Protein 3DQQ (pdb70)

Organism: Salmonella typhimurium (strain LT2 / SGSC1412 / ATCC 700720) (NCBI:txid99287)

B-factor: mean 47.74, std 14.96, range [16.1, 87.31]

Sequence (831 aa):
GMLKIGVIADDFTGATDIASFLVENGMPTVQINDVPTGTQPEGCDAVVISLKTRSCPAQEAIKQSLAALVWLKKQGCQQVYFKYCSTFDSTAEGNIGPVTDALMVALDTSFTVISPALPVNGRTVYQGYLFVMNHLLAESGMRHHPINPMTDSYLPRLMEAQAQGRCGVIPAQTLDEGVAATRAALSRLQQEGYRYAVLDALNERHLEIQGEVLRDAPLVTGGSGLAMGLARQWAKHGVSRSAGYPLSGRAVVLSGSCSQMTNQQVAFYRQHAPTRDVDVARCLSSETREAYAEALAQWVLSQDSELAPMISATASTQALAAIQQQYGATEASHAVEALFSLLAARLAEGGITRFIVAGGETSGVVTQSLGITGFHIGPCISPGVPWVNALHAPVSLALKSGNFGDESFFIRAQREFQVMLKIGVIADDFTGATDIASFLVENGMPTVQINDVPTGTQPEGCDAVVISLKTRSCPAQEAIKQSLAALVWLKKQGCQQVYFKYCSTFDSTAEGNIGPVTDALMVALDTSFTVISPALPVNGRTVYQGYLFVMNHLLAESGMRHHPINPMTDSYLPRLMEAQAQGRCGVIPAQTLDEGVAATRAALSRLQQEGYRYAVLDALNERHLEIQGEVLRDAPLVTGGSGLAMGLARQWAKSAGYPLSGRAVVLSGSCSQMTNQQVAFYRQHAPTRDVDVARCLSSETREAYAEALAQWVLSQDSELAPMISATASTQALAAIQQQYGATEASHAVEALFSLLAARLAEGGITRFIVAGGETSGVVTQSLGITGFHIGPCISPGVPWVNALHAPVSLALKSGNFGDESFFIRAQREFQ

CATH classification: 3.40.50.10840 (+1 more: 3.40.980.20)

Solvent-accessible surface area: 32944 Å² total; per-residue (Å²): 108,119,1,48,1,0,0,1,0,9,33,69,54,8,0,14,30,0,0,4,37,0,7,68,21,30,5,42,4,0,0,8,33,83,34,10,138,49,113,27,20,158,56,12,43,0,0,0,0,7,5,189,5,50,74,26,93,29,103,92,0,30,125,53,1,48,40,0,4,84,13,0,101,151,34,44,22,122,7,5,0,6,9,0,22,13,4,0,8,6,67,67,143,6,11,3,0,27,2,0,9,19,0,0,106,43,38,139,23,78,27,4,3,1,0,0,0,7,26,115,69,18,47,10,0,0,14,0,0,0,0,17,111,76,58,11,0,10,67,18,69,49,107,152,44,121,105,5,69,6,100,40,7,22,0,5,102,29,0,71,70,12,20,149,17,115,8,6,31,1,36,1,55,20,0,68,136,19,53,68,27,1,144,46,8,18,49,125,21,88,158,98,46,48,47,0,0,0,2,0,0,12,36,82,110,1,0,65,26,1,0,73,28,14,108,99,21,70,3,0,0,0,0,2,0,0,1,10,1,0,1,62,24,92,29,129,194,55,92,162,135,99,48,0,81,8,66,78,38,74,2,0,0,0,0,2,12,30,19,159,24,0,45,90,0,8,54,55,1,97,144,89,9,36,29,83,57,6,54,54,69,128,0,122,44,52,126,56,38,95,62,16,0,82,51,0,3,115,54,0,50,86,43,143,45,144,10,1,0,0,0,1,0,8,61,23,2,68,47,61,18,72,135,88,149,154,115,42,54,52,140,24,55,148,17,0,16,22,0,0,36,61,0,0,31,86,0,32,140,41,50,6,15,34,0,0,0,0,4,44,130,2,6,39,30,0,13,153,33,28,60,14,73,1,1,34,3,0,10,42,8,7,113,15,2,5,0,6,12,11,40,167,30,109,8,0,0,0,25,0,32,28,101,79,25,54,89,27,0,1,15,53,0,17,110,98,19,116,157,133,0,53,2,0,0,1,0,8,33,50,57,7,0,10,19,0,0,5,32,0,29,86,16,60,4,58,4,0,0,19,36,67,48,10,143,52,110,41,25,163,50,10,41,0,0,0,0,6,2,162,5,49,73,26,92,27,118,85,0,36,140,54,1,55,42,0,5,86,8,0,104,140,39,31,16,108,6,2,1,5,13,0,24,14,4,0,9,4,61,67,142,6,11,3,0,22,2,0,13,16,0,0,106,54,29,137,34,71,23,3,4,0,0,0,0,11,25,100,58,17,55,8,0,0,14,0,2,0,0,13,121,74,60,9,0,10,64,17,60,43,99,149,43,118,110,4,64,10,87,43,7,24,0,6,98,25,0,75,68,14,21,127,20,119,7,7,30,0,32,1,55,22,0,69,131,18,51,81,29,1,105,60,8,2,40,110,8,84,152,88,47,48,33,0,0,0,2,0,0,9,36,92,109,4,1,64,22,1,0,76,15,6,75,110,20,67,3,0,0,0,0,2,0,0,1,24,1,0,0,65,22,77,76,190,109,60,0,101,14,70,81,32,83,0,0,0,0,0,19,15,32,20,130,25,0,37,87,0,2,57,54,1,98,148,90,13,36,29,89,90,21,73,13,54,100,0,90,27,65,134,59,31,74,65,8,0,66,41,1,1,94,56,0,58,80,43,145,45,157,32,0,0,0,0,3,22,23,16,46,76,143,47,61,44,55,45,60,167,132,58,22,40,112,95,8,57,106,2,22,53,16,0,1,34,52,0,0,43,69,0,26,170,46,52,7,20,36,0,0,0,0,6,33,136,10,4,18,26,0,8,138,37,25,54,14,80,0,0,36,6,0,34,29,8,11,116,17,2,2,1,3,12,12,45,155,32,108,11,0,0,0,15,1,18,36,106,61,22,70,78,21,0,0,8,54,1,15,162,109,21,144

Structure (mmCIF, N/CA/C/O backbone):
data_3DQQ
#
_entry.id   3DQQ
#
_cell.length_a   254.541
_cell.length_b   254.541
_cell.length_c   94.459
_cell.angle_alpha   90.00
_cell.angle_beta   90.00
_cell.angle_gamma   120.00
#
_symmetry.space_group_name_H-M   'P 64 2 2'
#
loop_
_entity.id
_entity.type
_entity.pdbx_description
1 polymer 'Putative tRNA synthase'
2 water water
#
loop_
_atom_site.group_PDB
_atom_site.id
_atom_site.type_symbol
_atom_site.label_atom_id
_atom_site.label_alt_id
_atom_site.label_comp_id
_atom_site.label_asym_id
_atom_site.label_entity_id
_atom_site.label_seq_id
_atom_site.pdbx_PDB_ins_code
_atom_site.Cartn_x
_atom_site.Cartn_y
_atom_site.Cartn_z
_atom_site.occupancy
_atom_site.B_iso_or_equiv
_atom_site.auth_seq_id
_atom_site.auth_comp_id
_atom_site.auth_asym_id
_atom_site.auth_atom_id
_atom_site.pdbx_PDB_model_num
ATOM 1 N N . GLY A 1 1 ? -72.194 81.880 25.309 1.00 50.62 0 GLY A N 1
ATOM 2 C CA . GLY A 1 1 ? -70.843 81.344 24.956 1.00 50.37 0 GLY A CA 1
ATOM 3 C C . GLY A 1 1 ? -69.846 82.507 25.085 1.00 50.96 0 GLY A C 1
ATOM 4 O O . GLY A 1 1 ? -70.227 83.702 24.909 1.00 51.61 0 GLY A O 1
ATOM 5 N N . MET A 1 2 ? -68.578 82.192 25.391 1.00 49.57 1 MET A N 1
ATOM 6 C CA . MET A 1 2 ? -67.590 83.235 25.682 1.00 48.04 1 MET A CA 1
ATOM 7 C C . MET A 1 2 ? -66.927 83.655 24.400 1.00 46.15 1 MET A C 1
ATOM 8 O O . MET A 1 2 ? -66.348 82.832 23.739 1.00 46.72 1 MET A O 1
ATOM 13 N N . LEU A 1 3 ? -66.964 84.934 24.059 1.00 43.67 2 LEU A N 1
ATOM 14 C CA . LEU A 1 3 ? -66.316 85.414 22.842 1.00 41.85 2 LEU A CA 1
ATOM 15 C C . LEU A 1 3 ? -65.093 86.262 23.198 1.00 39.80 2 LEU A C 1
ATOM 16 O O . LEU A 1 3 ? -65.223 87.412 23.592 1.00 39.41 2 LEU A O 1
ATOM 21 N N . LYS A 1 4 ? -63.903 85.686 23.103 1.00 37.69 3 LYS A N 1
ATOM 22 C CA . LYS A 1 4 ? -62.711 86.350 23.603 1.00 36.80 3 LYS A CA 1
ATOM 23 C C . LYS A 1 4 ? -62.167 87.448 22.686 1.00 35.08 3 LYS A C 1
ATOM 24 O O . LYS A 1 4 ? -61.864 88.526 23.133 1.00 34.99 3 LYS A O 1
ATOM 30 N N . ILE A 1 5 ? -62.008 87.145 21.412 1.00 33.30 4 ILE A N 1
ATOM 31 C CA . ILE A 1 5 ? -61.501 88.093 20.439 1.00 33.12 4 ILE A CA 1
ATOM 32 C C . ILE A 1 5 ? -62.539 88.174 19.335 1.00 32.57 4 ILE A C 1
ATOM 33 O O . ILE A 1 5 ? -63.043 87.146 18.879 1.00 32.25 4 ILE A O 1
ATOM 38 N N . GLY A 1 6 ? -62.868 89.402 18.934 1.00 31.64 5 GLY A N 1
ATOM 39 C CA . GLY A 1 6 ? -63.758 89.659 17.804 1.00 31.10 5 GLY A CA 1
ATOM 40 C C . GLY A 1 6 ? -62.949 90.432 16.782 1.00 30.68 5 GLY A C 1
ATOM 41 O O . GLY A 1 6 ? -62.546 91.580 17.036 1.00 30.19 5 GLY A O 1
ATOM 42 N N . VAL A 1 7 ? -62.676 89.813 15.640 1.00 29.81 6 VAL A N 1
ATOM 43 C CA . VAL A 1 7 ? -61.861 90.458 14.652 1.00 29.80 6 VAL A CA 1
ATOM 44 C C . VAL A 1 7 ? -62.759 91.143 13.643 1.00 30.47 6 VAL A C 1
ATOM 45 O O . VAL A 1 7 ? -63.679 90.523 13.159 1.00 31.22 6 VAL A O 1
ATOM 49 N N . ILE A 1 8 ? -62.517 92.411 13.335 1.00 30.26 7 ILE A N 1
ATOM 50 C CA . ILE A 1 8 ? -63.160 93.025 12.169 1.00 30.79 7 ILE A CA 1
ATOM 51 C C . ILE A 1 8 ? -62.069 93.151 11.117 1.00 31.03 7 ILE A C 1
ATOM 52 O O . ILE A 1 8 ? -61.124 93.856 11.334 1.00 30.36 7 ILE A O 1
ATOM 57 N N . ALA A 1 9 ? -62.195 92.421 10.005 1.00 32.53 8 ALA A N 1
ATOM 58 C CA . ALA A 1 9 ? -61.128 92.282 8.976 1.00 33.01 8 ALA A CA 1
ATOM 59 C C . ALA A 1 9 ? -61.570 92.977 7.684 1.00 34.13 8 ALA A C 1
ATOM 60 O O . ALA A 1 9 ? -62.725 92.856 7.290 1.00 34.52 8 ALA A O 1
ATOM 62 N N . ASP A 1 10 ? -60.660 93.716 7.045 1.00 35.24 9 ASP A N 1
ATOM 63 C CA . ASP A 1 10 ? -60.987 94.547 5.905 1.00 36.41 9 ASP A CA 1
ATOM 64 C C . ASP A 1 10 ? -61.058 93.840 4.564 1.00 37.78 9 ASP A C 1
ATOM 65 O O . ASP A 1 10 ? -61.155 94.524 3.519 1.00 38.75 9 ASP A O 1
ATOM 70 N N . ASP A 1 11 ? -60.998 92.509 4.567 1.00 38.26 10 ASP A N 1
ATOM 71 C CA . ASP A 1 11 ? -61.079 91.736 3.333 1.00 39.27 10 ASP A CA 1
ATOM 72 C C . ASP A 1 11 ? -61.256 90.265 3.626 1.00 39.48 10 ASP A C 1
ATOM 73 O O . ASP A 1 11 ? -61.183 89.831 4.774 1.00 41.24 10 ASP A O 1
ATOM 78 N N . PHE A 1 12 ? -61.427 89.477 2.590 1.00 39.56 11 PHE A N 1
ATOM 79 C CA . PHE A 1 12 ? -61.784 88.093 2.747 1.00 39.26 11 PHE A CA 1
ATOM 80 C C . PHE A 1 12 ? -60.555 87.210 2.928 1.00 39.13 11 PHE A C 1
ATOM 81 O O . PHE A 1 12 ? -60.510 86.429 3.824 1.00 40.20 11 PHE A O 1
ATOM 89 N N . THR A 1 13 ? -59.579 87.291 2.062 1.00 38.94 12 THR A N 1
ATOM 90 C CA . THR A 1 13 ? -58.386 86.481 2.225 1.00 38.97 12 THR A CA 1
ATOM 91 C C . THR A 1 13 ? -57.654 86.694 3.559 1.00 38.85 12 THR A C 1
ATOM 92 O O . THR A 1 13 ? -57.200 85.748 4.172 1.00 39.33 12 THR A O 1
ATOM 96 N N . GLY A 1 14 ? -57.538 87.938 3.995 1.00 37.80 13 GLY A N 1
ATOM 97 C CA . GLY A 1 14 ? -56.997 88.231 5.285 1.00 37.31 13 GLY A CA 1
ATOM 98 C C . GLY A 1 14 ? -57.887 87.841 6.442 1.00 37.17 13 GLY A C 1
ATOM 99 O O . GLY A 1 14 ? -57.368 87.535 7.500 1.00 37.84 13 GLY A O 1
ATOM 100 N N . ALA A 1 15 ? -59.215 87.894 6.294 1.00 36.50 14 ALA A N 1
ATOM 101 C CA . ALA A 1 15 ? -60.079 87.375 7.344 1.00 36.43 14 ALA A CA 1
ATOM 102 C C . ALA A 1 15 ? -59.698 85.942 7.543 1.00 36.49 14 ALA A C 1
ATOM 103 O O . ALA A 1 15 ? -59.460 85.526 8.657 1.00 36.54 14 ALA A O 1
ATOM 105 N N . THR A 1 16 ? -59.599 85.167 6.467 1.00 37.09 15 THR A N 1
ATOM 106 C CA . THR A 1 16 ? -59.345 83.768 6.693 1.00 37.69 15 THR A CA 1
ATOM 107 C C . THR A 1 16 ? -57.887 83.486 7.109 1.00 37.17 15 THR A C 1
ATOM 108 O O . THR A 1 16 ? -57.639 82.544 7.834 1.00 37.00 15 THR A O 1
ATOM 112 N N . ASP A 1 17 ? -56.954 84.341 6.736 1.00 37.50 16 ASP A N 1
ATOM 113 C CA . ASP A 1 17 ? -55.573 84.228 7.206 1.00 36.83 16 ASP A CA 1
ATOM 114 C C . ASP A 1 17 ? -55.490 84.406 8.731 1.00 36.54 16 ASP A C 1
ATOM 115 O O . ASP A 1 17 ? -54.930 83.565 9.438 1.00 37.11 16 ASP A O 1
ATOM 120 N N . ILE A 1 18 ? -56.078 85.470 9.262 1.00 35.14 17 ILE A N 1
ATOM 121 C CA . ILE A 1 18 ? -56.051 85.655 10.690 1.00 33.87 17 ILE A CA 1
ATOM 122 C C . ILE A 1 18 ? -56.804 84.531 11.388 1.00 33.86 17 ILE A C 1
ATOM 123 O O . ILE A 1 18 ? -56.330 84.003 12.402 1.00 34.42 17 ILE A O 1
ATOM 128 N N . ALA A 1 19 ? -57.946 84.112 10.855 1.00 33.40 18 ALA A N 1
ATOM 129 C CA . ALA A 1 19 ? -58.705 83.016 11.504 1.00 33.22 18 ALA A CA 1
ATOM 130 C C . ALA A 1 19 ? -57.881 81.755 11.564 1.00 33.00 18 ALA A C 1
ATOM 131 O O . ALA A 1 19 ? -57.955 80.977 12.495 1.00 32.78 18 ALA A O 1
ATOM 133 N N . SER A 1 20 ? -57.063 81.557 10.564 1.00 33.48 19 SER A N 1
ATOM 134 C CA . SER A 1 20 ? -56.293 80.371 10.550 1.00 34.63 19 SER A CA 1
ATOM 135 C C . SER A 1 20 ? -55.210 80.426 11.607 1.00 34.55 19 SER A C 1
ATOM 136 O O . SER A 1 20 ? -54.937 79.432 12.233 1.00 33.96 19 SER A O 1
ATOM 139 N N . PHE A 1 21 ? -54.586 81.587 11.799 1.00 35.34 20 PHE A N 1
ATOM 140 C CA . PHE A 1 21 ? -53.585 81.727 12.855 1.00 35.39 20 PHE A CA 1
ATOM 141 C C . PHE A 1 21 ? -54.199 81.507 14.214 1.00 35.51 20 PHE A C 1
ATOM 142 O O . PHE A 1 21 ? -53.569 80.905 15.075 1.00 35.70 20 PHE A O 1
ATOM 150 N N . LEU A 1 22 ? -55.427 81.965 14.431 1.00 35.42 21 LEU A N 1
ATOM 151 C CA . LEU A 1 22 ? -56.042 81.723 15.752 1.00 35.03 21 LEU A CA 1
ATOM 152 C C . LEU A 1 22 ? -56.234 80.222 15.970 1.00 35.16 21 LEU A C 1
ATOM 153 O O . LEU A 1 22 ? -55.877 79.683 17.027 1.00 35.28 21 LEU A O 1
ATOM 158 N N . VAL A 1 23 ? -56.730 79.530 14.949 1.00 35.08 22 VAL A N 1
ATOM 159 C CA . VAL A 1 23 ? -56.961 78.094 15.087 1.00 35.12 22 VAL A CA 1
ATOM 160 C C . VAL A 1 23 ? -55.660 77.325 15.237 1.00 35.29 22 VAL A C 1
ATOM 161 O O . VAL A 1 23 ? -55.543 76.461 16.083 1.00 35.14 22 VAL A O 1
ATOM 165 N N . GLU A 1 24 ? -54.667 77.665 14.444 1.00 36.17 23 GLU A N 1
ATOM 166 C CA . GLU A 1 24 ? -53.354 77.010 14.556 1.00 36.91 23 GLU A CA 1
ATOM 167 C C . GLU A 1 24 ? -52.692 77.256 15.893 1.00 36.90 23 GLU A C 1
ATOM 168 O O . GLU A 1 24 ? -51.782 76.540 16.252 1.00 37.73 23 GLU A O 1
ATOM 174 N N . ASN A 1 25 ? -53.142 78.248 16.641 1.00 36.35 24 ASN A N 1
ATOM 175 C CA . ASN A 1 25 ? -52.548 78.498 17.933 1.00 35.58 24 ASN A CA 1
ATOM 176 C C . ASN A 1 25 ? -53.544 78.305 19.039 1.00 35.22 24 ASN A C 1
ATOM 177 O O . ASN A 1 25 ? -53.380 78.877 20.106 1.00 36.47 24 ASN A O 1
ATOM 182 N N . GLY A 1 26 ? -54.575 77.499 18.784 1.00 34.75 25 GLY A N 1
ATOM 183 C CA . GLY A 1 26 ? -55.445 76.931 19.833 1.00 34.25 25 GLY A CA 1
ATOM 184 C C . GLY A 1 26 ? -56.805 77.564 20.085 1.00 34.09 25 GLY A C 1
ATOM 185 O O . GLY A 1 26 ? -57.499 77.193 21.022 1.00 34.15 25 GLY A O 1
ATOM 186 N N . MET A 1 27 ? -57.198 78.542 19.291 1.00 34.24 26 MET A N 1
ATOM 187 C CA . MET A 1 27 ? -58.448 79.230 19.540 1.00 34.14 26 MET A CA 1
ATOM 188 C C . MET A 1 27 ? -59.404 78.882 18.372 1.00 33.71 26 MET A C 1
ATOM 189 O O . MET A 1 27 ? -59.196 79.310 17.224 1.00 33.44 26 MET A O 1
ATOM 194 N N . PRO A 1 28 ? -60.411 78.038 18.650 1.00 32.61 27 PRO A N 1
ATOM 195 C CA . PRO A 1 28 ? -61.490 77.724 17.735 1.00 32.75 27 PRO A CA 1
ATOM 196 C C . PRO A 1 28 ? -62.162 78.965 17.219 1.00 32.50 27 PRO A C 1
ATOM 197 O O . PRO A 1 28 ? -62.487 79.817 17.995 1.00 33.57 27 PRO A O 1
ATOM 201 N N . THR A 1 29 ? -62.412 79.046 15.929 1.00 32.74 28 THR A N 1
ATOM 202 C CA . THR A 1 29 ? -62.782 80.306 15.312 1.00 33.25 28 THR A CA 1
ATOM 203 C C . THR A 1 29 ? -63.771 80.086 14.169 1.00 33.35 28 THR A C 1
ATOM 204 O O . THR A 1 29 ? -63.544 79.253 13.317 1.00 33.33 28 THR A O 1
ATOM 208 N N . VAL A 1 30 ? -64.851 80.849 14.152 1.00 33.26 29 VAL A N 1
ATOM 209 C CA . VAL A 1 30 ? -65.748 80.893 13.032 1.00 33.39 29 VAL A CA 1
ATOM 210 C C . VAL A 1 30 ? -65.471 82.189 12.259 1.00 33.77 29 VAL A C 1
ATOM 211 O O . VAL A 1 30 ? -65.241 83.208 12.876 1.00 33.82 29 VAL A O 1
ATOM 215 N N . GLN A 1 31 ? -65.463 82.149 10.928 1.00 33.97 30 GLN A N 1
ATOM 216 C CA . GLN A 1 31 ? -65.474 83.365 10.126 1.00 34.19 30 GLN A CA 1
ATOM 217 C C . GLN A 1 31 ? -66.865 83.568 9.624 1.00 34.47 30 GLN A C 1
ATOM 218 O O . GLN A 1 31 ? -67.457 82.628 9.135 1.00 35.15 30 GLN A O 1
ATOM 224 N N . ILE A 1 32 ? -67.392 84.786 9.736 1.00 34.71 31 ILE A N 1
ATOM 225 C CA . ILE A 1 32 ? -68.688 85.138 9.154 1.00 35.26 31 ILE A CA 1
ATOM 226 C C . ILE A 1 32 ? -68.452 86.204 8.106 1.00 36.29 31 ILE A C 1
ATOM 227 O O . ILE A 1 32 ? -67.783 87.171 8.387 1.00 36.23 31 ILE A O 1
ATOM 232 N N . ASN A 1 33 ? -69.030 86.065 6.916 1.00 38.16 32 ASN A N 1
ATOM 233 C CA . ASN A 1 33 ? -68.844 87.088 5.863 1.00 39.31 32 ASN A CA 1
ATOM 234 C C . ASN A 1 33 ? -69.963 88.092 5.849 1.00 39.82 32 ASN A C 1
ATOM 235 O O . ASN A 1 33 ? -71.104 87.732 5.924 1.00 40.17 32 ASN A O 1
ATOM 240 N N . ASP A 1 34 ? -69.596 89.363 5.818 1.00 40.92 33 ASP A N 1
ATOM 241 C CA . ASP A 1 34 ? -70.486 90.480 6.040 1.00 41.85 33 ASP A CA 1
ATOM 242 C C . ASP A 1 34 ? -70.944 90.563 7.480 1.00 41.71 33 ASP A C 1
ATOM 243 O O . ASP A 1 34 ? -70.792 89.612 8.239 1.00 42.84 33 ASP A O 1
ATOM 248 N N . VAL A 1 35 ? -71.506 91.699 7.866 1.00 41.28 34 VAL A N 1
ATOM 249 C CA . VAL A 1 35 ? -71.991 91.891 9.221 1.00 41.17 34 VAL A CA 1
ATOM 250 C C . VAL A 1 35 ? -72.948 90.804 9.599 1.00 41.90 34 VAL A C 1
ATOM 251 O O . VAL A 1 35 ? -73.910 90.575 8.894 1.00 43.36 34 VAL A O 1
ATOM 255 N N . PRO A 1 36 ? -72.704 90.118 10.702 1.00 43.07 35 PRO A N 1
ATOM 256 C CA . PRO A 1 36 ? -73.575 89.025 11.056 1.00 44.13 35 PRO A CA 1
ATOM 257 C C . PRO A 1 36 ? -74.990 89.429 11.382 1.00 45.32 35 PRO A C 1
ATOM 258 O O . PRO A 1 36 ? -75.256 90.495 11.878 1.00 46.25 35 PRO A O 1
ATOM 262 N N . THR A 1 37 ? -75.902 88.554 11.060 1.00 47.29 36 THR A N 1
ATOM 263 C CA . THR A 1 37 ? -77.306 88.825 11.228 1.00 48.24 36 THR A CA 1
ATOM 264 C C . THR A 1 37 ? -77.796 87.890 12.298 1.00 48.46 36 THR A C 1
ATOM 265 O O . THR A 1 37 ? -78.819 88.150 12.895 1.00 49.78 36 THR A O 1
ATOM 269 N N . GLY A 1 38 ? -77.064 86.817 12.574 1.00 48.24 37 GLY A N 1
ATOM 270 C CA . GLY A 1 38 ? -77.561 85.822 13.497 1.00 48.02 37 GLY A CA 1
ATOM 271 C C . GLY A 1 38 ? -77.172 86.071 14.928 1.00 47.80 37 GLY A C 1
ATOM 272 O O . GLY A 1 38 ? -77.213 87.179 15.415 1.00 48.05 37 GLY A O 1
ATOM 273 N N . THR A 1 39 ? -76.733 84.996 15.553 1.00 47.67 38 THR A N 1
ATOM 274 C CA . THR A 1 39 ? -76.476 84.885 16.962 1.00 47.29 38 THR A CA 1
ATOM 275 C C . THR A 1 39 ? -75.087 84.270 17.081 1.00 46.67 38 THR A C 1
ATOM 276 O O . THR A 1 39 ? -74.630 83.627 16.167 1.00 47.17 38 THR A O 1
ATOM 280 N N . GLN A 1 40 ? -74.377 84.435 18.175 1.00 45.74 39 GLN A N 1
ATOM 281 C CA . GLN A 1 40 ? -72.995 83.951 18.154 1.00 45.59 39 GLN A CA 1
ATOM 282 C C . GLN A 1 40 ? -73.009 82.472 17.833 1.00 44.98 39 GLN A C 1
ATOM 283 O O . GLN A 1 40 ? -73.675 81.738 18.491 1.00 45.22 39 GLN A O 1
ATOM 289 N N . PRO A 1 41 ? -72.268 82.031 16.829 1.00 44.86 40 PRO A N 1
ATOM 290 C CA . PRO A 1 41 ? -72.234 80.619 16.564 1.00 45.13 40 PRO A CA 1
ATOM 291 C C . PRO A 1 41 ? -71.692 79.827 17.695 1.00 45.38 40 PRO A C 1
ATOM 292 O O . PRO A 1 41 ? -70.932 80.324 18.475 1.00 45.47 40 PRO A O 1
ATOM 296 N N . GLU A 1 42 ? -72.086 78.573 17.753 1.00 46.27 41 GLU A N 1
ATOM 297 C CA . GLU A 1 42 ? -71.541 77.632 18.698 1.00 47.39 41 GLU A CA 1
ATOM 298 C C . GLU A 1 42 ? -70.148 77.217 18.301 1.00 45.99 41 GLU A C 1
ATOM 299 O O . GLU A 1 42 ? -69.684 77.499 17.192 1.00 46.96 41 GLU A O 1
ATOM 305 N N . GLY A 1 43 ? -69.453 76.623 19.253 1.00 44.58 42 GLY A N 1
ATOM 306 C CA . GLY A 1 43 ? -68.202 75.950 19.000 1.00 43.28 42 GLY A CA 1
ATOM 307 C C . GLY A 1 43 ? -66.975 76.773 18.694 1.00 43.32 42 GLY A C 1
ATOM 308 O O . GLY A 1 43 ? -66.016 76.206 18.138 1.00 43.81 42 GLY A O 1
ATOM 309 N N . CYS A 1 44 ? -66.962 78.067 19.057 1.00 42.23 43 CYS A N 1
ATOM 310 C CA . CYS A 1 44 ? -65.757 78.893 18.886 1.00 41.42 43 CYS A CA 1
ATOM 311 C C . CYS A 1 44 ? -65.513 79.961 19.950 1.00 40.11 43 CYS A C 1
ATOM 312 O O . CYS A 1 44 ? -66.434 80.429 20.581 1.00 38.56 43 CYS A O 1
ATOM 315 N N . ASP A 1 45 ? -64.255 80.367 20.100 1.00 39.29 44 ASP A N 1
ATOM 316 C CA . ASP A 1 45 ? -63.881 81.397 21.062 1.00 39.17 44 ASP A CA 1
ATOM 317 C C . ASP A 1 45 ? -63.574 82.723 20.414 1.00 38.10 44 ASP A C 1
ATOM 318 O O . ASP A 1 45 ? -63.502 83.720 21.094 1.00 38.43 44 ASP A O 1
ATOM 323 N N . ALA A 1 46 ? -63.342 82.719 19.108 1.00 37.17 45 ALA A N 1
ATOM 324 C CA . ALA A 1 46 ? -63.102 83.924 18.331 1.00 35.92 45 ALA A CA 1
ATOM 325 C C . ALA A 1 46 ? -64.094 83.932 17.164 1.00 34.52 45 ALA A C 1
ATOM 326 O O . ALA A 1 46 ? -64.470 82.890 16.689 1.00 34.03 45 ALA A O 1
ATOM 328 N N . VAL A 1 47 ? -64.538 85.118 16.764 1.00 33.27 46 VAL A N 1
ATOM 329 C CA . VAL A 1 47 ? -65.263 85.300 15.538 1.00 32.72 46 VAL A CA 1
ATOM 330 C C . VAL A 1 47 ? -64.528 86.310 14.671 1.00 31.93 46 VAL A C 1
ATOM 331 O O . VAL A 1 47 ? -64.184 87.364 15.140 1.00 32.49 46 VAL A O 1
ATOM 335 N N . VAL A 1 48 ? -64.289 85.984 13.411 1.00 31.55 47 VAL A N 1
ATOM 336 C CA . VAL A 1 48 ? -63.663 86.923 12.504 1.00 31.56 47 VAL A CA 1
ATOM 337 C C . VAL A 1 48 ? -64.741 87.355 11.530 1.00 32.03 47 VAL A C 1
ATOM 338 O O . VAL A 1 48 ? -65.252 86.541 10.788 1.00 32.11 47 VAL A O 1
ATOM 342 N N . ILE A 1 49 ? -65.127 88.626 11.573 1.00 32.35 48 ILE A N 1
ATOM 343 C CA . ILE A 1 49 ? -66.076 89.178 10.618 1.00 32.79 48 ILE A CA 1
ATOM 344 C C . ILE A 1 49 ? -65.321 89.761 9.429 1.00 33.67 48 ILE A C 1
ATOM 345 O O . ILE A 1 49 ? -64.481 90.649 9.583 1.00 33.62 48 ILE A O 1
ATOM 350 N N . SER A 1 50 ? -65.640 89.271 8.237 1.00 35.12 49 SER A N 1
ATOM 351 C CA . SER A 1 50 ? -65.020 89.730 6.979 1.00 36.16 49 SER A CA 1
ATOM 352 C C . SER A 1 50 ? -65.843 90.778 6.228 1.00 35.99 49 SER A C 1
ATOM 353 O O . SER A 1 50 ? -66.944 90.512 5.869 1.00 35.79 49 SER A O 1
ATOM 356 N N . LEU A 1 51 ? -65.276 91.943 5.985 1.00 36.50 50 LEU A N 1
ATOM 357 C CA . LEU A 1 51 ? -65.921 93.040 5.295 1.00 37.15 50 LEU A CA 1
ATOM 358 C C . LEU A 1 51 ? -65.160 93.370 4.009 1.00 38.17 50 LEU A C 1
ATOM 359 O O . LEU A 1 51 ? -64.025 92.955 3.843 1.00 37.68 50 LEU A O 1
ATOM 364 N N . LYS A 1 52 ? -65.793 94.104 3.095 1.00 40.17 51 LYS A N 1
ATOM 365 C CA . LYS A 1 52 ? -65.091 94.627 1.906 1.00 42.16 51 LYS A CA 1
ATOM 366 C C . LYS A 1 52 ? -64.814 96.116 2.076 1.00 41.88 51 LYS A C 1
ATOM 367 O O . LYS A 1 52 ? -65.356 96.951 1.380 1.00 42.08 51 LYS A O 1
ATOM 373 N N . THR A 1 53 ? -63.940 96.419 3.016 1.00 41.32 52 THR A N 1
ATOM 374 C CA . THR A 1 53 ? -63.767 97.760 3.443 1.00 40.75 52 THR A CA 1
ATOM 375 C C . THR A 1 53 ? -62.323 98.249 3.255 1.00 40.15 52 THR A C 1
ATOM 376 O O . THR A 1 53 ? -62.007 99.343 3.614 1.00 39.65 52 THR A O 1
ATOM 380 N N . ARG A 1 54 ? -61.453 97.473 2.643 1.00 40.15 53 ARG A N 1
ATOM 381 C CA . ARG A 1 54 ? -60.107 97.971 2.400 1.00 40.04 53 ARG A CA 1
ATOM 382 C C . ARG A 1 54 ? -60.030 99.201 1.493 1.00 40.03 53 ARG A C 1
ATOM 383 O O . ARG A 1 54 ? -59.302 100.121 1.815 1.00 40.08 53 ARG A O 1
ATOM 391 N N . SER A 1 55 ? -60.794 99.230 0.398 1.00 40.42 54 SER A N 1
ATOM 392 C CA . SER A 1 55 ? -60.729 100.328 -0.603 1.00 40.37 54 SER A CA 1
ATOM 393 C C . SER A 1 55 ? -61.976 101.130 -0.877 1.00 40.24 54 SER A C 1
ATOM 394 O O . SER A 1 55 ? -61.901 102.093 -1.616 1.00 40.95 54 SER A O 1
ATOM 397 N N . CYS A 1 56 ? -63.121 100.753 -0.341 1.00 40.26 55 CYS A N 1
ATOM 398 C CA . CYS A 1 56 ? -64.312 101.540 -0.539 1.00 40.52 55 CYS A CA 1
ATOM 399 C C . CYS A 1 56 ? -64.181 102.911 0.185 1.00 40.61 55 CYS A C 1
ATOM 400 O O . CYS A 1 56 ? -63.241 103.136 0.952 1.00 41.41 55 CYS A O 1
ATOM 403 N N . PRO A 1 57 ? -65.119 103.823 -0.040 1.00 40.20 56 PRO A N 1
ATOM 404 C CA . PRO A 1 57 ? -65.055 105.090 0.665 1.00 40.29 56 PRO A CA 1
ATOM 405 C C . PRO A 1 57 ? -65.032 104.917 2.190 1.00 41.04 56 PRO A C 1
ATOM 406 O O . PRO A 1 57 ? -65.652 103.964 2.726 1.00 42.26 56 PRO A O 1
ATOM 410 N N . ALA A 1 58 ? -64.368 105.863 2.865 1.00 40.24 57 ALA A N 1
ATOM 411 C CA . ALA A 1 58 ? -64.169 105.836 4.283 1.00 39.83 57 ALA A CA 1
ATOM 412 C C . ALA A 1 58 ? -65.487 105.684 4.996 1.00 39.99 57 ALA A C 1
ATOM 413 O O . ALA A 1 58 ? -65.603 104.880 5.932 1.00 39.47 57 ALA A O 1
ATOM 415 N N . GLN A 1 59 ? -66.490 106.427 4.555 1.00 40.70 58 GLN A N 1
ATOM 416 C CA . GLN A 1 59 ? -67.781 106.374 5.246 1.00 40.92 58 GLN A CA 1
ATOM 417 C C . GLN A 1 59 ? -68.436 104.987 5.220 1.00 40.72 58 GLN A C 1
ATOM 418 O O . GLN A 1 59 ? -69.052 104.555 6.186 1.00 41.42 58 GLN A O 1
ATOM 424 N N . GLU A 1 60 ? -68.284 104.273 4.131 1.00 40.55 59 GLU A N 1
ATOM 425 C CA . GLU A 1 60 ? -68.860 102.953 4.033 1.00 40.29 59 GLU A CA 1
ATOM 426 C C . GLU A 1 60 ? -68.059 102.050 4.959 1.00 38.97 59 GLU A C 1
ATOM 427 O O . GLU A 1 60 ? -68.616 101.158 5.582 1.00 38.44 59 GLU A O 1
ATOM 433 N N . ALA A 1 61 ? -66.749 102.299 5.053 1.00 37.22 60 ALA A N 1
ATOM 434 C CA . ALA A 1 61 ? -65.888 101.447 5.849 1.00 36.78 60 ALA A CA 1
ATOM 435 C C . ALA A 1 61 ? -66.224 101.650 7.340 1.00 36.26 60 ALA A C 1
ATOM 436 O O . ALA A 1 61 ? -66.381 100.668 8.088 1.00 36.55 60 ALA A O 1
ATOM 438 N N . ILE A 1 62 ? -66.389 102.910 7.748 1.00 35.12 61 ILE A N 1
ATOM 439 C CA . ILE A 1 62 ? -66.791 103.216 9.102 1.00 35.01 61 ILE A CA 1
ATOM 440 C C . ILE A 1 62 ? -68.142 102.571 9.408 1.00 35.74 61 ILE A C 1
ATOM 441 O O . ILE A 1 62 ? -68.267 101.879 10.415 1.00 36.10 61 ILE A O 1
ATOM 446 N N . LYS A 1 63 ? -69.132 102.734 8.533 1.00 35.48 62 LYS A N 1
ATOM 447 C CA . LYS A 1 63 ? -70.460 102.215 8.847 1.00 35.62 62 LYS A CA 1
ATOM 448 C C . LYS A 1 63 ? -70.497 100.696 8.982 1.00 34.56 62 LYS A C 1
ATOM 449 O O . LYS A 1 63 ? -71.022 100.177 9.955 1.00 32.23 62 LYS A O 1
ATOM 455 N N . GLN A 1 64 ? -69.912 100.004 8.011 1.00 34.71 63 GLN A N 1
ATOM 456 C CA . GLN A 1 64 ? -69.785 98.549 8.080 1.00 35.20 63 GLN A CA 1
ATOM 457 C C . GLN A 1 64 ? -69.040 98.126 9.334 1.00 35.03 63 GLN A C 1
ATOM 458 O O . GLN A 1 64 ? -69.469 97.195 10.021 1.00 34.95 63 GLN A O 1
ATOM 464 N N . SER A 1 65 ? -67.942 98.813 9.659 1.00 33.86 64 SER A N 1
ATOM 465 C CA . SER A 1 65 ? -67.154 98.392 10.819 1.00 33.11 64 SER A CA 1
ATOM 466 C C . SER A 1 65 ? -67.890 98.574 12.155 1.00 32.37 64 SER A C 1
ATOM 467 O O . SER A 1 65 ? -67.863 97.700 13.025 1.00 31.72 64 SER A O 1
ATOM 470 N N . LEU A 1 66 ? -68.549 99.715 12.308 1.00 31.81 65 LEU A N 1
ATOM 471 C CA . LEU A 1 66 ? -69.401 99.965 13.484 1.00 30.84 65 LEU A CA 1
ATOM 472 C C . LEU A 1 66 ? -70.558 98.968 13.572 1.00 31.00 65 LEU A C 1
ATOM 473 O O . LEU A 1 66 ? -70.868 98.509 14.666 1.00 32.60 65 LEU A O 1
ATOM 478 N N . ALA A 1 67 ? -71.180 98.608 12.451 1.00 30.50 66 ALA A N 1
ATOM 479 C CA . ALA A 1 67 ? -72.242 97.597 12.466 1.00 29.72 66 ALA A CA 1
ATOM 480 C C . ALA A 1 67 ? -71.650 96.277 13.009 1.00 30.03 66 ALA A C 1
ATOM 481 O O . ALA A 1 67 ? -72.239 95.627 13.892 1.00 30.75 66 ALA A O 1
ATOM 483 N N . ALA A 1 68 ? -70.454 95.921 12.541 1.00 30.11 67 ALA A N 1
ATOM 484 C CA . ALA A 1 68 ? -69.787 94.711 13.011 1.00 29.96 67 ALA A CA 1
ATOM 485 C C . ALA A 1 68 ? -69.569 94.807 14.510 1.00 30.08 67 ALA A C 1
ATOM 486 O O . ALA A 1 68 ? -69.821 93.855 15.231 1.00 29.62 67 ALA A O 1
ATOM 488 N N . LEU A 1 69 ? -69.131 95.974 14.978 1.00 30.57 68 LEU A N 1
ATOM 489 C CA . LEU A 1 69 ? -68.840 96.162 16.402 1.00 30.29 68 LEU A CA 1
ATOM 490 C C . LEU A 1 69 ? -70.105 96.067 17.248 1.00 30.76 68 LEU A C 1
ATOM 491 O O . LEU A 1 69 ? -70.068 95.473 18.327 1.00 31.87 68 LEU A O 1
ATOM 496 N N . VAL A 1 70 ? -71.234 96.612 16.762 1.00 30.60 69 VAL A N 1
ATOM 497 C CA . VAL A 1 70 ? -72.494 96.527 17.491 1.00 28.91 69 VAL A CA 1
ATOM 498 C C . VAL A 1 70 ? -72.846 95.086 17.685 1.00 29.96 69 VAL A C 1
ATOM 499 O O . VAL A 1 70 ? -73.274 94.688 18.750 1.00 30.93 69 VAL A O 1
ATOM 503 N N . TRP A 1 71 ? -72.635 94.279 16.676 1.00 30.59 70 TRP A N 1
ATOM 504 C CA . TRP A 1 71 ? -72.913 92.878 16.842 1.00 32.03 70 TRP A CA 1
ATOM 505 C C . TRP A 1 71 ? -71.972 92.180 17.831 1.00 32.39 70 TRP A C 1
ATOM 506 O O . TRP A 1 71 ? -72.422 91.432 18.674 1.00 32.28 70 TRP A O 1
ATOM 517 N N . LEU A 1 72 ? -70.675 92.398 17.704 1.00 32.87 71 LEU A N 1
ATOM 518 C CA . LEU A 1 72 ? -69.713 91.783 18.597 1.00 33.68 71 LEU A CA 1
ATOM 519 C C . LEU A 1 72 ? -70.021 92.163 20.040 1.00 34.68 71 LEU A C 1
ATOM 520 O O . LEU A 1 72 ? -69.954 91.330 20.929 1.00 34.09 71 LEU A O 1
ATOM 525 N N . LYS A 1 73 ? -70.355 93.423 20.277 1.00 36.17 72 LYS A N 1
ATOM 526 C CA . LYS A 1 73 ? -70.681 93.856 21.632 1.00 37.98 72 LYS A CA 1
ATOM 527 C C . LYS A 1 73 ? -71.929 93.153 22.152 1.00 37.61 72 LYS A C 1
ATOM 528 O O . LYS A 1 73 ? -72.012 92.775 23.272 1.00 37.00 72 LYS A O 1
ATOM 534 N N . LYS A 1 74 ? -72.905 92.979 21.301 1.00 39.14 73 LYS A N 1
ATOM 535 C CA . LYS A 1 74 ? -74.087 92.221 21.658 1.00 39.39 73 LYS A CA 1
ATOM 536 C C . LYS A 1 74 ? -73.765 90.787 22.058 1.00 38.18 73 LYS A C 1
ATOM 537 O O . LYS A 1 74 ? -74.413 90.248 22.872 1.00 37.61 73 LYS A O 1
ATOM 543 N N . GLN A 1 75 ? -72.764 90.163 21.471 1.00 38.15 74 GLN A N 1
ATOM 544 C CA . GLN A 1 75 ? -72.412 88.815 21.859 1.00 38.11 74 GLN A CA 1
ATOM 545 C C . GLN A 1 75 ? -71.487 88.785 23.066 1.00 38.03 74 GLN A C 1
ATOM 546 O O . GLN A 1 75 ? -71.093 87.699 23.481 1.00 39.07 74 GLN A O 1
ATOM 552 N N . GLY A 1 76 ? -71.084 89.938 23.599 1.00 37.37 75 GLY A N 1
ATOM 553 C CA . GLY A 1 76 ? -70.218 89.964 24.772 1.00 36.98 75 GLY A CA 1
ATOM 554 C C . GLY A 1 76 ? -68.731 89.894 24.502 1.00 36.70 75 GLY A C 1
ATOM 555 O O . GLY A 1 76 ? -67.916 89.571 25.362 1.00 37.13 75 GLY A O 1
ATOM 556 N N . CYS A 1 77 ? -68.361 90.225 23.303 1.00 37.00 76 CYS A N 1
ATOM 557 C CA . CYS A 1 77 ? -66.961 90.330 22.947 1.00 36.68 76 CYS A CA 1
ATOM 558 C C . CYS A 1 77 ? -66.031 91.009 23.968 1.00 36.35 76 CYS A C 1
ATOM 559 O O . CYS A 1 77 ? -66.235 92.144 24.392 1.00 36.47 76 CYS A O 1
ATOM 562 N N . GLN A 1 78 ? -64.959 90.329 24.318 1.00 36.34 77 GLN A N 1
ATOM 563 C CA . GLN A 1 78 ? -64.036 90.835 25.346 1.00 35.68 77 GLN A CA 1
ATOM 564 C C . GLN A 1 78 ? -62.947 91.702 24.786 1.00 34.72 77 GLN A C 1
ATOM 565 O O . GLN A 1 78 ? -62.504 92.597 25.479 1.00 35.92 77 GLN A O 1
ATOM 571 N N . GLN A 1 79 ? -62.493 91.422 23.575 1.00 32.90 78 GLN A N 1
ATOM 572 C CA . GLN A 1 79 ? -61.482 92.225 22.911 1.00 32.30 78 GLN A CA 1
ATOM 573 C C . GLN A 1 79 ? -61.776 92.386 21.438 1.00 31.41 78 GLN A C 1
ATOM 574 O O . GLN A 1 79 ? -62.153 91.453 20.815 1.00 31.13 78 GLN A O 1
ATOM 580 N N . VAL A 1 80 ? -61.538 93.559 20.860 1.00 31.07 79 VAL A N 1
ATOM 581 C CA . VAL A 1 80 ? -61.838 93.767 19.472 1.00 30.08 79 VAL A CA 1
ATOM 582 C C . VAL A 1 80 ? -60.530 93.973 18.772 1.00 31.04 79 VAL A C 1
ATOM 583 O O . VAL A 1 80 ? -59.632 94.643 19.283 1.00 30.97 79 VAL A O 1
ATOM 587 N N . TYR A 1 81 ? -60.438 93.440 17.565 1.00 32.06 80 TYR A N 1
ATOM 588 C CA . TYR A 1 81 ? -59.203 93.427 16.813 1.00 32.25 80 TYR A CA 1
ATOM 589 C C . TYR A 1 81 ? -59.484 93.842 15.417 1.00 32.46 80 TYR A C 1
ATOM 590 O O . TYR A 1 81 ? -60.182 93.144 14.693 1.00 32.88 80 TYR A O 1
ATOM 599 N N . PHE A 1 82 ? -58.922 94.965 15.016 1.00 32.43 81 PHE A N 1
ATOM 600 C CA . PHE A 1 82 ? -59.116 95.474 13.684 1.00 32.28 81 PHE A CA 1
ATOM 601 C C . PHE A 1 82 ? -57.992 94.932 12.849 1.00 32.23 81 PHE A C 1
ATOM 602 O O . PHE A 1 82 ? -56.844 95.236 13.083 1.00 31.83 81 PHE A O 1
ATOM 610 N N . LYS A 1 83 ? -58.338 94.105 11.883 1.00 33.20 82 LYS A N 1
ATOM 611 C CA . LYS A 1 83 ? -57.380 93.394 11.060 1.00 33.40 82 LYS A CA 1
ATOM 612 C C . LYS A 1 83 ? -57.320 94.049 9.705 1.00 34.15 82 LYS A C 1
ATOM 613 O O . LYS A 1 83 ? -58.341 94.178 9.025 1.00 35.11 82 LYS A O 1
ATOM 619 N N . TYR A 1 84 ? -56.145 94.523 9.336 1.00 34.46 83 TYR A N 1
ATOM 620 C CA . TYR A 1 84 ? -55.941 95.093 8.034 1.00 35.31 83 TYR A CA 1
ATOM 621 C C . TYR A 1 84 ? -54.725 94.394 7.480 1.00 35.94 83 TYR A C 1
ATOM 622 O O . TYR A 1 84 ? -54.168 93.456 8.060 1.00 34.89 83 TYR A O 1
ATOM 631 N N . CYS A 1 85 ? -54.311 94.864 6.339 1.00 37.10 84 CYS A N 1
ATOM 632 C CA . CYS A 1 85 ? -53.213 94.266 5.678 1.00 37.73 84 CYS A CA 1
ATOM 633 C C . CYS A 1 85 ? -51.817 94.520 6.273 1.00 37.55 84 CYS A C 1
ATOM 634 O O . CYS A 1 85 ? -51.447 95.589 6.749 1.00 37.42 84 CYS A O 1
ATOM 637 N N . SER A 1 86 ? -51.008 93.506 6.202 1.00 38.01 85 SER A N 1
ATOM 638 C CA . SER A 1 86 ? -49.668 93.568 6.721 1.00 38.41 85 SER A CA 1
ATOM 639 C C . SER A 1 86 ? -48.735 94.587 6.081 1.00 38.35 85 SER A C 1
ATOM 640 O O . SER A 1 86 ? -47.710 94.961 6.663 1.00 39.28 85 SER A O 1
ATOM 643 N N . THR A 1 87 ? -49.021 94.957 4.842 1.00 37.85 86 THR A N 1
ATOM 644 C CA . THR A 1 87 ? -48.314 96.025 4.175 1.00 37.49 86 THR A CA 1
ATOM 645 C C . THR A 1 87 ? -49.085 97.377 4.276 1.00 37.33 86 THR A C 1
ATOM 646 O O . THR A 1 87 ? -48.830 98.324 3.518 1.00 37.44 86 THR A O 1
ATOM 650 N N . PHE A 1 88 ? -50.033 97.457 5.213 1.00 37.22 87 PHE A N 1
ATOM 651 C CA . PHE A 1 88 ? -50.684 98.721 5.628 1.00 36.77 87 PHE A CA 1
ATOM 652 C C . PHE A 1 88 ? -51.448 99.389 4.500 1.00 36.89 87 PHE A C 1
ATOM 653 O O . PHE A 1 88 ? -51.513 100.630 4.373 1.00 36.68 87 PHE A O 1
ATOM 661 N N . ASP A 1 89 ? -52.023 98.536 3.671 1.00 37.14 88 ASP A N 1
ATOM 662 C CA . ASP A 1 89 ? -52.631 98.959 2.434 1.00 37.42 88 ASP A CA 1
ATOM 663 C C . ASP A 1 89 ? -53.724 99.960 2.774 1.00 37.77 88 ASP A C 1
ATOM 664 O O . ASP A 1 89 ? -54.694 99.627 3.501 1.00 37.63 88 ASP A O 1
ATOM 669 N N . SER A 1 90 ? -53.534 101.184 2.274 1.00 37.39 89 SER A N 1
ATOM 670 C CA . SER A 1 90 ? -54.419 102.314 2.545 1.00 37.52 89 SER A CA 1
ATOM 671 C C . SER A 1 90 ? -53.922 103.480 1.722 1.00 37.77 89 SER A C 1
ATOM 672 O O . SER A 1 90 ? -52.930 103.352 1.010 1.00 37.95 89 SER A O 1
ATOM 675 N N . THR A 1 91 ? -54.624 104.604 1.781 1.00 37.51 90 THR A N 1
ATOM 676 C CA . THR A 1 91 ? -54.143 105.829 1.166 1.00 37.48 90 THR A CA 1
ATOM 677 C C . THR A 1 91 ? -54.322 106.902 2.224 1.00 38.35 90 THR A C 1
ATOM 678 O O . THR A 1 91 ? -54.749 106.594 3.350 1.00 39.31 90 THR A O 1
ATOM 682 N N . ALA A 1 92 ? -54.046 108.160 1.887 1.00 38.71 91 ALA A N 1
ATOM 683 C CA . ALA A 1 92 ? -54.276 109.256 2.840 1.00 39.22 91 ALA A CA 1
ATOM 684 C C . ALA A 1 92 ? -55.773 109.408 3.088 1.00 39.87 91 ALA A C 1
ATOM 685 O O . ALA A 1 92 ? -56.170 110.096 4.008 1.00 40.85 91 ALA A O 1
ATOM 687 N N . GLU A 1 93 ? -56.608 108.732 2.324 1.00 40.19 92 GLU A N 1
ATOM 688 C CA . GLU A 1 93 ? -58.023 108.857 2.588 1.00 41.25 92 GLU A CA 1
ATOM 689 C C . GLU A 1 93 ? -58.645 107.736 3.363 1.00 39.95 92 GLU A C 1
ATOM 690 O O . GLU A 1 93 ? -59.833 107.783 3.615 1.00 39.53 92 GLU A O 1
ATOM 696 N N . GLY A 1 94 ? -57.836 106.773 3.778 1.00 38.24 93 GLY A N 1
ATOM 697 C CA . GLY A 1 94 ? -58.323 105.672 4.519 1.00 37.56 93 GLY A CA 1
ATOM 698 C C . GLY A 1 94 ? -57.880 104.376 3.923 1.00 37.26 93 GLY A C 1
ATOM 699 O O . GLY A 1 94 ? -57.182 104.372 2.921 1.00 38.66 93 GLY A O 1
ATOM 700 N N . ASN A 1 95 ? -58.315 103.260 4.494 1.00 36.79 94 ASN A N 1
ATOM 701 C CA . ASN A 1 95 ? -59.388 103.247 5.501 1.00 36.14 94 ASN A CA 1
ATOM 702 C C . ASN A 1 95 ? -58.950 102.869 6.941 1.00 36.23 94 ASN A C 1
ATOM 703 O O . ASN A 1 95 ? -59.764 102.879 7.860 1.00 36.37 94 ASN A O 1
ATOM 708 N N . ILE A 1 96 ? -57.658 102.606 7.140 1.00 35.45 95 ILE A N 1
ATOM 709 C CA . ILE A 1 96 ? -57.157 102.275 8.458 1.00 35.23 95 ILE A CA 1
ATOM 710 C C . ILE A 1 96 ? -57.338 103.338 9.513 1.00 35.64 95 ILE A C 1
ATOM 711 O O . ILE A 1 96 ? -57.761 103.040 10.614 1.00 37.04 95 ILE A O 1
ATOM 716 N N . GLY A 1 97 ? -57.011 104.580 9.208 1.00 35.77 96 GLY A N 1
ATOM 717 C CA . GLY A 1 97 ? -57.163 105.670 10.176 1.00 34.52 96 GLY A CA 1
ATOM 718 C C . GLY A 1 97 ? -58.614 105.939 10.516 1.00 34.35 96 GLY A C 1
ATOM 719 O O . GLY A 1 97 ? -58.987 105.986 11.696 1.00 35.28 96 GLY A O 1
ATOM 720 N N . PRO A 1 98 ? -59.441 106.183 9.500 1.00 33.37 97 PRO A N 1
ATOM 721 C CA . PRO A 1 98 ? -60.861 106.447 9.762 1.00 32.88 97 PRO A CA 1
ATOM 722 C C . PRO A 1 98 ? -61.590 105.362 10.517 1.00 32.06 97 PRO A C 1
ATOM 723 O O . PRO A 1 98 ? -62.378 105.666 11.405 1.00 32.09 97 PRO A O 1
ATOM 727 N N . VAL A 1 99 ? -61.319 104.106 10.208 1.00 31.92 98 VAL A N 1
ATOM 728 C CA . VAL A 1 99 ? -61.974 103.008 10.956 1.00 31.49 98 VAL A CA 1
ATOM 729 C C . VAL A 1 99 ? -61.434 102.899 12.395 1.00 31.44 98 VAL A C 1
ATOM 730 O O . VAL A 1 99 ? -62.206 102.717 13.328 1.00 31.57 98 VAL A O 1
ATOM 734 N N . THR A 1 100 ? -60.125 103.034 12.572 1.00 30.77 99 THR A N 1
ATOM 735 C CA . THR A 1 100 ? -59.538 102.986 13.903 1.00 31.07 99 THR A CA 1
ATOM 736 C C . THR A 1 100 ? -60.115 104.059 14.801 1.00 31.29 99 THR A C 1
ATOM 737 O O . THR A 1 100 ? -60.615 103.754 15.873 1.00 31.73 99 THR A O 1
ATOM 741 N N . ASP A 1 101 ? -60.099 105.308 14.363 1.00 31.12 100 ASP A N 1
ATOM 742 C CA . ASP A 1 101 ? -60.643 106.365 15.183 1.00 30.59 100 ASP A CA 1
ATOM 743 C C . ASP A 1 101 ? -62.107 106.136 15.497 1.00 30.54 100 ASP A C 1
ATOM 744 O O . ASP A 1 101 ? -62.591 106.506 16.596 1.00 32.48 100 ASP A O 1
ATOM 749 N N . ALA A 1 102 ? -62.842 105.535 14.580 1.00 29.52 101 ALA A N 1
ATOM 750 C CA . ALA A 1 102 ? -64.261 105.345 14.833 1.00 28.70 101 ALA A CA 1
ATOM 751 C C . ALA A 1 102 ? -64.416 104.285 15.916 1.00 28.73 101 ALA A C 1
ATOM 752 O O . ALA A 1 102 ? -65.196 104.465 16.848 1.00 29.49 101 ALA A O 1
ATOM 754 N N . LEU A 1 103 ? -63.668 103.192 15.815 1.00 28.57 102 LEU A N 1
ATOM 755 C CA . LEU A 1 103 ? -63.795 102.097 16.780 1.00 28.23 102 LEU A CA 1
ATOM 756 C C . LEU A 1 103 ? -63.388 102.627 18.145 1.00 27.69 102 LEU A C 1
ATOM 757 O O . LEU A 1 103 ? -64.034 102.321 19.147 1.00 28.44 102 LEU A O 1
ATOM 762 N N . MET A 1 104 ? -62.349 103.440 18.197 1.00 26.73 103 MET A N 1
ATOM 763 C CA . MET A 1 104 ? -61.893 103.960 19.473 1.00 26.58 103 MET A CA 1
ATOM 764 C C . MET A 1 104 ? -63.000 104.757 20.112 1.00 26.72 103 MET A C 1
ATOM 765 O O . MET A 1 104 ? -63.288 104.616 21.303 1.00 26.94 103 MET A O 1
ATOM 770 N N . VAL A 1 105 ? -63.674 105.582 19.329 1.00 27.10 104 VAL A N 1
ATOM 771 C CA . VAL A 1 105 ? -64.743 106.389 19.902 1.00 26.91 104 VAL A CA 1
ATOM 772 C C . VAL A 1 105 ? -65.894 105.495 20.352 1.00 27.73 104 VAL A C 1
ATOM 773 O O . VAL A 1 105 ? -66.412 105.704 21.410 1.00 29.73 104 VAL A O 1
ATOM 777 N N . ALA A 1 106 ? -66.319 104.515 19.556 1.00 28.07 105 ALA A N 1
ATOM 778 C CA . ALA A 1 106 ? -67.406 103.598 19.967 1.00 27.91 105 ALA A CA 1
ATOM 779 C C . ALA A 1 106 ? -67.033 102.796 21.209 1.00 29.20 105 ALA A C 1
ATOM 780 O O . ALA A 1 106 ? -67.902 102.458 21.970 1.00 29.95 105 ALA A O 1
ATOM 782 N N . LEU A 1 107 ? -65.752 102.505 21.436 1.00 30.86 106 LEU A N 1
ATOM 783 C CA . LEU A 1 107 ? -65.338 101.711 22.589 1.00 31.60 106 LEU A CA 1
ATOM 784 C C . LEU A 1 107 ? -64.897 102.603 23.753 1.00 33.07 106 LEU A C 1
ATOM 785 O O . LEU A 1 107 ? -64.362 102.155 24.775 1.00 33.29 106 LEU A O 1
ATOM 790 N N . ASP A 1 108 ? -65.145 103.888 23.596 1.00 35.46 107 ASP A N 1
ATOM 791 C CA . ASP A 1 108 ? -64.681 104.895 24.526 1.00 35.31 107 ASP A CA 1
ATOM 792 C C . ASP A 1 108 ? -63.235 104.631 25.015 1.00 35.68 107 ASP A C 1
ATOM 793 O O . ASP A 1 108 ? -62.992 104.587 26.218 1.00 36.79 107 ASP A O 1
ATOM 798 N N . THR A 1 109 ? -62.305 104.450 24.082 1.00 34.63 108 THR A N 1
ATOM 799 C CA . THR A 1 109 ? -60.897 104.299 24.389 1.00 35.17 108 THR A CA 1
ATOM 800 C C . THR A 1 109 ? -60.052 105.422 23.722 1.00 34.67 108 THR A C 1
ATOM 801 O O . THR A 1 109 ? -60.358 105.872 22.621 1.00 34.69 108 THR A O 1
ATOM 805 N N . SER A 1 110 ? -58.962 105.818 24.369 1.00 35.01 109 SER A N 1
ATOM 806 C CA . SER A 1 110 ? -58.073 106.905 23.883 1.00 35.74 109 SER A CA 1
ATOM 807 C C . SER A 1 110 ? -56.705 106.536 23.356 1.00 35.46 109 SER A C 1
ATOM 808 O O . SER A 1 110 ? -55.978 107.428 22.923 1.00 35.67 109 SER A O 1
ATOM 811 N N . PHE A 1 111 ? -56.355 105.252 23.391 1.00 35.25 110 PHE A N 1
ATOM 812 C CA . PHE A 1 111 ? -55.050 104.805 22.989 1.00 35.30 110 PHE A CA 1
ATOM 813 C C . PHE A 1 111 ? -55.134 103.428 22.390 1.00 35.30 110 PHE A C 1
ATOM 814 O O . PHE A 1 111 ? -55.798 102.622 22.971 1.00 36.58 110 PHE A O 1
ATOM 822 N N . THR A 1 112 ? -54.494 103.150 21.250 1.00 34.92 111 THR A N 1
ATOM 823 C CA . THR A 1 112 ? -54.503 101.801 20.648 1.00 35.43 111 THR A CA 1
ATOM 824 C C . THR A 1 112 ? -53.215 101.496 19.991 1.00 34.42 111 THR A C 1
ATOM 825 O O . THR A 1 112 ? -52.457 102.387 19.709 1.00 35.09 111 THR A O 1
ATOM 829 N N . VAL A 1 113 ? -52.968 100.230 19.713 1.00 33.88 112 VAL A N 1
ATOM 830 C CA . VAL A 1 113 ? -51.735 99.859 19.075 1.00 33.36 112 VAL A CA 1
ATOM 831 C C . VAL A 1 113 ? -51.964 99.538 17.643 1.00 33.20 112 VAL A C 1
ATOM 832 O O . VAL A 1 113 ? -53.094 99.251 17.241 1.00 32.18 112 VAL A O 1
ATOM 836 N N . ILE A 1 114 ? -50.874 99.622 16.884 1.00 33.29 113 ILE A N 1
ATOM 837 C CA . ILE A 1 114 ? -50.842 99.306 15.463 1.00 34.21 113 ILE A CA 1
ATOM 838 C C . ILE A 1 114 ? -49.726 98.314 15.291 1.00 35.38 113 ILE A C 1
ATOM 839 O O . ILE A 1 114 ? -48.588 98.679 15.537 1.00 36.20 113 ILE A O 1
ATOM 844 N N . SER A 1 115 ? -50.029 97.070 14.888 1.00 36.17 114 SER A N 1
ATOM 845 C CA . SER A 1 115 ? -49.014 96.020 14.757 1.00 36.11 114 SER A CA 1
ATOM 846 C C . SER A 1 115 ? -49.128 95.196 13.475 1.00 37.00 114 SER A C 1
ATOM 847 O O . SER A 1 115 ? -49.662 94.095 13.478 1.00 37.21 114 SER A O 1
ATOM 850 N N . PRO A 1 116 ? -48.602 95.708 12.367 1.00 38.42 115 PRO A N 1
ATOM 851 C CA . PRO A 1 116 ? -48.701 95.011 11.072 1.00 39.02 115 PRO A CA 1
ATOM 852 C C . PRO A 1 116 ? -47.800 93.792 10.873 1.00 39.98 115 PRO A C 1
ATOM 853 O O . PRO A 1 116 ? -48.120 92.931 10.066 1.00 40.48 115 PRO A O 1
ATOM 857 N N . ALA A 1 117 ? -46.700 93.705 11.592 1.00 40.63 116 ALA A N 1
ATOM 858 C CA . ALA A 1 117 ? -45.705 92.695 11.268 1.00 41.45 116 ALA A CA 1
ATOM 859 C C . ALA A 1 117 ? -46.273 91.299 11.169 1.00 42.05 116 ALA A C 1
ATOM 860 O O . ALA A 1 117 ? -47.133 90.925 11.931 1.00 42.56 116 ALA A O 1
ATOM 862 N N . LEU A 1 118 ? -45.747 90.541 10.218 1.00 43.05 117 LEU A N 1
ATOM 863 C CA . LEU A 1 118 ? -45.840 89.091 10.191 1.00 43.38 117 LEU A CA 1
ATOM 864 C C . LEU A 1 118 ? -44.483 88.502 9.665 1.00 43.70 117 LEU A C 1
ATOM 865 O O . LEU A 1 118 ? -44.322 88.180 8.467 1.00 43.44 117 LEU A O 1
ATOM 870 N N . PRO A 1 119 ? -43.469 88.448 10.532 1.00 43.63 118 PRO A N 1
ATOM 871 C CA . PRO A 1 119 ? -42.119 88.022 10.132 1.00 44.45 118 PRO A CA 1
ATOM 872 C C . PRO A 1 119 ? -42.018 86.742 9.286 1.00 45.41 118 PRO A C 1
ATOM 873 O O . PRO A 1 119 ? -41.250 86.673 8.334 1.00 46.04 118 PRO A O 1
ATOM 877 N N . VAL A 1 120 ? -42.815 85.746 9.602 1.00 46.06 119 VAL A N 1
ATOM 878 C CA . VAL A 1 120 ? -42.796 84.526 8.837 1.00 45.66 119 VAL A CA 1
ATOM 879 C C . VAL A 1 120 ? -43.105 84.812 7.360 1.00 45.71 119 VAL A C 1
ATOM 880 O O . VAL A 1 120 ? -42.680 84.077 6.517 1.00 46.58 119 VAL A O 1
ATOM 884 N N . ASN A 1 121 ? -43.865 85.841 7.035 1.00 45.89 120 ASN A N 1
ATOM 885 C CA . ASN A 1 121 ? -44.055 86.202 5.616 1.00 45.94 120 ASN A CA 1
ATOM 886 C C . ASN A 1 121 ? -43.226 87.399 5.205 1.00 45.35 120 ASN A C 1
ATOM 887 O O . ASN A 1 121 ? -43.532 88.042 4.224 1.00 44.97 120 ASN A O 1
ATOM 892 N N . GLY A 1 122 ? -42.193 87.716 5.963 1.00 44.86 121 GLY A N 1
ATOM 893 C CA . GLY A 1 122 ? -41.300 88.795 5.579 1.00 44.79 121 GLY A CA 1
ATOM 894 C C . GLY A 1 122 ? -41.815 90.197 5.774 1.00 44.41 121 GLY A C 1
ATOM 895 O O . GLY A 1 122 ? -41.418 91.095 5.086 1.00 45.65 121 GLY A O 1
ATOM 896 N N . ARG A 1 123 ? -42.693 90.410 6.724 1.00 44.24 122 ARG A N 1
ATOM 897 C CA . ARG A 1 123 ? -43.022 91.749 7.105 1.00 43.22 122 ARG A CA 1
ATOM 898 C C . ARG A 1 123 ? -42.522 92.014 8.479 1.00 41.41 122 ARG A C 1
ATOM 899 O O . ARG A 1 123 ? -42.932 91.347 9.438 1.00 41.47 122 ARG A O 1
ATOM 907 N N . THR A 1 124 ? -41.618 92.980 8.591 1.00 38.91 123 THR A N 1
ATOM 908 C CA . THR A 1 124 ? -41.076 93.281 9.890 1.00 36.73 123 THR A CA 1
ATOM 909 C C . THR A 1 124 ? -41.179 94.767 10.093 1.00 35.40 123 THR A C 1
ATOM 910 O O . THR A 1 124 ? -41.319 95.506 9.149 1.00 35.73 123 THR A O 1
ATOM 914 N N . VAL A 1 125 ? -41.127 95.205 11.328 1.00 34.14 124 VAL A N 1
ATOM 915 C CA . VAL A 1 125 ? -41.186 96.599 11.624 1.00 33.64 124 VAL A CA 1
ATOM 916 C C . VAL A 1 125 ? -40.047 96.927 12.589 1.00 34.13 124 VAL A C 1
ATOM 917 O O . VAL A 1 125 ? -39.912 96.284 13.635 1.00 33.56 124 VAL A O 1
ATOM 921 N N . TYR A 1 126 ? -39.250 97.949 12.256 1.00 34.75 125 TYR A N 1
ATOM 922 C CA . TYR A 1 126 ? -38.137 98.392 13.125 1.00 34.43 125 TYR A CA 1
ATOM 923 C C . TYR A 1 126 ? -38.139 99.905 13.223 1.00 34.26 125 TYR A C 1
ATOM 924 O O . TYR A 1 126 ? -38.220 100.582 12.211 1.00 34.92 125 TYR A O 1
ATOM 933 N N . GLN A 1 127 ? -38.080 100.428 14.439 1.00 33.73 126 GLN A N 1
ATOM 934 C CA . GLN A 1 127 ? -38.256 101.858 14.722 1.00 33.85 126 GLN A CA 1
ATOM 935 C C . GLN A 1 127 ? -39.504 102.503 14.101 1.00 33.99 126 GLN A C 1
ATOM 936 O O . GLN A 1 127 ? -39.567 103.748 13.914 1.00 33.21 126 GLN A O 1
ATOM 942 N N . GLY A 1 128 ? -40.494 101.664 13.796 1.00 33.69 127 GLY A N 1
ATOM 943 C CA . GLY A 1 128 ? -41.713 102.139 13.171 1.00 33.71 127 GLY A CA 1
ATOM 944 C C . GLY A 1 128 ? -41.760 102.099 11.667 1.00 33.16 127 GLY A C 1
ATOM 945 O O . GLY A 1 128 ? -42.790 102.432 11.077 1.00 32.17 127 GLY A O 1
ATOM 946 N N . TYR A 1 129 ? -40.673 101.660 11.051 1.00 33.17 128 TYR A N 1
ATOM 947 C CA . TYR A 1 129 ? -40.622 101.561 9.595 1.00 33.78 128 TYR A CA 1
ATOM 948 C C . TYR A 1 129 ? -40.969 100.140 9.188 1.00 34.03 128 TYR A C 1
ATOM 949 O O . TYR A 1 129 ? -40.537 99.185 9.828 1.00 33.79 128 TYR A O 1
ATOM 958 N N . LEU A 1 130 ? -41.763 100.005 8.135 1.00 34.91 129 LEU A N 1
ATOM 959 C CA . LEU A 1 130 ? -42.227 98.715 7.702 1.00 35.28 129 LEU A CA 1
ATOM 960 C C . LEU A 1 130 ? -41.318 98.211 6.604 1.00 35.47 129 LEU A C 1
ATOM 961 O O . LEU A 1 130 ? -41.027 98.934 5.667 1.00 35.15 129 LEU A O 1
ATOM 966 N N . PHE A 1 131 ? -40.914 96.955 6.722 1.00 36.40 130 PHE A N 1
ATOM 967 C CA . PHE A 1 131 ? -40.075 96.281 5.775 1.00 37.15 130 PHE A CA 1
ATOM 968 C C . PHE A 1 131 ? -40.739 95.104 5.121 1.00 37.96 130 PHE A C 1
ATOM 969 O O . PHE A 1 131 ? -41.260 94.262 5.769 1.00 38.38 130 PHE A O 1
ATOM 977 N N . VAL A 1 132 ? -40.653 95.047 3.811 1.00 38.13 131 VAL A N 1
ATOM 978 C CA . VAL A 1 132 ? -41.111 93.926 3.045 1.00 38.42 131 VAL A CA 1
ATOM 979 C C . VAL A 1 132 ? -39.907 93.186 2.565 1.00 38.94 131 VAL A C 1
ATOM 980 O O . VAL A 1 132 ? -39.231 93.614 1.689 1.00 38.08 131 VAL A O 1
ATOM 984 N N . MET A 1 133 ? -39.652 92.052 3.164 1.00 39.89 132 MET A N 1
ATOM 985 C CA . MET A 1 133 ? -38.454 91.305 2.911 1.00 40.63 132 MET A CA 1
ATOM 986 C C . MET A 1 133 ? -37.254 92.089 3.336 1.00 40.55 132 MET A C 1
ATOM 987 O O . MET A 1 133 ? -37.161 92.504 4.452 1.00 40.65 132 MET A O 1
ATOM 992 N N . ASN A 1 134 ? -36.329 92.306 2.428 1.00 40.32 133 ASN A N 1
ATOM 993 C CA . ASN A 1 134 ? -35.115 92.985 2.778 1.00 40.27 133 ASN A CA 1
ATOM 994 C C . ASN A 1 134 ? -35.078 94.453 2.483 1.00 39.61 133 ASN A C 1
ATOM 995 O O . ASN A 1 134 ? -34.077 95.059 2.589 1.00 39.16 133 ASN A O 1
ATOM 1000 N N . HIS A 1 135 ? -36.197 95.018 2.121 1.00 39.24 134 HIS A N 1
ATOM 1001 C CA . HIS A 1 135 ? -36.280 96.414 1.784 1.00 39.09 134 HIS A CA 1
ATOM 1002 C C . HIS A 1 135 ? -37.428 97.101 2.488 1.00 38.59 134 HIS A C 1
ATOM 1003 O O . HIS A 1 135 ? -38.428 96.459 2.830 1.00 38.84 134 HIS A O 1
ATOM 1010 N N . LEU A 1 136 ? -37.277 98.410 2.707 1.00 37.80 135 LEU A N 1
ATOM 1011 C CA . LEU A 1 136 ? -38.390 99.278 3.129 1.00 36.91 135 LEU A CA 1
ATOM 1012 C C . LEU A 1 136 ? -39.599 99.151 2.199 1.00 36.08 135 LEU A C 1
ATOM 1013 O O . LEU A 1 136 ? -39.443 99.017 0.983 1.00 36.30 135 LEU A O 1
ATOM 1018 N N . LEU A 1 137 ? -40.792 99.179 2.780 1.00 35.68 136 LEU A N 1
ATOM 1019 C CA . LEU A 1 137 ? -42.046 99.227 2.030 1.00 36.17 136 LEU A CA 1
ATOM 1020 C C . LEU A 1 137 ? -41.935 99.969 0.721 1.00 36.95 136 LEU A C 1
ATOM 1021 O O . LEU A 1 137 ? -42.309 99.443 -0.322 1.00 35.60 136 LEU A O 1
ATOM 1026 N N . ALA A 1 138 ? -41.444 101.205 0.787 1.00 37.90 137 ALA A N 1
ATOM 1027 C CA . ALA A 1 138 ? -41.524 102.073 -0.354 1.00 39.85 137 ALA A CA 1
ATOM 1028 C C . ALA A 1 138 ? -40.464 101.715 -1.389 1.00 41.03 137 ALA A C 1
ATOM 1029 O O . ALA A 1 138 ? -40.492 102.236 -2.480 1.00 41.18 137 ALA A O 1
ATOM 1031 N N . GLU A 1 139 ? -39.561 100.795 -1.084 1.00 42.50 138 GLU A N 1
ATOM 1032 C CA . GLU A 1 139 ? -38.585 100.346 -2.072 1.00 43.97 138 GLU A CA 1
ATOM 1033 C C . GLU A 1 139 ? -38.859 98.904 -2.455 1.00 44.99 138 GLU A C 1
ATOM 1034 O O . GLU A 1 139 ? -37.944 98.198 -2.901 1.00 46.55 138 GLU A O 1
ATOM 1040 N N . SER A 1 140 ? -40.088 98.457 -2.265 1.00 45.79 139 SER A N 1
ATOM 1041 C CA . SER A 1 140 ? -40.515 97.093 -2.612 1.00 46.37 139 SER A CA 1
ATOM 1042 C C . SER A 1 140 ? -41.563 97.177 -3.667 1.00 46.64 139 SER A C 1
ATOM 1043 O O . SER A 1 140 ? -41.954 98.272 -4.063 1.00 46.18 139 SER A O 1
ATOM 1046 N N . GLY A 1 141 ? -42.090 96.025 -4.071 1.00 48.11 140 GLY A N 1
ATOM 1047 C CA . GLY A 1 141 ? -43.193 95.993 -5.072 1.00 48.72 140 GLY A CA 1
ATOM 1048 C C . GLY A 1 141 ? -44.375 96.930 -4.765 1.00 49.60 140 GLY A C 1
ATOM 1049 O O . GLY A 1 141 ? -44.936 97.602 -5.669 1.00 49.51 140 GLY A O 1
ATOM 1050 N N . MET A 1 142 ? -44.708 97.003 -3.470 1.00 49.98 141 MET A N 1
ATOM 1051 C CA . MET A 1 142 ? -45.805 97.838 -2.964 1.00 49.88 141 MET A CA 1
ATOM 1052 C C . MET A 1 142 ? -45.775 99.252 -3.468 1.00 51.00 141 MET A C 1
ATOM 1053 O O . MET A 1 142 ? -46.760 99.945 -3.431 1.00 50.92 141 MET A O 1
ATOM 1058 N N . ARG A 1 143 ? -44.616 99.697 -3.898 1.00 52.86 142 ARG A N 1
ATOM 1059 C CA . ARG A 1 143 ? -44.454 101.055 -4.348 1.00 54.76 142 ARG A CA 1
ATOM 1060 C C . ARG A 1 143 ? -45.300 101.414 -5.557 1.00 54.41 142 ARG A C 1
ATOM 1061 O O . ARG A 1 143 ? -45.680 102.567 -5.721 1.00 53.61 142 ARG A O 1
ATOM 1069 N N . HIS A 1 144 ? -45.587 100.430 -6.407 1.00 55.37 143 HIS A N 1
ATOM 1070 C CA . HIS A 1 144 ? -46.462 100.670 -7.551 1.00 56.18 143 HIS A CA 1
ATOM 1071 C C . HIS A 1 144 ? -47.740 99.847 -7.489 1.00 56.20 143 HIS A C 1
ATOM 1072 O O . HIS A 1 144 ? -48.397 99.634 -8.499 1.00 56.78 143 HIS A O 1
ATOM 1079 N N . HIS A 1 145 ? -48.124 99.419 -6.292 1.00 55.35 144 HIS A N 1
ATOM 1080 C CA . HIS A 1 145 ? -49.412 98.753 -6.098 1.00 54.28 144 HIS A CA 1
ATOM 1081 C C . HIS A 1 145 ? -50.499 99.486 -6.892 1.00 53.46 144 HIS A C 1
ATOM 1082 O O . HIS A 1 145 ? -50.592 100.713 -6.851 1.00 52.97 144 HIS A O 1
ATOM 1089 N N . PRO A 1 146 ? -51.288 98.720 -7.657 1.00 52.94 145 PRO A N 1
ATOM 1090 C CA . PRO A 1 146 ? -52.366 99.224 -8.502 1.00 52.42 145 PRO A CA 1
ATOM 1091 C C . PRO A 1 146 ? -53.388 100.086 -7.786 1.00 52.18 145 PRO A C 1
ATOM 1092 O O . PRO A 1 146 ? -53.849 101.076 -8.363 1.00 53.05 145 PRO A O 1
ATOM 1096 N N . ILE A 1 147 ? -53.781 99.708 -6.570 1.00 51.41 146 ILE A N 1
ATOM 1097 C CA . ILE A 1 147 ? -54.884 100.410 -5.864 1.00 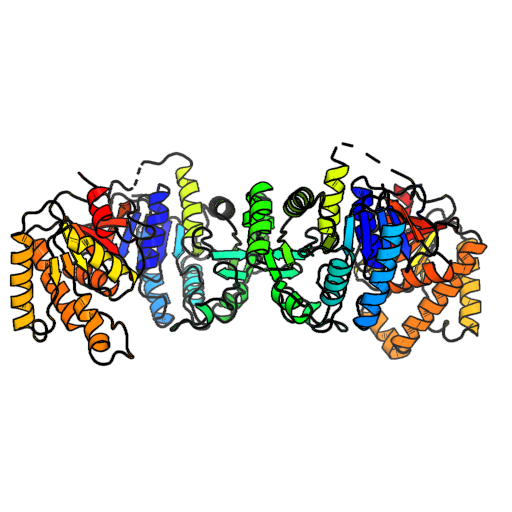50.44 146 ILE A CA 1
ATOM 1098 C C . ILE A 1 147 ? -54.351 101.379 -4.820 1.00 49.68 146 ILE A C 1
ATOM 1099 O O . ILE A 1 147 ? -54.797 102.533 -4.738 1.00 50.00 146 ILE A O 1
ATOM 1104 N N . ASN A 1 148 ? -53.393 100.900 -4.019 1.00 48.38 147 ASN A N 1
ATOM 1105 C CA . ASN A 1 148 ? -52.811 101.709 -2.956 1.00 46.38 147 ASN A CA 1
ATOM 1106 C C . ASN A 1 148 ? -51.290 101.656 -2.952 1.00 45.08 147 ASN A C 1
ATOM 1107 O O . ASN A 1 148 ? -50.690 101.017 -2.098 1.00 44.00 147 ASN A O 1
ATOM 1112 N N . PRO A 1 149 ? -50.672 102.394 -3.893 1.00 43.86 148 PRO A N 1
ATOM 1113 C CA . PRO A 1 149 ? -49.211 102.430 -3.995 1.00 43.21 148 PRO A CA 1
ATOM 1114 C C . PRO A 1 149 ? -48.651 103.079 -2.733 1.00 42.60 148 PRO A C 1
ATOM 1115 O O . PRO A 1 149 ? -49.155 104.098 -2.295 1.00 41.51 148 PRO A O 1
ATOM 1119 N N . MET A 1 150 ? -47.598 102.496 -2.175 1.00 42.50 149 MET A N 1
ATOM 1120 C CA . MET A 1 150 ? -47.080 102.921 -0.891 1.00 41.88 149 MET A CA 1
ATOM 1121 C C . MET A 1 150 ? -45.692 103.525 -1.117 1.00 42.39 149 MET A C 1
ATOM 1122 O O . MET A 1 150 ? -44.729 102.817 -1.381 1.00 43.32 149 MET A O 1
ATOM 1127 N N . THR A 1 151 ? -45.591 104.845 -1.028 1.00 42.34 150 THR A N 1
ATOM 1128 C CA . THR A 1 151 ? -44.342 105.527 -1.314 1.00 41.24 150 THR A CA 1
ATOM 1129 C C . THR A 1 151 ? -43.658 106.098 -0.039 1.00 41.35 150 THR A C 1
ATOM 1130 O O . THR A 1 151 ? -42.791 106.931 -0.126 1.00 42.58 150 THR A O 1
ATOM 1134 N N . ASP A 1 152 ? -44.033 105.628 1.143 1.00 41.23 151 ASP A N 1
ATOM 1135 C CA . ASP A 1 152 ? -43.411 106.030 2.410 1.00 39.77 151 ASP A CA 1
ATOM 1136 C C . ASP A 1 152 ? -43.496 104.786 3.306 1.00 39.16 151 ASP A C 1
ATOM 1137 O O . ASP A 1 152 ? -44.469 104.062 3.235 1.00 41.38 151 ASP A O 1
ATOM 1142 N N . SER A 1 153 ? -42.479 104.527 4.107 1.00 37.53 152 SER A N 1
ATOM 1143 C CA . SER A 1 153 ? -42.353 103.326 4.866 1.00 37.08 152 SER A CA 1
ATOM 1144 C C . SER A 1 153 ? -42.529 103.574 6.346 1.00 36.58 152 SER A C 1
ATOM 1145 O O . SER A 1 153 ? -42.523 102.615 7.119 1.00 36.80 152 SER A O 1
ATOM 1148 N N . TYR A 1 154 ? -42.698 104.832 6.756 1.00 35.93 153 TYR A N 1
ATOM 1149 C CA . TYR A 1 154 ? -42.747 105.161 8.179 1.00 35.61 153 TYR A CA 1
ATOM 1150 C C . TYR A 1 154 ? -44.206 105.160 8.701 1.00 36.10 153 TYR A C 1
ATOM 1151 O O . TYR A 1 154 ? -45.013 106.040 8.359 1.00 36.63 153 TYR A O 1
ATOM 1160 N N . LEU A 1 155 ? -44.548 104.153 9.503 1.00 35.64 154 LEU A N 1
ATOM 1161 C CA . LEU A 1 155 ? -45.931 103.870 9.794 1.00 35.31 154 LEU A CA 1
ATOM 1162 C C . LEU A 1 155 ? -46.625 105.020 10.496 1.00 35.13 154 LEU A C 1
ATOM 1163 O O . LEU A 1 155 ? -47.733 105.403 10.131 1.00 34.73 154 LEU A O 1
ATOM 1168 N N . PRO A 1 156 ? -45.957 105.646 11.448 1.00 35.46 155 PRO A N 1
ATOM 1169 C CA . PRO A 1 156 ? -46.595 106.800 12.078 1.00 35.59 155 PRO A CA 1
ATOM 1170 C C . PRO A 1 156 ? -46.959 107.945 11.134 1.00 35.59 155 PRO A C 1
ATOM 1171 O O . PRO A 1 156 ? -47.947 108.618 11.375 1.00 35.00 155 PRO A O 1
ATOM 1175 N N . ARG A 1 157 ? -46.145 108.193 10.102 1.00 35.98 156 ARG A N 1
ATOM 1176 C CA . ARG A 1 157 ? -46.536 109.165 9.067 1.00 36.16 156 ARG A CA 1
ATOM 1177 C C . ARG A 1 157 ? -47.677 108.650 8.250 1.00 35.58 156 ARG A C 1
ATOM 1178 O O . ARG A 1 157 ? -48.604 109.387 8.019 1.00 36.82 156 ARG A O 1
ATOM 1186 N N . LEU A 1 158 ? -47.609 107.398 7.809 1.00 35.03 157 LEU A N 1
ATOM 1187 C CA . LEU A 1 158 ? -48.693 106.799 7.036 1.00 34.88 157 LEU A CA 1
ATOM 1188 C C . LEU A 1 158 ? -49.980 106.884 7.813 1.00 35.00 157 LEU A C 1
ATOM 1189 O O . LEU A 1 158 ? -51.040 107.147 7.214 1.00 34.65 157 LEU A O 1
ATOM 1194 N N . MET A 1 159 ? -49.893 106.662 9.139 1.00 34.68 158 MET A N 1
ATOM 1195 C CA . MET A 1 159 ? -51.094 106.700 9.980 1.00 34.87 158 MET A CA 1
ATOM 1196 C C . MET A 1 159 ? -51.607 108.108 10.217 1.00 34.90 158 MET A C 1
ATOM 1197 O O . MET A 1 159 ? -52.796 108.368 10.084 1.00 34.61 158 MET A O 1
ATOM 1202 N N . GLU A 1 160 ? -50.719 109.018 10.560 1.00 35.21 159 GLU A N 1
ATOM 1203 C CA . GLU A 1 160 ? -51.133 110.386 10.805 1.00 35.50 159 GLU A CA 1
ATOM 1204 C C . GLU A 1 160 ? -51.763 111.072 9.583 1.00 35.06 159 GLU A C 1
ATOM 1205 O O . GLU A 1 160 ? -52.585 111.960 9.764 1.00 35.58 159 GLU A O 1
ATOM 1211 N N . ALA A 1 161 ? -51.393 110.700 8.358 1.00 34.43 160 ALA A N 1
ATOM 1212 C CA . ALA A 1 161 ? -51.963 111.367 7.175 1.00 34.69 160 ALA A CA 1
ATOM 1213 C C . ALA A 1 161 ? -53.461 111.042 7.061 1.00 35.41 160 ALA A C 1
ATOM 1214 O O . ALA A 1 161 ? -54.258 111.790 6.522 1.00 37.78 160 ALA A O 1
ATOM 1216 N N . GLN A 1 162 ? -53.826 109.944 7.687 1.00 35.98 161 GLN A N 1
ATOM 1217 C CA . GLN A 1 162 ? -55.038 109.197 7.503 1.00 35.55 161 GLN A CA 1
ATOM 1218 C C . GLN A 1 162 ? -55.950 109.272 8.721 1.00 36.12 161 GLN A C 1
ATOM 1219 O O . GLN A 1 162 ? -57.074 108.816 8.667 1.00 36.60 161 GLN A O 1
ATOM 1225 N N . ALA A 1 163 ? -55.430 109.770 9.843 1.00 36.13 162 ALA A N 1
ATOM 1226 C CA . ALA A 1 163 ? -56.073 109.653 11.134 1.00 36.50 162 ALA A CA 1
ATOM 1227 C C . ALA A 1 163 ? -56.012 110.996 11.854 1.00 37.36 162 ALA A C 1
ATOM 1228 O O . ALA A 1 163 ? -55.251 111.894 11.480 1.00 37.32 162 ALA A O 1
ATOM 1230 N N . GLN A 1 164 ? -56.784 111.120 12.916 1.00 37.66 163 GLN A N 1
ATOM 1231 C CA . GLN A 1 164 ? -56.808 112.354 13.672 1.00 38.64 163 GLN A CA 1
ATOM 1232 C C . GLN A 1 164 ? -55.712 112.611 14.673 1.00 37.23 163 GLN A C 1
ATOM 1233 O O . GLN A 1 164 ? -55.528 113.734 15.044 1.00 37.13 163 GLN A O 1
ATOM 1239 N N . GLY A 1 165 ? -55.087 111.593 15.243 1.00 36.54 164 GLY A N 1
ATOM 1240 C CA . GLY A 1 165 ? -54.176 111.848 16.352 1.00 36.39 164 GLY A CA 1
ATOM 1241 C C . GLY A 1 165 ? -52.712 111.659 16.024 1.00 35.91 164 GLY A C 1
ATOM 1242 O O . GLY A 1 165 ? -52.314 111.439 14.881 1.00 34.35 164 GLY A O 1
ATOM 1243 N N . ARG A 1 166 ? -51.914 111.706 17.074 1.00 36.43 165 ARG A N 1
ATOM 1244 C CA . ARG A 1 166 ? -50.483 111.495 16.979 1.00 37.60 165 ARG A CA 1
ATOM 1245 C C . ARG A 1 166 ? -50.141 110.078 17.277 1.00 36.43 165 ARG A C 1
ATOM 1246 O O . ARG A 1 166 ? -50.725 109.456 18.175 1.00 36.96 165 ARG A O 1
ATOM 1254 N N . CYS A 1 167 ? -49.149 109.598 16.557 1.00 35.69 166 CYS A N 1
ATOM 1255 C CA . CYS A 1 167 ? -48.762 108.213 16.571 1.00 35.05 166 CYS A CA 1
ATOM 1256 C C . CYS A 1 167 ? -47.323 107.991 17.025 1.00 34.26 166 CYS A C 1
ATOM 1257 O O . CYS A 1 167 ? -46.452 108.580 16.501 1.00 34.60 166 CYS A O 1
ATOM 1260 N N . GLY A 1 168 ? -47.095 107.108 17.980 1.00 34.22 167 GLY A N 1
ATOM 1261 C CA . GLY A 1 168 ? -45.777 106.855 18.567 1.00 33.67 167 GLY A CA 1
ATOM 1262 C C . GLY A 1 168 ? -45.203 105.544 18.112 1.00 33.23 167 GLY A C 1
ATOM 1263 O O . GLY A 1 168 ? -45.727 104.950 17.221 1.00 34.67 167 GLY A O 1
ATOM 1264 N N . VAL A 1 169 ? -44.104 105.114 18.710 1.00 33.63 168 VAL A N 1
ATOM 1265 C CA . VAL A 1 169 ? -43.402 103.879 18.345 1.00 33.82 168 VAL A CA 1
ATOM 1266 C C . VAL A 1 169 ? -42.899 103.160 19.597 1.00 34.41 168 VAL A C 1
ATOM 1267 O O . VAL A 1 169 ? -42.461 103.794 20.500 1.00 35.09 168 VAL A O 1
ATOM 1271 N N . ILE A 1 170 ? -43.034 101.837 19.675 1.00 35.62 169 ILE A N 1
ATOM 1272 C CA . ILE A 1 170 ? -42.340 101.034 20.675 1.00 35.58 169 ILE A CA 1
ATOM 1273 C C . ILE A 1 170 ? -41.299 100.239 19.905 1.00 36.00 169 ILE A C 1
ATOM 1274 O O . ILE A 1 170 ? -41.624 99.353 19.163 1.00 37.18 169 ILE A O 1
ATOM 1279 N N . PRO A 1 171 ? -40.035 100.548 20.086 1.00 36.27 170 PRO A N 1
ATOM 1280 C CA . PRO A 1 171 ? -38.996 99.824 19.335 1.00 36.36 170 PRO A CA 1
ATOM 1281 C C . PRO A 1 171 ? -38.674 98.413 19.833 1.00 36.39 170 PRO A C 1
ATOM 1282 O O . PRO A 1 171 ? -38.825 98.112 21.010 1.00 36.94 170 PRO A O 1
ATOM 1286 N N . ALA A 1 172 ? -38.168 97.589 18.925 1.00 36.92 171 ALA A N 1
ATOM 1287 C CA . ALA A 1 172 ? -37.696 96.219 19.219 1.00 36.63 171 ALA A CA 1
ATOM 1288 C C . ALA A 1 172 ? -36.926 96.116 20.522 1.00 36.70 171 ALA A C 1
ATOM 1289 O O . ALA A 1 172 ? -37.181 95.255 21.371 1.00 36.95 171 ALA A O 1
ATOM 1291 N N . GLN A 1 173 ? -35.995 97.024 20.713 1.00 37.11 172 GLN A N 1
ATOM 1292 C CA . GLN A 1 173 ? -35.201 96.997 21.942 1.00 36.84 172 GLN A CA 1
ATOM 1293 C C . GLN A 1 173 ? -36.028 97.042 23.225 1.00 37.13 172 GLN A C 1
ATOM 1294 O O . GLN A 1 173 ? -35.625 96.436 24.218 1.00 38.35 172 GLN A O 1
ATOM 1300 N N . THR A 1 174 ? -37.156 97.755 23.248 1.00 36.89 173 THR A N 1
ATOM 1301 C CA . THR A 1 174 ? -38.000 97.762 24.456 1.00 36.93 173 THR A CA 1
ATOM 1302 C C . THR A 1 174 ? -38.671 96.394 24.664 1.00 37.21 173 THR A C 1
ATOM 1303 O O . THR A 1 174 ? -38.714 95.849 25.753 1.00 36.35 173 THR A O 1
ATOM 1307 N N . LEU A 1 175 ? -39.213 95.849 23.592 1.00 38.39 174 LEU A N 1
ATOM 1308 C CA . LEU A 1 175 ? -39.789 94.518 23.627 1.00 39.03 174 LEU A CA 1
ATOM 1309 C C . LEU A 1 175 ? -38.751 93.560 24.192 1.00 39.66 174 LEU A C 1
ATOM 1310 O O . LEU A 1 175 ? -39.064 92.684 24.980 1.00 39.52 174 LEU A O 1
ATOM 1315 N N . ASP A 1 176 ? -37.503 93.743 23.781 1.00 40.47 175 ASP A N 1
ATOM 1316 C CA . ASP A 1 176 ? -36.412 92.900 24.251 1.00 41.21 175 ASP A CA 1
ATOM 1317 C C . ASP A 1 176 ? -36.154 93.093 25.731 1.00 40.87 175 ASP A C 1
ATOM 1318 O O . ASP A 1 176 ? -35.669 92.201 26.387 1.00 41.38 175 ASP A O 1
ATOM 1323 N N . GLU A 1 177 ? -36.462 94.249 26.278 1.00 40.93 176 GLU A N 1
ATOM 1324 C CA . GLU A 1 177 ? -36.431 94.388 27.723 1.00 41.74 176 GLU A CA 1
ATOM 1325 C C . GLU A 1 177 ? -37.606 93.701 28.420 1.00 40.18 176 GLU A C 1
ATOM 1326 O O . GLU A 1 177 ? -37.565 93.498 29.604 1.00 40.20 176 GLU A O 1
ATOM 1332 N N . GLY A 1 178 ? -38.671 93.380 27.709 1.00 38.88 177 GLY A N 1
ATOM 1333 C CA . GLY A 1 178 ? -39.752 92.643 28.315 1.00 37.69 177 GLY A CA 1
ATOM 1334 C C . GLY A 1 178 ? -41.047 93.383 28.622 1.00 36.80 177 GLY A C 1
ATOM 1335 O O . GLY A 1 178 ? -41.227 94.591 28.309 1.00 36.75 177 GLY A O 1
ATOM 1336 N N . VAL A 1 179 ? -41.941 92.613 29.254 1.00 35.09 178 VAL A N 1
ATOM 1337 C CA . VAL A 1 179 ? -43.306 92.984 29.493 1.00 33.83 178 VAL A CA 1
ATOM 1338 C C . VAL A 1 179 ? -43.382 94.266 30.275 1.00 33.44 178 VAL A C 1
ATOM 1339 O O . VAL A 1 179 ? -44.034 95.217 29.840 1.00 34.67 178 VAL A O 1
ATOM 1343 N N . ALA A 1 180 ? -42.696 94.328 31.397 1.00 33.26 179 ALA A N 1
ATOM 1344 C CA . ALA A 1 180 ? -42.810 95.486 32.283 1.00 33.61 179 ALA A CA 1
ATOM 1345 C C . ALA A 1 180 ? -42.353 96.754 31.580 1.00 34.29 179 ALA A C 1
ATOM 1346 O O . ALA A 1 180 ? -43.038 97.796 31.667 1.00 36.26 179 ALA A O 1
ATOM 1348 N N . ALA A 1 181 ? -41.228 96.641 30.860 1.00 34.13 180 ALA A N 1
ATOM 1349 C CA . ALA A 1 181 ? -40.636 97.742 30.078 1.00 33.53 180 ALA A CA 1
ATOM 1350 C C . ALA A 1 181 ? -41.585 98.169 28.975 1.00 33.42 180 ALA A C 1
ATOM 1351 O O . ALA A 1 181 ? -41.765 99.366 28.738 1.00 33.52 180 ALA A O 1
ATOM 1353 N N . THR A 1 182 ? -42.165 97.196 28.280 1.00 33.11 181 THR A N 1
ATOM 1354 C CA . THR A 1 182 ? -43.028 97.525 27.164 1.00 33.86 181 THR A CA 1
ATOM 1355 C C . THR A 1 182 ? -44.286 98.199 27.654 1.00 34.47 181 THR A C 1
ATOM 1356 O O . THR A 1 182 ? -44.757 99.168 27.056 1.00 35.13 181 THR A O 1
ATOM 1360 N N . ARG A 1 183 ? -44.806 97.729 28.770 1.00 34.68 182 ARG A N 1
ATOM 1361 C CA . ARG A 1 183 ? -46.043 98.305 29.322 1.00 34.76 182 ARG A CA 1
ATOM 1362 C C . ARG A 1 183 ? -45.774 99.696 29.890 1.00 33.88 182 ARG A C 1
ATOM 1363 O O . ARG A 1 183 ? -46.618 100.560 29.856 1.00 33.82 182 ARG A O 1
ATOM 1371 N N . ALA A 1 184 ? -44.566 99.929 30.352 1.00 33.55 183 ALA A N 1
ATOM 1372 C CA . ALA A 1 184 ? -44.225 101.235 30.858 1.00 33.67 183 ALA A CA 1
ATOM 1373 C C . ALA A 1 184 ? -44.156 102.210 29.685 1.00 34.01 183 ALA A C 1
ATOM 1374 O O . ALA A 1 184 ? -44.687 103.319 29.769 1.00 35.11 183 ALA A O 1
ATOM 1376 N N . ALA A 1 185 ? -43.524 101.798 28.585 1.00 33.96 184 ALA A N 1
ATOM 1377 C CA . ALA A 1 185 ? -43.348 102.679 27.427 1.00 33.82 184 ALA A CA 1
ATOM 1378 C C . ALA A 1 185 ? -44.739 103.010 26.825 1.00 34.33 184 ALA A C 1
ATOM 1379 O O . ALA A 1 185 ? -44.988 104.133 26.375 1.00 35.20 184 ALA A O 1
ATOM 1381 N N . LEU A 1 186 ? -45.657 102.050 26.866 1.00 34.55 185 LEU A N 1
ATOM 1382 C CA . LEU A 1 186 ? -47.000 102.269 26.354 1.00 34.81 185 LEU A CA 1
ATOM 1383 C C . LEU A 1 186 ? -47.696 103.333 27.158 1.00 35.26 185 LEU A C 1
ATOM 1384 O O . LEU A 1 186 ? -48.206 104.277 26.587 1.00 35.78 185 LEU A O 1
ATOM 1389 N N . SER A 1 187 ? -47.706 103.198 28.477 1.00 36.30 186 SER A N 1
ATOM 1390 C CA . SER A 1 187 ? -48.253 104.236 29.355 1.00 36.85 186 SER A CA 1
ATOM 1391 C C . SER A 1 187 ? -47.632 105.566 29.105 1.00 38.14 186 SER A C 1
ATOM 1392 O O . SER A 1 187 ? -48.289 106.577 29.135 1.00 39.25 186 SER A O 1
ATOM 1395 N N . ARG A 1 188 ? -46.345 105.580 28.892 1.00 39.12 187 ARG A N 1
ATOM 1396 C CA . ARG A 1 188 ? -45.674 106.836 28.704 1.00 41.37 187 ARG A CA 1
ATOM 1397 C C . ARG A 1 188 ? -46.141 107.575 27.429 1.00 40.76 187 ARG A C 1
ATOM 1398 O O . ARG A 1 188 ? -46.346 108.809 27.441 1.00 40.16 187 ARG A O 1
ATOM 1406 N N . LEU A 1 189 ? -46.321 106.820 26.341 1.00 40.05 188 LEU A N 1
ATOM 1407 C CA . LEU A 1 189 ? -46.848 107.403 25.126 1.00 40.21 188 LEU A CA 1
ATOM 1408 C C . LEU A 1 189 ? -48.226 108.013 25.399 1.00 40.71 188 LEU A C 1
ATOM 1409 O O . LEU A 1 189 ? -48.596 109.086 24.937 1.00 39.92 188 LEU A O 1
ATOM 1414 N N . GLN A 1 190 ? -48.989 107.331 26.195 1.00 41.80 189 GLN A N 1
ATOM 1415 C CA . GLN A 1 190 ? -50.324 107.773 26.410 1.00 43.80 189 GLN A CA 1
ATOM 1416 C C . GLN A 1 190 ? -50.362 109.060 27.222 1.00 43.60 189 GLN A C 1
ATOM 1417 O O . GLN A 1 190 ? -51.093 109.954 26.850 1.00 42.53 189 GLN A O 1
ATOM 1423 N N . GLN A 1 191 ? -49.584 109.131 28.320 1.00 44.45 190 GLN A N 1
ATOM 1424 C CA . GLN A 1 191 ? -49.393 110.356 29.114 1.00 45.36 190 GLN A CA 1
ATOM 1425 C C . GLN A 1 191 ? -48.865 111.507 28.223 1.00 44.82 190 GLN A C 1
ATOM 1426 O O . GLN A 1 191 ? -49.248 112.658 28.384 1.00 44.38 190 GLN A O 1
ATOM 1432 N N . GLU A 1 192 ? -47.986 111.205 27.273 1.00 44.02 191 GLU A N 1
ATOM 1433 C CA . GLU A 1 192 ? -47.534 112.237 26.357 1.00 44.16 191 GLU A CA 1
ATOM 1434 C C . GLU A 1 192 ? -48.601 112.681 25.329 1.00 43.24 191 GLU A C 1
ATOM 1435 O O . GLU A 1 192 ? -48.309 113.535 24.516 1.00 42.77 191 GLU A O 1
ATOM 1441 N N . GLY A 1 193 ? -49.808 112.102 25.329 1.00 42.16 192 GLY A N 1
ATOM 1442 C CA . GLY A 1 193 ? -50.831 112.443 24.323 1.00 41.52 192 GLY A CA 1
ATOM 1443 C C . GLY A 1 193 ? -50.885 111.733 22.958 1.00 41.25 192 GLY A C 1
ATOM 1444 O O . GLY A 1 193 ? -51.646 112.142 22.067 1.00 41.45 192 GLY A O 1
ATOM 1445 N N . TYR A 1 194 ? -50.111 110.675 22.741 1.00 40.24 193 TYR A N 1
ATOM 1446 C CA . TYR A 1 194 ? -50.316 109.897 21.509 1.00 39.18 193 TYR A CA 1
ATOM 1447 C C . TYR A 1 194 ? -51.649 109.133 21.568 1.00 37.81 193 TYR A C 1
ATOM 1448 O O . TYR A 1 194 ? -51.983 108.625 22.612 1.00 37.23 193 TYR A O 1
ATOM 1457 N N . ARG A 1 195 ? -52.416 109.117 20.474 1.00 36.88 194 ARG A N 1
ATOM 1458 C CA . ARG A 1 195 ? -53.566 108.207 20.321 1.00 36.51 194 ARG A CA 1
ATOM 1459 C C . ARG A 1 195 ? -53.181 106.785 19.975 1.00 35.32 194 ARG A C 1
ATOM 1460 O O . ARG A 1 195 ? -53.996 105.895 20.169 1.00 35.34 194 ARG A O 1
ATOM 1468 N N . TYR A 1 196 ? -52.071 106.609 19.258 1.00 33.31 195 TYR A N 1
ATOM 1469 C CA . TYR A 1 196 ? -51.710 105.299 18.758 1.00 33.24 195 TYR A CA 1
ATOM 1470 C C . TYR A 1 196 ? -50.227 105.040 18.940 1.00 32.59 195 TYR A C 1
ATOM 1471 O O . TYR A 1 196 ? -49.426 105.980 19.085 1.00 31.20 195 TYR A O 1
ATOM 1480 N N . ALA A 1 197 ? -49.866 103.762 18.903 1.00 32.11 196 ALA A N 1
ATOM 1481 C CA . ALA A 1 197 ? -48.473 103.349 19.064 1.00 32.58 196 ALA A CA 1
ATOM 1482 C C . ALA A 1 197 ? -48.213 102.250 18.085 1.00 32.52 196 ALA A C 1
ATOM 1483 O O . ALA A 1 197 ? -48.932 101.263 18.097 1.00 33.07 196 ALA A O 1
ATOM 1485 N N . VAL A 1 198 ? -47.214 102.422 17.227 1.00 33.28 197 VAL A N 1
ATOM 1486 C CA . VAL A 1 198 ? -46.753 101.361 16.356 1.00 33.67 197 VAL A CA 1
ATOM 1487 C C . VAL A 1 198 ? -45.818 100.491 17.159 1.00 34.96 197 VAL A C 1
ATOM 1488 O O . VAL A 1 198 ? -45.005 100.977 17.962 1.00 35.25 197 VAL A O 1
ATOM 1492 N N . LEU A 1 199 ? -45.935 99.191 16.950 1.00 35.92 198 LEU A N 1
ATOM 1493 C CA . LEU A 1 199 ? -45.149 98.192 17.697 1.00 36.34 198 LEU A CA 1
ATOM 1494 C C . LEU A 1 199 ? -44.193 97.435 16.769 1.00 36.68 198 LEU A C 1
ATOM 1495 O O . LEU A 1 199 ? -44.612 96.889 15.741 1.00 36.20 198 LEU A O 1
ATOM 1500 N N . ASP A 1 200 ? -42.921 97.405 17.111 1.00 37.18 199 ASP A N 1
ATOM 1501 C CA . ASP A 1 200 ? -41.954 96.701 16.298 1.00 38.41 199 ASP A CA 1
ATOM 1502 C C . ASP A 1 200 ? -42.089 95.182 16.418 1.00 38.12 199 ASP A C 1
ATOM 1503 O O . ASP A 1 200 ? -42.581 94.672 17.405 1.00 39.06 199 ASP A O 1
ATOM 1508 N N . ALA A 1 201 ? -41.650 94.468 15.393 1.00 37.72 200 ALA A N 1
ATOM 1509 C CA . ALA A 1 201 ? -41.482 93.033 15.455 1.00 37.78 200 ALA A CA 1
ATOM 1510 C C . ALA A 1 201 ? -40.516 92.597 14.327 1.00 37.88 200 ALA A C 1
ATOM 1511 O O . ALA A 1 201 ? -40.705 92.915 13.164 1.00 36.47 200 ALA A O 1
ATOM 1513 N N . LEU A 1 202 ? -39.457 91.897 14.710 1.00 38.77 201 LEU A N 1
ATOM 1514 C CA . LEU A 1 202 ? -38.530 91.286 13.782 1.00 39.32 201 LEU A CA 1
ATOM 1515 C C . LEU A 1 202 ? -38.701 89.779 13.759 1.00 40.06 201 LEU A C 1
ATOM 1516 O O . LEU A 1 202 ? -38.147 89.104 12.902 1.00 41.41 201 LEU A O 1
ATOM 1521 N N . ASN A 1 203 ? -39.451 89.233 14.695 1.00 40.56 202 ASN A N 1
ATOM 1522 C CA . ASN A 1 203 ? -39.509 87.790 14.855 1.00 40.54 202 ASN A CA 1
ATOM 1523 C C . ASN A 1 203 ? -40.688 87.435 15.723 1.00 41.55 202 ASN A C 1
ATOM 1524 O O . ASN A 1 203 ? -41.245 88.282 16.421 1.00 41.27 202 ASN A O 1
ATOM 1529 N N . GLU A 1 204 ? -41.030 86.161 15.735 1.00 42.61 203 GLU A N 1
ATOM 1530 C CA . GLU A 1 204 ? -42.209 85.748 16.447 1.00 43.57 203 GLU A CA 1
ATOM 1531 C C . GLU A 1 204 ? -42.137 85.966 17.971 1.00 42.16 203 GLU A C 1
ATOM 1532 O O . GLU A 1 204 ? -43.145 86.222 18.595 1.00 41.12 203 GLU A O 1
ATOM 1538 N N . ARG A 1 205 ? -40.955 85.979 18.553 1.00 41.43 204 ARG A N 1
ATOM 1539 C CA . ARG A 1 205 ? -40.874 86.272 19.976 1.00 41.64 204 ARG A CA 1
ATOM 1540 C C . ARG A 1 205 ? -41.407 87.669 20.313 1.00 40.04 204 ARG A C 1
ATOM 1541 O O . ARG A 1 205 ? -41.997 87.900 21.365 1.00 39.68 204 ARG A O 1
ATOM 1549 N N . HIS A 1 206 ? -41.162 88.617 19.432 1.00 38.93 205 HIS A N 1
ATOM 1550 C CA . HIS A 1 206 ? -41.631 89.959 19.644 1.00 38.13 205 HIS A CA 1
ATOM 1551 C C . HIS A 1 206 ? -43.145 90.005 19.666 1.00 37.56 205 HIS A C 1
ATOM 1552 O O . HIS A 1 206 ? -43.750 90.696 20.501 1.00 37.04 205 HIS A O 1
ATOM 1559 N N . LEU A 1 207 ? -43.753 89.258 18.750 1.00 36.34 206 LEU A N 1
ATOM 1560 C CA . LEU A 1 207 ? -45.194 89.140 18.722 1.00 35.88 206 LEU A CA 1
ATOM 1561 C C . LEU A 1 207 ? -45.749 88.462 19.956 1.00 35.98 206 LEU A C 1
ATOM 1562 O O . LEU A 1 207 ? -46.806 88.871 20.465 1.00 37.30 206 LEU A O 1
ATOM 1567 N N . GLU A 1 208 ? -45.047 87.466 20.478 1.00 35.53 207 GLU A N 1
ATOM 1568 C CA . GLU A 1 208 ? -45.481 86.810 21.693 1.00 35.48 207 GLU A CA 1
ATOM 1569 C C . GLU A 1 208 ? -45.446 87.782 22.854 1.00 35.00 207 GLU A C 1
ATOM 1570 O O . GLU A 1 208 ? -46.341 87.784 23.690 1.00 35.22 207 GLU A O 1
ATOM 1576 N N . ILE A 1 209 ? -44.424 88.627 22.905 1.00 34.55 208 ILE A N 1
ATOM 1577 C CA . ILE A 1 209 ? -44.335 89.628 23.970 1.00 34.16 208 ILE A CA 1
ATOM 1578 C C . ILE A 1 209 ? -45.489 90.633 23.848 1.00 33.65 208 ILE A C 1
ATOM 1579 O O . ILE A 1 209 ? -46.073 91.052 24.837 1.00 33.28 208 ILE A O 1
ATOM 1584 N N . GLN A 1 210 ? -45.825 91.021 22.624 1.00 33.71 209 GLN A N 1
ATOM 1585 C CA . GLN A 1 210 ? -46.884 92.003 22.441 1.00 33.69 209 GLN A CA 1
ATOM 1586 C C . GLN A 1 210 ? -48.185 91.395 22.936 1.00 33.82 209 GLN A C 1
ATOM 1587 O O . GLN A 1 210 ? -48.929 92.038 23.675 1.00 33.48 209 GLN A O 1
ATOM 1593 N N . GLY A 1 211 ? -48.419 90.140 22.525 1.00 33.61 210 GLY A N 1
ATOM 1594 C CA . GLY A 1 211 ? -49.577 89.369 22.932 1.00 33.15 210 GLY A CA 1
ATOM 1595 C C . GLY A 1 211 ? -49.684 89.352 24.420 1.00 32.99 210 GLY A C 1
ATOM 1596 O O . GLY A 1 211 ? -50.743 89.537 24.979 1.00 34.09 210 GLY A O 1
ATOM 1597 N N . GLU A 1 212 ? -48.572 89.166 25.081 1.00 33.13 211 GLU A N 1
ATOM 1598 C CA . GLU A 1 212 ? -48.588 89.104 26.515 1.00 33.35 211 GLU A CA 1
ATOM 1599 C C . GLU A 1 212 ? -48.892 90.453 27.156 1.00 32.55 211 GLU A C 1
ATOM 1600 O O . GLU A 1 212 ? -49.512 90.521 28.196 1.00 31.50 211 GLU A O 1
ATOM 1606 N N . VAL A 1 213 ? -48.412 91.525 26.540 1.00 32.22 212 VAL A N 1
ATOM 1607 C CA . VAL A 1 213 ? -48.627 92.862 27.076 1.00 31.92 212 VAL A CA 1
ATOM 1608 C C . VAL A 1 213 ? -50.098 93.255 26.863 1.00 32.12 212 VAL A C 1
ATOM 1609 O O . VAL A 1 213 ? -50.705 93.815 27.753 1.00 31.87 212 VAL A O 1
ATOM 1613 N N . LEU A 1 214 ? -50.657 92.906 25.699 1.00 32.12 213 LEU A N 1
ATOM 1614 C CA . LEU A 1 214 ? -51.957 93.389 25.263 1.00 32.02 213 LEU A CA 1
ATOM 1615 C C . LEU A 1 214 ? -53.102 92.415 25.448 1.00 32.63 213 LEU A C 1
ATOM 1616 O O . LEU A 1 214 ? -54.169 92.643 24.957 1.00 31.79 213 LEU A O 1
ATOM 1621 N N . ARG A 1 215 ? -52.905 91.339 26.196 1.00 34.27 214 ARG A N 1
ATOM 1622 C CA . ARG A 1 215 ? -54.002 90.424 26.511 1.00 34.36 214 ARG A CA 1
ATOM 1623 C C . ARG A 1 215 ? -55.338 91.100 26.796 1.00 33.55 214 ARG A C 1
ATOM 1624 O O . ARG A 1 215 ? -56.375 90.593 26.432 1.00 32.96 214 ARG A O 1
ATOM 1632 N N . ASP A 1 216 ? -55.329 92.218 27.497 1.00 33.29 215 ASP A N 1
ATOM 1633 C CA . ASP A 1 216 ? -56.586 92.850 27.895 1.00 33.03 215 ASP A CA 1
ATOM 1634 C C . ASP A 1 216 ? -56.858 94.203 27.298 1.00 31.70 215 ASP A C 1
ATOM 1635 O O . ASP A 1 216 ? -57.723 94.910 27.770 1.00 31.95 215 ASP A O 1
ATOM 1640 N N . ALA A 1 217 ? -56.151 94.583 26.260 1.00 30.88 216 ALA A N 1
ATOM 1641 C CA . ALA A 1 217 ? -56.492 95.821 25.585 1.00 31.16 216 ALA A CA 1
ATOM 1642 C C . ALA A 1 217 ? -57.931 95.667 25.014 1.00 31.66 216 ALA A C 1
ATOM 1643 O O . ALA A 1 217 ? -58.310 94.605 24.489 1.00 32.92 216 ALA A O 1
ATOM 1645 N N . PRO A 1 218 ? -58.760 96.700 25.141 1.00 31.18 217 PRO A N 1
ATOM 1646 C CA . PRO A 1 218 ? -60.102 96.654 24.559 1.00 30.45 217 PRO A CA 1
ATOM 1647 C C . PRO A 1 218 ? -60.123 96.644 23.055 1.00 30.14 217 PRO A C 1
ATOM 1648 O O . PRO A 1 218 ? -60.997 96.021 22.469 1.00 30.47 217 PRO A O 1
ATOM 1652 N N . LEU A 1 219 ? -59.163 97.330 22.454 1.00 30.58 218 LEU A N 1
ATOM 1653 C CA . LEU A 1 219 ? -58.990 97.362 21.039 1.00 30.63 218 LEU A CA 1
ATOM 1654 C C . LEU A 1 219 ? -57.512 97.296 20.690 1.00 31.94 218 LEU A C 1
ATOM 1655 O O . LEU A 1 219 ? -56.660 97.892 21.300 1.00 32.72 218 LEU A O 1
ATOM 1660 N N . VAL A 1 220 ? -57.254 96.643 19.582 1.00 33.39 219 VAL A N 1
ATOM 1661 C CA . VAL A 1 220 ? -55.937 96.333 19.142 1.00 33.49 219 VAL A CA 1
ATOM 1662 C C . VAL A 1 220 ? -56.074 96.271 17.603 1.00 34.06 219 VAL A C 1
ATOM 1663 O O . VAL A 1 220 ? -57.139 95.966 17.082 1.00 34.98 219 VAL A O 1
ATOM 1667 N N . THR A 1 221 ? -55.024 96.606 16.869 1.00 34.57 220 THR A N 1
ATOM 1668 C CA . THR A 1 221 ? -55.098 96.693 15.409 1.00 34.37 220 THR A CA 1
ATOM 1669 C C . THR A 1 221 ? -53.796 96.182 14.841 1.00 34.11 220 THR A C 1
ATOM 1670 O O . THR A 1 221 ? -52.782 96.264 15.485 1.00 33.50 220 THR A O 1
ATOM 1674 N N . GLY A 1 222 ? -53.834 95.665 13.621 1.00 34.70 221 GLY A N 1
ATOM 1675 C CA . GLY A 1 222 ? -52.691 95.004 13.052 1.00 34.83 221 GLY A CA 1
ATOM 1676 C C . GLY A 1 222 ? -53.050 94.002 11.995 1.00 35.31 221 GLY A C 1
ATOM 1677 O O . GLY A 1 222 ? -54.195 93.893 11.603 1.00 35.62 221 GLY A O 1
ATOM 1678 N N . GLY A 1 223 ? -52.039 93.288 11.519 1.00 35.43 222 GLY A N 1
ATOM 1679 C CA . GLY A 1 223 ? -52.232 92.154 10.648 1.00 35.19 222 GLY A CA 1
ATOM 1680 C C . GLY A 1 223 ? -52.402 90.921 11.483 1.00 34.67 222 GLY A C 1
ATOM 1681 O O . GLY A 1 223 ? -52.836 91.005 12.591 1.00 34.77 222 GLY A O 1
ATOM 1682 N N . SER A 1 224 ? -52.049 89.777 10.935 1.00 35.46 223 SER A N 1
ATOM 1683 C CA . SER A 1 224 ? -52.232 88.490 11.580 1.00 36.28 223 SER A CA 1
ATOM 1684 C C . SER A 1 224 ? -51.211 88.163 12.649 1.00 37.10 223 SER A C 1
ATOM 1685 O O . SER A 1 224 ? -51.452 87.282 13.472 1.00 38.28 223 SER A O 1
ATOM 1688 N N . GLY A 1 225 ? -50.063 88.831 12.649 1.00 37.48 224 GLY A N 1
ATOM 1689 C CA . GLY A 1 225 ? -48.997 88.479 13.602 1.00 37.37 224 GLY A CA 1
ATOM 1690 C C . GLY A 1 225 ? -49.341 88.628 15.075 1.00 37.62 224 GLY A C 1
ATOM 1691 O O . GLY A 1 225 ? -49.104 87.725 15.884 1.00 37.66 224 GLY A O 1
ATOM 1692 N N . LEU A 1 226 ? -49.890 89.775 15.439 1.00 37.96 225 LEU A N 1
ATOM 1693 C CA . LEU A 1 226 ? -50.279 90.017 16.829 1.00 37.74 225 LEU A CA 1
ATOM 1694 C C . LEU A 1 226 ? -51.332 89.027 17.271 1.00 38.01 225 LEU A C 1
ATOM 1695 O O . LEU A 1 226 ? -51.311 88.608 18.420 1.00 38.32 225 LEU A O 1
ATOM 1700 N N . ALA A 1 227 ? -52.253 88.650 16.377 1.00 38.31 226 ALA A N 1
ATOM 1701 C CA . ALA A 1 227 ? -53.294 87.662 16.726 1.00 38.41 226 ALA A CA 1
ATOM 1702 C C . ALA A 1 227 ? -52.656 86.364 17.182 1.00 38.43 226 ALA A C 1
ATOM 1703 O O . ALA A 1 227 ? -53.061 85.732 18.151 1.00 37.29 226 ALA A O 1
ATOM 1705 N N . MET A 1 228 ? -51.635 85.955 16.467 1.00 40.03 227 MET A N 1
ATOM 1706 C CA . MET A 1 228 ? -50.895 84.768 16.872 1.00 40.89 227 MET A CA 1
ATOM 1707 C C . MET A 1 228 ? -50.401 84.925 18.304 1.00 39.42 227 MET A C 1
ATOM 1708 O O . MET A 1 228 ? -50.522 84.033 19.119 1.00 39.10 227 MET A O 1
ATOM 1713 N N . GLY A 1 229 ? -49.873 86.094 18.616 1.00 38.93 228 GLY A N 1
ATOM 1714 C CA . GLY A 1 229 ? -49.342 86.353 19.949 1.00 38.36 228 GLY A CA 1
ATOM 1715 C C . GLY A 1 229 ? -50.416 86.354 20.997 1.00 38.26 228 GLY A C 1
ATOM 1716 O O . GLY A 1 229 ? -50.185 85.872 22.097 1.00 39.76 228 GLY A O 1
ATOM 1717 N N . LEU A 1 230 ? -51.589 86.903 20.679 1.00 37.17 229 LEU A N 1
ATOM 1718 C CA . LEU A 1 230 ? -52.690 86.894 21.608 1.00 36.21 229 LEU A CA 1
ATOM 1719 C C . LEU A 1 230 ? -53.190 85.489 21.782 1.00 36.00 229 LEU A C 1
ATOM 1720 O O . LEU A 1 230 ? -53.475 85.099 22.897 1.00 36.55 229 LEU A O 1
ATOM 1725 N N . ALA A 1 231 ? -53.229 84.699 20.724 1.00 36.32 230 ALA A N 1
ATOM 1726 C CA . ALA A 1 231 ? -53.725 83.326 20.839 1.00 37.12 230 ALA A CA 1
ATOM 1727 C C . ALA A 1 231 ? -52.868 82.530 21.785 1.00 37.88 230 ALA A C 1
ATOM 1728 O O . ALA A 1 231 ? -53.382 81.805 22.606 1.00 38.20 230 ALA A O 1
ATOM 1730 N N . ARG A 1 232 ? -51.558 82.697 21.717 1.00 39.18 231 ARG A N 1
ATOM 1731 C CA . ARG A 1 232 ? -50.674 81.932 22.579 1.00 40.20 231 ARG A CA 1
ATOM 1732 C C . ARG A 1 232 ? -50.747 82.310 24.030 1.00 41.76 231 ARG A C 1
ATOM 1733 O O . ARG A 1 232 ? -50.334 81.520 24.881 1.00 42.54 231 ARG A O 1
ATOM 1741 N N . GLN A 1 233 ? -51.248 83.502 24.345 1.00 43.16 232 GLN A N 1
ATOM 1742 C CA . GLN A 1 233 ? -51.561 83.790 25.729 1.00 43.94 232 GLN A CA 1
ATOM 1743 C C . GLN A 1 233 ? -52.676 82.914 26.212 1.00 45.22 232 GLN A C 1
ATOM 1744 O O . GLN A 1 233 ? -52.671 82.529 27.360 1.00 45.97 232 GLN A O 1
ATOM 1750 N N . TRP A 1 234 ? -53.649 82.610 25.366 1.00 46.26 233 TRP A N 1
ATOM 1751 C CA . TRP A 1 234 ? -54.788 81.820 25.821 1.00 47.61 233 TRP A CA 1
ATOM 1752 C C . TRP A 1 234 ? -54.470 80.363 25.674 1.00 49.13 233 TRP A C 1
ATOM 1753 O O . TRP A 1 234 ? -55.076 79.530 26.291 1.00 49.08 233 TRP A O 1
ATOM 1764 N N . ALA A 1 235 ? -53.473 80.050 24.866 1.00 52.50 234 ALA A N 1
ATOM 1765 C CA . ALA A 1 235 ? -53.047 78.662 24.725 1.00 54.80 234 ALA A CA 1
ATOM 1766 C C . ALA A 1 235 ? -52.370 78.244 26.019 1.00 57.24 234 ALA A C 1
ATOM 1767 O O . ALA A 1 235 ? -52.476 77.084 26.399 1.00 58.20 234 ALA A O 1
ATOM 1769 N N . LYS A 1 236 ? -51.738 79.219 26.703 1.00 59.74 235 LYS A N 1
ATOM 1770 C CA . LYS A 1 236 ? -50.869 79.005 27.884 1.00 61.15 235 LYS A CA 1
ATOM 1771 C C . LYS A 1 236 ? -51.421 78.143 29.010 1.00 62.73 235 LYS A C 1
ATOM 1772 O O . LYS A 1 236 ? -50.635 77.485 29.685 1.00 63.12 235 LYS A O 1
ATOM 1778 N N . HIS A 1 237 ? -52.733 78.117 29.230 1.00 64.60 236 HIS A N 1
ATOM 1779 C CA . HIS A 1 237 ? -53.291 77.182 30.255 1.00 65.79 236 HIS A CA 1
ATOM 1780 C C . HIS A 1 237 ? -53.927 75.879 29.674 1.00 66.83 236 HIS A C 1
ATOM 1781 O O . HIS A 1 237 ? -54.514 75.074 30.429 1.00 67.00 236 HIS A O 1
ATOM 1788 N N . GLY A 1 238 ? -53.800 75.674 28.354 1.00 67.77 237 GLY A N 1
ATOM 1789 C CA . GLY A 1 238 ? -54.298 74.452 27.682 1.00 68.17 237 GLY A CA 1
ATOM 1790 C C . GLY A 1 238 ? -55.144 74.732 26.457 1.00 68.71 237 GLY A C 1
ATOM 1791 O O . GLY A 1 238 ? -55.837 75.754 26.398 1.00 68.49 237 GLY A O 1
ATOM 1792 N N . VAL A 1 239 ? -55.064 73.819 25.481 1.00 69.64 238 VAL A N 1
ATOM 1793 C CA . VAL A 1 239 ? -55.802 73.910 24.192 1.00 70.02 238 VAL A CA 1
ATOM 1794 C C . VAL A 1 239 ? -56.541 72.582 23.922 1.00 70.56 238 VAL A C 1
ATOM 1795 O O . VAL A 1 239 ? -56.966 71.932 24.860 1.00 70.56 238 VAL A O 1
ATOM 1799 N N . SER A 1 240 ? -56.680 72.206 22.642 1.00 71.63 239 SER A N 1
ATOM 1800 C CA . SER A 1 240 ? -57.456 71.029 22.160 1.00 71.71 239 SER A CA 1
ATOM 1801 C C . SER A 1 240 ? -58.635 70.655 23.058 1.00 71.52 239 SER A C 1
ATOM 1802 O O . SER A 1 240 ? -59.654 70.189 22.567 1.00 71.48 239 SER A O 1
ATOM 1805 N N . ARG A 1 243 ? -60.173 73.784 16.129 1.00 50.99 242 ARG A N 1
ATOM 1806 C CA . ARG A 1 243 ? -59.773 73.101 14.855 1.00 51.27 242 ARG A CA 1
ATOM 1807 C C . ARG A 1 243 ? -60.666 71.923 14.283 1.00 49.77 242 ARG A C 1
ATOM 1808 O O . ARG A 1 243 ? -61.137 71.985 13.127 1.00 48.58 242 ARG A O 1
ATOM 1816 N N . SER A 1 244 ? -60.805 70.850 15.082 1.00 47.79 243 SER A N 1
ATOM 1817 C CA . SER A 1 244 ? -61.774 69.804 14.868 1.00 46.42 243 SER A CA 1
ATOM 1818 C C . SER A 1 244 ? -62.969 70.329 14.092 1.00 45.16 243 SER A C 1
ATOM 1819 O O . SER A 1 244 ? -63.257 69.809 13.027 1.00 45.36 243 SER A O 1
ATOM 1822 N N . ALA A 1 245 ? -63.623 71.385 14.588 1.00 43.30 244 ALA A N 1
ATOM 1823 C CA . ALA A 1 245 ? -64.941 71.779 14.100 1.00 42.28 244 ALA A CA 1
ATOM 1824 C C . ALA A 1 245 ? -64.950 72.112 12.598 1.00 41.61 244 ALA A C 1
ATOM 1825 O O . ALA A 1 245 ? -65.984 72.039 11.944 1.00 40.38 244 ALA A O 1
ATOM 1827 N N . GLY A 1 246 ? -63.777 72.463 12.067 1.00 41.28 245 GLY A N 1
ATOM 1828 C CA . GLY A 1 246 ? -63.590 72.705 10.626 1.00 40.73 245 GLY A CA 1
ATOM 1829 C C . GLY A 1 246 ? -62.802 71.639 9.866 1.00 40.08 245 GLY A C 1
ATOM 1830 O O . GLY A 1 246 ? -62.477 71.844 8.700 1.00 39.89 245 GLY A O 1
ATOM 1831 N N . TYR A 1 247 ? -62.475 70.517 10.523 1.00 38.77 246 TYR A N 1
ATOM 1832 C CA . TYR A 1 247 ? -62.022 69.320 9.809 1.00 38.30 246 TYR A CA 1
ATOM 1833 C C . TYR A 1 247 ? -63.078 68.907 8.796 1.00 37.67 246 TYR A C 1
ATOM 1834 O O . TYR A 1 247 ? -64.247 68.915 9.092 1.00 37.20 246 TYR A O 1
ATOM 1843 N N . PRO A 1 248 ? -62.661 68.562 7.590 1.00 38.01 247 PRO A N 1
ATOM 1844 C CA . PRO A 1 248 ? -63.636 68.349 6.544 1.00 38.77 247 PRO A CA 1
ATOM 1845 C C . PRO A 1 248 ? -64.499 67.122 6.723 1.00 39.01 247 PRO A C 1
ATOM 1846 O O . PRO A 1 248 ? -64.039 66.137 7.261 1.00 38.82 247 PRO A O 1
ATOM 1850 N N . LEU A 1 249 ? -65.739 67.217 6.249 1.00 39.94 248 LEU A N 1
ATOM 1851 C CA . LEU A 1 249 ? -66.754 66.153 6.328 1.00 40.60 248 LEU A CA 1
ATOM 1852 C C . LEU A 1 249 ? -66.496 64.992 5.379 1.00 41.19 248 LEU A C 1
ATOM 1853 O O . LEU A 1 249 ? -65.720 65.108 4.465 1.00 42.34 248 LEU A O 1
ATOM 1858 N N . SER A 1 250 ? -67.198 63.892 5.574 1.00 42.06 249 SER A N 1
ATOM 1859 C CA . SER A 1 250 ? -67.179 62.779 4.630 1.00 42.72 249 SER A CA 1
ATOM 1860 C C . SER A 1 250 ? -68.026 63.026 3.407 1.00 42.73 249 SER A C 1
ATOM 1861 O O . SER A 1 250 ? -69.035 63.718 3.463 1.00 43.90 249 SER A O 1
ATOM 1864 N N . GLY A 1 251 ? -67.636 62.411 2.306 1.00 41.82 250 GLY A N 1
ATOM 1865 C CA . GLY A 1 251 ? -68.414 62.509 1.101 1.00 41.43 250 GLY A CA 1
ATOM 1866 C C . GLY A 1 251 ? -67.562 62.881 -0.070 1.00 40.86 250 GLY A C 1
ATOM 1867 O O . GLY A 1 251 ? -66.403 63.245 0.085 1.00 40.48 250 GLY A O 1
ATOM 1868 N N . ARG A 1 252 ? -68.147 62.807 -1.250 1.00 41.07 251 ARG A N 1
ATOM 1869 C CA . ARG A 1 252 ? -67.378 63.030 -2.441 1.00 40.12 251 ARG A CA 1
ATOM 1870 C C . ARG A 1 252 ? -66.963 64.516 -2.550 1.00 39.12 251 ARG A C 1
ATOM 1871 O O . ARG A 1 252 ? -67.622 65.411 -2.001 1.00 38.18 251 ARG A O 1
ATOM 1879 N N . ALA A 1 253 ? -65.823 64.722 -3.216 1.00 37.72 252 ALA A N 1
ATOM 1880 C CA . ALA A 1 253 ? -65.229 66.017 -3.460 1.00 37.01 252 ALA A CA 1
ATOM 1881 C C . ALA A 1 253 ? -65.135 66.368 -4.964 1.00 36.54 252 ALA A C 1
ATOM 1882 O O . ALA A 1 253 ? -65.218 65.512 -5.850 1.00 37.10 252 ALA A O 1
ATOM 1884 N N . VAL A 1 254 ? -64.947 67.653 -5.224 1.00 35.76 253 VAL A N 1
ATOM 1885 C CA . VAL A 1 254 ? -64.853 68.174 -6.549 1.00 35.22 253 VAL A CA 1
ATOM 1886 C C . VAL A 1 254 ? -63.826 69.299 -6.495 1.00 35.50 253 VAL A C 1
ATOM 1887 O O . VAL A 1 254 ? -63.751 69.999 -5.497 1.00 34.97 253 VAL A O 1
ATOM 1891 N N . VAL A 1 255 ? -62.985 69.419 -7.523 1.00 35.71 254 VAL A N 1
ATOM 1892 C CA . VAL A 1 255 ? -62.144 70.607 -7.685 1.00 35.73 254 VAL A CA 1
ATOM 1893 C C . VAL A 1 255 ? -62.799 71.522 -8.719 1.00 36.11 254 VAL A C 1
ATOM 1894 O O . VAL A 1 255 ? -63.110 71.084 -9.829 1.00 36.25 254 VAL A O 1
ATOM 1898 N N . LEU A 1 256 ? -63.027 72.773 -8.343 1.00 36.22 255 LEU A N 1
ATOM 1899 C CA . LEU A 1 256 ? -63.552 73.781 -9.252 1.00 36.91 255 LEU A CA 1
ATOM 1900 C C . LEU A 1 256 ? -62.475 74.863 -9.399 1.00 37.94 255 LEU A C 1
ATOM 1901 O O . LEU A 1 256 ? -62.206 75.624 -8.475 1.00 38.02 255 LEU A O 1
ATOM 1906 N N . SER A 1 257 ? -61.856 74.931 -10.567 1.00 39.26 256 SER A N 1
ATOM 1907 C CA . SER A 1 257 ? -60.782 75.886 -10.801 1.00 39.88 256 SER A CA 1
ATOM 1908 C C . SER A 1 257 ? -61.184 77.010 -11.760 1.00 40.76 256 SER A C 1
ATOM 1909 O O . SER A 1 257 ? -61.495 76.742 -12.920 1.00 39.60 256 SER A O 1
ATOM 1912 N N . GLY A 1 258 ? -61.165 78.253 -11.254 1.00 42.17 257 GLY A N 1
ATOM 1913 C CA . GLY A 1 258 ? -61.452 79.474 -12.039 1.00 43.29 257 GLY A CA 1
ATOM 1914 C C . GLY A 1 258 ? -60.282 80.443 -12.234 1.00 44.64 257 GLY A C 1
ATOM 1915 O O . GLY A 1 258 ? -60.302 81.230 -13.153 1.00 45.54 257 GLY A O 1
ATOM 1916 N N . SER A 1 259 ? -59.261 80.374 -11.386 1.00 46.00 258 SER A N 1
ATOM 1917 C CA . SER A 1 259 ? -58.075 81.212 -11.458 1.00 46.81 258 SER A CA 1
ATOM 1918 C C . SER A 1 259 ? -57.252 81.055 -12.745 1.00 48.32 258 SER A C 1
ATOM 1919 O O . SER A 1 259 ? -57.100 79.964 -13.329 1.00 47.87 258 SER A O 1
ATOM 1922 N N . CYS A 1 260 ? -56.692 82.199 -13.132 1.00 50.06 259 CYS A N 1
ATOM 1923 C CA . CYS A 1 260 ? -55.886 82.351 -14.325 1.00 51.46 259 CYS A CA 1
ATOM 1924 C C . CYS A 1 260 ? -54.404 82.345 -14.066 1.00 51.81 259 CYS A C 1
ATOM 1925 O O . CYS A 1 260 ? -53.663 82.515 -15.002 1.00 53.63 259 CYS A O 1
ATOM 1928 N N . SER A 1 261 ? -53.991 82.128 -12.830 1.00 51.19 260 SER A N 1
ATOM 1929 C CA . SER A 1 261 ? -52.666 82.425 -12.357 1.00 51.11 260 SER A CA 1
ATOM 1930 C C . SER A 1 261 ? -51.591 81.393 -12.693 1.00 51.67 260 SER A C 1
ATOM 1931 O O . SER A 1 261 ? -51.897 80.269 -13.047 1.00 52.23 260 SER A O 1
ATOM 1934 N N . GLN A 1 262 ? -50.320 81.773 -12.537 1.00 52.18 261 GLN A N 1
ATOM 1935 C CA . GLN A 1 262 ? -49.203 80.867 -12.783 1.00 52.78 261 GLN A CA 1
ATOM 1936 C C . GLN A 1 262 ? -49.293 79.635 -11.928 1.00 50.72 261 GLN A C 1
ATOM 1937 O O . GLN A 1 262 ? -49.102 78.519 -12.410 1.00 50.57 261 GLN A O 1
ATOM 1943 N N . MET A 1 263 ? -49.600 79.817 -10.652 1.00 48.88 262 MET A N 1
ATOM 1944 C CA . MET A 1 263 ? -49.592 78.678 -9.760 1.00 47.05 262 MET A CA 1
ATOM 1945 C C . MET A 1 263 ? -50.839 77.846 -9.969 1.00 46.03 262 MET A C 1
ATOM 1946 O O . MET A 1 263 ? -50.767 76.625 -9.951 1.00 45.43 262 MET A O 1
ATOM 1951 N N . THR A 1 264 ? -51.983 78.478 -10.185 1.00 44.61 263 THR A N 1
ATOM 1952 C CA . THR A 1 264 ? -53.168 77.687 -10.461 1.00 44.68 263 THR A CA 1
ATOM 1953 C C . THR A 1 264 ? -52.912 76.846 -11.719 1.00 44.53 263 THR A C 1
ATOM 1954 O O . THR A 1 264 ? -53.286 75.669 -11.784 1.00 43.81 263 THR A O 1
ATOM 1958 N N . ASN A 1 265 ? -52.267 77.443 -12.714 1.00 44.83 264 ASN A N 1
ATOM 1959 C CA . ASN A 1 265 ? -51.953 76.712 -13.927 1.00 45.30 264 ASN A CA 1
ATOM 1960 C C . ASN A 1 265 ? -51.130 75.494 -13.640 1.00 44.75 264 ASN A C 1
ATOM 1961 O O . ASN A 1 265 ? -51.379 74.449 -14.215 1.00 44.67 264 ASN A O 1
ATOM 1966 N N . GLN A 1 266 ? -50.152 75.619 -12.753 1.00 44.37 265 GLN A N 1
ATOM 1967 C CA . GLN A 1 266 ? -49.328 74.476 -12.399 1.00 44.83 265 GLN A CA 1
ATOM 1968 C C . GLN A 1 266 ? -50.130 73.405 -11.698 1.00 44.18 265 GLN A C 1
ATOM 1969 O O . GLN A 1 266 ? -49.980 72.217 -11.987 1.00 44.72 265 GLN A O 1
ATOM 1975 N N . GLN A 1 267 ? -50.975 73.835 -10.765 1.00 43.65 266 GLN A N 1
ATOM 1976 C CA . GLN A 1 267 ? -51.850 72.929 -10.014 1.00 42.79 266 GLN A CA 1
ATOM 1977 C C . GLN A 1 267 ? -52.808 72.164 -10.923 1.00 41.81 266 GLN A C 1
ATOM 1978 O O . GLN A 1 267 ? -53.025 70.983 -10.718 1.00 41.55 266 GLN A O 1
ATOM 1984 N N . VAL A 1 268 ? -53.348 72.821 -11.947 1.00 41.26 267 VAL A N 1
ATOM 1985 C CA . VAL A 1 268 ? -54.294 72.168 -12.856 1.00 40.63 267 VAL A CA 1
ATOM 1986 C C . VAL A 1 268 ? -53.544 71.196 -13.747 1.00 40.51 267 VAL A C 1
ATOM 1987 O O . VAL A 1 268 ? -53.975 70.052 -13.934 1.00 40.04 267 VAL A O 1
ATOM 1991 N N . ALA A 1 269 ? -52.410 71.646 -14.282 1.00 40.62 268 ALA A N 1
ATOM 1992 C CA . ALA A 1 269 ? -51.568 70.796 -15.151 1.00 40.59 268 ALA A CA 1
ATOM 1993 C C . ALA A 1 269 ? -51.158 69.512 -14.404 1.00 40.88 268 ALA A C 1
ATOM 1994 O O . ALA A 1 269 ? -51.215 68.419 -14.961 1.00 41.59 268 ALA A O 1
ATOM 1996 N N . PHE A 1 270 ? -50.822 69.641 -13.123 1.00 41.56 269 PHE A N 1
ATOM 1997 C CA . PHE A 1 270 ? -50.399 68.505 -12.298 1.00 41.31 269 PHE A CA 1
ATOM 1998 C C . PHE A 1 270 ? -51.560 67.577 -11.995 1.00 40.98 269 PHE A C 1
ATOM 1999 O O . PHE A 1 270 ? -51.554 66.418 -12.401 1.00 40.81 269 PHE A O 1
ATOM 2007 N N . TYR A 1 271 ? -52.570 68.116 -11.316 1.00 39.95 270 TYR A N 1
ATOM 2008 C CA . TYR A 1 271 ? -53.739 67.347 -10.918 1.00 40.17 270 TYR A CA 1
ATOM 2009 C C . TYR A 1 271 ? -54.424 66.580 -12.045 1.00 40.47 270 TYR A C 1
ATOM 2010 O O . TYR A 1 271 ? -54.975 65.497 -11.801 1.00 40.93 270 TYR A O 1
ATOM 2019 N N . ARG A 1 272 ? -54.414 67.123 -13.263 1.00 41.06 271 ARG A N 1
ATOM 2020 C CA . ARG A 1 272 ? -55.228 66.542 -14.349 1.00 41.66 271 ARG A CA 1
ATOM 2021 C C . ARG A 1 272 ? -54.683 65.181 -14.852 1.00 41.80 271 ARG A C 1
ATOM 2022 O O . ARG A 1 272 ? -55.386 64.414 -15.496 1.00 41.30 271 ARG A O 1
ATOM 2030 N N . GLN A 1 273 ? -53.420 64.915 -14.534 1.00 42.38 272 GLN A N 1
ATOM 2031 C CA . GLN A 1 273 ? -52.801 63.610 -14.725 1.00 42.47 272 GLN A CA 1
ATOM 2032 C C . GLN A 1 273 ? -53.236 62.567 -13.727 1.00 42.49 272 GLN A C 1
ATOM 2033 O O . GLN A 1 273 ? -52.965 61.392 -13.925 1.00 43.35 272 GLN A O 1
ATOM 2039 N N . HIS A 1 274 ? -53.892 62.982 -12.656 1.00 42.39 273 HIS A N 1
ATOM 2040 C CA . HIS A 1 274 ? -54.238 62.069 -11.588 1.00 42.54 273 HIS A CA 1
ATOM 2041 C C . HIS A 1 274 ? -55.721 61.879 -11.412 1.00 42.28 273 HIS A C 1
ATOM 2042 O O . HIS A 1 274 ? -56.139 60.976 -10.696 1.00 42.78 273 HIS A O 1
ATOM 2049 N N . ALA A 1 275 ? -56.528 62.715 -12.042 1.00 41.65 274 ALA A N 1
ATOM 2050 C CA . ALA A 1 275 ? -57.958 62.649 -11.809 1.00 41.03 274 ALA A CA 1
ATOM 2051 C C . ALA A 1 275 ? -58.700 63.037 -13.068 1.00 40.36 274 ALA A C 1
ATOM 2052 O O . ALA A 1 275 ? -58.176 63.780 -13.885 1.00 39.86 274 ALA A O 1
ATOM 2054 N N . PRO A 1 276 ? -59.922 62.524 -13.232 1.00 39.86 275 PRO A N 1
ATOM 2055 C CA . PRO A 1 276 ? -60.705 62.869 -14.396 1.00 39.88 275 PRO A CA 1
ATOM 2056 C C . PRO A 1 276 ? -60.980 64.352 -14.381 1.00 39.50 275 PRO A C 1
ATOM 2057 O O . PRO A 1 276 ? -61.339 64.898 -13.341 1.00 39.20 275 PRO A O 1
ATOM 2061 N N . THR A 1 277 ? -60.777 65.009 -15.514 1.00 39.30 276 THR A N 1
ATOM 2062 C CA . THR A 1 277 ? -61.023 66.417 -15.575 1.00 39.35 276 THR A CA 1
ATOM 2063 C C . THR A 1 277 ? -61.666 66.876 -16.859 1.00 38.80 276 THR A C 1
ATOM 2064 O O . THR A 1 277 ? -61.700 66.188 -17.826 1.00 39.40 276 THR A O 1
ATOM 2068 N N . ARG A 1 278 ? -62.175 68.086 -16.842 1.00 38.90 277 ARG A N 1
ATOM 2069 C CA . ARG A 1 278 ? -63.015 68.569 -17.897 1.00 38.50 277 ARG A CA 1
ATOM 2070 C C . ARG A 1 278 ? -62.834 70.083 -17.943 1.00 38.33 277 ARG A C 1
ATOM 2071 O O . ARG A 1 278 ? -62.894 70.753 -16.904 1.00 37.81 277 ARG A O 1
ATOM 2079 N N . ASP A 1 279 ? -62.549 70.599 -19.140 1.00 38.22 278 ASP A N 1
ATOM 2080 C CA . ASP A 1 279 ? -62.285 72.011 -19.351 1.00 38.55 278 ASP A CA 1
ATOM 2081 C C . ASP A 1 279 ? -63.527 72.735 -19.757 1.00 37.81 278 ASP A C 1
ATOM 2082 O O . ASP A 1 279 ? -64.199 72.311 -20.657 1.00 38.34 278 ASP A O 1
ATOM 2087 N N . VAL A 1 280 ? -63.811 73.842 -19.106 1.00 37.40 279 VAL A N 1
ATOM 2088 C CA . VAL A 1 280 ? -65.010 74.595 -19.365 1.00 37.53 279 VAL A CA 1
ATOM 2089 C C . VAL A 1 280 ? -64.945 75.236 -20.749 1.00 37.94 279 VAL A C 1
ATOM 2090 O O . VAL A 1 280 ? -64.050 76.035 -21.002 1.00 37.99 279 VAL A O 1
ATOM 2094 N N . ASP A 1 281 ? -65.899 74.902 -21.630 1.00 38.67 280 ASP A N 1
ATOM 2095 C CA . ASP A 1 281 ? -65.972 75.530 -22.955 1.00 38.29 280 ASP A CA 1
ATOM 2096 C C . ASP A 1 281 ? -66.804 76.804 -22.947 1.00 38.06 280 ASP A C 1
ATOM 2097 O O . ASP A 1 281 ? -68.006 76.805 -22.791 1.00 37.98 280 ASP A O 1
ATOM 2102 N N . VAL A 1 282 ? -66.119 77.902 -23.128 1.00 38.49 281 VAL A N 1
ATOM 2103 C CA . VAL A 1 282 ? -66.732 79.197 -23.205 1.00 38.82 281 VAL A CA 1
ATOM 2104 C C . VAL A 1 282 ? -67.829 79.289 -24.267 1.00 39.13 281 VAL A C 1
ATOM 2105 O O . VAL A 1 282 ? -68.815 79.970 -24.041 1.00 40.35 281 VAL A O 1
ATOM 2109 N N . ALA A 1 283 ? -67.711 78.616 -25.411 1.00 38.53 282 ALA A N 1
ATOM 2110 C CA . ALA A 1 283 ? -68.820 78.685 -26.385 1.00 37.95 282 ALA A CA 1
ATOM 2111 C C . ALA A 1 283 ? -70.095 78.043 -25.850 1.00 37.14 282 ALA A C 1
ATOM 2112 O O . ALA A 1 283 ? -71.132 78.129 -26.466 1.00 36.58 282 ALA A O 1
ATOM 2114 N N . ARG A 1 284 ? -70.040 77.424 -24.691 1.00 36.87 283 ARG A N 1
ATOM 2115 C CA . ARG A 1 284 ? -71.266 76.880 -24.110 1.00 37.12 283 ARG A CA 1
ATOM 2116 C C . ARG A 1 284 ? -71.732 77.631 -22.874 1.00 37.28 283 ARG A C 1
ATOM 2117 O O . ARG A 1 284 ? -72.608 77.158 -22.162 1.00 37.03 283 ARG A O 1
ATOM 2125 N N . CYS A 1 285 ? -71.161 78.812 -22.645 1.00 38.32 284 CYS A N 1
ATOM 2126 C CA . CYS A 1 285 ? -71.517 79.677 -21.494 1.00 39.02 284 CYS A CA 1
ATOM 2127 C C . CYS A 1 285 ? -72.093 81.039 -21.884 1.00 39.30 284 CYS A C 1
ATOM 2128 O O . CYS A 1 285 ? -72.421 81.861 -21.033 1.00 39.74 284 CYS A O 1
ATOM 2131 N N . LEU A 1 286 ? -72.221 81.270 -23.175 1.00 39.99 285 LEU A N 1
ATOM 2132 C CA . LEU A 1 286 ? -72.555 82.575 -23.694 1.00 40.31 285 LEU A CA 1
ATOM 2133 C C . LEU A 1 286 ? -74.009 82.970 -23.487 1.00 41.08 285 LEU A C 1
ATOM 2134 O O . LEU A 1 286 ? -74.322 84.107 -23.725 1.00 42.15 285 LEU A O 1
ATOM 2139 N N . SER A 1 287 ? -74.908 82.075 -23.086 1.00 42.02 286 SER A N 1
ATOM 2140 C CA . SER A 1 287 ? -76.247 82.515 -22.651 1.00 42.77 286 SER A CA 1
ATOM 2141 C C . SER A 1 287 ? -76.778 81.763 -21.446 1.00 43.62 286 SER A C 1
ATOM 2142 O O . SER A 1 287 ? -76.173 80.799 -20.989 1.00 44.93 286 SER A O 1
ATOM 2145 N N . SER A 1 288 ? -77.927 82.201 -20.948 1.00 44.04 287 SER A N 1
ATOM 2146 C CA . SER A 1 288 ? -78.609 81.539 -19.839 1.00 43.84 287 SER A CA 1
ATOM 2147 C C . SER A 1 288 ? -78.930 80.092 -20.071 1.00 43.91 287 SER A C 1
ATOM 2148 O O . SER A 1 288 ? -78.653 79.241 -19.230 1.00 43.28 287 SER A O 1
ATOM 2151 N N . GLU A 1 289 ? -79.570 79.836 -21.202 1.00 43.94 288 GLU A N 1
ATOM 2152 C CA . GLU A 1 289 ? -80.174 78.546 -21.444 1.00 44.52 288 GLU A CA 1
ATOM 2153 C C . GLU A 1 289 ? -79.020 77.616 -21.661 1.00 42.70 288 GLU A C 1
ATOM 2154 O O . GLU A 1 289 ? -79.006 76.488 -21.167 1.00 42.70 288 GLU A O 1
ATOM 2160 N N . THR A 1 290 ? -78.025 78.094 -22.377 1.00 40.90 289 THR A N 1
ATOM 2161 C CA . THR A 1 290 ? -76.894 77.243 -22.611 1.00 39.66 289 THR A CA 1
ATOM 2162 C C . THR A 1 290 ? -76.172 77.037 -21.303 1.00 38.88 289 THR A C 1
ATOM 2163 O O . THR A 1 290 ? -75.887 75.916 -20.938 1.00 39.08 289 THR A O 1
ATOM 2167 N N . ARG A 1 291 ? -75.949 78.085 -20.547 1.00 37.87 290 ARG A N 1
ATOM 2168 C CA . ARG A 1 291 ? -75.323 77.874 -19.232 1.00 38.04 290 ARG A CA 1
ATOM 2169 C C . ARG A 1 291 ? -76.062 76.862 -18.360 1.00 37.12 290 ARG A C 1
ATOM 2170 O O . ARG A 1 291 ? -75.461 76.002 -17.740 1.00 36.62 290 ARG A O 1
ATOM 2178 N N . GLU A 1 292 ? -77.373 77.000 -18.297 1.00 36.75 291 GLU A N 1
ATOM 2179 C CA . GLU A 1 292 ? -78.164 76.147 -17.464 1.00 36.99 291 GLU A CA 1
ATOM 2180 C C . GLU A 1 292 ? -78.004 74.695 -17.859 1.00 35.33 291 GLU A C 1
ATOM 2181 O O . GLU A 1 292 ? -77.711 73.846 -17.023 1.00 34.18 291 GLU A O 1
ATOM 2187 N N . ALA A 1 293 ? -78.134 74.409 -19.146 1.00 34.62 292 ALA A N 1
ATOM 2188 C CA . ALA A 1 293 ? -77.963 73.042 -19.615 1.00 33.85 292 ALA A CA 1
ATOM 2189 C C . ALA A 1 293 ? -76.525 72.538 -19.392 1.00 33.13 292 ALA A C 1
ATOM 2190 O O . ALA A 1 293 ? -76.340 71.393 -18.958 1.00 32.41 292 ALA A O 1
ATOM 2192 N N . TYR A 1 294 ? -75.526 73.398 -19.617 1.00 32.58 293 TYR A N 1
ATOM 2193 C CA . TYR A 1 294 ? -74.112 72.996 -19.504 1.00 33.15 293 TYR A CA 1
ATOM 2194 C C . TYR A 1 294 ? -73.759 72.668 -18.048 1.00 33.34 293 TYR A C 1
ATOM 2195 O O . TYR A 1 294 ? -73.066 71.691 -17.763 1.00 33.68 293 TYR A O 1
ATOM 2204 N N . ALA A 1 295 ? -74.265 73.472 -17.127 1.00 33.69 294 ALA A N 1
ATOM 2205 C CA . ALA A 1 295 ? -74.117 73.210 -15.711 1.00 33.74 294 ALA A CA 1
ATOM 2206 C C . ALA A 1 295 ? -74.713 71.848 -15.371 1.00 34.03 294 ALA A C 1
ATOM 2207 O O . ALA A 1 295 ? -74.080 71.041 -14.710 1.00 34.36 294 ALA A O 1
ATOM 2209 N N . GLU A 1 296 ? -75.919 71.572 -15.842 1.00 34.43 295 GLU A N 1
ATOM 2210 C CA . GLU A 1 296 ? -76.479 70.226 -15.672 1.00 35.01 295 GLU A CA 1
ATOM 2211 C C . GLU A 1 296 ? -75.573 69.127 -16.205 1.00 34.22 295 GLU A C 1
ATOM 2212 O O . GLU A 1 296 ? -75.386 68.118 -15.530 1.00 34.29 295 GLU A O 1
ATOM 2218 N N . ALA A 1 297 ? -75.062 69.303 -17.432 1.00 33.14 296 ALA A N 1
ATOM 2219 C CA . ALA A 1 297 ? -74.299 68.248 -18.085 1.00 32.41 296 ALA A CA 1
ATOM 2220 C C . ALA A 1 297 ? -73.047 68.033 -17.273 1.00 32.29 296 ALA A C 1
ATOM 2221 O O . ALA A 1 297 ? -72.686 66.890 -17.010 1.00 31.95 296 ALA A O 1
ATOM 2223 N N . LEU A 1 298 ? -72.397 69.131 -16.854 1.00 31.74 297 LEU A N 1
ATOM 2224 C CA . LEU A 1 298 ? -71.127 69.017 -16.160 1.00 31.81 297 LEU A CA 1
ATOM 2225 C C . LEU A 1 298 ? -71.328 68.426 -14.768 1.00 31.86 297 LEU A C 1
ATOM 2226 O O . LEU A 1 298 ? -70.426 67.783 -14.254 1.00 31.95 297 LEU A O 1
ATOM 2231 N N . ALA A 1 299 ? -72.486 68.641 -14.152 1.00 32.04 298 ALA A N 1
ATOM 2232 C CA . ALA A 1 299 ? -72.702 68.121 -12.805 1.00 32.68 298 ALA A CA 1
ATOM 2233 C C . ALA A 1 299 ? -72.898 66.609 -12.928 1.00 33.66 298 ALA A C 1
ATOM 2234 O O . ALA A 1 299 ? -72.252 65.811 -12.225 1.00 34.16 298 ALA A O 1
ATOM 2236 N N . GLN A 1 300 ? -73.754 66.218 -13.869 1.00 34.55 299 GLN A N 1
ATOM 2237 C CA . GLN A 1 300 ? -73.976 64.811 -14.170 1.00 34.54 299 GLN A CA 1
ATOM 2238 C C . GLN A 1 300 ? -72.665 64.164 -14.527 1.00 33.97 299 GLN A C 1
ATOM 2239 O O . GLN A 1 300 ? -72.409 63.052 -14.143 1.00 34.03 299 GLN A O 1
ATOM 2245 N N . TRP A 1 301 ? -71.796 64.881 -15.208 1.00 33.90 300 TRP A N 1
ATOM 2246 C CA . TRP A 1 301 ? -70.508 64.307 -15.520 1.00 33.90 300 TRP A CA 1
ATOM 2247 C C . TRP A 1 301 ? -69.704 64.051 -14.245 1.00 34.09 300 TRP A C 1
ATOM 2248 O O . TRP A 1 301 ? -69.157 62.961 -14.074 1.00 33.98 300 TRP A O 1
ATOM 2259 N N . VAL A 1 302 ? -69.627 65.049 -13.369 1.00 33.62 301 VAL A N 1
ATOM 2260 C CA . VAL A 1 302 ? -68.845 64.899 -12.165 1.00 34.01 301 VAL A CA 1
ATOM 2261 C C . VAL A 1 302 ? -69.414 63.735 -11.350 1.00 34.59 301 VAL A C 1
ATOM 2262 O O . VAL A 1 302 ? -68.691 62.838 -10.927 1.00 34.31 301 VAL A O 1
ATOM 2266 N N . LEU A 1 303 ? -70.726 63.746 -11.161 1.00 35.33 302 LEU A N 1
ATOM 2267 C CA . LEU A 1 303 ? -71.384 62.768 -10.305 1.00 35.53 302 LEU A CA 1
ATOM 2268 C C . LEU A 1 303 ? -71.276 61.366 -10.864 1.00 37.34 302 LEU A C 1
ATOM 2269 O O . LEU A 1 303 ? -71.270 60.395 -10.134 1.00 37.94 302 LEU A O 1
ATOM 2274 N N . SER A 1 304 ? -71.195 61.219 -12.162 1.00 39.36 303 SER A N 1
ATOM 2275 C CA . SER A 1 304 ? -71.120 59.874 -12.679 1.00 40.91 303 SER A CA 1
ATOM 2276 C C . SER A 1 304 ? -69.664 59.366 -12.762 1.00 41.40 303 SER A C 1
ATOM 2277 O O . SER A 1 304 ? -69.438 58.227 -13.104 1.00 42.04 303 SER A O 1
ATOM 2280 N N . GLN A 1 305 ? -68.675 60.179 -12.411 1.00 42.89 304 GLN A N 1
ATOM 2281 C CA . GLN A 1 305 ? -67.306 59.664 -12.319 1.00 43.74 304 GLN A CA 1
ATOM 2282 C C . GLN A 1 305 ? -67.182 58.698 -11.168 1.00 45.75 304 GLN A C 1
ATOM 2283 O O . GLN A 1 305 ? -68.009 58.634 -10.266 1.00 45.88 304 GLN A O 1
ATOM 2289 N N . ASP A 1 306 ? -66.099 57.958 -11.195 1.00 48.06 305 ASP A N 1
ATOM 2290 C CA . ASP A 1 306 ? -65.870 56.934 -10.207 1.00 49.88 305 ASP A CA 1
ATOM 2291 C C . ASP A 1 306 ? -64.362 56.722 -10.238 1.00 50.32 305 ASP A C 1
ATOM 2292 O O . ASP A 1 306 ? -63.838 55.939 -11.030 1.00 51.47 305 ASP A O 1
ATOM 2297 N N . SER A 1 307 ? -63.674 57.512 -9.427 1.00 50.43 306 SER A N 1
ATOM 2298 C CA . SER A 1 307 ? -62.229 57.557 -9.390 1.00 50.01 306 SER A CA 1
ATOM 2299 C C . SER A 1 307 ? -61.924 57.761 -7.944 1.00 50.22 306 SER A C 1
ATOM 2300 O O . SER A 1 307 ? -62.806 58.112 -7.162 1.00 49.82 306 SER A O 1
ATOM 2303 N N . GLU A 1 308 ? -60.681 57.521 -7.571 1.00 50.97 307 GLU A N 1
ATOM 2304 C CA . GLU A 1 308 ? -60.278 57.750 -6.190 1.00 50.64 307 GLU A CA 1
ATOM 2305 C C . GLU A 1 308 ? -60.365 59.274 -5.905 1.00 49.28 307 GLU A C 1
ATOM 2306 O O . GLU A 1 308 ? -61.200 59.709 -5.106 1.00 49.03 307 GLU A O 1
ATOM 2312 N N . LEU A 1 309 ? -59.548 60.067 -6.601 1.00 47.12 308 LEU A N 1
ATOM 2313 C CA . LEU A 1 309 ? -59.501 61.507 -6.379 1.00 45.20 308 LEU A CA 1
ATOM 2314 C C . LEU A 1 309 ? -60.681 62.234 -7.035 1.00 43.69 308 LEU A C 1
ATOM 2315 O O . LEU A 1 309 ? -61.295 61.719 -7.963 1.00 43.25 308 LEU A O 1
ATOM 2320 N N . ALA A 1 310 ? -60.946 63.456 -6.566 1.00 42.02 309 ALA A N 1
ATOM 2321 C CA . ALA A 1 310 ? -62.069 64.286 -7.028 1.00 40.80 309 ALA A CA 1
ATOM 2322 C C . ALA A 1 310 ? -61.898 64.753 -8.485 1.00 39.58 309 ALA A C 1
ATOM 2323 O O . ALA A 1 310 ? -60.831 65.243 -8.874 1.00 39.04 309 ALA A O 1
ATOM 2325 N N . PRO A 1 311 ? -62.966 64.646 -9.283 1.00 38.03 310 PRO A N 1
ATOM 2326 C CA . PRO A 1 311 ? -62.999 65.224 -10.607 1.00 37.30 310 PRO A CA 1
ATOM 2327 C C . PRO A 1 311 ? -62.769 66.715 -10.580 1.00 36.10 310 PRO A C 1
ATOM 2328 O O . PRO A 1 311 ? -63.142 67.372 -9.625 1.00 35.88 310 PRO A O 1
ATOM 2332 N N . MET A 1 312 ? -62.154 67.239 -11.630 1.00 35.55 311 MET A N 1
ATOM 2333 C CA . MET A 1 312 ? -61.875 68.671 -11.746 1.00 35.08 311 MET A CA 1
ATOM 2334 C C . MET A 1 312 ? -62.666 69.296 -12.894 1.00 35.23 311 MET A C 1
ATOM 2335 O O . MET A 1 312 ? -62.804 68.723 -13.972 1.00 34.46 311 MET A O 1
ATOM 2340 N N . ILE A 1 313 ? -63.219 70.466 -12.644 1.00 35.37 312 ILE A N 1
ATOM 2341 C CA . ILE A 1 313 ? -63.728 71.297 -13.720 1.00 35.94 312 ILE A CA 1
ATOM 2342 C C . ILE A 1 313 ? -62.923 72.591 -13.704 1.00 36.91 312 ILE A C 1
ATOM 2343 O O . ILE A 1 313 ? -63.005 73.393 -12.761 1.00 36.30 312 ILE A O 1
ATOM 2348 N N . SER A 1 314 ? -62.123 72.751 -14.748 1.00 37.97 313 SER A N 1
ATOM 2349 C CA . SER A 1 314 ? -61.166 73.807 -14.835 1.00 39.76 313 SER A CA 1
ATOM 2350 C C . SER A 1 314 ? -61.538 74.764 -15.930 1.00 40.25 313 SER A C 1
ATOM 2351 O O . SER A 1 314 ? -61.925 74.343 -16.999 1.00 40.46 313 SER A O 1
ATOM 2354 N N . ALA A 1 315 ? -61.385 76.051 -15.649 1.00 41.64 314 ALA A N 1
ATOM 2355 C CA . ALA A 1 315 ? -61.625 77.109 -16.595 1.00 42.94 314 ALA A CA 1
ATOM 2356 C C . ALA A 1 315 ? -60.295 77.783 -16.927 1.00 44.11 314 ALA A C 1
ATOM 2357 O O . ALA A 1 315 ? -60.254 78.835 -17.550 1.00 43.57 314 ALA A O 1
ATOM 2359 N N . THR A 1 316 ? -59.191 77.160 -16.555 1.00 46.47 315 THR A N 1
ATOM 2360 C CA . THR A 1 316 ? -57.912 77.838 -16.684 1.00 48.65 315 THR A CA 1
ATOM 2361 C C . THR A 1 316 ? -57.367 77.816 -18.141 1.00 50.43 315 THR A C 1
ATOM 2362 O O . THR A 1 316 ? -56.629 78.717 -18.539 1.00 51.10 315 THR A O 1
ATOM 2366 N N . ALA A 1 317 ? -57.809 76.851 -18.950 1.00 52.98 316 ALA A N 1
ATOM 2367 C CA . ALA A 1 317 ? -57.570 76.829 -20.425 1.00 54.38 316 ALA A CA 1
ATOM 2368 C C . ALA A 1 317 ? -58.246 77.985 -21.144 1.00 56.47 316 ALA A C 1
ATOM 2369 O O . ALA A 1 317 ? -57.647 78.621 -22.048 1.00 57.33 316 ALA A O 1
ATOM 2371 N N . SER A 1 318 ? -59.511 78.216 -20.769 1.00 58.43 317 SER A N 1
ATOM 2372 C CA . SER A 1 318 ? -60.326 79.357 -21.259 1.00 59.40 317 SER A CA 1
ATOM 2373 C C . SER A 1 318 ? -59.724 80.731 -20.842 1.00 60.99 317 SER A C 1
ATOM 2374 O O . SER A 1 318 ? -59.722 81.694 -21.623 1.00 61.51 317 SER A O 1
ATOM 2377 N N . THR A 1 319 ? -59.241 80.793 -19.593 1.00 62.44 318 THR A N 1
ATOM 2378 C CA . THR A 1 319 ? -58.411 81.886 -19.040 1.00 63.18 318 THR A CA 1
ATOM 2379 C C . THR A 1 319 ? -57.168 82.251 -19.896 1.00 64.67 318 THR A C 1
ATOM 2380 O O . THR A 1 319 ? -56.631 83.359 -19.796 1.00 64.47 318 THR A O 1
ATOM 2384 N N . GLN A 1 320 ? -56.730 81.312 -20.737 1.00 66.41 319 GLN A N 1
ATOM 2385 C CA . GLN A 1 320 ? -55.548 81.479 -21.594 1.00 67.51 319 GLN A CA 1
ATOM 2386 C C . GLN A 1 320 ? -55.873 81.746 -23.099 1.00 68.36 319 GLN A C 1
ATOM 2387 O O . GLN A 1 320 ? -55.009 81.597 -23.956 1.00 68.42 319 GLN A O 1
ATOM 2393 N N . ALA A 1 321 ? -57.106 82.147 -23.419 1.00 69.58 320 ALA A N 1
ATOM 2394 C CA . ALA A 1 321 ? -57.557 82.222 -24.822 1.00 70.21 320 ALA A CA 1
ATOM 2395 C C . ALA A 1 321 ? -57.142 83.533 -25.539 1.00 71.26 320 ALA A C 1
ATOM 2396 O O . ALA A 1 321 ? -56.687 83.465 -26.691 1.00 71.41 320 ALA A O 1
ATOM 2398 N N . LEU A 1 322 ? -57.267 84.700 -24.885 1.00 72.46 321 LEU A N 1
ATOM 2399 C CA . LEU A 1 322 ? -56.814 85.988 -25.495 1.00 73.03 321 LEU A CA 1
ATOM 2400 C C . LEU A 1 322 ? -55.322 85.891 -25.908 1.00 73.88 321 LEU A C 1
ATOM 2401 O O . LEU A 1 322 ? -54.971 86.233 -27.049 1.00 74.31 321 LEU A O 1
ATOM 2406 N N . ALA A 1 323 ? -54.483 85.431 -24.960 1.00 74.08 322 ALA A N 1
ATOM 2407 C CA . ALA A 1 323 ? -53.064 85.066 -25.158 1.00 74.06 322 ALA A CA 1
ATOM 2408 C C . ALA A 1 323 ? -52.740 84.059 -26.327 1.00 74.58 322 ALA A C 1
ATOM 2409 O O . ALA A 1 323 ? -51.667 84.127 -26.954 1.00 74.16 322 ALA A O 1
ATOM 2411 N N . ALA A 1 324 ? -53.656 83.120 -26.602 1.00 75.38 323 ALA A N 1
ATOM 2412 C CA . ALA A 1 324 ? -53.453 82.061 -27.612 1.00 75.68 323 ALA A CA 1
ATOM 2413 C C . ALA A 1 324 ? -53.491 82.624 -29.045 1.00 76.39 323 ALA A C 1
ATOM 2414 O O . ALA A 1 324 ? -52.863 82.070 -29.964 1.00 76.25 323 ALA A O 1
ATOM 2416 N N . ILE A 1 325 ? -54.230 83.733 -29.201 1.00 77.01 324 ILE A N 1
ATOM 2417 C CA . ILE A 1 325 ? -54.478 84.405 -30.498 1.00 77.19 324 ILE A CA 1
ATOM 2418 C C . ILE A 1 325 ? -53.467 85.585 -30.691 1.00 77.39 324 ILE A C 1
ATOM 2419 O O . ILE A 1 325 ? -52.586 85.499 -31.557 1.00 77.31 324 ILE A O 1
ATOM 2424 N N . GLN A 1 326 ? -53.587 86.667 -29.907 1.00 77.45 325 GLN A N 1
ATOM 2425 C CA . GLN A 1 326 ? -52.519 87.685 -29.859 1.00 77.55 325 GLN A CA 1
ATOM 2426 C C . GLN A 1 326 ? -51.596 87.381 -28.677 1.00 78.14 325 GLN A C 1
ATOM 2427 O O . GLN A 1 326 ? -51.942 87.594 -27.500 1.00 77.79 325 GLN A O 1
ATOM 2433 N N . GLN A 1 327 ? -50.413 86.880 -29.020 1.00 78.87 326 GLN A N 1
ATOM 2434 C CA . GLN A 1 327 ? -49.481 86.324 -28.044 1.00 79.60 326 GLN A CA 1
ATOM 2435 C C . GLN A 1 327 ? -48.722 87.372 -27.218 1.00 80.19 326 GLN A C 1
ATOM 2436 O O . GLN A 1 327 ? -47.971 87.009 -26.310 1.00 80.40 326 GLN A O 1
ATOM 2442 N N . GLN A 1 328 ? -48.909 88.656 -27.554 1.00 80.62 327 GLN A N 1
ATOM 2443 C CA . GLN A 1 328 ? -48.461 89.805 -26.725 1.00 80.64 327 GLN A CA 1
ATOM 2444 C C . GLN A 1 328 ? -49.141 89.905 -25.337 1.00 80.51 327 GLN A C 1
ATOM 2445 O O . GLN A 1 328 ? -48.541 90.433 -24.393 1.00 79.91 327 GLN A O 1
ATOM 2451 N N . TYR A 1 329 ? -50.395 89.430 -25.246 1.00 80.67 328 TYR A N 1
ATOM 2452 C CA . TYR A 1 329 ? -51.158 89.325 -23.978 1.00 80.29 328 TYR A CA 1
ATOM 2453 C C . TYR A 1 329 ? -50.801 87.992 -23.304 1.00 79.88 328 TYR A C 1
ATOM 2454 O O . TYR A 1 329 ? -50.258 87.077 -23.960 1.00 79.87 328 TYR A O 1
ATOM 2463 N N . GLY A 1 330 ? -51.086 87.900 -22.002 1.00 79.03 329 GLY A N 1
ATOM 2464 C CA . GLY A 1 330 ? -50.994 86.643 -21.281 1.00 78.41 329 GLY A CA 1
ATOM 2465 C C . GLY A 1 330 ? -52.379 86.211 -20.835 1.00 78.07 329 GLY A C 1
ATOM 2466 O O . GLY A 1 330 ? -53.386 86.247 -21.616 1.00 78.24 329 GLY A O 1
ATOM 2467 N N . ALA A 1 331 ? -52.423 85.798 -19.567 1.00 77.25 330 ALA A N 1
ATOM 2468 C CA . ALA A 1 331 ? -53.662 85.477 -18.884 1.00 76.50 330 ALA A CA 1
ATOM 2469 C C . ALA A 1 331 ? -54.691 86.628 -19.019 1.00 76.28 330 ALA A C 1
ATOM 2470 O O . ALA A 1 331 ? -54.345 87.780 -19.361 1.00 77.41 330 ALA A O 1
ATOM 2472 N N . THR A 1 332 ? -55.965 86.271 -18.839 1.00 75.13 331 THR A N 1
ATOM 2473 C CA . THR A 1 332 ? -57.092 87.210 -18.642 1.00 73.54 331 THR A CA 1
ATOM 2474 C C . THR A 1 332 ? -57.948 86.495 -17.568 1.00 72.64 331 THR A C 1
ATOM 2475 O O . THR A 1 332 ? -58.119 85.269 -17.656 1.00 73.19 331 THR A O 1
ATOM 2479 N N . GLU A 1 333 ? -58.440 87.190 -16.540 1.00 70.72 332 GLU A N 1
ATOM 2480 C CA . GLU A 1 333 ? -59.167 86.467 -15.431 1.00 69.28 332 GLU A CA 1
ATOM 2481 C C . GLU A 1 333 ? -60.561 85.940 -15.860 1.00 66.51 332 GLU A C 1
ATOM 2482 O O . GLU A 1 333 ? -61.167 86.506 -16.789 1.00 65.90 332 GLU A O 1
ATOM 2488 N N . ALA A 1 334 ? -61.046 84.877 -15.196 1.00 63.11 333 ALA A N 1
ATOM 2489 C CA . ALA A 1 334 ? -62.230 84.146 -15.696 1.00 60.95 333 ALA A CA 1
ATOM 2490 C C . ALA A 1 334 ? -63.430 85.062 -15.918 1.00 58.30 333 ALA A C 1
ATOM 2491 O O . ALA A 1 334 ? -63.798 85.839 -15.065 1.00 57.99 333 ALA A O 1
ATOM 2493 N N . SER A 1 335 ? -64.035 84.966 -17.087 1.00 55.90 334 SER A N 1
ATOM 2494 C CA . SER A 1 335 ? -65.099 85.882 -17.470 1.00 54.61 334 SER A CA 1
ATOM 2495 C C . SER A 1 335 ? -66.360 85.728 -16.642 1.00 52.40 334 SER A C 1
ATOM 2496 O O . SER A 1 335 ? -66.595 84.692 -15.985 1.00 52.20 334 SER A O 1
ATOM 2499 N N . HIS A 1 336 ? -67.183 86.768 -16.700 1.00 50.47 335 HIS A N 1
ATOM 2500 C CA . HIS A 1 336 ? -68.463 86.736 -16.041 1.00 47.75 335 HIS A CA 1
ATOM 2501 C C . HIS A 1 336 ? -69.257 85.484 -16.445 1.00 45.84 335 HIS A C 1
ATOM 2502 O O . HIS A 1 336 ? -69.883 84.874 -15.594 1.00 45.37 335 HIS A O 1
ATOM 2509 N N . ALA A 1 337 ? -69.209 85.077 -17.711 1.00 43.31 336 ALA A N 1
ATOM 2510 C CA . ALA A 1 337 ? -70.016 83.942 -18.168 1.00 42.29 336 ALA A CA 1
ATOM 2511 C C . ALA A 1 337 ? -69.553 82.618 -17.551 1.00 40.79 336 ALA A C 1
ATOM 2512 O O . ALA A 1 337 ? -70.355 81.789 -17.159 1.00 39.50 336 ALA A O 1
ATOM 2514 N N . VAL A 1 338 ? -68.248 82.431 -17.477 1.00 40.03 337 VAL A N 1
ATOM 2515 C CA . VAL A 1 338 ? -67.693 81.308 -16.760 1.00 39.55 337 VAL A CA 1
ATOM 2516 C C . VAL A 1 338 ? -68.048 81.379 -15.256 1.00 39.28 337 VAL A C 1
ATOM 2517 O O . VAL A 1 338 ? -68.495 80.385 -14.695 1.00 39.64 337 VAL A O 1
ATOM 2521 N N . GLU A 1 339 ? -67.899 82.521 -14.596 1.00 38.41 338 GLU A N 1
ATOM 2522 C CA . GLU A 1 339 ? -68.341 82.573 -13.196 1.00 38.51 338 GLU A CA 1
ATOM 2523 C C . GLU A 1 339 ? -69.836 82.259 -13.058 1.00 37.32 338 GLU A C 1
ATOM 2524 O O . GLU A 1 339 ? -70.224 81.533 -12.193 1.00 37.97 338 GLU A O 1
ATOM 2530 N N . ALA A 1 340 ? -70.675 82.759 -13.937 1.00 36.08 339 ALA A N 1
ATOM 2531 C CA . ALA A 1 340 ? -72.075 82.414 -13.901 1.00 35.20 339 ALA A CA 1
ATOM 2532 C C . ALA A 1 340 ? -72.257 80.905 -14.012 1.00 34.71 339 ALA A C 1
ATOM 2533 O O . ALA A 1 340 ? -73.157 80.338 -13.380 1.00 34.82 339 ALA A O 1
ATOM 2535 N N . LEU A 1 341 ? -71.428 80.241 -14.818 1.00 34.54 340 LEU A N 1
ATOM 2536 C CA . LEU A 1 341 ? -71.554 78.790 -14.965 1.00 34.76 340 LEU A CA 1
ATOM 2537 C C . LEU A 1 341 ? -71.214 78.114 -13.641 1.00 35.56 340 LEU A C 1
ATOM 2538 O O . LEU A 1 341 ? -72.006 77.286 -13.158 1.00 35.84 340 LEU A O 1
ATOM 2543 N N . PHE A 1 342 ? -70.057 78.461 -13.070 1.00 35.48 341 PHE A N 1
ATOM 2544 C CA . PHE A 1 342 ? -69.630 77.879 -11.797 1.00 35.80 341 PHE A CA 1
ATOM 2545 C C . PHE A 1 342 ? -70.682 78.038 -10.701 1.00 36.05 341 PHE A C 1
ATOM 2546 O O . PHE A 1 342 ? -70.884 77.167 -9.833 1.00 35.94 341 PHE A O 1
ATOM 2554 N N . SER A 1 343 ? -71.360 79.166 -10.748 1.00 35.86 342 SER A N 1
ATOM 2555 C CA . SER A 1 343 ? -72.437 79.416 -9.820 1.00 35.51 342 SER A CA 1
ATOM 2556 C C . SER A 1 343 ? -73.520 78.338 -9.880 1.00 35.34 342 SER A C 1
ATOM 2557 O O . SER A 1 343 ? -73.841 77.738 -8.860 1.00 35.72 342 SER A O 1
ATOM 2560 N N . LEU A 1 344 ? -74.071 78.110 -11.071 1.00 34.37 343 LEU A N 1
ATOM 2561 C CA . LEU A 1 344 ? -75.063 77.084 -11.269 1.00 34.36 343 LEU A CA 1
ATOM 2562 C C . LEU A 1 344 ? -74.537 75.666 -10.982 1.00 34.68 343 LEU A C 1
ATOM 2563 O O . LEU A 1 344 ? -75.273 74.777 -10.513 1.00 35.09 343 LEU A O 1
ATOM 2568 N N . LEU A 1 345 ? -73.268 75.456 -11.291 1.00 34.92 344 LEU A N 1
ATOM 2569 C CA . LEU A 1 345 ? -72.671 74.137 -11.228 1.00 35.12 344 LEU A CA 1
ATOM 2570 C C . LEU A 1 345 ? -72.557 73.727 -9.754 1.00 36.00 344 LEU A C 1
ATOM 2571 O O . LEU A 1 345 ? -72.902 72.586 -9.375 1.00 35.94 344 LEU A O 1
ATOM 2576 N N . ALA A 1 346 ? -72.130 74.682 -8.921 1.00 35.98 345 ALA A N 1
ATOM 2577 C CA . ALA A 1 346 ? -71.903 74.419 -7.502 1.00 35.93 345 ALA A CA 1
ATOM 2578 C C . ALA A 1 346 ? -73.196 74.033 -6.847 1.00 35.85 345 ALA A C 1
ATOM 2579 O O . ALA A 1 346 ? -73.254 73.049 -6.138 1.00 34.92 345 ALA A O 1
ATOM 2581 N N . ALA A 1 347 ? -74.253 74.796 -7.096 1.00 36.81 346 ALA A N 1
ATOM 2582 C CA . ALA A 1 347 ? -75.561 74.445 -6.496 1.00 37.28 346 ALA A CA 1
ATOM 2583 C C . ALA A 1 347 ? -75.937 73.008 -6.860 1.00 37.58 346 ALA A C 1
ATOM 2584 O O . ALA A 1 347 ? -76.244 72.205 -5.985 1.00 37.99 346 ALA A O 1
ATOM 2586 N N . ARG A 1 348 ? -75.849 72.661 -8.133 1.00 37.93 347 ARG A N 1
ATOM 2587 C CA . ARG A 1 348 ? -76.243 71.313 -8.557 1.00 38.81 347 ARG A CA 1
ATOM 2588 C C . ARG A 1 348 ? -75.389 70.198 -7.976 1.00 38.15 347 ARG A C 1
ATOM 2589 O O . ARG A 1 348 ? -75.910 69.153 -7.612 1.00 38.14 347 ARG A O 1
ATOM 2597 N N . LEU A 1 349 ? -74.087 70.434 -7.867 1.00 37.91 348 LEU A N 1
ATOM 2598 C CA . LEU A 1 349 ? -73.184 69.468 -7.251 1.00 37.48 348 LEU A CA 1
ATOM 2599 C C . LEU A 1 349 ? -73.592 69.231 -5.793 1.00 37.04 348 LEU A C 1
ATOM 2600 O O . LEU A 1 349 ? -73.695 68.076 -5.337 1.00 36.05 348 LEU A O 1
ATOM 2605 N N . ALA A 1 350 ? -73.877 70.318 -5.086 1.00 36.71 349 ALA A N 1
ATOM 2606 C CA . ALA A 1 350 ? -74.407 70.200 -3.724 1.00 37.44 349 ALA A CA 1
ATOM 2607 C C . ALA A 1 350 ? -75.690 69.395 -3.704 1.00 37.63 349 ALA A C 1
ATOM 2608 O O . ALA A 1 350 ? -75.747 68.438 -2.953 1.00 37.41 349 ALA A O 1
ATOM 2610 N N . GLU A 1 351 ? -76.696 69.752 -4.527 1.00 38.54 350 GLU A N 1
ATOM 2611 C CA . GLU A 1 351 ? -77.975 68.973 -4.599 1.00 39.28 350 GLU A CA 1
ATOM 2612 C C . GLU A 1 351 ? -77.721 67.498 -4.892 1.00 37.54 350 GLU A C 1
ATOM 2613 O O . GLU A 1 351 ? -78.429 66.670 -4.425 1.00 36.95 350 GLU A O 1
ATOM 2619 N N . GLY A 1 352 ? -76.691 67.177 -5.650 1.00 36.82 351 GLY A N 1
ATOM 2620 C CA . GLY A 1 352 ? -76.412 65.793 -5.992 1.00 36.63 351 GLY A CA 1
ATOM 2621 C C . GLY A 1 352 ? -75.500 65.106 -5.018 1.00 36.12 351 GLY A C 1
ATOM 2622 O O . GLY A 1 352 ? -75.003 64.024 -5.283 1.00 36.35 351 GLY A O 1
ATOM 2623 N N . GLY A 1 353 ? -75.225 65.751 -3.901 1.00 36.06 352 GLY A N 1
ATOM 2624 C CA . GLY A 1 353 ? -74.463 65.131 -2.837 1.00 35.76 352 GLY A CA 1
ATOM 2625 C C . GLY A 1 353 ? -72.979 65.380 -2.752 1.00 35.44 352 GLY A C 1
ATOM 2626 O O . GLY A 1 353 ? -72.347 64.839 -1.862 1.00 35.34 352 GLY A O 1
ATOM 2627 N N . ILE A 1 354 ? -72.391 66.178 -3.641 1.00 35.55 353 ILE A N 1
ATOM 2628 C CA . ILE A 1 354 ? -71.004 66.593 -3.395 1.00 35.66 353 ILE A CA 1
ATOM 2629 C C . ILE A 1 354 ? -70.999 67.312 -2.057 1.00 35.57 353 ILE A C 1
ATOM 2630 O O . ILE A 1 354 ? -71.949 68.006 -1.714 1.00 35.19 353 ILE A O 1
ATOM 2635 N N . THR A 1 355 ? -69.935 67.084 -1.302 1.00 35.75 354 THR A N 1
ATOM 2636 C CA . THR A 1 355 ? -69.849 67.503 0.078 1.00 35.95 354 THR A CA 1
ATOM 2637 C C . THR A 1 355 ? -68.588 68.356 0.354 1.00 35.50 354 THR A C 1
ATOM 2638 O O . THR A 1 355 ? -68.608 69.182 1.236 1.00 36.04 354 THR A O 1
ATOM 2642 N N . ARG A 1 356 ? -67.524 68.152 -0.422 1.00 34.84 355 ARG A N 1
ATOM 2643 C CA . ARG A 1 356 ? -66.278 68.872 -0.309 1.00 34.24 355 ARG A CA 1
ATOM 2644 C C . ARG A 1 356 ? -65.936 69.606 -1.597 1.00 33.68 355 ARG A C 1
ATOM 2645 O O . ARG A 1 356 ? -65.829 68.995 -2.633 1.00 32.98 355 ARG A O 1
ATOM 2653 N N . PHE A 1 357 ? -65.713 70.912 -1.515 1.00 33.40 356 PHE A N 1
ATOM 2654 C CA . PHE A 1 357 ? -65.454 71.727 -2.680 1.00 32.93 356 PHE A CA 1
ATOM 2655 C C . PHE A 1 357 ? -64.080 72.372 -2.574 1.00 33.05 356 PHE A C 1
ATOM 2656 O O . PHE A 1 357 ? -63.845 73.214 -1.710 1.00 33.52 356 PHE A O 1
ATOM 2664 N N . ILE A 1 358 ? -63.173 71.982 -3.457 1.00 32.75 357 ILE A N 1
ATOM 2665 C CA . ILE A 1 358 ? -61.851 72.545 -3.500 1.00 32.99 357 ILE A CA 1
ATOM 2666 C C . ILE A 1 358 ? -61.889 73.590 -4.618 1.00 33.19 357 ILE A C 1
ATOM 2667 O O . ILE A 1 358 ? -62.079 73.253 -5.764 1.00 32.76 357 ILE A O 1
ATOM 2672 N N . VAL A 1 359 ? -61.753 74.862 -4.280 1.00 33.52 358 VAL A N 1
ATOM 2673 C CA . VAL A 1 359 ? -61.993 75.910 -5.259 1.00 34.15 358 VAL A CA 1
ATOM 2674 C C . VAL A 1 359 ? -60.737 76.775 -5.411 1.00 35.35 358 VAL A C 1
ATOM 2675 O O . VAL A 1 359 ? -60.139 77.194 -4.414 1.00 35.29 358 VAL A O 1
ATOM 2679 N N . ALA A 1 360 ? -60.321 77.006 -6.657 1.00 35.86 359 ALA A N 1
ATOM 2680 C CA . ALA A 1 360 ? -59.177 77.865 -6.972 1.00 36.56 359 ALA A CA 1
ATOM 2681 C C . ALA A 1 360 ? -59.687 79.158 -7.618 1.00 37.67 359 ALA A C 1
ATOM 2682 O O . ALA A 1 360 ? -60.448 79.122 -8.592 1.00 37.39 359 ALA A O 1
ATOM 2684 N N . GLY A 1 361 ? -59.280 80.297 -7.047 1.00 39.18 360 GLY A N 1
ATOM 2685 C CA . GLY A 1 361 ? -59.668 81.619 -7.530 1.00 39.83 360 GLY A CA 1
ATOM 2686 C C . GLY A 1 361 ? -60.463 82.357 -6.459 1.00 41.10 360 GLY A C 1
ATOM 2687 O O . GLY A 1 361 ? -61.331 81.762 -5.811 1.00 41.64 360 GLY A O 1
ATOM 2688 N N . GLY A 1 362 ? -60.157 83.644 -6.257 1.00 41.93 361 GLY A N 1
ATOM 2689 C CA . GLY A 1 362 ? -60.921 84.490 -5.336 1.00 41.89 361 GLY A CA 1
ATOM 2690 C C . GLY A 1 362 ? -62.348 84.799 -5.810 1.00 42.68 361 GLY A C 1
ATOM 2691 O O . GLY A 1 362 ? -63.295 84.727 -5.011 1.00 42.28 361 GLY A O 1
ATOM 2692 N N . GLU A 1 363 ? -62.528 85.158 -7.087 1.00 43.13 362 GLU A N 1
ATOM 2693 C CA . GLU A 1 363 ? -63.883 85.382 -7.564 1.00 43.44 362 GLU A CA 1
ATOM 2694 C C . GLU A 1 363 ? -64.656 84.062 -7.512 1.00 42.48 362 GLU A C 1
ATOM 2695 O O . GLU A 1 363 ? -65.771 84.019 -7.014 1.00 41.98 362 GLU A O 1
ATOM 2701 N N . THR A 1 364 ? -64.036 82.992 -7.984 1.00 41.02 363 THR A N 1
ATOM 2702 C CA . THR A 1 364 ? -64.694 81.724 -8.045 1.00 40.87 363 THR A CA 1
ATOM 2703 C C . THR A 1 364 ? -65.102 81.247 -6.657 1.00 40.49 363 THR A C 1
ATOM 2704 O O . THR A 1 364 ? -66.246 80.748 -6.482 1.00 40.47 363 THR A O 1
ATOM 2708 N N . SER A 1 365 ? -64.210 81.436 -5.677 1.00 39.13 364 SER A N 1
ATOM 2709 C CA . SER A 1 365 ? -64.542 81.118 -4.281 1.00 38.82 364 SER A CA 1
ATOM 2710 C C . SER A 1 365 ? -65.745 81.906 -3.826 1.00 37.53 364 SER A C 1
ATOM 2711 O O . SER A 1 365 ? -66.652 81.383 -3.194 1.00 38.01 364 SER A O 1
ATOM 2714 N N . GLY A 1 366 ? -65.774 83.172 -4.181 1.00 36.46 365 GLY A N 1
ATOM 2715 C CA . GLY A 1 366 ? -66.916 83.988 -3.888 1.00 35.90 365 GLY A CA 1
ATOM 2716 C C . GLY A 1 366 ? -68.199 83.460 -4.467 1.00 36.15 365 GLY A C 1
ATOM 2717 O O . GLY A 1 366 ? -69.196 83.338 -3.750 1.00 36.63 365 GLY A O 1
ATOM 2718 N N . VAL A 1 367 ? -68.189 83.125 -5.758 1.00 35.90 366 VAL A N 1
ATOM 2719 C CA . VAL A 1 367 ? -69.424 82.742 -6.392 1.00 35.47 366 VAL A CA 1
ATOM 2720 C C . VAL A 1 367 ? -69.888 81.377 -5.902 1.00 35.35 366 VAL A C 1
ATOM 2721 O O . VAL A 1 367 ? -71.097 81.154 -5.801 1.00 35.55 366 VAL A O 1
ATOM 2725 N N . VAL A 1 368 ? -68.951 80.486 -5.594 1.00 35.24 367 VAL A N 1
ATOM 2726 C CA . VAL A 1 368 ? -69.310 79.155 -5.107 1.00 35.65 367 VAL A CA 1
ATOM 2727 C C . VAL A 1 368 ? -69.941 79.237 -3.725 1.00 36.65 367 VAL A C 1
ATOM 2728 O O . VAL A 1 368 ? -70.926 78.555 -3.433 1.00 37.27 367 VAL A O 1
ATOM 2732 N N . THR A 1 369 ? -69.365 80.076 -2.884 1.00 37.26 368 THR A N 1
ATOM 2733 C CA . THR A 1 369 ? -69.863 80.269 -1.559 1.00 38.13 368 THR A CA 1
ATOM 2734 C C . THR A 1 369 ? -71.219 80.902 -1.603 1.00 38.46 368 THR A C 1
ATOM 2735 O O . THR A 1 369 ? -72.114 80.489 -0.906 1.00 36.88 368 THR A O 1
ATOM 2739 N N . GLN A 1 370 ? -71.376 81.927 -2.416 1.00 40.59 369 GLN A N 1
ATOM 2740 C CA . GLN A 1 370 ? -72.655 82.585 -2.471 1.00 41.80 369 GLN A CA 1
ATOM 2741 C C . GLN A 1 370 ? -73.687 81.658 -3.075 1.00 40.92 369 GLN A C 1
ATOM 2742 O O . GLN A 1 370 ? -74.814 81.671 -2.659 1.00 41.30 369 GLN A O 1
ATOM 2748 N N . SER A 1 371 ? -73.291 80.820 -4.025 1.00 40.20 370 SER A N 1
ATOM 2749 C CA . SER A 1 371 ? -74.205 79.894 -4.647 1.00 39.00 370 SER A CA 1
ATOM 2750 C C . SER A 1 371 ? -74.729 78.845 -3.694 1.00 38.09 370 SER A C 1
ATOM 2751 O O . SER A 1 371 ? -75.865 78.467 -3.769 1.00 38.61 370 SER A O 1
ATOM 2754 N N . LEU A 1 372 ? -73.907 78.339 -2.805 1.00 37.24 371 LEU A N 1
ATOM 2755 C CA . LEU A 1 372 ? -74.387 77.378 -1.833 1.00 36.79 371 LEU A CA 1
ATOM 2756 C C . LEU A 1 372 ? -75.069 78.101 -0.649 1.00 36.81 371 LEU A C 1
ATOM 2757 O O . LEU A 1 372 ? -75.577 77.480 0.288 1.00 36.05 371 LEU A O 1
ATOM 2762 N N . GLY A 1 373 ? -75.076 79.434 -0.682 1.00 37.06 372 GLY A N 1
ATOM 2763 C CA . GLY A 1 373 ? -75.718 80.224 0.363 1.00 36.39 372 GLY A CA 1
ATOM 2764 C C . GLY A 1 373 ? -75.030 80.116 1.690 1.00 35.88 372 GLY A C 1
ATOM 2765 O O . GLY A 1 373 ? -75.678 80.170 2.699 1.00 35.77 372 GLY A O 1
ATOM 2766 N N . ILE A 1 374 ? -73.715 79.950 1.674 1.00 36.02 373 ILE A N 1
ATOM 2767 C CA . ILE A 1 374 ? -72.924 79.889 2.883 1.00 36.24 373 ILE A CA 1
ATOM 2768 C C . ILE A 1 374 ? -72.549 81.271 3.322 1.00 36.51 373 ILE A C 1
ATOM 2769 O O . ILE A 1 374 ? -72.100 82.061 2.545 1.00 38.24 373 ILE A O 1
ATOM 2774 N N . THR A 1 375 ? -72.720 81.534 4.593 1.00 37.24 374 THR A N 1
ATOM 2775 C CA . THR A 1 375 ? -72.583 82.852 5.190 1.00 37.75 374 THR A CA 1
ATOM 2776 C C . THR A 1 375 ? -71.402 82.927 6.114 1.00 36.81 374 THR A C 1
ATOM 2777 O O . THR A 1 375 ? -70.912 84.008 6.395 1.00 35.76 374 THR A O 1
ATOM 2781 N N . GLY A 1 376 ? -70.999 81.772 6.630 1.00 36.45 375 GLY A N 1
ATOM 2782 C CA . GLY A 1 376 ? -69.864 81.679 7.505 1.00 36.86 375 GLY A CA 1
ATOM 2783 C C . GLY A 1 376 ? -69.435 80.245 7.726 1.00 37.07 375 GLY A C 1
ATOM 2784 O O . GLY A 1 376 ? -70.098 79.308 7.272 1.00 37.02 375 GLY A O 1
ATOM 2785 N N . PHE A 1 377 ? -68.324 80.068 8.429 1.00 36.81 376 PHE A N 1
ATOM 2786 C CA . PHE A 1 377 ? -67.818 78.735 8.647 1.00 36.55 376 PHE A CA 1
ATOM 2787 C C . PHE A 1 377 ? -66.803 78.584 9.772 1.00 36.60 376 PHE A C 1
ATOM 2788 O O . PHE A 1 377 ? -66.133 79.540 10.166 1.00 36.17 376 PHE A O 1
ATOM 2796 N N . HIS A 1 378 ? -66.703 77.349 10.262 1.00 36.44 377 HIS A N 1
ATOM 2797 C CA . HIS A 1 378 ? -65.711 76.958 11.246 1.00 36.44 377 HIS A CA 1
ATOM 2798 C C . HIS A 1 378 ? -64.404 76.776 10.528 1.00 36.46 377 HIS A C 1
ATOM 2799 O O . HIS A 1 378 ? -64.343 76.094 9.513 1.00 37.51 377 HIS A O 1
ATOM 2806 N N . ILE A 1 379 ? -63.347 77.356 11.053 1.00 36.61 378 ILE A N 1
ATOM 2807 C CA . ILE A 1 379 ? -62.060 77.295 10.407 1.00 37.02 378 ILE A CA 1
ATOM 2808 C C . ILE A 1 379 ? -61.316 76.065 10.891 1.00 37.42 378 ILE A C 1
ATOM 2809 O O . ILE A 1 379 ? -61.210 75.812 12.077 1.00 37.98 378 ILE A O 1
ATOM 2814 N N . GLY A 1 380 ? -60.836 75.275 9.954 1.00 38.06 379 GLY A N 1
ATOM 2815 C CA . GLY A 1 380 ? -60.202 74.016 10.266 1.00 38.85 379 GLY A CA 1
ATOM 2816 C C . GLY A 1 380 ? -58.709 74.087 10.007 1.00 39.61 379 GLY A C 1
ATOM 2817 O O . GLY A 1 380 ? -58.110 75.171 10.050 1.00 39.99 379 GLY A O 1
ATOM 2818 N N . PRO A 1 381 ? -58.098 72.934 9.738 1.00 40.28 380 PRO A N 1
ATOM 2819 C CA . PRO A 1 381 ? -56.674 72.848 9.541 1.00 41.68 380 PRO A CA 1
ATOM 2820 C C . PRO A 1 381 ? -56.211 73.385 8.203 1.00 43.29 380 PRO A C 1
ATOM 2821 O O . PRO A 1 381 ? -57.000 73.443 7.258 1.00 43.55 380 PRO A O 1
ATOM 2825 N N . CYS A 1 382 ? -54.934 73.764 8.148 1.00 44.61 381 CYS A N 1
ATOM 2826 C CA . CYS A 1 382 ? -54.298 74.210 6.930 1.00 45.99 381 CYS A CA 1
ATOM 2827 C C . CYS A 1 382 ? -53.957 73.157 5.962 1.00 45.53 381 CYS A C 1
ATOM 2828 O O . CYS A 1 382 ? -53.459 72.122 6.342 1.00 45.66 381 CYS A O 1
ATOM 2831 N N . ILE A 1 383 ? -54.134 73.474 4.696 1.00 44.93 382 ILE A N 1
ATOM 2832 C CA . ILE A 1 383 ? -53.649 72.640 3.645 1.00 44.90 382 ILE A CA 1
ATOM 2833 C C . ILE A 1 383 ? -52.335 73.281 3.248 1.00 45.48 382 ILE A C 1
ATOM 2834 O O . ILE A 1 383 ? -51.361 72.611 3.032 1.00 45.96 382 ILE A O 1
ATOM 2839 N N . SER A 1 384 ? -52.311 74.597 3.169 1.00 46.39 383 SER A N 1
ATOM 2840 C CA . SER A 1 384 ? -51.117 75.352 2.843 1.00 46.76 383 SER A CA 1
ATOM 2841 C C . SER A 1 384 ? -51.312 76.624 3.599 1.00 47.26 383 SER A C 1
ATOM 2842 O O . SER A 1 384 ? -52.400 76.901 4.060 1.00 48.12 383 SER A O 1
ATOM 2845 N N . PRO A 1 385 ? -50.270 77.419 3.734 1.00 47.54 384 PRO A N 1
ATOM 2846 C CA . PRO A 1 385 ? -50.474 78.655 4.475 1.00 47.03 384 PRO A CA 1
ATOM 2847 C C . PRO A 1 385 ? -51.538 79.506 3.838 1.00 46.81 384 PRO A C 1
ATOM 2848 O O . PRO A 1 385 ? -51.514 79.707 2.631 1.00 47.08 384 PRO A O 1
ATOM 2852 N N . GLY A 1 386 ? -52.472 79.979 4.665 1.00 46.68 385 GLY A N 1
ATOM 2853 C CA . GLY A 1 386 ? -53.537 80.895 4.244 1.00 45.51 385 GLY A CA 1
ATOM 2854 C C . GLY A 1 386 ? -54.766 80.155 3.750 1.00 45.17 385 GLY A C 1
ATOM 2855 O O . GLY A 1 386 ? -55.796 80.781 3.503 1.00 46.39 385 GLY A O 1
ATOM 2856 N N . VAL A 1 387 ? -54.671 78.832 3.621 1.00 43.25 386 VAL A N 1
ATOM 2857 C CA . VAL A 1 387 ? -55.692 78.052 2.980 1.00 41.49 386 VAL A CA 1
ATOM 2858 C C . VAL A 1 387 ? -56.065 76.844 3.790 1.00 40.16 386 VAL A C 1
ATOM 2859 O O . VAL A 1 387 ? -55.572 75.747 3.521 1.00 40.60 386 VAL A O 1
ATOM 2863 N N . PRO A 1 388 ? -56.963 77.031 4.762 1.00 38.10 387 PRO A N 1
ATOM 2864 C CA . PRO A 1 388 ? -57.512 75.970 5.572 1.00 38.00 387 PRO A CA 1
ATOM 2865 C C . PRO A 1 388 ? -58.772 75.323 5.005 1.00 37.60 387 PRO A C 1
ATOM 2866 O O . PRO A 1 388 ? -59.494 75.937 4.229 1.00 38.35 387 PRO A O 1
ATOM 2870 N N . TRP A 1 389 ? -59.050 74.102 5.429 1.00 36.75 388 TRP A N 1
ATOM 2871 C CA . TRP A 1 389 ? -60.370 73.526 5.272 1.00 36.09 388 TRP A CA 1
ATOM 2872 C C . TRP A 1 389 ? -61.312 74.276 6.184 1.00 35.37 388 TRP A C 1
ATOM 2873 O O . TRP A 1 389 ? -60.954 74.614 7.280 1.00 35.37 388 TRP A O 1
ATOM 2884 N N . VAL A 1 390 ? -62.536 74.468 5.733 1.00 35.22 389 VAL A N 1
ATOM 2885 C CA . VAL A 1 390 ? -63.555 75.255 6.407 1.00 34.98 389 VAL A CA 1
ATOM 2886 C C . VAL A 1 390 ? -64.887 74.445 6.330 1.00 34.84 389 VAL A C 1
ATOM 2887 O O . VAL A 1 390 ? -65.095 73.754 5.354 1.00 35.23 389 VAL A O 1
ATOM 2891 N N . ASN A 1 391 ? -65.760 74.487 7.336 1.00 34.42 390 ASN A N 1
ATOM 2892 C CA . ASN A 1 391 ? -67.081 73.826 7.275 1.00 34.13 390 ASN A CA 1
ATOM 2893 C C . ASN A 1 391 ? -68.220 74.808 7.401 1.00 33.33 390 ASN A C 1
ATOM 2894 O O . ASN A 1 391 ? -68.307 75.496 8.395 1.00 33.33 390 ASN A O 1
ATOM 2899 N N . ALA A 1 392 ? -69.126 74.858 6.447 1.00 33.03 391 ALA A N 1
ATOM 2900 C CA . ALA A 1 392 ? -70.237 75.796 6.540 1.00 34.39 391 ALA A CA 1
ATOM 2901 C C . ALA A 1 392 ? -70.968 75.665 7.866 1.00 35.12 391 ALA A C 1
ATOM 2902 O O . ALA A 1 392 ? -71.097 74.562 8.410 1.00 35.33 391 ALA A O 1
ATOM 2904 N N . LEU A 1 393 ? -71.505 76.770 8.365 1.00 36.23 392 LEU A N 1
ATOM 2905 C CA . LEU A 1 393 ? -72.294 76.711 9.600 1.00 37.51 392 LEU A CA 1
ATOM 2906 C C . LEU A 1 393 ? -73.663 76.044 9.404 1.00 38.67 392 LEU A C 1
ATOM 2907 O O . LEU A 1 393 ? -74.129 75.378 10.299 1.00 39.55 392 LEU A O 1
ATOM 2912 N N . HIS A 1 394 ? -74.324 76.238 8.272 1.00 39.90 393 HIS A N 1
ATOM 2913 C CA . HIS A 1 394 ? -75.717 75.766 8.136 1.00 40.72 393 HIS A CA 1
ATOM 2914 C C . HIS A 1 394 ? -76.034 74.901 6.908 1.00 42.00 393 HIS A C 1
ATOM 2915 O O . HIS A 1 394 ? -77.213 74.728 6.538 1.00 43.08 393 HIS A O 1
ATOM 2922 N N . ALA A 1 395 ? -74.994 74.425 6.233 1.00 41.92 394 ALA A N 1
ATOM 2923 C CA . ALA A 1 395 ? -75.140 73.473 5.171 1.00 40.98 394 ALA A CA 1
ATOM 2924 C C . ALA A 1 395 ? -74.067 72.481 5.520 1.00 40.74 394 ALA A C 1
ATOM 2925 O O . ALA A 1 395 ? -73.043 72.840 6.095 1.00 40.80 394 ALA A O 1
ATOM 2927 N N . PRO A 1 396 ? -74.297 71.218 5.228 1.00 40.66 395 PRO A N 1
ATOM 2928 C CA . PRO A 1 396 ? -73.272 70.200 5.493 1.00 40.14 395 PRO A CA 1
ATOM 2929 C C . PRO A 1 396 ? -72.277 70.138 4.326 1.0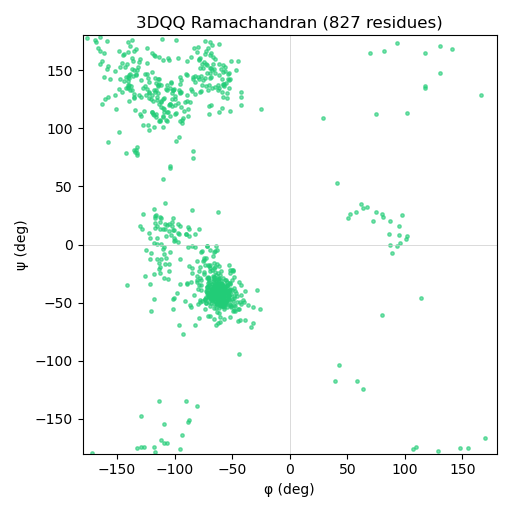0 39.96 395 PRO A C 1
ATOM 2930 O O . PRO A 1 396 ? -72.304 69.206 3.523 1.00 40.41 395 PRO A O 1
ATOM 2934 N N . VAL A 1 397 ? -71.410 71.143 4.248 1.00 39.08 396 VAL A N 1
ATOM 2935 C CA . VAL A 1 397 ? -70.531 71.343 3.134 1.00 38.09 396 VAL A CA 1
ATOM 2936 C C . VAL A 1 397 ? -69.185 71.779 3.670 1.00 37.31 396 VAL A C 1
ATOM 2937 O O . VAL A 1 397 ? -69.128 72.500 4.632 1.00 36.36 396 VAL A O 1
ATOM 2941 N N . SER A 1 398 ? -68.106 71.332 3.040 1.00 37.17 397 SER A N 1
ATOM 2942 C CA . SER A 1 398 ? -66.755 71.678 3.432 1.00 37.25 397 SER A CA 1
ATOM 2943 C C . SER A 1 398 ? -66.093 72.322 2.241 1.00 37.44 397 SER A C 1
ATOM 2944 O O . SER A 1 398 ? -66.276 71.860 1.112 1.00 37.61 397 SER A O 1
ATOM 2947 N N . LEU A 1 399 ? -65.310 73.370 2.487 1.00 37.37 398 LEU A N 1
ATOM 2948 C CA . LEU A 1 399 ? -64.738 74.182 1.423 1.00 37.41 398 LEU A CA 1
ATOM 2949 C C . LEU A 1 399 ? -63.244 74.322 1.657 1.00 37.47 398 LEU A C 1
ATOM 2950 O O . LEU A 1 399 ? -62.813 74.431 2.801 1.00 37.93 398 LEU A O 1
ATOM 2955 N N . ALA A 1 400 ? -62.447 74.300 0.604 1.00 37.36 399 ALA A N 1
ATOM 2956 C CA . ALA A 1 400 ? -61.062 74.729 0.706 1.00 38.22 399 ALA A CA 1
ATOM 2957 C C . ALA A 1 400 ? -60.870 75.761 -0.382 1.00 38.78 399 ALA A C 1
ATOM 2958 O O . ALA A 1 400 ? -60.796 75.408 -1.542 1.00 39.52 399 ALA A O 1
ATOM 2960 N N . LEU A 1 401 ? -60.861 77.031 -0.006 1.00 39.82 400 LEU A N 1
ATOM 2961 C CA . LEU A 1 401 ? -60.862 78.147 -0.939 1.00 41.04 400 LEU A CA 1
ATOM 2962 C C . LEU A 1 401 ? -59.484 78.754 -1.077 1.00 42.19 400 LEU A C 1
ATOM 2963 O O . LEU A 1 401 ? -58.959 79.285 -0.154 1.00 42.76 400 LEU A O 1
ATOM 2968 N N . LYS A 1 402 ? -58.956 78.729 -2.282 1.00 45.02 401 LYS A N 1
ATOM 2969 C CA . LYS A 1 402 ? -57.610 79.098 -2.602 1.00 46.76 401 LYS A CA 1
ATOM 2970 C C . LYS A 1 402 ? -57.655 80.285 -3.547 1.00 49.05 401 LYS A C 1
ATOM 2971 O O . LYS A 1 402 ? -58.378 80.309 -4.551 1.00 49.67 401 LYS A O 1
ATOM 2977 N N . SER A 1 403 ? -56.848 81.270 -3.229 1.00 51.67 402 SER A N 1
ATOM 2978 C CA . SER A 1 403 ? -56.702 82.492 -4.030 1.00 52.99 402 SER A CA 1
ATOM 2979 C C . SER A 1 403 ? -55.421 82.481 -4.940 1.00 54.53 402 SER A C 1
ATOM 2980 O O . SER A 1 403 ? -54.315 82.122 -4.473 1.00 54.69 402 SER A O 1
ATOM 2983 N N . GLY A 1 404 ? -55.577 82.873 -6.214 1.00 55.52 403 GLY A N 1
ATOM 2984 C CA . GLY A 1 404 ? -54.442 83.254 -7.081 1.00 55.95 403 GLY A CA 1
ATOM 2985 C C . GLY A 1 404 ? -53.208 82.365 -7.014 1.00 56.84 403 GLY A C 1
ATOM 2986 O O . GLY A 1 404 ? -53.229 81.281 -7.567 1.00 57.34 403 GLY A O 1
ATOM 2987 N N . ASN A 1 405 ? -52.148 82.821 -6.326 1.00 57.79 404 ASN A N 1
ATOM 2988 C CA . ASN A 1 405 ? -50.850 82.096 -6.234 1.00 57.90 404 ASN A CA 1
ATOM 2989 C C . ASN A 1 405 ? -50.499 81.451 -4.875 1.00 58.25 404 ASN A C 1
ATOM 2990 O O . ASN A 1 405 ? -49.357 81.010 -4.683 1.00 59.01 404 ASN A O 1
ATOM 2995 N N . PHE A 1 406 ? -51.467 81.338 -3.970 1.00 57.90 405 PHE A N 1
ATOM 2996 C CA . PHE A 1 406 ? -51.327 80.440 -2.810 1.00 57.75 405 PHE A CA 1
ATOM 2997 C C . PHE A 1 406 ? -51.269 78.956 -3.187 1.00 56.65 405 PHE A C 1
ATOM 2998 O O . PHE A 1 406 ? -51.874 78.503 -4.146 1.00 55.76 405 PHE A O 1
ATOM 3006 N N . GLY A 1 407 ? -50.582 78.207 -2.350 1.00 55.73 406 GLY A N 1
ATOM 3007 C CA . GLY A 1 407 ? -50.437 76.793 -2.513 1.00 55.53 406 GLY A CA 1
ATOM 3008 C C . GLY A 1 407 ? -49.175 76.444 -3.279 1.00 55.09 406 GLY A C 1
ATOM 3009 O O . GLY A 1 407 ? -48.472 77.308 -3.805 1.00 55.08 406 GLY A O 1
ATOM 3010 N N . ASP A 1 408 ? -48.940 75.143 -3.320 1.00 54.54 407 ASP A N 1
ATOM 3011 C CA . ASP A 1 408 ? -47.891 74.476 -4.052 1.00 54.25 407 ASP A CA 1
ATOM 3012 C C . ASP A 1 408 ? -48.514 73.656 -5.210 1.00 53.53 407 ASP A C 1
ATOM 3013 O O . ASP A 1 408 ? -49.734 73.563 -5.350 1.00 53.02 407 ASP A O 1
ATOM 3018 N N . GLU A 1 409 ? -47.659 73.043 -6.016 1.00 52.80 408 GLU A N 1
ATOM 3019 C CA . GLU A 1 409 ? -48.064 72.261 -7.187 1.00 52.16 408 GLU A CA 1
ATOM 3020 C C . GLU A 1 409 ? -49.133 71.208 -6.916 1.00 51.00 408 GLU A C 1
ATOM 3021 O O . GLU A 1 409 ? -50.090 71.045 -7.694 1.00 50.90 408 GLU A O 1
ATOM 3027 N N . SER A 1 410 ? -48.977 70.497 -5.808 1.00 49.60 409 SER A N 1
ATOM 3028 C CA . SER A 1 410 ? -49.843 69.364 -5.524 1.00 48.53 409 SER A CA 1
ATOM 3029 C C . SER A 1 410 ? -51.034 69.699 -4.622 1.00 47.20 409 SER A C 1
ATOM 3030 O O . SER A 1 410 ? -51.688 68.800 -4.098 1.00 47.21 409 SER A O 1
ATOM 3033 N N . PHE A 1 411 ? -51.334 70.979 -4.463 1.00 46.01 410 PHE A N 1
ATOM 3034 C CA . PHE A 1 411 ? -52.413 71.414 -3.585 1.00 45.64 410 PHE A CA 1
ATOM 3035 C C . PHE A 1 411 ? -53.690 70.584 -3.669 1.00 45.23 410 PHE A C 1
ATOM 3036 O O . PHE A 1 411 ? -54.205 70.122 -2.642 1.00 45.40 410 PHE A O 1
ATOM 3044 N N . PHE A 1 412 ? -54.192 70.387 -4.884 1.00 44.71 411 PHE A N 1
ATOM 3045 C CA . PHE A 1 412 ? -55.464 69.708 -5.072 1.00 44.50 411 PHE A CA 1
ATOM 3046 C C . PHE A 1 412 ? -55.405 68.251 -4.635 1.00 44.70 411 PHE A C 1
ATOM 3047 O O . PHE A 1 412 ? -56.451 67.665 -4.277 1.00 44.06 411 PHE A O 1
ATOM 3055 N N . ILE A 1 413 ? -54.215 67.645 -4.702 1.00 44.86 412 ILE A N 1
ATOM 3056 C CA . ILE A 1 413 ? -54.053 66.309 -4.130 1.00 45.76 412 ILE A CA 1
ATOM 3057 C C . ILE A 1 413 ? -53.963 66.393 -2.604 1.00 46.19 412 ILE A C 1
ATOM 3058 O O . ILE A 1 413 ? -54.667 65.669 -1.909 1.00 46.26 412 ILE A O 1
ATOM 3063 N N . ARG A 1 414 ? -53.124 67.284 -2.080 1.00 46.45 413 ARG A N 1
ATOM 3064 C CA . ARG A 1 414 ? -52.891 67.297 -0.639 1.00 47.24 413 ARG A CA 1
ATOM 3065 C C . ARG A 1 414 ? -54.173 67.565 0.085 1.00 46.40 413 ARG A C 1
ATOM 3066 O O . ARG A 1 414 ? -54.468 66.879 1.053 1.00 46.15 413 ARG A O 1
ATOM 3074 N N . ALA A 1 415 ? -54.954 68.514 -0.432 1.00 45.73 414 ALA A N 1
ATOM 3075 C CA . ALA A 1 415 ? -56.267 68.840 0.106 1.00 45.51 414 ALA A CA 1
ATOM 3076 C C . ALA A 1 415 ? -57.090 67.598 0.433 1.00 45.20 414 ALA A C 1
ATOM 3077 O O . ALA A 1 415 ? -57.891 67.599 1.347 1.00 44.71 414 ALA A O 1
ATOM 3079 N N . GLN A 1 416 ? -56.884 66.537 -0.336 1.00 45.28 415 GLN A N 1
ATOM 3080 C CA . GLN A 1 416 ? -57.655 65.325 -0.206 1.00 45.41 415 GLN A CA 1
ATOM 3081 C C . GLN A 1 416 ? -56.914 64.257 0.571 1.00 45.84 415 GLN A C 1
ATOM 3082 O O . GLN A 1 416 ? -57.475 63.617 1.434 1.00 45.30 415 GLN A O 1
ATOM 3088 N N . ARG A 1 417 ? -55.650 64.058 0.228 1.00 46.96 416 ARG A N 1
ATOM 3089 C CA . ARG A 1 417 ? -54.871 62.914 0.704 1.00 47.77 416 ARG A CA 1
ATOM 3090 C C . ARG A 1 417 ? -54.406 63.073 2.136 1.00 48.25 416 ARG A C 1
ATOM 3091 O O . ARG A 1 417 ? -54.306 62.101 2.878 1.00 47.80 416 ARG A O 1
ATOM 3099 N N . GLU A 1 418 ? -54.095 64.302 2.522 1.00 48.92 417 GLU A N 1
ATOM 3100 C CA . GLU A 1 418 ? -53.720 64.570 3.901 1.00 49.45 417 GLU A CA 1
ATOM 3101 C C . GLU A 1 418 ? -54.905 64.856 4.809 1.00 48.87 417 GLU A C 1
ATOM 3102 O O . GLU A 1 418 ? -54.709 65.309 5.914 1.00 49.27 417 GLU A O 1
ATOM 3108 N N . PHE A 1 419 ? -56.127 64.583 4.370 1.00 48.60 418 PHE A N 1
ATOM 3109 C CA . PHE A 1 419 ? -57.274 64.806 5.216 1.00 48.85 418 PHE A CA 1
ATOM 3110 C C . PHE A 1 419 ? -58.331 63.800 4.901 1.00 50.24 418 PHE A C 1
ATOM 3111 O O . PHE A 1 419 ? -59.104 63.978 4.012 1.00 50.46 418 PHE A O 1
ATOM 3119 N N . GLN A 1 420 ? -58.399 62.740 5.662 1.00 52.39 419 GLN A N 1
ATOM 3120 C CA . GLN A 1 420 ? -59.192 61.643 5.236 1.00 54.17 419 GLN A CA 1
ATOM 3121 C C . GLN A 1 420 ? -60.624 61.662 5.758 1.00 55.49 419 GLN A C 1
ATOM 3122 O O . GLN A 1 420 ? -61.541 61.997 5.020 1.00 55.46 419 GLN A O 1
ATOM 3128 N N . VAL A 1 421 ? -60.830 61.307 7.025 1.00 57.83 420 VAL A N 1
ATOM 3129 C CA . VAL A 1 421 ? -62.042 60.433 7.366 1.00 59.32 420 VAL A CA 1
ATOM 3130 C C . VAL A 1 421 ? -63.373 60.876 6.657 1.00 59.54 420 VAL A C 1
ATOM 3131 O O . VAL A 1 421 ? -63.594 60.573 5.466 1.00 58.91 420 VAL A O 1
ATOM 3135 N N . MET B 1 2 ? 2.622 90.515 16.402 1.00 56.69 1 MET B N 1
ATOM 3136 C CA . MET B 1 2 ? 2.208 90.361 17.841 1.00 56.76 1 MET B CA 1
ATOM 3137 C C . MET B 1 2 ? 1.300 91.529 18.283 1.00 56.18 1 MET B C 1
ATOM 3138 O O . MET B 1 2 ? 0.509 91.393 19.229 1.00 56.41 1 MET B O 1
ATOM 3143 N N . LEU B 1 3 ? 1.454 92.672 17.602 1.00 54.66 2 LEU B N 1
ATOM 3144 C CA . LEU B 1 3 ? 0.472 93.764 17.605 1.00 53.60 2 LEU B CA 1
ATOM 3145 C C . LEU B 1 3 ? -0.807 93.210 17.021 1.00 51.13 2 LEU B C 1
ATOM 3146 O O . LEU B 1 3 ? -0.852 92.856 15.870 1.00 50.91 2 LEU B O 1
ATOM 3151 N N . LYS B 1 4 ? -1.849 93.121 17.813 1.00 49.17 3 LYS B N 1
ATOM 3152 C CA . LYS B 1 4 ? -2.965 92.266 17.458 1.00 47.85 3 LYS B CA 1
ATOM 3153 C C . LYS B 1 4 ? -4.045 92.937 16.612 1.00 46.21 3 LYS B C 1
ATOM 3154 O O . LYS B 1 4 ? -4.682 92.281 15.800 1.00 46.58 3 LYS B O 1
ATOM 3160 N N . ILE B 1 5 ? -4.276 94.221 16.833 1.00 43.97 4 ILE B N 1
ATOM 3161 C CA . ILE B 1 5 ? -5.123 95.008 15.966 1.00 43.07 4 ILE B CA 1
ATOM 3162 C C . ILE B 1 5 ? -4.485 96.359 15.700 1.00 41.74 4 ILE B C 1
ATOM 3163 O O . ILE B 1 5 ? -4.067 97.032 16.618 1.00 40.97 4 ILE B O 1
ATOM 3168 N N . GLY B 1 6 ? -4.452 96.766 14.438 1.00 40.83 5 GLY B N 1
ATOM 3169 C CA . GLY B 1 6 ? -4.053 98.111 14.079 1.00 40.33 5 GLY B CA 1
ATOM 3170 C C . GLY B 1 6 ? -5.193 98.872 13.448 1.00 39.67 5 GLY B C 1
ATOM 3171 O O . GLY B 1 6 ? -5.762 98.435 12.450 1.00 39.63 5 GLY B O 1
ATOM 3172 N N . VAL B 1 7 ? -5.520 100.021 14.023 1.00 39.05 6 VAL B N 1
ATOM 3173 C CA . VAL B 1 7 ? -6.656 100.783 13.560 1.00 38.66 6 VAL B CA 1
ATOM 3174 C C . VAL B 1 7 ? -6.199 102.005 12.811 1.00 38.38 6 VAL B C 1
ATOM 3175 O O . VAL B 1 7 ? -5.332 102.723 13.279 1.00 38.37 6 VAL B O 1
ATOM 3179 N N . ILE B 1 8 ? -6.803 102.235 11.653 1.00 37.93 7 ILE B N 1
ATOM 3180 C CA . ILE B 1 8 ? -6.653 103.479 10.923 1.00 38.20 7 ILE B CA 1
ATOM 3181 C C . ILE B 1 8 ? -7.956 104.243 11.055 1.00 38.12 7 ILE B C 1
ATOM 3182 O O . ILE B 1 8 ? -8.944 103.847 10.463 1.00 37.74 7 ILE B O 1
ATOM 3187 N N . ALA B 1 9 ? -7.961 105.316 11.842 1.00 38.76 8 ALA B N 1
ATOM 3188 C CA . ALA B 1 9 ? -9.181 106.093 12.108 1.00 39.56 8 ALA B CA 1
ATOM 3189 C C . ALA B 1 9 ? -9.201 107.372 11.316 1.00 40.18 8 ALA B C 1
ATOM 3190 O O . ALA B 1 9 ? -8.201 108.039 11.219 1.00 39.99 8 ALA B O 1
ATOM 3192 N N . ASP B 1 10 ? -10.364 107.743 10.790 1.00 41.53 9 ASP B N 1
ATOM 3193 C CA . ASP B 1 10 ? -10.465 108.914 9.924 1.00 42.65 9 ASP B CA 1
ATOM 3194 C C . ASP B 1 10 ? -10.695 110.251 10.658 1.00 43.23 9 ASP B C 1
ATOM 3195 O O . ASP B 1 10 ? -10.913 111.292 10.029 1.00 43.91 9 ASP B O 1
ATOM 3200 N N . ASP B 1 11 ? -10.637 110.241 11.981 1.00 43.87 10 ASP B N 1
ATOM 3201 C CA . ASP B 1 11 ? -10.640 111.486 12.742 1.00 44.40 10 ASP B CA 1
ATOM 3202 C C . ASP B 1 11 ? -10.048 111.257 14.115 1.00 44.37 10 ASP B C 1
ATOM 3203 O O . ASP B 1 11 ? -9.760 110.131 14.503 1.00 44.17 10 ASP B O 1
ATOM 3208 N N . PHE B 1 12 ? -9.914 112.340 14.859 1.00 44.95 11 PHE B N 1
ATOM 3209 C CA . PHE B 1 12 ? -9.286 112.331 16.164 1.00 44.93 11 PHE B CA 1
ATOM 3210 C C . PHE B 1 12 ? -10.255 111.805 17.236 1.00 44.77 11 PHE B C 1
ATOM 3211 O O . PHE B 1 12 ? -10.023 110.757 17.857 1.00 44.73 11 PHE B O 1
ATOM 3219 N N . THR B 1 13 ? -11.345 112.529 17.440 1.00 44.60 12 THR B N 1
ATOM 3220 C CA . THR B 1 13 ? -12.372 112.140 18.415 1.00 44.20 12 THR B CA 1
ATOM 3221 C C . THR B 1 13 ? -12.726 110.661 18.400 1.00 43.34 12 THR B C 1
ATOM 3222 O O . THR B 1 13 ? -12.736 110.006 19.439 1.00 43.10 12 THR B O 1
ATOM 3226 N N . GLY B 1 14 ? -12.997 110.151 17.206 1.00 42.06 13 GLY B N 1
ATOM 3227 C CA . GLY B 1 14 ? -13.302 108.758 17.007 1.00 41.72 13 GLY B CA 1
ATOM 3228 C C . GLY B 1 14 ? -12.143 107.812 17.153 1.00 40.95 13 GLY B C 1
ATOM 3229 O O . GLY B 1 14 ? -12.362 106.659 17.479 1.00 40.01 13 GLY B O 1
ATOM 3230 N N . ALA B 1 15 ? -10.919 108.269 16.870 1.00 41.25 14 ALA B N 1
ATOM 3231 C CA . ALA B 1 15 ? -9.713 107.460 17.168 1.00 41.62 14 ALA B CA 1
ATOM 3232 C C . ALA B 1 15 ? -9.763 107.106 18.631 1.00 41.89 14 ALA B C 1
ATOM 3233 O O . ALA B 1 15 ? -9.620 105.946 19.017 1.00 41.81 14 ALA B O 1
ATOM 3235 N N . THR B 1 16 ? -10.004 108.115 19.457 1.00 42.48 15 THR B N 1
ATOM 3236 C CA . THR B 1 16 ? -9.782 107.909 20.874 1.00 43.11 15 THR B CA 1
ATOM 3237 C C . THR B 1 16 ? -10.995 107.110 21.389 1.00 43.24 15 THR B C 1
ATOM 3238 O O . THR B 1 16 ? -10.858 106.267 22.275 1.00 43.45 15 THR B O 1
ATOM 3242 N N . ASP B 1 17 ? -12.142 107.295 20.747 1.00 43.96 16 ASP B N 1
ATOM 3243 C CA . ASP B 1 17 ? -13.336 106.532 21.069 1.00 43.80 16 ASP B CA 1
ATOM 3244 C C . ASP B 1 17 ? -13.100 105.031 20.941 1.00 43.73 16 ASP B C 1
ATOM 3245 O O . ASP B 1 17 ? -13.361 104.263 21.867 1.00 44.47 16 ASP B O 1
ATOM 3250 N N . ILE B 1 18 ? -12.624 104.607 19.786 1.00 43.12 17 ILE B N 1
ATOM 3251 C CA . ILE B 1 18 ? -12.471 103.187 19.518 1.00 42.54 17 ILE B CA 1
ATOM 3252 C C . ILE B 1 18 ? -11.358 102.665 20.401 1.00 42.57 17 ILE B C 1
ATOM 3253 O O . ILE B 1 18 ? -11.478 101.605 20.993 1.00 42.23 17 ILE B O 1
ATOM 3258 N N . ALA B 1 19 ? -10.287 103.441 20.501 1.00 42.91 18 ALA B N 1
ATOM 3259 C CA . ALA B 1 19 ? -9.148 103.101 21.352 1.00 43.36 18 ALA B CA 1
ATOM 3260 C C . ALA B 1 19 ? -9.666 102.715 22.736 1.00 43.54 18 ALA B C 1
ATOM 3261 O O . ALA B 1 19 ? -9.289 101.701 23.325 1.00 43.44 18 ALA B O 1
ATOM 3263 N N . SER B 1 20 ? -10.580 103.534 23.216 1.00 43.87 19 SER B N 1
ATOM 3264 C CA . SER B 1 20 ? -11.181 103.353 24.509 1.00 44.26 19 SER B CA 1
ATOM 3265 C C . SER B 1 20 ? -12.003 102.077 24.630 1.00 44.42 19 SER B C 1
ATOM 3266 O O . SER B 1 20 ? -11.953 101.431 25.668 1.00 45.13 19 SER B O 1
ATOM 3269 N N . PHE B 1 21 ? -12.768 101.719 23.602 1.00 44.19 20 PHE B N 1
ATOM 3270 C CA . PHE B 1 21 ? -13.491 100.451 23.627 1.00 44.30 20 PHE B CA 1
ATOM 3271 C C . PHE B 1 21 ? -12.554 99.269 23.704 1.00 44.26 20 PHE B C 1
ATOM 3272 O O . PHE B 1 21 ? -12.854 98.288 24.358 1.00 44.43 20 PHE B O 1
ATOM 3280 N N . LEU B 1 22 ? -11.424 99.350 23.019 1.00 44.43 21 LEU B N 1
ATOM 3281 C CA . LEU B 1 22 ? -10.450 98.271 23.061 1.00 44.59 21 LEU B CA 1
ATOM 3282 C C . LEU B 1 22 ? -9.905 98.103 24.482 1.00 44.75 21 LEU B C 1
ATOM 3283 O O . LEU B 1 22 ? -9.814 96.980 24.999 1.00 44.64 21 LEU B O 1
ATOM 3288 N N . VAL B 1 23 ? -9.557 99.218 25.110 1.00 44.80 22 VAL B N 1
ATOM 3289 C CA . VAL B 1 23 ? -8.918 99.155 26.404 1.00 45.54 22 VAL B CA 1
ATOM 3290 C C . VAL B 1 23 ? -9.931 98.657 27.412 1.00 46.21 22 VAL B C 1
ATOM 3291 O O . VAL B 1 23 ? -9.638 97.798 28.221 1.00 46.46 22 VAL B O 1
ATOM 3295 N N . GLU B 1 24 ? -11.147 99.148 27.329 1.00 47.01 23 GLU B N 1
ATOM 3296 C CA . GLU B 1 24 ? -12.207 98.617 28.190 1.00 47.98 23 GLU B CA 1
ATOM 3297 C C . GLU B 1 24 ? -12.572 97.148 27.958 1.00 48.12 23 GLU B C 1
ATOM 3298 O O . GLU B 1 24 ? -13.448 96.647 28.643 1.00 48.12 23 GLU B O 1
ATOM 3304 N N . ASN B 1 25 ? -11.949 96.461 27.003 1.00 48.28 24 ASN B N 1
ATOM 3305 C CA . ASN B 1 25 ? -12.253 95.043 26.790 1.00 48.42 24 ASN B CA 1
ATOM 3306 C C . ASN B 1 25 ? -10.985 94.187 26.799 1.00 48.78 24 ASN B C 1
ATOM 3307 O O . ASN B 1 25 ? -10.923 93.094 26.206 1.00 49.17 24 ASN B O 1
ATOM 3312 N N . GLY B 1 26 ? -9.982 94.701 27.513 1.00 48.75 25 GLY B N 1
ATOM 3313 C CA . GLY B 1 26 ? -8.772 93.957 27.828 1.00 48.43 25 GLY B CA 1
ATOM 3314 C C . GLY B 1 26 ? -7.621 94.172 26.877 1.00 48.25 25 GLY B C 1
ATOM 3315 O O . GLY B 1 26 ? -6.688 93.404 26.902 1.00 48.38 25 GLY B O 1
ATOM 3316 N N . MET B 1 27 ? -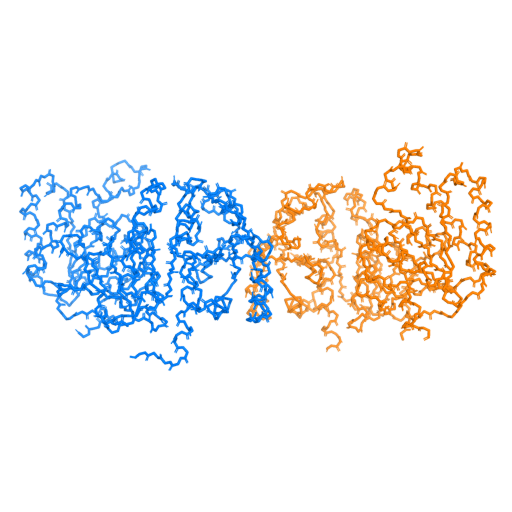7.652 95.211 26.050 1.00 48.34 26 MET B N 1
ATOM 3317 C CA . MET B 1 27 ? -6.584 95.391 25.050 1.00 48.19 26 MET B CA 1
ATOM 3318 C C . MET B 1 27 ? -5.873 96.746 25.188 1.00 47.66 26 MET B C 1
ATOM 3319 O O . MET B 1 27 ? -6.373 97.781 24.738 1.00 47.74 26 MET B O 1
ATOM 3324 N N . PRO B 1 28 ? -4.707 96.749 25.846 1.00 46.91 27 PRO B N 1
ATOM 3325 C CA . PRO B 1 28 ? -3.970 97.990 26.033 1.00 46.59 27 PRO B CA 1
ATOM 3326 C C . PRO B 1 28 ? -3.710 98.584 24.692 1.00 45.54 27 PRO B C 1
ATOM 3327 O O . PRO B 1 28 ? -3.357 97.860 23.767 1.00 45.45 27 PRO B O 1
ATOM 3331 N N . THR B 1 29 ? -3.867 99.892 24.593 1.00 44.78 28 THR B N 1
ATOM 3332 C CA . THR B 1 29 ? -3.847 100.555 23.303 1.00 44.50 28 THR B CA 1
ATOM 3333 C C . THR B 1 29 ? -3.138 101.907 23.360 1.00 44.23 28 THR B C 1
ATOM 3334 O O . THR B 1 29 ? -3.239 102.630 24.332 1.00 43.99 28 THR B O 1
ATOM 3338 N N . VAL B 1 30 ? -2.427 102.244 22.302 1.00 44.27 29 VAL B N 1
ATOM 3339 C CA . VAL B 1 30 ? -1.878 103.567 22.167 1.00 44.50 29 VAL B CA 1
ATOM 3340 C C . VAL B 1 30 ? -2.495 104.239 20.948 1.00 44.77 29 VAL B C 1
ATOM 3341 O O . VAL B 1 30 ? -2.756 103.586 19.948 1.00 44.42 29 VAL B O 1
ATOM 3345 N N . GLN B 1 31 ? -2.743 105.539 21.040 1.00 45.53 30 GLN B N 1
ATOM 3346 C CA . GLN B 1 31 ? -3.166 106.309 19.887 1.00 46.13 30 GLN B CA 1
ATOM 3347 C C . GLN B 1 31 ? -2.030 107.191 19.409 1.00 46.79 30 GLN B C 1
ATOM 3348 O O . GLN B 1 31 ? -1.342 107.790 20.229 1.00 47.59 30 GLN B O 1
ATOM 3354 N N . ILE B 1 32 ? -1.823 107.267 18.099 1.00 47.03 31 ILE B N 1
ATOM 3355 C CA . ILE B 1 32 ? -0.810 108.149 17.548 1.00 48.18 31 ILE B CA 1
ATOM 3356 C C . ILE B 1 32 ? -1.456 109.044 16.515 1.00 48.87 31 ILE B C 1
ATOM 3357 O O . ILE B 1 32 ? -2.185 108.551 15.699 1.00 48.99 31 ILE B O 1
ATOM 3362 N N . ASN B 1 33 ? -1.132 110.334 16.516 1.00 50.26 32 ASN B N 1
ATOM 3363 C CA . ASN B 1 33 ? -1.789 111.323 15.661 1.00 51.43 32 ASN B CA 1
ATOM 3364 C C . ASN B 1 33 ? -1.023 111.680 14.396 1.00 52.25 32 ASN B C 1
ATOM 3365 O O . ASN B 1 33 ? -0.272 112.620 14.368 1.00 52.81 32 ASN B O 1
ATOM 3370 N N . ASP B 1 34 ? -1.284 110.917 13.340 1.00 53.60 33 ASP B N 1
ATOM 3371 C CA . ASP B 1 34 ? -0.780 111.098 11.945 1.00 53.76 33 ASP B CA 1
ATOM 3372 C C . ASP B 1 34 ? 0.025 109.884 11.678 1.00 53.48 33 ASP B C 1
ATOM 3373 O O . ASP B 1 34 ? 0.378 109.168 12.625 1.00 53.81 33 ASP B O 1
ATOM 3378 N N . VAL B 1 35 ? 0.334 109.646 10.411 1.00 52.96 34 VAL B N 1
ATOM 3379 C CA . VAL B 1 35 ? 1.265 108.571 10.103 1.00 52.72 34 VAL B CA 1
ATOM 3380 C C . VAL B 1 35 ? 2.428 108.619 11.117 1.00 52.40 34 VAL B C 1
ATOM 3381 O O . VAL B 1 35 ? 3.072 109.658 11.262 1.00 51.25 34 VAL B O 1
ATOM 3385 N N . PRO B 1 36 ? 2.627 107.527 11.884 1.00 52.68 35 PRO B N 1
ATOM 3386 C CA . PRO B 1 36 ? 3.718 107.494 12.846 1.00 53.08 35 PRO B CA 1
ATOM 3387 C C . PRO B 1 36 ? 5.050 107.490 12.136 1.00 53.34 35 PRO B C 1
ATOM 3388 O O . PRO B 1 36 ? 5.134 107.010 11.010 1.00 53.75 35 PRO B O 1
ATOM 3392 N N . THR B 1 37 ? 6.076 108.046 12.768 1.00 53.68 36 THR B N 1
ATOM 3393 C CA . THR B 1 37 ? 7.451 107.934 12.238 1.00 53.98 36 THR B CA 1
ATOM 3394 C C . THR B 1 37 ? 8.344 107.098 13.158 1.00 53.69 36 THR B C 1
ATOM 3395 O O . THR B 1 37 ? 9.390 106.621 12.746 1.00 53.16 36 THR B O 1
ATOM 3399 N N . GLY B 1 38 ? 7.909 106.879 14.385 1.00 53.46 37 GLY B N 1
ATOM 3400 C CA . GLY B 1 38 ? 8.724 106.125 15.292 1.00 53.52 37 GLY B CA 1
ATOM 3401 C C . GLY B 1 38 ? 8.643 104.624 15.101 1.00 53.16 37 GLY B C 1
ATOM 3402 O O . GLY B 1 38 ? 8.603 104.100 14.002 1.00 52.63 37 GLY B O 1
ATOM 3403 N N . THR B 1 39 ? 8.600 103.959 16.235 1.00 53.16 38 THR B N 1
ATOM 3404 C CA . THR B 1 39 ? 8.763 102.542 16.361 1.00 52.99 38 THR B CA 1
ATOM 3405 C C . THR B 1 39 ? 7.473 102.110 17.097 1.00 52.97 38 THR B C 1
ATOM 3406 O O . THR B 1 39 ? 6.703 102.972 17.541 1.00 52.75 38 THR B O 1
ATOM 3410 N N . GLN B 1 40 ? 7.177 100.817 17.191 1.00 52.79 39 GLN B N 1
ATOM 3411 C CA . GLN B 1 40 ? 5.956 100.419 17.886 1.00 52.90 39 GLN B CA 1
ATOM 3412 C C . GLN B 1 40 ? 6.150 100.691 19.361 1.00 52.98 39 GLN B C 1
ATOM 3413 O O . GLN B 1 40 ? 7.044 100.125 19.968 1.00 53.01 39 GLN B O 1
ATOM 3419 N N . PRO B 1 41 ? 5.309 101.557 19.948 1.00 53.26 40 PRO B N 1
ATOM 3420 C CA . PRO B 1 41 ? 5.360 101.798 21.388 1.00 53.22 40 PRO B CA 1
ATOM 3421 C C . PRO B 1 41 ? 5.156 100.544 22.252 1.00 53.30 40 PRO B C 1
ATOM 3422 O O . PRO B 1 41 ? 4.269 99.709 21.990 1.00 52.95 40 PRO B O 1
ATOM 3426 N N . GLU B 1 42 ? 5.968 100.447 23.296 1.00 53.47 41 GLU B N 1
ATOM 3427 C CA . GLU B 1 42 ? 5.846 99.372 24.263 1.00 53.72 41 GLU B CA 1
ATOM 3428 C C . GLU B 1 42 ? 4.554 99.574 25.033 1.00 53.42 41 GLU B C 1
ATOM 3429 O O . GLU B 1 42 ? 4.070 100.698 25.154 1.00 53.50 41 GLU B O 1
ATOM 3435 N N . GLY B 1 43 ? 3.974 98.478 25.509 1.00 53.26 42 GLY B N 1
ATOM 3436 C CA . GLY B 1 43 ? 2.747 98.526 26.305 1.00 53.01 42 GLY B CA 1
ATOM 3437 C C . GLY B 1 43 ? 1.462 98.334 25.526 1.00 53.08 42 GLY B C 1
ATOM 3438 O O . GLY B 1 43 ? 0.391 98.491 26.092 1.00 54.14 42 GLY B O 1
ATOM 3439 N N . CYS B 1 44 ? 1.554 97.968 24.245 1.00 52.54 43 CYS B N 1
ATOM 3440 C CA . CYS B 1 44 ? 0.401 97.905 23.338 1.00 51.93 43 CYS B CA 1
ATOM 3441 C C . CYS B 1 44 ? 0.075 96.534 22.880 1.00 50.12 43 CYS B C 1
ATOM 3442 O O . CYS B 1 44 ? 0.958 95.773 22.516 1.00 51.05 43 CYS B O 1
ATOM 3445 N N . ASP B 1 45 ? -1.201 96.254 22.766 1.00 48.45 44 ASP B N 1
ATOM 3446 C CA . ASP B 1 45 ? -1.631 95.206 21.860 1.00 46.71 44 ASP B CA 1
ATOM 3447 C C . ASP B 1 45 ? -2.318 95.789 20.641 1.00 45.44 44 ASP B C 1
ATOM 3448 O O . ASP B 1 45 ? -2.461 95.117 19.631 1.00 45.35 44 ASP B O 1
ATOM 3453 N N . ALA B 1 46 ? -2.732 97.041 20.729 1.00 43.68 45 ALA B N 1
ATOM 3454 C CA . ALA B 1 46 ? -3.360 97.692 19.600 1.00 42.60 45 ALA B CA 1
ATOM 3455 C C . ALA B 1 46 ? -2.777 99.083 19.440 1.00 41.28 45 ALA B C 1
ATOM 3456 O O . ALA B 1 46 ? -2.341 99.701 20.414 1.00 40.85 45 ALA B O 1
ATOM 3458 N N . VAL B 1 47 ? -2.745 99.558 18.205 1.00 39.94 46 VAL B N 1
ATOM 3459 C CA . VAL B 1 47 ? -2.408 100.938 17.941 1.00 39.23 46 VAL B CA 1
ATOM 3460 C C . VAL B 1 47 ? -3.500 101.535 17.081 1.00 38.42 46 VAL B C 1
ATOM 3461 O O . VAL B 1 47 ? -3.962 100.911 16.123 1.00 37.97 46 VAL B O 1
ATOM 3465 N N . VAL B 1 48 ? -3.934 102.732 17.458 1.00 37.72 47 VAL B N 1
ATOM 3466 C CA . VAL B 1 48 ? -4.898 103.483 16.676 1.00 37.70 47 VAL B CA 1
ATOM 3467 C C . VAL B 1 48 ? -4.175 104.665 16.052 1.00 37.64 47 VAL B C 1
ATOM 3468 O O . VAL B 1 48 ? -3.661 105.501 16.754 1.00 38.32 47 VAL B O 1
ATOM 3472 N N . ILE B 1 49 ? -4.107 104.719 14.731 1.00 37.80 48 ILE B N 1
ATOM 3473 C CA . ILE B 1 49 ? -3.527 105.871 14.050 1.00 38.06 48 ILE B CA 1
ATOM 3474 C C . ILE B 1 49 ? -4.660 106.819 13.687 1.00 38.26 48 ILE B C 1
ATOM 3475 O O . ILE B 1 49 ? -5.546 106.476 12.931 1.00 37.99 48 ILE B O 1
ATOM 3480 N N . SER B 1 50 ? -4.605 108.015 14.241 1.00 38.92 49 SER B N 1
ATOM 3481 C CA . SER B 1 50 ? -5.531 109.071 13.924 1.00 39.92 49 SER B CA 1
ATOM 3482 C C . SER B 1 50 ? -5.111 109.913 12.715 1.00 40.05 49 SER B C 1
ATOM 3483 O O . SER B 1 50 ? -4.052 110.547 12.723 1.00 40.28 49 SER B O 1
ATOM 3486 N N . LEU B 1 51 ? -5.972 109.970 11.710 1.00 39.98 50 LEU B N 1
ATOM 3487 C CA . LEU B 1 51 ? -5.747 110.802 10.524 1.00 40.43 50 LEU B CA 1
ATOM 3488 C C . LEU B 1 51 ? -6.867 111.835 10.354 1.00 40.73 50 LEU B C 1
ATOM 3489 O O . LEU B 1 51 ? -7.899 111.709 10.973 1.00 41.44 50 LEU B O 1
ATOM 3494 N N . LYS B 1 52 ? -6.656 112.851 9.516 1.00 40.88 51 LYS B N 1
ATOM 3495 C CA . LYS B 1 52 ? -7.714 113.791 9.132 1.00 41.30 51 LYS B CA 1
ATOM 3496 C C . LYS B 1 52 ? -8.170 113.450 7.722 1.00 40.73 51 LYS B C 1
ATOM 3497 O O . LYS B 1 52 ? -7.972 114.218 6.811 1.00 40.60 51 LYS B O 1
ATOM 3503 N N . THR B 1 53 ? -8.778 112.292 7.539 1.00 40.61 52 THR B N 1
ATOM 3504 C CA . THR B 1 53 ? -9.064 111.820 6.190 1.00 40.43 52 THR B CA 1
ATOM 3505 C C . THR B 1 53 ? -10.570 111.671 5.925 1.00 40.25 52 THR B C 1
ATOM 3506 O O . THR B 1 53 ? -11.018 111.011 4.977 1.00 38.83 52 THR B O 1
ATOM 3510 N N . ARG B 1 54 ? -11.361 112.318 6.756 1.00 40.80 53 ARG B N 1
ATOM 3511 C CA . ARG B 1 54 ? -12.779 112.129 6.636 1.00 41.99 53 ARG B CA 1
ATOM 3512 C C . ARG B 1 54 ? -13.409 112.953 5.516 1.00 42.33 53 ARG B C 1
ATOM 3513 O O . ARG B 1 54 ? -14.328 112.474 4.863 1.00 41.82 53 ARG B O 1
ATOM 3521 N N . SER B 1 55 ? -12.927 114.181 5.334 1.00 43.23 54 SER B N 1
ATOM 3522 C CA . SER B 1 55 ? -13.520 115.140 4.397 1.00 43.92 54 SER B CA 1
ATOM 3523 C C . SER B 1 55 ? -12.560 115.714 3.367 1.00 44.30 54 SER B C 1
ATOM 3524 O O . SER B 1 55 ? -12.975 116.476 2.508 1.00 44.87 54 SER B O 1
ATOM 3527 N N . CYS B 1 56 ? -11.280 115.395 3.449 1.00 44.58 55 CYS B N 1
ATOM 3528 C CA . CYS B 1 56 ? -10.348 115.840 2.419 1.00 44.56 55 CYS B CA 1
ATOM 3529 C C . CYS B 1 56 ? -10.660 115.094 1.105 1.00 44.04 55 CYS B C 1
ATOM 3530 O O . CYS B 1 56 ? -11.502 114.210 1.093 1.00 44.20 55 CYS B O 1
ATOM 3533 N N . PRO B 1 57 ? -9.984 115.442 0.001 1.00 43.64 56 PRO B N 1
ATOM 3534 C CA . PRO B 1 57 ? -10.128 114.669 -1.254 1.00 43.46 56 PRO B CA 1
ATOM 3535 C C . PRO B 1 57 ? -9.739 113.204 -1.140 1.00 43.28 56 PRO B C 1
ATOM 3536 O O . PRO B 1 57 ? -8.868 112.853 -0.336 1.00 43.97 56 PRO B O 1
ATOM 3540 N N . ALA B 1 58 ? -10.359 112.368 -1.963 1.00 43.33 57 ALA B N 1
ATOM 3541 C CA . ALA B 1 58 ? -10.187 110.920 -1.893 1.00 43.89 57 ALA B CA 1
ATOM 3542 C C . ALA B 1 58 ? -8.736 110.480 -2.098 1.00 44.68 57 ALA B C 1
ATOM 3543 O O . ALA B 1 58 ? -8.268 109.519 -1.477 1.00 44.80 57 ALA B O 1
ATOM 3545 N N . GLN B 1 59 ? -8.008 111.175 -2.961 1.00 46.07 58 GLN B N 1
ATOM 3546 C CA . GLN B 1 59 ? -6.642 110.762 -3.227 1.00 45.56 58 GLN B CA 1
ATOM 3547 C C . GLN B 1 59 ? -5.784 111.003 -2.016 1.00 45.37 58 GLN B C 1
ATOM 3548 O O . GLN B 1 59 ? -5.033 110.140 -1.633 1.00 45.52 58 GLN B O 1
ATOM 3554 N N . GLU B 1 60 ? -5.923 112.152 -1.387 1.00 45.42 59 GLU B N 1
ATOM 3555 C CA . GLU B 1 60 ? -5.221 112.417 -0.142 1.00 45.55 59 GLU B CA 1
ATOM 3556 C C . GLU B 1 60 ? -5.594 111.409 0.940 1.00 44.27 59 GLU B C 1
ATOM 3557 O O . GLU B 1 60 ? -4.757 111.005 1.724 1.00 43.37 59 GLU B O 1
ATOM 3563 N N . ALA B 1 61 ? -6.864 111.015 0.991 1.00 43.47 60 ALA B N 1
ATOM 3564 C CA . ALA B 1 61 ? -7.304 110.043 1.997 1.00 42.70 60 ALA B CA 1
ATOM 3565 C C . ALA B 1 61 ? -6.678 108.679 1.726 1.00 41.67 60 ALA B C 1
ATOM 3566 O O . ALA B 1 61 ? -6.218 108.044 2.656 1.00 41.80 60 ALA B O 1
ATOM 3568 N N . ILE B 1 62 ? -6.626 108.245 0.468 1.00 40.69 61 ILE B N 1
ATOM 3569 C CA . ILE B 1 62 ? -5.986 106.968 0.127 1.00 41.01 61 ILE B CA 1
ATOM 3570 C C . ILE B 1 62 ? -4.493 106.930 0.494 1.00 40.95 61 ILE B C 1
ATOM 3571 O O . ILE B 1 62 ? -4.031 106.023 1.178 1.00 40.77 61 ILE B O 1
ATOM 3576 N N . LYS B 1 63 ? -3.756 107.927 0.018 1.00 41.00 62 LYS B N 1
ATOM 3577 C CA . LYS B 1 63 ? -2.345 108.086 0.314 1.00 40.85 62 LYS B CA 1
ATOM 3578 C C . LYS B 1 63 ? -2.076 108.014 1.811 1.00 40.21 62 LYS B C 1
ATOM 3579 O O . LYS B 1 63 ? -1.233 107.250 2.285 1.00 39.86 62 LYS B O 1
ATOM 3585 N N . GLN B 1 64 ? -2.778 108.846 2.562 1.00 39.17 63 GLN B N 1
ATOM 3586 C CA . GLN B 1 64 ? -2.568 108.897 4.013 1.00 38.83 63 GLN B CA 1
ATOM 3587 C C . GLN B 1 64 ? -2.818 107.559 4.659 1.00 37.25 63 GLN B C 1
ATOM 3588 O O . GLN B 1 64 ? -2.132 107.186 5.583 1.00 37.17 63 GLN B O 1
ATOM 3594 N N . SER B 1 65 ? -3.815 106.845 4.169 1.00 35.88 64 SER B N 1
ATOM 3595 C CA . SER B 1 65 ? -4.219 105.625 4.803 1.00 35.06 64 SER B CA 1
ATOM 3596 C C . SER B 1 65 ? -3.289 104.519 4.433 1.00 34.11 64 SER B C 1
ATOM 3597 O O . SER B 1 65 ? -3.041 103.629 5.226 1.00 34.11 64 SER B O 1
ATOM 3600 N N . LEU B 1 66 ? -2.804 104.555 3.213 1.00 33.08 65 LEU B N 1
ATOM 3601 C CA . LEU B 1 66 ? -1.861 103.567 2.774 1.00 33.17 65 LEU B CA 1
ATOM 3602 C C . LEU B 1 66 ? -0.531 103.681 3.549 1.00 33.54 65 LEU B C 1
ATOM 3603 O O . LEU B 1 66 ? 0.083 102.670 3.890 1.00 33.19 65 LEU B O 1
ATOM 3608 N N . ALA B 1 67 ? -0.105 104.915 3.835 1.00 33.87 66 ALA B N 1
ATOM 3609 C CA . ALA B 1 67 ? 1.111 105.171 4.618 1.00 33.49 66 ALA B CA 1
ATOM 3610 C C . ALA B 1 67 ? 0.906 104.624 6.028 1.00 33.39 66 ALA B C 1
ATOM 3611 O O . ALA B 1 67 ? 1.774 103.965 6.594 1.00 33.92 66 ALA B O 1
ATOM 3613 N N . ALA B 1 68 ? -0.267 104.863 6.580 1.00 33.29 67 ALA B N 1
ATOM 3614 C CA . ALA B 1 68 ? -0.584 104.336 7.892 1.00 33.46 67 ALA B CA 1
ATOM 3615 C C . ALA B 1 68 ? -0.483 102.808 7.872 1.00 33.39 67 ALA B C 1
ATOM 3616 O O . ALA B 1 68 ? 0.120 102.224 8.764 1.00 33.67 67 ALA B O 1
ATOM 3618 N N . LEU B 1 69 ? -1.058 102.184 6.849 1.00 33.29 68 LEU B N 1
ATOM 3619 C CA . LEU B 1 69 ? -1.079 100.726 6.717 1.00 33.48 68 LEU B CA 1
ATOM 3620 C C . LEU B 1 69 ? 0.328 100.128 6.675 1.00 33.49 68 LEU B C 1
ATOM 3621 O O . LEU B 1 69 ? 0.611 99.083 7.276 1.00 32.77 68 LEU B O 1
ATOM 3626 N N . VAL B 1 70 ? 1.197 100.801 5.939 1.00 33.92 69 VAL B N 1
ATOM 3627 C CA . VAL B 1 70 ? 2.532 100.313 5.707 1.00 34.37 69 VAL B CA 1
ATOM 3628 C C . VAL B 1 70 ? 3.310 100.314 7.005 1.00 35.01 69 VAL B C 1
ATOM 3629 O O . VAL B 1 70 ? 4.045 99.377 7.279 1.00 35.05 69 VAL B O 1
ATOM 3633 N N . TRP B 1 71 ? 3.132 101.358 7.805 1.00 35.97 70 TRP B N 1
ATOM 3634 C CA . TRP B 1 71 ? 3.761 101.429 9.124 1.00 36.34 70 TRP B CA 1
ATOM 3635 C C . TRP B 1 71 ? 3.277 100.266 9.982 1.00 36.69 70 TRP B C 1
ATOM 3636 O O . TRP B 1 71 ? 4.064 99.515 10.537 1.00 36.38 70 TRP B O 1
ATOM 3647 N N . LEU B 1 72 ? 1.965 100.122 10.054 1.00 37.44 71 LEU B N 1
ATOM 3648 C CA . LEU B 1 72 ? 1.327 99.036 10.782 1.00 38.02 71 LEU B CA 1
ATOM 3649 C C . LEU B 1 72 ? 1.867 97.670 10.371 1.00 38.34 71 LEU B C 1
ATOM 3650 O O . LEU B 1 72 ? 2.161 96.849 11.229 1.00 38.13 71 LEU B O 1
ATOM 3655 N N . LYS B 1 73 ? 2.029 97.435 9.075 1.00 38.95 72 LYS B N 1
ATOM 3656 C CA . LYS B 1 73 ? 2.537 96.142 8.621 1.00 40.07 72 LYS B CA 1
ATOM 3657 C C . LYS B 1 73 ? 4.014 95.900 8.906 1.00 40.31 72 LYS B C 1
ATOM 3658 O O . LYS B 1 73 ? 4.399 94.806 9.276 1.00 40.25 72 LYS B O 1
ATOM 3664 N N . LYS B 1 74 ? 4.836 96.916 8.700 1.00 41.19 73 LYS B N 1
ATOM 3665 C CA . LYS B 1 74 ? 6.244 96.919 9.107 1.00 41.68 73 LYS B CA 1
ATOM 3666 C C . LYS B 1 74 ? 6.380 96.514 10.582 1.00 41.95 73 LYS B C 1
ATOM 3667 O O . LYS B 1 74 ? 7.076 95.582 10.898 1.00 41.41 73 LYS B O 1
ATOM 3673 N N . GLN B 1 75 ? 5.645 97.183 11.473 1.00 42.75 74 GLN B N 1
ATOM 3674 C CA . GLN B 1 75 ? 5.590 96.810 12.900 1.00 43.03 74 GLN B CA 1
ATOM 3675 C C . GLN B 1 75 ? 4.994 95.430 13.194 1.00 43.48 74 GLN B C 1
ATOM 3676 O O . GLN B 1 75 ? 4.948 95.055 14.357 1.00 43.89 74 GLN B O 1
ATOM 3682 N N . GLY B 1 76 ? 4.488 94.716 12.179 1.00 43.86 75 GLY B N 1
ATOM 3683 C CA . GLY B 1 76 ? 3.939 93.361 12.342 1.00 43.89 75 GLY B CA 1
ATOM 3684 C C . GLY B 1 76 ? 2.591 93.435 13.000 1.00 44.30 75 GLY B C 1
ATOM 3685 O O . GLY B 1 76 ? 2.494 93.821 14.148 1.00 45.41 75 GLY B O 1
ATOM 3686 N N . CYS B 1 77 ? 1.536 93.096 12.283 1.00 44.93 76 CYS B N 1
ATOM 3687 C CA . CYS B 1 77 ? 0.199 93.456 12.732 1.00 44.26 76 CYS B CA 1
ATOM 3688 C C . CYS B 1 77 ? -0.856 92.480 12.264 1.00 43.41 76 CYS B C 1
ATOM 3689 O O . CYS B 1 77 ? -1.087 92.386 11.097 1.00 42.96 76 CYS B O 1
ATOM 3692 N N . GLN B 1 78 ? -1.524 91.785 13.167 1.00 43.23 77 GLN B N 1
ATOM 3693 C CA . GLN B 1 78 ? -2.363 90.653 12.763 1.00 43.70 77 GLN B CA 1
ATOM 3694 C C . GLN B 1 78 ? -3.661 91.033 12.039 1.00 43.10 77 GLN B C 1
ATOM 3695 O O . GLN B 1 78 ? -4.075 90.327 11.121 1.00 43.63 77 GLN B O 1
ATOM 3701 N N . GLN B 1 79 ? -4.300 92.130 12.440 1.00 42.19 78 GLN B N 1
ATOM 3702 C CA . GLN B 1 79 ? -5.572 92.531 11.854 1.00 41.25 78 GLN B CA 1
ATOM 3703 C C . GLN B 1 79 ? -5.648 94.056 11.676 1.00 40.88 78 GLN B C 1
ATOM 3704 O O . GLN B 1 79 ? -5.290 94.811 12.576 1.00 41.17 78 GLN B O 1
ATOM 3710 N N . VAL B 1 80 ? -6.111 94.508 10.512 1.00 39.97 79 VAL B N 1
ATOM 3711 C CA . VAL B 1 80 ? -6.303 95.929 10.276 1.00 39.03 79 VAL B CA 1
ATOM 3712 C C . VAL B 1 80 ? -7.788 96.271 10.344 1.00 38.68 79 VAL B C 1
ATOM 3713 O O . VAL B 1 80 ? -8.656 95.584 9.778 1.00 38.10 79 VAL B O 1
ATOM 3717 N N . TYR B 1 81 ? -8.052 97.360 11.054 1.00 38.35 80 TYR B N 1
ATOM 3718 C CA . TYR B 1 81 ? -9.388 97.863 11.261 1.00 37.89 80 TYR B CA 1
ATOM 3719 C C . TYR B 1 81 ? -9.483 99.270 10.690 1.00 37.02 80 TYR B C 1
ATOM 3720 O O . TYR B 1 81 ? -8.852 100.199 11.223 1.00 36.67 80 TYR B O 1
ATOM 3729 N N . PHE B 1 82 ? -10.279 99.444 9.637 1.00 35.69 81 PHE B N 1
ATOM 3730 C CA . PHE B 1 82 ? -10.549 100.778 9.134 1.00 35.64 81 PHE B CA 1
ATOM 3731 C C . PHE B 1 82 ? -11.753 101.326 9.885 1.00 35.58 81 PHE B C 1
ATOM 3732 O O . PHE B 1 82 ? -12.834 100.770 9.811 1.00 35.17 81 PHE B O 1
ATOM 3740 N N . LYS B 1 83 ? -11.522 102.401 10.641 1.00 35.92 82 LYS B N 1
ATOM 3741 C CA . LYS B 1 83 ? -12.515 103.017 11.527 1.00 36.23 82 LYS B CA 1
ATOM 3742 C C . LYS B 1 83 ? -13.035 104.280 10.892 1.00 36.54 82 LYS B C 1
ATOM 3743 O O . LYS B 1 83 ? -12.258 105.198 10.622 1.00 37.21 82 LYS B O 1
ATOM 3749 N N . TYR B 1 84 ? -14.336 104.336 10.668 1.00 36.48 83 TYR B N 1
ATOM 3750 C CA . TYR B 1 84 ? -14.983 105.562 10.217 1.00 36.69 83 TYR B CA 1
ATOM 3751 C C . TYR B 1 84 ? -16.121 105.832 11.192 1.00 37.22 83 TYR B C 1
ATOM 3752 O O . TYR B 1 84 ? -16.303 105.168 12.217 1.00 37.43 83 TYR B O 1
ATOM 3761 N N . CYS B 1 85 ? -16.882 106.833 10.859 1.00 37.79 84 CYS B N 1
ATOM 3762 C CA . CYS B 1 85 ? -17.946 107.274 11.684 1.00 37.79 84 CYS B CA 1
ATOM 3763 C C . CYS B 1 85 ? -19.178 106.373 11.592 1.00 37.19 84 CYS B C 1
ATOM 3764 O O . CYS B 1 85 ? -19.502 105.871 10.539 1.00 37.77 84 CYS B O 1
ATOM 3767 N N . SER B 1 86 ? -19.881 106.196 12.692 1.00 36.63 85 SER B N 1
ATOM 3768 C CA . SER B 1 86 ? -21.094 105.378 12.704 1.00 36.72 85 SER B CA 1
ATOM 3769 C C . SER B 1 86 ? -22.245 105.906 11.876 1.00 36.25 85 SER B C 1
ATOM 3770 O O . SER B 1 86 ? -23.150 105.153 11.524 1.00 36.80 85 SER B O 1
ATOM 3773 N N . THR B 1 87 ? -22.273 107.200 11.618 1.00 35.58 86 THR B N 1
ATOM 3774 C CA . THR B 1 87 ? -23.253 107.714 10.693 1.00 35.83 86 THR B CA 1
ATOM 3775 C C . THR B 1 87 ? -22.740 107.691 9.226 1.00 35.64 86 THR B C 1
ATOM 3776 O O . THR B 1 87 ? -23.307 108.332 8.356 1.00 36.09 86 THR B O 1
ATOM 3780 N N . PHE B 1 88 ? -21.663 106.956 8.955 1.00 35.26 87 PHE B N 1
ATOM 3781 C CA . PHE B 1 88 ? -21.157 106.752 7.589 1.00 34.78 87 PHE B CA 1
ATOM 3782 C C . PHE B 1 88 ? -20.788 108.021 6.776 1.00 34.51 87 PHE B C 1
ATOM 3783 O O . PHE B 1 88 ? -20.784 108.023 5.538 1.00 33.33 87 PHE B O 1
ATOM 3791 N N . ASP B 1 89 ? -20.413 109.066 7.502 1.00 34.67 88 ASP B N 1
ATOM 3792 C CA . ASP B 1 89 ? -20.161 110.387 6.911 1.00 35.07 88 ASP B CA 1
ATOM 3793 C C . ASP B 1 89 ? -19.209 110.292 5.751 1.00 34.49 88 ASP B C 1
ATOM 3794 O O . ASP B 1 89 ? -18.065 109.927 5.913 1.00 33.52 88 ASP B O 1
ATOM 3799 N N . SER B 1 90 ? -19.730 110.616 4.579 1.00 34.78 89 SER B N 1
ATOM 3800 C CA . SER B 1 90 ? -19.012 110.506 3.326 1.00 34.73 89 SER B CA 1
ATOM 3801 C C . SER B 1 90 ? -19.889 111.166 2.285 1.00 34.73 89 SER B C 1
ATOM 3802 O O . SER B 1 90 ? -20.972 111.681 2.624 1.00 35.32 89 SER B O 1
ATOM 3805 N N . THR B 1 91 ? -19.427 111.170 1.038 1.00 34.15 90 THR B N 1
ATOM 3806 C CA . THR B 1 91 ? -20.224 111.643 -0.099 1.00 34.35 90 THR B CA 1
ATOM 3807 C C . THR B 1 91 ? -20.019 110.650 -1.237 1.00 34.87 90 THR B C 1
ATOM 3808 O O . THR B 1 91 ? -19.172 109.754 -1.111 1.00 35.48 90 THR B O 1
ATOM 3812 N N . ALA B 1 92 ? -20.713 110.810 -2.364 1.00 35.30 91 ALA B N 1
ATOM 3813 C CA . ALA B 1 92 ? -20.452 109.928 -3.528 1.00 35.73 91 ALA B CA 1
ATOM 3814 C C . ALA B 1 92 ? -18.975 109.845 -3.876 1.00 36.43 91 ALA B C 1
ATOM 3815 O O . ALA B 1 92 ? -18.546 108.887 -4.504 1.00 37.97 91 ALA B O 1
ATOM 3817 N N . GLU B 1 93 ? -18.188 110.827 -3.465 1.00 36.93 92 GLU B N 1
ATOM 3818 C CA . GLU B 1 93 ? -16.767 110.891 -3.882 1.00 37.51 92 GLU B CA 1
ATOM 3819 C C . GLU B 1 93 ? -15.821 110.276 -2.890 1.00 36.96 92 GLU B C 1
ATOM 3820 O O . GLU B 1 93 ? -14.675 110.101 -3.206 1.00 36.97 92 GLU B O 1
ATOM 3826 N N . GLY B 1 94 ? -16.285 109.982 -1.683 1.00 36.44 93 GLY B N 1
ATOM 3827 C CA . GLY B 1 94 ? -15.428 109.371 -0.700 1.00 35.93 93 GLY B CA 1
ATOM 3828 C C . GLY B 1 94 ? -15.829 109.823 0.673 1.00 35.24 93 GLY B C 1
ATOM 3829 O O . GLY B 1 94 ? -16.793 110.566 0.781 1.00 36.10 93 GLY B O 1
ATOM 3830 N N . ASN B 1 95 ? -15.076 109.427 1.704 1.00 34.37 94 ASN B N 1
ATOM 3831 C CA . ASN B 1 95 ? -13.808 108.705 1.502 1.00 33.34 94 ASN B CA 1
ATOM 3832 C C . ASN B 1 95 ? -13.777 107.267 2.024 1.00 32.78 94 ASN B C 1
ATOM 3833 O O . ASN B 1 95 ? -12.735 106.634 1.958 1.00 32.97 94 ASN B O 1
ATOM 3838 N N . ILE B 1 96 ? -14.893 106.739 2.513 1.00 31.85 95 ILE B N 1
ATOM 3839 C CA . ILE B 1 96 ? -14.931 105.338 2.971 1.00 32.04 95 ILE B CA 1
ATOM 3840 C C . ILE B 1 96 ? -14.664 104.281 1.870 1.00 32.06 95 ILE B C 1
ATOM 3841 O O . ILE B 1 96 ? -13.941 103.318 2.082 1.00 32.00 95 ILE B O 1
ATOM 3846 N N . GLY B 1 97 ? -15.249 104.446 0.701 1.00 32.68 96 GLY B N 1
ATOM 3847 C CA . GLY B 1 97 ? -15.049 103.467 -0.395 1.00 32.91 96 GLY B CA 1
ATOM 3848 C C . GLY B 1 97 ? -13.635 103.476 -0.983 1.00 32.87 96 GLY B C 1
ATOM 3849 O O . GLY B 1 97 ? -12.967 102.452 -1.060 1.00 32.50 96 GLY B O 1
ATOM 3850 N N . PRO B 1 98 ? -13.162 104.654 -1.391 1.00 33.02 97 PRO B N 1
ATOM 3851 C CA . PRO B 1 98 ? -11.836 104.735 -1.912 1.00 32.57 97 PRO B CA 1
ATOM 3852 C C . PRO B 1 98 ? -10.807 104.260 -0.925 1.00 32.26 97 PRO B C 1
ATOM 3853 O O . PRO B 1 98 ? -9.886 103.579 -1.338 1.00 33.14 97 PRO B O 1
ATOM 3857 N N . VAL B 1 99 ? -10.923 104.616 0.352 1.00 31.90 98 VAL B N 1
ATOM 3858 C CA . VAL B 1 99 ? -9.951 104.117 1.302 1.00 31.53 98 VAL B CA 1
ATOM 3859 C C . VAL B 1 99 ? -10.134 102.616 1.484 1.00 31.82 98 VAL B C 1
ATOM 3860 O O . VAL B 1 99 ? -9.147 101.905 1.453 1.00 32.00 98 VAL B O 1
ATOM 3864 N N . THR B 1 100 ? -11.370 102.117 1.611 1.00 31.70 99 THR B N 1
ATOM 3865 C CA . THR B 1 100 ? -11.573 100.673 1.756 1.00 31.53 99 THR B CA 1
ATOM 3866 C C . THR B 1 100 ? -10.982 99.896 0.586 1.00 31.49 99 THR B C 1
ATOM 3867 O O . THR B 1 100 ? -10.286 98.910 0.798 1.00 31.84 99 THR B O 1
ATOM 3871 N N . ASP B 1 101 ? -11.218 100.328 -0.645 1.00 31.36 100 ASP B N 1
ATOM 3872 C CA . ASP B 1 101 ? -10.699 99.568 -1.803 1.00 31.33 100 ASP B CA 1
ATOM 3873 C C . ASP B 1 101 ? -9.159 99.557 -1.808 1.00 31.45 100 ASP B C 1
ATOM 3874 O O . ASP B 1 101 ? -8.540 98.551 -2.139 1.00 31.80 100 ASP B O 1
ATOM 3879 N N . ALA B 1 102 ? -8.538 100.664 -1.419 1.00 31.24 101 ALA B N 1
ATOM 3880 C CA . ALA B 1 102 ? -7.101 100.774 -1.484 1.00 31.40 101 ALA B CA 1
ATOM 3881 C C . ALA B 1 102 ? -6.497 99.822 -0.456 1.00 31.97 101 ALA B C 1
ATOM 3882 O O . ALA B 1 102 ? -5.550 99.094 -0.760 1.00 31.94 101 ALA B O 1
ATOM 3884 N N . LEU B 1 103 ? -7.055 99.808 0.753 1.00 32.19 102 LEU B N 1
ATOM 3885 C CA . LEU B 1 103 ? -6.571 98.903 1.788 1.00 32.34 102 LEU B CA 1
ATOM 3886 C C . LEU B 1 103 ? -6.737 97.444 1.342 1.00 32.67 102 LEU B C 1
ATOM 3887 O O . LEU B 1 103 ? -5.825 96.635 1.551 1.00 32.09 102 LEU B O 1
ATOM 3892 N N . MET B 1 104 ? -7.887 97.112 0.737 1.00 32.85 103 MET B N 1
ATOM 3893 C CA . MET B 1 104 ? -8.138 95.740 0.271 1.00 32.96 103 MET B CA 1
ATOM 3894 C C . MET B 1 104 ? -7.065 95.336 -0.714 1.00 34.48 103 MET B C 1
ATOM 3895 O O . MET B 1 104 ? -6.504 94.254 -0.602 1.00 35.60 103 MET B O 1
ATOM 3900 N N . VAL B 1 105 ? -6.758 96.206 -1.674 1.00 35.36 104 VAL B N 1
ATOM 3901 C CA . VAL B 1 105 ? -5.755 95.881 -2.667 1.00 35.91 104 VAL B CA 1
ATOM 3902 C C . VAL B 1 105 ? -4.397 95.734 -1.998 1.00 36.96 104 VAL B C 1
ATOM 3903 O O . VAL B 1 105 ? -3.712 94.751 -2.207 1.00 37.59 104 VAL B O 1
ATOM 3907 N N . ALA B 1 106 ? -4.035 96.701 -1.162 1.00 37.86 105 ALA B N 1
ATOM 3908 C CA . ALA B 1 106 ? -2.764 96.678 -0.438 1.00 38.10 105 ALA B CA 1
ATOM 3909 C C . ALA B 1 106 ? -2.556 95.478 0.495 1.00 38.80 105 ALA B C 1
ATOM 3910 O O . ALA B 1 106 ? -1.420 95.076 0.671 1.00 40.40 105 ALA B O 1
ATOM 3912 N N . LEU B 1 107 ? -3.610 94.927 1.095 1.00 39.17 106 LEU B N 1
ATOM 3913 C CA . LEU B 1 107 ? -3.529 93.690 1.902 1.00 39.32 106 LEU B CA 1
ATOM 3914 C C . LEU B 1 107 ? -3.928 92.419 1.127 1.00 40.08 106 LEU B C 1
ATOM 3915 O O . LEU B 1 107 ? -3.977 91.337 1.702 1.00 39.94 106 LEU B O 1
ATOM 3920 N N . ASP B 1 108 ? -4.243 92.546 -0.154 1.00 41.34 107 ASP B N 1
ATOM 3921 C CA . ASP B 1 108 ? -4.582 91.386 -0.989 1.00 41.95 107 ASP B CA 1
ATOM 3922 C C . ASP B 1 108 ? -5.857 90.614 -0.574 1.00 42.58 107 ASP B C 1
ATOM 3923 O O . ASP B 1 108 ? -5.924 89.412 -0.778 1.00 43.25 107 ASP B O 1
ATOM 3928 N N . THR B 1 109 ? -6.864 91.284 -0.011 1.00 42.89 108 THR B N 1
ATOM 3929 C CA . THR B 1 109 ? -8.190 90.664 0.180 1.00 42.92 108 THR B CA 1
ATOM 3930 C C . THR B 1 109 ? -9.096 91.063 -0.930 1.00 42.81 108 THR B C 1
ATOM 3931 O O . THR B 1 109 ? -8.910 92.114 -1.546 1.00 42.91 108 THR B O 1
ATOM 3935 N N . SER B 1 110 ? -10.151 90.273 -1.093 1.00 42.47 109 SER B N 1
ATOM 3936 C CA . SER B 1 110 ? -11.202 90.565 -2.057 1.00 42.08 109 SER B CA 1
ATOM 3937 C C . SER B 1 110 ? -12.586 90.670 -1.418 1.00 41.57 109 SER B C 1
ATOM 3938 O O . SER B 1 110 ? -13.576 90.760 -2.110 1.00 42.00 109 SER B O 1
ATOM 3941 N N . PHE B 1 111 ? -12.640 90.696 -0.100 1.00 41.10 110 PHE B N 1
ATOM 3942 C CA . PHE B 1 111 ? -13.895 90.747 0.616 1.00 40.65 110 PHE B CA 1
ATOM 3943 C C . PHE B 1 111 ? -13.683 91.312 2.019 1.00 39.95 110 PHE B C 1
ATOM 3944 O O . PHE B 1 111 ? -12.795 90.846 2.741 1.00 40.43 110 PHE B O 1
ATOM 3952 N N . THR B 1 112 ? -14.451 92.335 2.377 1.00 39.01 111 THR B N 1
ATOM 3953 C CA . THR B 1 112 ? -14.445 92.878 3.743 1.00 38.67 111 THR B CA 1
ATOM 3954 C C . THR B 1 112 ? -15.849 93.171 4.137 1.00 37.03 111 THR B C 1
ATOM 3955 O O . THR B 1 112 ? -16.739 93.170 3.307 1.00 36.92 111 THR B O 1
ATOM 3959 N N . VAL B 1 113 ? -15.998 93.481 5.414 1.00 35.31 112 VAL B N 1
ATOM 3960 C CA . VAL B 1 113 ? -17.236 93.783 5.988 1.00 34.03 112 VAL B CA 1
ATOM 3961 C C . VAL B 1 113 ? -17.257 95.250 6.319 1.00 33.95 112 VAL B C 1
ATOM 3962 O O . VAL B 1 113 ? -16.204 95.891 6.440 1.00 32.39 112 VAL B O 1
ATOM 3966 N N . ILE B 1 114 ? -18.495 95.742 6.448 1.00 34.00 113 ILE B N 1
ATOM 3967 C CA . ILE B 1 114 ? -18.828 97.103 6.783 1.00 34.46 113 ILE B CA 1
ATOM 3968 C C . ILE B 1 114 ? -19.814 97.034 7.944 1.00 35.54 113 ILE B C 1
ATOM 3969 O O . ILE B 1 114 ? -20.980 96.623 7.781 1.00 35.54 113 ILE B O 1
ATOM 3974 N N . SER B 1 115 ? -19.364 97.465 9.118 1.00 36.05 114 SER B N 1
ATOM 3975 C CA . SER B 1 115 ? -20.167 97.344 10.310 1.00 36.02 114 SER B CA 1
ATOM 3976 C C . SER B 1 115 ? -20.155 98.623 11.122 1.00 36.15 114 SER B C 1
ATOM 3977 O O . SER B 1 115 ? -19.438 98.735 12.080 1.00 36.51 114 SER B O 1
ATOM 3980 N N . PRO B 1 116 ? -20.944 99.606 10.730 1.00 36.44 115 PRO B N 1
ATOM 3981 C CA . PRO B 1 116 ? -20.892 100.899 11.407 1.00 36.23 115 PRO B CA 1
ATOM 3982 C C . PRO B 1 116 ? -21.632 101.026 12.712 1.00 36.08 115 PRO B C 1
ATOM 3983 O O . PRO B 1 116 ? -21.407 102.004 13.404 1.00 35.37 115 PRO B O 1
ATOM 3987 N N . ALA B 1 117 ? -22.509 100.094 13.051 1.00 36.26 116 ALA B N 1
ATOM 3988 C CA . ALA B 1 117 ? -23.366 100.260 14.245 1.00 37.18 116 ALA B CA 1
ATOM 3989 C C . ALA B 1 117 ? -22.634 100.526 15.588 1.00 37.97 116 ALA B C 1
ATOM 3990 O O . ALA B 1 117 ? -21.618 99.908 15.889 1.00 37.85 116 ALA B O 1
ATOM 3992 N N . LEU B 1 118 ? -23.165 101.437 16.404 1.00 39.10 117 LEU B N 1
ATOM 3993 C CA . LEU B 1 118 ? -22.772 101.529 17.821 1.00 39.50 117 LEU B CA 1
ATOM 3994 C C . LEU B 1 118 ? -24.084 101.654 18.602 1.00 40.46 117 LEU B C 1
ATOM 3995 O O . LEU B 1 118 ? -24.516 102.764 18.918 1.00 41.34 117 LEU B O 1
ATOM 4000 N N . PRO B 1 119 ? -24.764 100.521 18.863 1.00 40.90 118 PRO B N 1
ATOM 4001 C CA . PRO B 1 119 ? -26.101 100.574 19.460 1.00 40.82 118 PRO B CA 1
ATOM 4002 C C . PRO B 1 119 ? -26.130 101.353 20.756 1.00 40.99 118 PRO B C 1
ATOM 4003 O O . PRO B 1 119 ? -27.027 102.144 20.968 1.00 41.03 118 PRO B O 1
ATOM 4007 N N . VAL B 1 120 ? -25.129 101.186 21.600 1.00 41.04 119 VAL B N 1
ATOM 4008 C CA . VAL B 1 120 ? -25.086 101.973 22.820 1.00 41.33 119 VAL B CA 1
ATOM 4009 C C . VAL B 1 120 ? -25.225 103.493 22.600 1.00 41.19 119 VAL B C 1
ATOM 4010 O O . VAL B 1 120 ? -25.648 104.176 23.514 1.00 42.13 119 VAL B O 1
ATOM 4014 N N . ASN B 1 121 ? -24.892 104.043 21.439 1.00 40.98 120 ASN B N 1
ATOM 4015 C CA . ASN B 1 121 ? -25.229 105.457 21.173 1.00 41.38 120 ASN B CA 1
ATOM 4016 C C . ASN B 1 121 ? -26.245 105.647 20.098 1.00 40.72 120 ASN B C 1
ATOM 4017 O O . ASN B 1 121 ? -26.285 106.681 19.449 1.00 40.83 120 ASN B O 1
ATOM 4022 N N . GLY B 1 122 ? -27.039 104.626 19.868 1.00 40.25 121 GLY B N 1
ATOM 4023 C CA . GLY B 1 122 ? -28.188 104.758 19.024 1.00 39.42 121 GLY B CA 1
ATOM 4024 C C . GLY B 1 122 ? -27.915 104.676 17.562 1.00 38.89 121 GLY B C 1
ATOM 4025 O O . GLY B 1 122 ? -28.698 105.205 16.778 1.00 39.63 121 GLY B O 1
ATOM 4026 N N . ARG B 1 123 ? -26.832 104.038 17.153 1.00 38.02 122 ARG B N 1
ATOM 4027 C CA . ARG B 1 123 ? -26.718 103.792 15.730 1.00 37.39 122 ARG B CA 1
ATOM 4028 C C . ARG B 1 123 ? -26.838 102.316 15.555 1.00 36.41 122 ARG B C 1
ATOM 4029 O O . ARG B 1 123 ? -26.070 101.534 16.136 1.00 36.43 122 ARG B O 1
ATOM 4037 N N . THR B 1 124 ? -27.815 101.948 14.746 1.00 35.38 123 THR B N 1
ATOM 4038 C CA . THR B 1 124 ? -28.172 100.560 14.560 1.00 34.71 123 THR B CA 1
ATOM 4039 C C . THR B 1 124 ? -28.383 100.350 13.070 1.00 34.67 123 THR B C 1
ATOM 4040 O O . THR B 1 124 ? -28.627 101.306 12.330 1.00 35.26 123 THR B O 1
ATOM 4044 N N . VAL B 1 125 ? -28.265 99.111 12.627 1.00 33.69 124 VAL 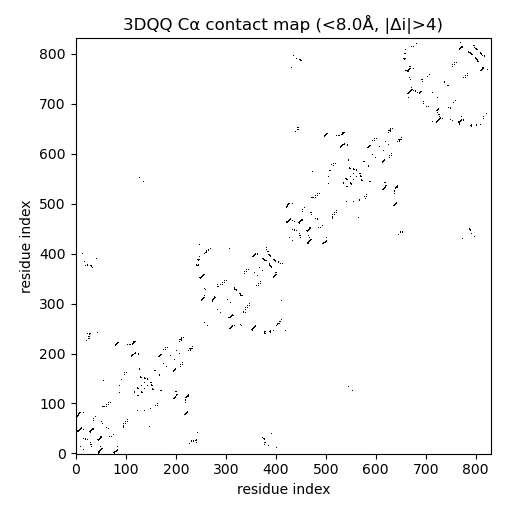B N 1
ATOM 4045 C CA . VAL B 1 125 ? -28.350 98.815 11.230 1.00 33.38 124 VAL B CA 1
ATOM 4046 C C . VAL B 1 125 ? -29.249 97.608 11.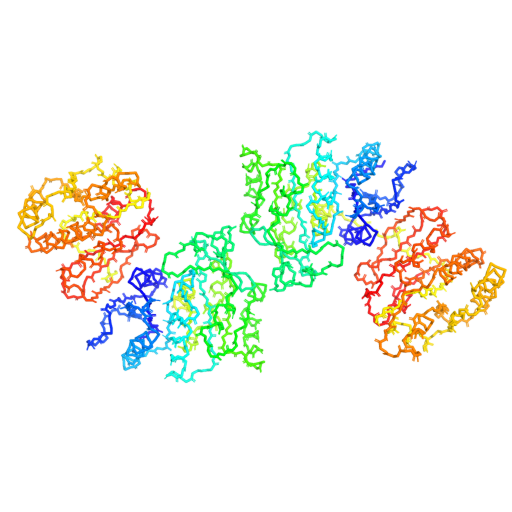153 1.00 33.39 124 VAL B C 1
ATOM 4047 O O . VAL B 1 125 ? -28.980 96.611 11.829 1.00 33.54 124 VAL B O 1
ATOM 4051 N N . TYR B 1 126 ? -30.300 97.717 10.350 1.00 33.79 125 TYR B N 1
ATOM 4052 C CA . TYR B 1 126 ? -31.268 96.648 10.098 1.00 34.09 125 TYR B CA 1
ATOM 4053 C C . TYR B 1 126 ? -31.569 96.546 8.595 1.00 34.38 125 TYR B C 1
ATOM 4054 O O . TYR B 1 126 ? -31.918 97.542 7.971 1.00 33.49 125 TYR B O 1
ATOM 4063 N N . GLN B 1 127 ? -31.430 95.337 8.041 1.00 34.46 126 GLN B N 1
ATOM 4064 C CA . GLN B 1 127 ? -31.462 95.068 6.609 1.00 34.39 126 GLN B CA 1
ATOM 4065 C C . GLN B 1 127 ? -30.515 95.917 5.784 1.00 34.57 126 GLN B C 1
ATOM 4066 O O . GLN B 1 127 ? -30.744 96.154 4.577 1.00 34.83 126 GLN B O 1
ATOM 4072 N N . GLY B 1 128 ? -29.444 96.378 6.413 1.00 34.06 127 GLY B N 1
ATOM 4073 C CA . GLY B 1 128 ? -28.489 97.236 5.736 1.00 33.54 127 GLY B CA 1
ATOM 4074 C C . GLY B 1 128 ? -28.849 98.699 5.788 1.00 33.02 127 GLY B C 1
ATOM 4075 O O . GLY B 1 128 ? -28.123 99.534 5.287 1.00 33.67 127 GLY B O 1
ATOM 4076 N N . TYR B 1 129 ? -29.955 99.036 6.410 1.00 32.49 128 TYR B N 1
ATOM 4077 C CA . TYR B 1 129 ? -30.315 100.444 6.523 1.00 32.48 128 TYR B CA 1
ATOM 4078 C C . TYR B 1 129 ? -29.817 100.999 7.855 1.00 32.23 128 TYR B C 1
ATOM 4079 O O . TYR B 1 129 ? -29.894 100.314 8.884 1.00 31.56 128 TYR B O 1
ATOM 4088 N N . LEU B 1 130 ? -29.346 102.242 7.837 1.00 32.45 129 LEU B N 1
ATOM 4089 C CA . LEU B 1 130 ? -28.683 102.791 8.991 1.00 33.11 129 LEU B CA 1
ATOM 4090 C C . LEU B 1 130 ? -29.653 103.685 9.681 1.00 33.69 129 LEU B C 1
ATOM 4091 O O . LEU B 1 130 ? -30.276 104.518 9.031 1.00 35.08 129 LEU B O 1
ATOM 4096 N N . PHE B 1 131 ? -29.778 103.488 10.995 1.00 33.52 130 PHE B N 1
ATOM 4097 C CA . PHE B 1 131 ? -30.685 104.216 11.828 1.00 33.63 130 PHE B CA 1
ATOM 4098 C C . PHE B 1 131 ? -29.919 105.020 12.821 1.00 34.60 130 PHE B C 1
ATOM 4099 O O . PHE B 1 131 ? -29.006 104.498 13.469 1.00 34.86 130 PHE B O 1
ATOM 4107 N N . VAL B 1 132 ? -30.376 106.227 13.043 1.00 35.43 131 VAL B N 1
ATOM 4108 C CA . VAL B 1 132 ? -29.810 107.101 14.029 1.00 35.87 131 VAL B CA 1
ATOM 4109 C C . VAL B 1 132 ? -30.875 107.376 15.038 1.00 36.28 131 VAL B C 1
ATOM 4110 O O . VAL B 1 132 ? -31.723 108.180 14.833 1.00 36.72 131 VAL B O 1
ATOM 4114 N N . MET B 1 133 ? -30.782 106.698 16.157 1.00 37.39 132 MET B N 1
ATOM 4115 C CA . MET B 1 133 ? -31.835 106.633 17.130 1.00 38.43 132 MET B CA 1
ATOM 4116 C C . MET B 1 133 ? -33.086 106.076 16.527 1.00 38.03 132 MET B C 1
ATOM 4117 O O . MET B 1 133 ? -33.107 104.959 16.083 1.00 38.18 132 MET B O 1
ATOM 4122 N N . ASN B 1 134 ? -34.131 106.871 16.512 1.00 36.97 133 ASN B N 1
ATOM 4123 C CA . ASN B 1 134 ? -35.438 106.376 16.136 1.00 38.05 133 ASN B CA 1
ATOM 4124 C C . ASN B 1 134 ? -35.840 106.751 14.694 1.00 37.82 133 ASN B C 1
ATOM 4125 O O . ASN B 1 134 ? -37.017 106.668 14.368 1.00 37.83 133 ASN B O 1
ATOM 4130 N N . HIS B 1 135 ? -34.869 107.177 13.877 1.00 37.32 134 HIS B N 1
ATOM 4131 C CA . HIS B 1 135 ? -35.083 107.548 12.477 1.00 37.63 134 HIS B CA 1
ATOM 4132 C C . HIS B 1 135 ? -34.035 106.909 11.542 1.00 37.18 134 HIS B C 1
ATOM 4133 O O . HIS B 1 135 ? -32.891 106.671 11.921 1.00 36.31 134 HIS B O 1
ATOM 4140 N N . LEU B 1 136 ? -34.438 106.648 10.306 1.00 36.81 135 LEU B N 1
ATOM 4141 C CA . LEU B 1 136 ? -33.479 106.385 9.264 1.00 37.11 135 LEU B CA 1
ATOM 4142 C C . LEU B 1 136 ? -32.472 107.546 9.234 1.00 37.23 135 LEU B C 1
ATOM 4143 O O . LEU B 1 136 ? -32.827 108.702 9.484 1.00 36.04 135 LEU B O 1
ATOM 4148 N N . LEU B 1 137 ? -31.213 107.203 8.992 1.00 37.74 136 LEU B N 1
ATOM 4149 C CA . LEU B 1 137 ? -30.134 108.182 8.829 1.00 38.31 136 LEU B CA 1
ATOM 4150 C C . LEU B 1 137 ? -30.615 109.407 8.016 1.00 38.24 136 LEU B C 1
ATOM 4151 O O . LEU B 1 137 ? -30.444 110.547 8.444 1.00 36.99 136 LEU B O 1
ATOM 4156 N N . ALA B 1 138 ? -31.253 109.150 6.873 1.00 38.29 137 ALA B N 1
ATOM 4157 C CA . ALA B 1 138 ? -31.698 110.233 5.953 1.00 39.53 137 ALA B CA 1
ATOM 4158 C C . ALA B 1 138 ? -32.849 111.074 6.511 1.00 40.67 137 ALA B C 1
ATOM 4159 O O . ALA B 1 138 ? -33.106 112.185 6.041 1.00 41.16 137 ALA B O 1
ATOM 4161 N N . GLU B 1 139 ? -33.533 110.560 7.524 1.00 41.54 138 GLU B N 1
ATOM 4162 C CA . GLU B 1 139 ? -34.574 111.306 8.191 1.00 41.88 138 GLU B CA 1
ATOM 4163 C C . GLU B 1 139 ? -34.073 111.830 9.512 1.00 42.16 138 GLU B C 1
ATOM 4164 O O . GLU B 1 139 ? -34.852 112.287 10.279 1.00 43.75 138 GLU B O 1
ATOM 4170 N N . SER B 1 140 ? -32.791 111.721 9.821 1.00 42.82 139 SER B N 1
ATOM 4171 C CA . SER B 1 140 ? -32.237 112.317 11.048 1.00 42.66 139 SER B CA 1
ATOM 4172 C C . SER B 1 140 ? -31.649 113.683 10.737 1.00 43.04 139 SER B C 1
ATOM 4173 O O . SER B 1 140 ? -31.722 114.159 9.601 1.00 44.40 139 SER B O 1
ATOM 4176 N N . GLY B 1 141 ? -31.043 114.296 11.740 1.00 43.31 140 GLY B N 1
ATOM 4177 C CA . GLY B 1 141 ? -30.255 115.517 11.577 1.00 44.18 140 GLY B CA 1
ATOM 4178 C C . GLY B 1 141 ? -29.143 115.411 10.553 1.00 45.33 140 GLY B C 1
ATOM 4179 O O . GLY B 1 141 ? -28.815 116.394 9.884 1.00 45.89 140 GLY B O 1
ATOM 4180 N N . MET B 1 142 ? -28.599 114.202 10.392 1.00 46.21 141 MET B N 1
ATOM 4181 C CA . MET B 1 142 ? -27.587 113.926 9.385 1.00 46.61 141 MET B CA 1
ATOM 4182 C C . MET B 1 142 ? -27.997 114.350 7.980 1.00 47.74 141 MET B C 1
ATOM 4183 O O . MET B 1 142 ? -27.154 114.465 7.095 1.00 46.97 141 MET B O 1
ATOM 4188 N N . ARG B 1 143 ? -29.293 114.565 7.781 1.00 49.42 142 ARG B N 1
ATOM 4189 C CA . ARG B 1 143 ? -29.778 115.036 6.516 1.00 50.98 142 ARG B CA 1
ATOM 4190 C C . ARG B 1 143 ? -29.325 116.437 6.169 1.00 50.72 142 ARG B C 1
ATOM 4191 O O . ARG B 1 143 ? -29.267 116.772 5.014 1.00 49.75 142 ARG B O 1
ATOM 4199 N N . HIS B 1 144 ? -29.064 117.263 7.177 1.00 51.36 143 HIS B N 1
ATOM 4200 C CA . HIS B 1 144 ? -28.711 118.661 6.983 1.00 51.66 143 HIS B CA 1
ATOM 4201 C C . HIS B 1 144 ? -27.310 118.909 7.487 1.00 51.41 143 HIS B C 1
ATOM 4202 O O . HIS B 1 144 ? -26.959 120.022 7.865 1.00 52.20 143 HIS B O 1
ATOM 4209 N N . HIS B 1 145 ? -26.495 117.870 7.513 1.00 50.30 144 HIS B N 1
ATOM 4210 C CA . HIS B 1 145 ? -25.114 118.028 7.929 1.00 49.07 144 HIS B CA 1
ATOM 4211 C C . HIS B 1 145 ? -24.421 118.981 6.964 1.00 48.07 144 HIS B C 1
ATOM 4212 O O . HIS B 1 145 ? -24.576 118.872 5.742 1.00 47.83 144 HIS B O 1
ATOM 4219 N N . PRO B 1 146 ? -23.668 119.930 7.505 1.00 47.19 145 PRO B N 1
ATOM 4220 C CA . PRO B 1 146 ? -23.002 120.936 6.649 1.00 46.58 145 PRO B CA 1
ATOM 4221 C C . PRO B 1 146 ? -21.914 120.393 5.769 1.00 45.98 145 PRO B C 1
ATOM 4222 O O . PRO B 1 146 ? -21.780 120.845 4.636 1.00 45.51 145 PRO B O 1
ATOM 4226 N N . ILE B 1 147 ? -21.121 119.445 6.257 1.00 45.80 146 ILE B N 1
ATOM 4227 C CA . ILE B 1 147 ? -20.053 118.906 5.411 1.00 45.49 146 ILE B CA 1
ATOM 4228 C C . ILE B 1 147 ? -20.592 117.768 4.540 1.00 45.20 146 ILE B C 1
ATOM 4229 O O . ILE B 1 147 ? -20.471 117.826 3.331 1.00 45.79 146 ILE B O 1
ATOM 4234 N N . ASN B 1 148 ? -21.217 116.757 5.134 1.00 44.49 147 ASN B N 1
ATOM 4235 C CA . ASN B 1 148 ? -21.630 115.561 4.375 1.00 43.48 147 ASN B CA 1
ATOM 4236 C C . ASN B 1 148 ? -23.083 115.151 4.684 1.00 42.25 147 ASN B C 1
ATOM 4237 O O . ASN B 1 148 ? -23.352 114.181 5.390 1.00 40.40 147 ASN B O 1
ATOM 4242 N N . PRO B 1 149 ? -24.018 115.870 4.066 1.00 41.37 148 PRO B N 1
ATOM 4243 C CA . PRO B 1 149 ? -25.424 115.656 4.343 1.00 41.22 148 PRO B CA 1
ATOM 4244 C C . PRO B 1 149 ? -25.845 114.329 3.746 1.00 40.91 148 PRO B C 1
ATOM 4245 O O . PRO B 1 149 ? -25.546 114.057 2.596 1.00 40.83 148 PRO B O 1
ATOM 4249 N N . MET B 1 150 ? -26.550 113.523 4.527 1.00 40.54 149 MET B N 1
ATOM 4250 C CA . MET B 1 150 ? -26.887 112.172 4.138 1.00 39.75 149 MET B CA 1
ATOM 4251 C C . MET B 1 150 ? -28.362 112.074 3.747 1.00 39.54 149 MET B C 1
ATOM 4252 O O . MET B 1 150 ? -29.258 112.270 4.562 1.00 40.81 149 MET B O 1
ATOM 4257 N N . THR B 1 151 ? -28.621 111.794 2.484 1.00 39.18 150 THR B N 1
ATOM 4258 C CA . THR B 1 151 ? -30.004 111.761 2.013 1.00 38.91 150 THR B CA 1
ATOM 4259 C C . THR B 1 151 ? -30.476 110.381 1.500 1.00 38.30 150 THR B C 1
ATOM 4260 O O . THR B 1 151 ? -31.483 110.288 0.868 1.00 38.42 150 THR B O 1
ATOM 4264 N N . ASP B 1 152 ? -29.726 109.332 1.792 1.00 38.35 151 ASP B N 1
ATOM 4265 C CA . ASP B 1 152 ? -30.092 107.960 1.554 1.00 37.70 151 ASP B CA 1
ATOM 4266 C C . ASP B 1 152 ? -29.617 107.215 2.807 1.00 37.41 151 ASP B C 1
ATOM 4267 O O . ASP B 1 152 ? -28.580 107.602 3.410 1.00 38.26 151 ASP B O 1
ATOM 4272 N N . SER B 1 153 ? -30.338 106.172 3.215 1.00 35.88 152 SER B N 1
ATOM 4273 C CA . SER B 1 153 ? -30.002 105.464 4.455 1.00 35.87 152 SER B CA 1
ATOM 4274 C C . SER B 1 153 ? -29.580 104.050 4.197 1.00 34.71 152 SER B C 1
ATOM 4275 O O . SER B 1 153 ? -29.256 103.344 5.100 1.00 34.99 152 SER B O 1
ATOM 4278 N N . TYR B 1 154 ? -29.553 103.641 2.957 1.00 34.18 153 TYR B N 1
ATOM 4279 C CA . TYR B 1 154 ? -29.306 102.262 2.642 1.00 34.26 153 TYR B CA 1
ATOM 4280 C C . TYR B 1 154 ? -27.818 102.057 2.377 1.00 34.51 153 TYR B C 1
ATOM 4281 O O . TYR B 1 154 ? -27.298 102.428 1.315 1.00 35.16 153 TYR B O 1
ATOM 4290 N N . LEU B 1 155 ? -27.120 101.473 3.334 1.00 34.19 154 LEU B N 1
ATOM 4291 C CA . LEU B 1 155 ? -25.653 101.428 3.266 1.00 34.06 154 LEU B CA 1
ATOM 4292 C C . LEU B 1 155 ? -25.090 100.862 1.952 1.00 33.72 154 LEU B C 1
ATOM 4293 O O . LEU B 1 155 ? -24.146 101.389 1.400 1.00 34.12 154 LEU B O 1
ATOM 4298 N N . PRO B 1 156 ? -25.656 99.786 1.446 1.00 33.62 155 PRO B N 1
ATOM 4299 C CA . PRO B 1 156 ? -25.074 99.275 0.213 1.00 33.77 155 PRO B CA 1
ATOM 4300 C C . PRO B 1 156 ? -25.105 100.227 -0.975 1.00 33.68 155 PRO B C 1
ATOM 4301 O O . PRO B 1 156 ? -24.297 100.094 -1.866 1.00 34.39 155 PRO B O 1
ATOM 4305 N N . ARG B 1 157 ? -26.054 101.143 -1.013 1.00 33.27 156 ARG B N 1
ATOM 4306 C CA . ARG B 1 157 ? -26.094 102.132 -2.052 1.00 32.61 156 ARG B CA 1
ATOM 4307 C C . ARG B 1 157 ? -25.084 103.197 -1.755 1.00 32.76 156 ARG B C 1
ATOM 4308 O O . ARG B 1 157 ? -24.327 103.563 -2.638 1.00 34.57 156 ARG B O 1
ATOM 4316 N N . LEU B 1 158 ? -25.054 103.701 -0.528 1.00 32.67 157 LEU B N 1
ATOM 4317 C CA . LEU B 1 158 ? -24.038 104.659 -0.115 1.00 32.50 157 LEU B CA 1
ATOM 4318 C C . LEU B 1 158 ? -22.620 104.137 -0.385 1.00 32.95 157 LEU B C 1
ATOM 4319 O O . LEU B 1 158 ? -21.751 104.878 -0.925 1.00 33.68 157 LEU B O 1
ATOM 4324 N N . MET B 1 159 ? -22.372 102.874 -0.048 1.00 32.63 158 MET B N 1
ATOM 4325 C CA . MET B 1 159 ? -21.066 102.296 -0.356 1.00 32.84 158 MET B CA 1
ATOM 4326 C C . MET B 1 159 ? -20.867 102.239 -1.842 1.00 33.15 158 MET B C 1
ATOM 4327 O O . MET B 1 159 ? -19.803 102.578 -2.306 1.00 33.49 158 MET B O 1
ATOM 4332 N N . GLU B 1 160 ? -21.859 101.790 -2.597 1.00 33.03 159 GLU B N 1
ATOM 4333 C CA . GLU B 1 160 ? -21.614 101.578 -4.016 1.00 33.69 159 GLU B CA 1
ATOM 4334 C C . GLU B 1 160 ? -21.332 102.881 -4.782 1.00 33.65 159 GLU B C 1
ATOM 4335 O O . GLU B 1 160 ? -20.534 102.870 -5.737 1.00 33.22 159 GLU B O 1
ATOM 4341 N N . ALA B 1 161 ? -21.920 103.999 -4.317 1.00 33.55 160 ALA B N 1
ATOM 4342 C CA . ALA B 1 161 ? -21.789 105.289 -5.009 1.00 33.55 160 ALA B CA 1
ATOM 4343 C C . ALA B 1 161 ? -20.338 105.746 -4.962 1.00 34.23 160 ALA B C 1
ATOM 4344 O O . ALA B 1 161 ? -19.872 106.539 -5.770 1.00 36.06 160 ALA B O 1
ATOM 4346 N N . GLN B 1 162 ? -19.606 105.117 -4.072 1.00 34.67 161 GLN B N 1
ATOM 4347 C CA . GLN B 1 162 ? -18.357 105.568 -3.549 1.00 34.18 161 GLN B CA 1
ATOM 4348 C C . GLN B 1 162 ? -17.225 104.562 -3.795 1.00 34.05 161 GLN B C 1
ATOM 4349 O O . GLN B 1 162 ? -16.089 104.865 -3.572 1.00 34.71 161 GLN B O 1
ATOM 4355 N N . ALA B 1 163 ? -17.544 103.344 -4.211 1.00 34.65 162 ALA B N 1
ATOM 4356 C CA . ALA B 1 163 ? -16.612 102.216 -4.170 1.00 35.02 162 ALA B CA 1
ATOM 4357 C C . ALA B 1 163 ? -16.671 101.488 -5.498 1.00 35.31 162 ALA B C 1
ATOM 4358 O O . ALA B 1 163 ? -17.582 101.726 -6.307 1.00 35.36 162 ALA B O 1
ATOM 4360 N N . GLN B 1 164 ? -15.718 100.591 -5.721 1.00 36.37 163 GLN B N 1
ATOM 4361 C CA . GLN B 1 164 ? -15.588 99.922 -7.019 1.00 37.43 163 GLN B CA 1
ATOM 4362 C C . GLN B 1 164 ? -16.481 98.676 -7.184 1.00 37.22 163 GLN B C 1
ATOM 4363 O O . GLN B 1 164 ? -16.801 98.330 -8.306 1.00 38.07 163 GLN B O 1
ATOM 4369 N N . GLY B 1 165 ? -16.891 98.015 -6.098 1.00 37.19 164 GLY B N 1
ATOM 4370 C CA . GLY B 1 165 ? -17.483 96.682 -6.182 1.00 37.01 164 GLY B CA 1
ATOM 4371 C C . GLY B 1 165 ? -18.905 96.648 -5.693 1.00 37.55 164 GLY B C 1
ATOM 4372 O O . GLY B 1 165 ? -19.497 97.674 -5.392 1.00 38.04 164 GLY B O 1
ATOM 4373 N N . ARG B 1 166 ? -19.481 95.458 -5.619 1.00 37.77 165 ARG B N 1
ATOM 4374 C CA . ARG B 1 166 ? -20.837 95.316 -5.121 1.00 37.29 165 ARG B CA 1
ATOM 4375 C C . ARG B 1 166 ? -20.862 95.102 -3.631 1.00 37.33 165 ARG B C 1
ATOM 4376 O O . ARG B 1 166 ? -19.997 94.434 -3.064 1.00 35.63 165 ARG B O 1
ATOM 4384 N N . CYS B 1 167 ? -21.909 95.623 -3.012 1.00 38.14 166 CYS B N 1
ATOM 4385 C CA . CYS B 1 167 ? -22.045 95.584 -1.576 1.00 38.15 166 CYS B CA 1
ATOM 4386 C C . CYS B 1 167 ? -23.344 94.870 -1.197 1.00 38.06 166 CYS B C 1
ATOM 4387 O O . CYS B 1 167 ? -24.387 95.253 -1.691 1.00 37.06 166 CYS B O 1
ATOM 4390 N N . GLY B 1 168 ? -23.253 93.841 -0.348 1.00 37.77 167 GLY B N 1
ATOM 4391 C CA . GLY B 1 168 ? -24.413 93.062 0.095 1.00 37.93 167 GLY B CA 1
ATOM 4392 C C . GLY B 1 168 ? -24.757 93.255 1.569 1.00 38.13 167 GLY B C 1
ATOM 4393 O O . GLY B 1 168 ? -24.218 94.160 2.191 1.00 39.18 167 GLY B O 1
ATOM 4394 N N . VAL B 1 169 ? -25.640 92.405 2.133 1.00 38.07 168 VAL B N 1
ATOM 4395 C CA . VAL B 1 169 ? -26.135 92.533 3.524 1.00 37.67 168 VAL B CA 1
ATOM 4396 C C . VAL B 1 169 ? -26.229 91.193 4.255 1.00 38.30 168 VAL B C 1
ATOM 4397 O O . VAL B 1 169 ? -26.723 90.234 3.713 1.00 38.95 168 VAL B O 1
ATOM 4401 N N . ILE B 1 170 ? -25.726 91.129 5.484 1.00 39.53 169 ILE B N 1
ATOM 4402 C CA . ILE B 1 170 ? -26.025 90.042 6.437 1.00 39.83 169 ILE B CA 1
ATOM 4403 C C . ILE B 1 170 ? -27.011 90.654 7.426 1.00 40.59 169 ILE B C 1
ATOM 4404 O O . ILE B 1 170 ? -26.665 91.578 8.182 1.00 40.81 169 ILE B O 1
ATOM 4409 N N . PRO B 1 171 ? -28.263 90.209 7.377 1.00 40.65 170 PRO B N 1
ATOM 4410 C CA . PRO B 1 171 ? -29.290 90.740 8.249 1.00 41.09 170 PRO B CA 1
ATOM 4411 C C . PRO B 1 171 ? -29.264 90.206 9.679 1.00 41.70 170 PRO B C 1
ATOM 4412 O O . PRO B 1 171 ? -28.725 89.127 9.927 1.00 42.21 170 PRO B O 1
ATOM 4416 N N . ALA B 1 172 ? -29.885 90.966 10.583 1.00 42.23 171 ALA B N 1
ATOM 4417 C CA . ALA B 1 172 ? -30.036 90.642 12.010 1.00 42.54 171 ALA B CA 1
ATOM 4418 C C . ALA B 1 172 ? -30.486 89.186 12.267 1.00 43.26 171 ALA B C 1
ATOM 4419 O O . ALA B 1 172 ? -29.946 88.493 13.129 1.00 43.27 171 ALA B O 1
ATOM 4421 N N . GLN B 1 173 ? -31.459 88.727 11.492 1.00 43.73 172 GLN B N 1
ATOM 4422 C CA . GLN B 1 173 ? -31.975 87.385 11.619 1.00 43.87 172 GLN B CA 1
ATOM 4423 C C . GLN B 1 173 ? -30.916 86.318 11.374 1.00 44.15 172 GLN B C 1
ATOM 4424 O O . GLN B 1 173 ? -30.915 85.335 12.067 1.00 44.69 172 GLN B O 1
ATOM 4430 N N . THR B 1 174 ? -29.998 86.500 10.430 1.00 44.41 173 THR B N 1
ATOM 4431 C CA . THR B 1 174 ? -28.906 85.524 10.251 1.00 44.75 173 THR B CA 1
ATOM 4432 C C . THR B 1 174 ? -27.950 85.561 11.416 1.00 45.03 173 THR B C 1
ATOM 4433 O O . THR B 1 174 ? -27.464 84.540 11.874 1.00 45.94 173 THR B O 1
ATOM 4437 N N . LEU B 1 175 ? -27.632 86.744 11.891 1.00 45.52 174 LEU B N 1
ATOM 4438 C CA . LEU B 1 175 ? -26.796 86.847 13.086 1.00 45.92 174 LEU B CA 1
ATOM 4439 C C . LEU B 1 175 ? -27.373 86.022 14.251 1.00 46.30 174 LEU B C 1
ATOM 4440 O O . LEU B 1 175 ? -26.645 85.356 14.976 1.00 46.16 174 LEU B O 1
ATOM 4445 N N . ASP B 1 176 ? -28.689 86.101 14.411 1.00 47.05 175 ASP B N 1
ATOM 4446 C CA . ASP B 1 176 ? -29.384 85.474 15.511 1.00 47.88 175 ASP B CA 1
ATOM 4447 C C . ASP B 1 176 ? -29.268 83.967 15.382 1.00 48.21 175 ASP B C 1
ATOM 4448 O O . ASP B 1 176 ? -29.174 83.265 16.379 1.00 48.55 175 ASP B O 1
ATOM 4453 N N . GLU B 1 177 ? -29.273 83.462 14.156 1.00 48.60 176 GLU B N 1
ATOM 4454 C CA . GLU B 1 177 ? -29.007 82.039 13.943 1.00 49.14 176 GLU B CA 1
ATOM 4455 C C . GLU B 1 177 ? -27.594 81.655 14.320 1.00 48.75 176 GLU B C 1
ATOM 4456 O O . GLU B 1 177 ? -27.346 80.500 14.493 1.00 49.50 176 GLU B O 1
ATOM 4462 N N . GLY B 1 178 ? -26.659 82.595 14.396 1.00 48.59 177 GLY B N 1
ATOM 4463 C CA . GLY B 1 178 ? -25.350 82.320 15.003 1.00 48.07 177 GLY B CA 1
ATOM 4464 C C . GLY B 1 178 ? -24.125 82.257 14.090 1.00 47.96 177 GLY B C 1
ATOM 4465 O O . GLY B 1 178 ? -24.196 82.518 12.872 1.00 48.27 177 GLY B O 1
ATOM 4466 N N . VAL B 1 179 ? -22.993 81.888 14.688 1.00 47.29 178 VAL B N 1
ATOM 4467 C CA . VAL B 1 179 ? -21.717 81.967 14.012 1.00 46.80 178 VAL B CA 1
ATOM 4468 C C . VAL B 1 179 ? -21.679 81.237 12.661 1.00 46.82 178 VAL B C 1
ATOM 4469 O O . VAL B 1 179 ? -21.345 81.848 11.641 1.00 47.72 178 VAL B O 1
ATOM 4473 N N . ALA B 1 180 ? -22.050 79.962 12.635 1.00 46.40 179 ALA B N 1
ATOM 4474 C CA . ALA B 1 180 ? -21.961 79.163 11.407 1.00 45.73 179 ALA B CA 1
ATOM 4475 C C . ALA B 1 180 ? -22.906 79.668 10.318 1.00 45.64 179 ALA B C 1
ATOM 4476 O O . ALA B 1 180 ? -22.563 79.627 9.143 1.00 46.42 179 ALA B O 1
ATOM 4478 N N . ALA B 1 181 ? -24.090 80.133 10.696 1.00 45.13 180 ALA B N 1
ATOM 4479 C CA . ALA B 1 181 ? -25.045 80.659 9.722 1.00 44.68 180 ALA B CA 1
ATOM 4480 C C . ALA B 1 181 ? -24.480 81.922 9.088 1.00 44.21 180 ALA B C 1
ATOM 4481 O O . ALA B 1 181 ? -24.617 82.144 7.888 1.00 43.21 180 ALA B O 1
ATOM 4483 N N . THR B 1 182 ? -23.854 82.747 9.925 1.00 44.32 181 THR B N 1
ATOM 4484 C CA . THR B 1 182 ? -23.256 83.998 9.479 1.00 44.69 181 THR B CA 1
ATOM 4485 C C . THR B 1 182 ? -22.075 83.714 8.573 1.00 44.81 181 THR B C 1
ATOM 4486 O O . THR B 1 182 ? -21.964 84.301 7.498 1.00 44.85 181 THR B O 1
ATOM 4490 N N . ARG B 1 183 ? -21.208 82.811 9.012 1.00 44.89 182 ARG B N 1
ATOM 4491 C CA . ARG B 1 183 ? -20.083 82.345 8.192 1.00 45.07 182 ARG B CA 1
ATOM 4492 C C . ARG B 1 183 ? -20.545 81.882 6.822 1.00 44.33 182 ARG B C 1
ATOM 4493 O O . ARG B 1 183 ? -19.997 82.288 5.801 1.00 44.00 182 ARG B O 1
ATOM 4501 N N . ALA B 1 184 ? -21.550 81.014 6.832 1.00 43.70 183 ALA B N 1
ATOM 4502 C CA . ALA B 1 184 ? -22.174 80.504 5.628 1.00 43.49 183 ALA B CA 1
ATOM 4503 C C . ALA B 1 184 ? -22.596 81.655 4.772 1.00 43.42 183 ALA B C 1
ATOM 4504 O O . ALA B 1 184 ? -22.336 81.652 3.572 1.00 43.76 183 ALA B O 1
ATOM 4506 N N . ALA B 1 185 ? -23.259 82.629 5.401 1.00 43.22 184 ALA B N 1
ATOM 4507 C CA . ALA B 1 185 ? -23.870 83.753 4.687 1.00 43.20 184 ALA B CA 1
ATOM 4508 C C . ALA B 1 185 ? -22.789 84.600 4.001 1.00 43.00 184 ALA B C 1
ATOM 4509 O O . ALA B 1 185 ? -22.952 85.023 2.854 1.00 42.93 184 ALA B O 1
ATOM 4511 N N . LEU B 1 186 ? -21.690 84.814 4.709 1.00 42.83 185 LEU B N 1
ATOM 4512 C CA . LEU B 1 186 ? -20.547 85.540 4.167 1.00 43.55 185 LEU B CA 1
ATOM 4513 C C . LEU B 1 186 ? -19.918 84.868 2.945 1.00 43.65 185 LEU B C 1
ATOM 4514 O O . LEU B 1 186 ? -19.576 85.540 1.974 1.00 43.50 185 LEU B O 1
ATOM 4519 N N . SER B 1 187 ? -19.758 83.553 2.993 1.00 44.50 186 SER B N 1
ATOM 4520 C CA . SER B 1 187 ? -19.234 82.815 1.843 1.00 45.10 186 SER B CA 1
ATOM 4521 C C . SER B 1 187 ? -20.136 82.893 0.645 1.00 46.09 186 SER B C 1
ATOM 4522 O O . SER B 1 187 ? -19.661 82.986 -0.473 1.00 46.29 186 SER B O 1
ATOM 4525 N N . ARG B 1 188 ? -21.436 82.829 0.878 1.00 47.18 187 ARG B N 1
ATOM 4526 C CA . ARG B 1 188 ? -22.369 82.850 -0.200 1.00 48.34 187 ARG B CA 1
ATOM 4527 C C . ARG B 1 188 ? -22.318 84.216 -0.920 1.00 48.05 187 ARG B C 1
ATOM 4528 O O . ARG B 1 188 ? -22.433 84.279 -2.138 1.00 48.06 187 ARG B O 1
ATOM 4536 N N . LEU B 1 189 ? -22.131 85.302 -0.174 1.00 48.08 188 LEU B N 1
ATOM 4537 C CA . LEU B 1 189 ? -22.122 86.631 -0.768 1.00 48.06 188 LEU B CA 1
ATOM 4538 C C . LEU B 1 189 ? -20.874 86.734 -1.600 1.00 49.00 188 LEU B C 1
ATOM 4539 O O . LEU B 1 189 ? -20.867 87.288 -2.690 1.00 49.31 188 LEU B O 1
ATOM 4544 N N . GLN B 1 190 ? -19.808 86.159 -1.078 1.00 49.87 189 GLN B N 1
ATOM 4545 C CA . GLN B 1 190 ? -18.533 86.162 -1.746 1.00 50.58 189 GLN B CA 1
ATOM 4546 C C . GLN B 1 190 ? -18.591 85.414 -3.074 1.00 50.15 189 GLN B C 1
ATOM 4547 O O . GLN B 1 190 ? -18.207 85.954 -4.092 1.00 49.16 189 GLN B O 1
ATOM 4553 N N . GLN B 1 191 ? -19.111 84.191 -3.045 1.00 50.79 190 GLN B N 1
ATOM 4554 C CA . GLN B 1 191 ? -19.365 83.402 -4.252 1.00 51.65 190 GLN B CA 1
ATOM 4555 C C . GLN B 1 191 ? -20.280 84.111 -5.209 1.00 50.83 190 GLN B C 1
ATOM 4556 O O . GLN B 1 191 ? -20.044 84.058 -6.383 1.00 51.81 190 GLN B O 1
ATOM 4562 N N . GLU B 1 192 ? -21.327 84.771 -4.744 1.00 50.06 191 GLU B N 1
ATOM 4563 C CA . GLU B 1 192 ? -22.199 85.502 -5.678 1.00 49.67 191 GLU B CA 1
ATOM 4564 C C . GLU B 1 192 ? -21.543 86.734 -6.291 1.00 48.18 191 GLU B C 1
ATOM 4565 O O . GLU B 1 192 ? -22.149 87.372 -7.113 1.00 47.96 191 GLU B O 1
ATOM 4571 N N . GLY B 1 193 ? -20.326 87.090 -5.878 1.00 47.13 192 GLY B N 1
ATOM 4572 C CA . GLY B 1 193 ? -19.601 88.231 -6.455 1.00 45.72 192 GLY B CA 1
ATOM 4573 C C . GLY B 1 193 ? -19.561 89.554 -5.689 1.00 44.85 192 GLY B C 1
ATOM 4574 O O . GLY B 1 193 ? -19.064 90.541 -6.213 1.00 44.73 192 GLY B O 1
ATOM 4575 N N . TYR B 1 194 ? -20.053 89.611 -4.451 1.00 43.36 193 TYR B N 1
ATOM 4576 C CA . TYR B 1 194 ? -19.916 90.842 -3.674 1.00 41.90 193 TYR B CA 1
ATOM 4577 C C . TYR B 1 194 ? -18.502 91.027 -3.156 1.00 40.44 193 TYR B C 1
ATOM 4578 O O . TYR B 1 194 ? -17.802 90.077 -2.945 1.00 40.53 193 TYR B O 1
ATOM 4587 N N . ARG B 1 195 ? -18.116 92.273 -2.962 1.00 39.49 194 ARG B N 1
ATOM 4588 C CA . ARG B 1 195 ? -16.828 92.650 -2.422 1.00 39.02 194 ARG B CA 1
ATOM 4589 C C . ARG B 1 195 ? -16.915 93.116 -0.976 1.00 38.05 194 ARG B C 1
ATOM 4590 O O . ARG B 1 195 ? -15.914 93.109 -0.267 1.00 37.91 194 ARG B O 1
ATOM 4598 N N . TYR B 1 196 ? -18.096 93.571 -0.558 1.00 36.94 195 TYR B N 1
ATOM 4599 C CA . TYR B 1 196 ? -18.314 94.024 0.807 1.00 36.37 195 TYR B CA 1
ATOM 4600 C C . TYR B 1 196 ? -19.630 93.496 1.304 1.00 35.98 195 TYR B C 1
ATOM 4601 O O . TYR B 1 196 ? -20.550 93.303 0.525 1.00 36.63 195 TYR B O 1
ATOM 4610 N N . ALA B 1 197 ? -19.727 93.293 2.609 1.00 35.82 196 ALA B N 1
ATOM 4611 C CA . ALA B 1 197 ? -20.981 92.919 3.259 1.00 35.68 196 ALA B CA 1
ATOM 4612 C C . ALA B 1 197 ? -21.213 93.860 4.438 1.00 35.39 196 ALA B C 1
ATOM 4613 O O . ALA B 1 197 ? -20.321 94.047 5.287 1.00 34.51 196 ALA B O 1
ATOM 4615 N N . VAL B 1 198 ? -22.391 94.478 4.456 1.00 35.39 197 VAL B N 1
ATOM 4616 C CA . VAL B 1 198 ? -22.824 95.282 5.585 1.00 35.86 197 VAL B CA 1
ATOM 4617 C C . VAL B 1 198 ? -23.412 94.343 6.644 1.00 35.95 197 VAL B C 1
ATOM 4618 O O . VAL B 1 198 ? -24.276 93.546 6.348 1.00 36.60 197 VAL B O 1
ATOM 4622 N N . LEU B 1 199 ? -22.967 94.468 7.876 1.00 35.90 198 LEU B N 1
ATOM 4623 C CA . LEU B 1 199 ? -23.445 93.642 8.947 1.00 36.03 198 LEU B CA 1
ATOM 4624 C C . LEU B 1 199 ? -24.443 94.401 9.800 1.00 36.31 198 LEU B C 1
ATOM 4625 O O . LEU B 1 199 ? -24.166 95.479 10.314 1.00 35.04 198 LEU B O 1
ATOM 4630 N N . ASP B 1 200 ? -25.622 93.823 9.969 1.00 38.02 199 ASP B N 1
ATOM 4631 C CA . ASP B 1 200 ? -26.616 94.385 10.892 1.00 39.28 199 ASP B CA 1
ATOM 4632 C C . ASP B 1 200 ? -26.168 94.311 12.333 1.00 39.52 199 ASP B C 1
ATOM 4633 O O . ASP B 1 200 ? -25.361 93.475 12.706 1.00 39.20 199 ASP B O 1
ATOM 4638 N N . ALA B 1 201 ? -26.708 95.205 13.151 1.00 40.17 200 ALA B N 1
ATOM 4639 C CA . ALA B 1 201 ? -26.482 95.141 14.595 1.00 40.00 200 ALA B CA 1
ATOM 4640 C C . ALA B 1 201 ? -27.533 95.991 15.299 1.00 40.33 200 ALA B C 1
ATOM 4641 O O . ALA B 1 201 ? -27.628 97.199 15.046 1.00 40.17 200 ALA B O 1
ATOM 4643 N N . LEU B 1 202 ? -28.312 95.350 16.175 1.00 40.28 201 LEU B N 1
ATOM 4644 C CA . LEU B 1 202 ? -29.344 96.036 16.932 1.00 40.69 201 LEU B CA 1
ATOM 4645 C C . LEU B 1 202 ? -28.977 96.160 18.385 1.00 40.93 201 LEU B C 1
ATOM 4646 O O . LEU B 1 202 ? -29.654 96.853 19.139 1.00 41.11 201 LEU B O 1
ATOM 4651 N N . ASN B 1 203 ? -27.898 95.493 18.772 1.00 41.63 202 ASN B N 1
ATOM 4652 C CA . ASN B 1 203 ? -27.520 95.350 20.173 1.00 41.58 202 ASN B CA 1
ATOM 4653 C C . ASN B 1 203 ? -26.093 94.824 20.289 1.00 42.46 202 ASN B C 1
ATOM 4654 O O . ASN B 1 203 ? -25.488 94.401 19.292 1.00 43.28 202 ASN B O 1
ATOM 4659 N N . GLU B 1 204 ? -25.554 94.859 21.501 1.00 43.52 203 GLU B N 1
ATOM 4660 C CA . GLU B 1 204 ? -24.229 94.329 21.784 1.00 44.36 203 GLU B CA 1
ATOM 4661 C C . GLU B 1 204 ? -24.035 92.924 21.342 1.00 43.44 203 GLU B C 1
ATOM 4662 O O . GLU B 1 204 ? -22.972 92.591 20.908 1.00 43.61 203 GLU B O 1
ATOM 4668 N N . ARG B 1 205 ? -25.028 92.076 21.495 1.00 43.13 204 ARG B N 1
ATOM 4669 C CA . ARG B 1 205 ? -24.821 90.685 21.174 1.00 43.35 204 ARG B CA 1
ATOM 4670 C C . ARG B 1 205 ? -24.483 90.499 19.687 1.00 42.99 204 ARG B C 1
ATOM 4671 O O . ARG B 1 205 ? -23.562 89.747 19.336 1.00 43.25 204 ARG B O 1
ATOM 4679 N N . HIS B 1 206 ? -25.217 91.173 18.815 1.00 41.81 205 HIS B N 1
ATOM 4680 C CA . HIS B 1 206 ? -24.900 91.103 17.408 1.00 41.54 205 HIS B CA 1
ATOM 4681 C C . HIS B 1 206 ? -23.435 91.435 17.137 1.00 40.83 205 HIS B C 1
ATOM 4682 O O . HIS B 1 206 ? -22.761 90.713 16.402 1.00 40.14 205 HIS B O 1
ATOM 4689 N N . LEU B 1 207 ? -22.948 92.515 17.738 1.00 40.11 206 LEU B N 1
ATOM 4690 C CA . LEU B 1 207 ? -21.534 92.880 17.598 1.00 40.16 206 LEU B CA 1
ATOM 4691 C C . LEU B 1 207 ? -20.573 91.762 18.090 1.00 40.05 206 LEU B C 1
ATOM 4692 O O . LEU B 1 207 ? -19.543 91.511 17.474 1.00 40.40 206 LEU B O 1
ATOM 4697 N N . GLU B 1 208 ? -20.927 91.070 19.164 1.00 40.03 207 GLU B N 1
ATOM 4698 C CA . GLU B 1 208 ? -20.109 89.964 19.660 1.00 40.31 207 GLU B CA 1
ATOM 4699 C C . GLU B 1 208 ? -20.132 88.779 18.719 1.00 39.65 207 GLU B C 1
ATOM 4700 O O . GLU B 1 208 ? -19.148 88.087 18.582 1.00 40.06 207 GLU B O 1
ATOM 4706 N N . ILE B 1 209 ? -21.256 88.515 18.093 1.00 39.48 208 ILE B N 1
ATOM 4707 C CA . ILE B 1 209 ? -21.304 87.433 17.131 1.00 40.09 208 ILE B CA 1
ATOM 4708 C C . ILE B 1 209 ? -20.438 87.789 15.929 1.00 40.17 208 ILE B C 1
ATOM 4709 O O . ILE B 1 209 ? -19.746 86.945 15.382 1.00 40.27 208 ILE B O 1
ATOM 4714 N N . GLN B 1 210 ? -20.496 89.050 15.519 1.00 40.24 209 GLN B N 1
ATOM 4715 C CA . GLN B 1 210 ? -19.680 89.534 14.432 1.00 40.24 209 GLN B CA 1
ATOM 4716 C C . GLN B 1 210 ? -18.224 89.438 14.835 1.00 40.38 209 GLN B C 1
ATOM 4717 O O . GLN B 1 210 ? -17.391 89.041 14.038 1.00 39.78 209 GLN B O 1
ATOM 4723 N N . GLY B 1 211 ? -17.944 89.824 16.082 1.00 40.89 210 GLY B N 1
ATOM 4724 C CA . GLY B 1 211 ? -16.607 89.733 16.680 1.00 41.31 210 GLY B CA 1
ATOM 4725 C C . GLY B 1 211 ? -16.022 88.340 16.589 1.00 41.75 210 GLY B C 1
ATOM 4726 O O . GLY B 1 211 ? -14.873 88.172 16.203 1.00 42.17 210 GLY B O 1
ATOM 4727 N N . GLU B 1 212 ? -16.825 87.339 16.921 1.00 42.20 211 GLU B N 1
ATOM 4728 C CA . GLU B 1 212 ? -16.413 85.958 16.795 1.00 42.20 211 GLU B CA 1
ATOM 4729 C C . GLU B 1 212 ? -16.205 85.529 15.342 1.00 41.66 211 GLU B C 1
ATOM 4730 O O . GLU B 1 212 ? -15.214 84.902 15.020 1.00 41.54 211 GLU B O 1
ATOM 4736 N N . VAL B 1 213 ? -17.141 85.847 14.464 1.00 41.41 212 VAL B N 1
ATOM 4737 C CA . VAL B 1 213 ? -17.028 85.419 13.071 1.00 41.33 212 VAL B CA 1
ATOM 4738 C C . VAL B 1 213 ? -15.762 85.989 12.412 1.00 41.23 212 VAL B C 1
ATOM 4739 O O . VAL B 1 213 ? -15.117 85.303 11.638 1.00 41.01 212 VAL B O 1
ATOM 4743 N N . LEU B 1 214 ? -15.391 87.219 12.771 1.00 41.35 213 LEU B N 1
ATOM 4744 C CA . LEU B 1 214 ? -14.309 87.950 12.114 1.00 41.91 213 LEU B CA 1
ATOM 4745 C C . LEU B 1 214 ? -12.956 87.958 12.872 1.00 42.55 213 LEU B C 1
ATOM 4746 O O . LEU B 1 214 ? -12.043 88.707 12.520 1.00 41.73 213 LEU B O 1
ATOM 4751 N N . ARG B 1 215 ? -12.840 87.109 13.895 1.00 43.90 214 ARG B N 1
ATOM 4752 C CA . ARG B 1 215 ? -11.660 87.012 14.767 1.00 44.89 214 ARG B CA 1
ATOM 4753 C C . ARG B 1 215 ? -10.361 87.220 14.038 1.00 44.58 214 ARG B C 1
ATOM 4754 O O . ARG B 1 215 ? -9.511 88.007 14.467 1.00 44.05 214 ARG B O 1
ATOM 4762 N N . ASP B 1 216 ? -10.229 86.435 12.963 1.00 44.21 215 ASP B N 1
ATOM 4763 C CA . ASP B 1 216 ? -9.012 86.302 12.190 1.00 43.86 215 ASP B CA 1
ATOM 4764 C C . ASP B 1 216 ? -9.133 86.881 10.789 1.00 43.09 215 ASP B C 1
ATOM 4765 O O . ASP B 1 216 ? -8.359 86.517 9.929 1.00 43.88 215 ASP B O 1
ATOM 4770 N N . ALA B 1 217 ? -10.096 87.758 10.529 1.00 42.19 216 ALA B N 1
ATOM 4771 C CA . ALA B 1 217 ? -10.182 88.402 9.216 1.00 41.23 216 ALA B CA 1
ATOM 4772 C C . ALA B 1 217 ? -9.039 89.414 9.154 1.00 40.50 216 ALA B C 1
ATOM 4773 O O . ALA B 1 217 ? -8.788 90.108 10.144 1.00 40.80 216 ALA B O 1
ATOM 4775 N N . PRO B 1 218 ? -8.320 89.477 8.018 1.00 39.17 217 PRO B N 1
ATOM 4776 C CA . PRO B 1 218 ? -7.195 90.415 7.855 1.00 38.33 217 PRO B CA 1
ATOM 4777 C C . PRO B 1 218 ? -7.591 91.902 7.794 1.00 37.10 217 PRO B C 1
ATOM 4778 O O . PRO B 1 218 ? -6.928 92.745 8.379 1.00 37.00 217 PRO B O 1
ATOM 4782 N N . LEU B 1 219 ? -8.656 92.230 7.092 1.00 36.26 218 LEU B N 1
ATOM 4783 C CA . LEU B 1 219 ? -9.179 93.591 7.159 1.00 36.01 218 LEU B CA 1
ATOM 4784 C C . LEU B 1 219 ? -10.633 93.559 7.578 1.00 35.15 218 LEU B C 1
ATOM 4785 O O . LEU B 1 219 ? -11.322 92.588 7.404 1.00 34.96 218 LEU B O 1
ATOM 4790 N N . VAL B 1 220 ? -11.076 94.657 8.144 1.00 35.05 219 VAL B N 1
ATOM 4791 C CA . VAL B 1 220 ? -12.392 94.768 8.734 1.00 35.13 219 VAL B CA 1
ATOM 4792 C C . VAL B 1 220 ? -12.643 96.257 8.827 1.00 35.13 219 VAL B C 1
ATOM 4793 O O . VAL B 1 220 ? -11.711 97.020 9.051 1.00 35.72 219 VAL B O 1
ATOM 4797 N N . THR B 1 221 ? -13.874 96.697 8.621 1.00 35.47 220 THR B N 1
ATOM 4798 C CA . THR B 1 221 ? -14.147 98.135 8.603 1.00 35.36 220 THR B CA 1
ATOM 4799 C C . THR B 1 221 ? -15.452 98.393 9.294 1.00 35.67 220 THR B C 1
ATOM 4800 O O . THR B 1 221 ? -16.374 97.606 9.152 1.00 35.63 220 THR B O 1
ATOM 4804 N N . GLY B 1 222 ? -15.533 99.513 10.004 1.00 36.36 221 GLY B N 1
ATOM 4805 C CA . GLY B 1 222 ? -16.711 99.842 10.781 1.00 36.91 221 GLY B CA 1
ATOM 4806 C C . GLY B 1 222 ? -16.533 101.020 11.716 1.00 37.69 221 GLY B C 1
ATOM 4807 O O . GLY B 1 222 ? -15.582 101.794 11.597 1.00 37.98 221 GLY B O 1
ATOM 4808 N N . GLY B 1 223 ? -17.494 101.168 12.629 1.00 38.41 222 GLY B N 1
ATOM 4809 C CA . GLY B 1 223 ? -17.447 102.149 13.714 1.00 38.32 222 GLY B CA 1
ATOM 4810 C C . GLY B 1 223 ? -16.722 101.510 14.874 1.00 38.81 222 GLY B C 1
ATOM 4811 O O . GLY B 1 223 ? -15.861 100.644 14.670 1.00 38.97 222 GLY B O 1
ATOM 4812 N N . SER B 1 224 ? -17.050 101.929 16.093 1.00 39.25 223 SER B N 1
ATOM 4813 C CA . SER B 1 224 ? -16.387 101.405 17.294 1.00 39.10 223 SER B CA 1
ATOM 4814 C C . SER B 1 224 ? -16.994 100.119 17.800 1.00 39.47 223 SER B C 1
ATOM 4815 O O . SER B 1 224 ? -16.358 99.398 18.545 1.00 40.35 223 SER B O 1
ATOM 4818 N N . GLY B 1 225 ? -18.222 99.825 17.418 1.00 39.69 224 GLY B N 1
ATOM 4819 C CA . GLY B 1 225 ? -18.922 98.670 17.953 1.00 40.08 224 GLY B CA 1
ATOM 4820 C C . GLY B 1 225 ? -18.293 97.323 17.678 1.00 40.35 224 GLY B C 1
ATOM 4821 O O . GLY B 1 225 ? -18.124 96.538 18.576 1.00 40.53 224 GLY B O 1
ATOM 4822 N N . LEU B 1 226 ? -17.967 97.043 16.426 1.00 41.50 225 LEU B N 1
ATOM 4823 C CA . LEU B 1 226 ? -17.291 95.800 16.060 1.00 41.90 225 LEU B CA 1
ATOM 4824 C C . LEU B 1 226 ? -15.951 95.687 16.750 1.00 42.63 225 LEU B C 1
ATOM 4825 O O . LEU B 1 226 ? -15.518 94.599 17.065 1.00 42.92 225 LEU B O 1
ATOM 4830 N N . ALA B 1 227 ? -15.285 96.809 16.979 1.00 43.68 226 ALA B N 1
ATOM 4831 C CA . ALA B 1 227 ? -14.037 96.789 17.729 1.00 44.85 226 ALA B CA 1
ATOM 4832 C C . ALA B 1 227 ? -14.264 96.176 19.109 1.00 45.84 226 ALA B C 1
ATOM 4833 O O . ALA B 1 227 ? -13.502 95.340 19.565 1.00 45.67 226 ALA B O 1
ATOM 4835 N N . MET B 1 228 ? -15.328 96.573 19.775 1.00 47.50 227 MET B N 1
ATOM 4836 C CA . MET B 1 228 ? -15.646 95.954 21.045 1.00 48.48 227 MET B CA 1
ATOM 4837 C C . MET B 1 228 ? -15.775 94.452 20.909 1.00 47.92 227 MET B C 1
ATOM 4838 O O . MET B 1 228 ? -15.205 93.724 21.692 1.00 48.05 227 MET B O 1
ATOM 4843 N N . GLY B 1 229 ? -16.538 93.985 19.939 1.00 47.39 228 GLY B N 1
ATOM 4844 C CA . GLY B 1 229 ? -16.735 92.557 19.790 1.00 47.38 228 GLY B CA 1
ATOM 4845 C C . GLY B 1 229 ? -15.456 91.790 19.454 1.00 47.33 228 GLY B C 1
ATOM 4846 O O . GLY B 1 229 ? -15.296 90.632 19.857 1.00 47.76 228 GLY B O 1
ATOM 4847 N N . LEU B 1 230 ? -14.549 92.408 18.704 1.00 46.57 229 LEU B N 1
ATOM 4848 C CA . LEU B 1 230 ? -13.274 91.764 18.428 1.00 46.49 229 LEU B CA 1
ATOM 4849 C C . LEU B 1 230 ? -12.434 91.669 19.727 1.00 46.59 229 LEU B C 1
ATOM 4850 O O . LEU B 1 230 ? -11.969 90.596 20.085 1.00 46.44 229 LEU B O 1
ATOM 4855 N N . ALA B 1 231 ? -12.282 92.781 20.437 1.00 46.98 230 ALA B N 1
ATOM 4856 C CA . ALA B 1 231 ? -11.539 92.815 21.684 1.00 47.73 230 ALA B CA 1
ATOM 4857 C C . ALA B 1 231 ? -11.934 91.657 22.621 1.00 48.60 230 ALA B C 1
ATOM 4858 O O . ALA B 1 231 ? -11.073 91.001 23.231 1.00 48.84 230 ALA B O 1
ATOM 4860 N N . ARG B 1 232 ? -13.228 91.385 22.701 1.00 49.60 231 ARG B N 1
ATOM 4861 C CA . ARG B 1 232 ? -13.750 90.382 23.601 1.00 50.60 231 ARG B CA 1
ATOM 4862 C C . ARG B 1 232 ? -13.412 88.967 23.226 1.00 52.28 231 ARG B C 1
ATOM 4863 O O . ARG B 1 232 ? -13.495 88.075 24.065 1.00 53.56 231 ARG B O 1
ATOM 4871 N N . GLN B 1 233 ? -13.026 88.736 21.988 1.00 53.88 232 GLN B N 1
ATOM 4872 C CA . GLN B 1 233 ? -12.569 87.415 21.602 1.00 55.36 232 GLN B CA 1
ATOM 4873 C C . GLN B 1 233 ? -11.169 87.096 22.103 1.00 56.91 232 GLN B C 1
ATOM 4874 O O . GLN B 1 233 ? -10.753 85.946 22.051 1.00 57.01 232 GLN B O 1
ATOM 4880 N N . TRP B 1 234 ? -10.438 88.116 22.550 1.00 59.08 233 TRP B N 1
ATOM 4881 C CA . TRP B 1 234 ? -9.061 87.960 23.035 1.00 60.69 233 TRP B CA 1
ATOM 4882 C C . TRP B 1 234 ? -8.974 88.134 24.534 1.00 62.23 233 TRP B C 1
ATOM 4883 O O . TRP B 1 234 ? -8.078 87.580 25.165 1.00 62.66 233 TRP B O 1
ATOM 4894 N N . ALA B 1 235 ? -9.874 88.934 25.106 1.00 64.29 234 ALA B N 1
ATOM 4895 C CA . ALA B 1 235 ? -10.198 88.822 26.537 1.00 65.57 234 ALA B CA 1
ATOM 4896 C C . ALA B 1 235 ? -10.363 87.294 26.807 1.00 67.14 234 ALA B C 1
ATOM 4897 O O . ALA B 1 235 ? -9.545 86.668 27.529 1.00 67.02 234 ALA B O 1
ATOM 4899 N N . LYS B 1 236 ? -11.412 86.731 26.170 1.00 68.80 235 LYS B N 1
ATOM 4900 C CA . LYS B 1 236 ? -11.573 85.279 25.874 1.00 69.07 235 LYS B CA 1
ATOM 4901 C C . LYS B 1 236 ? -10.436 84.806 24.931 1.00 69.54 235 LYS B C 1
ATOM 4902 O O . LYS B 1 236 ? -10.019 83.639 24.931 1.00 69.58 235 LYS B O 1
ATOM 4908 N N . SER B 1 244 ? -2.777 99.990 35.057 1.00 64.56 243 SER B N 1
ATOM 4909 C CA . SER B 1 244 ? -3.088 100.555 33.728 1.00 64.77 243 SER B CA 1
ATOM 4910 C C . SER B 1 244 ? -2.025 101.568 33.271 1.00 64.77 243 SER B C 1
ATOM 4911 O O . SER B 1 244 ? -1.611 102.439 34.033 1.00 64.46 243 SER B O 1
ATOM 4914 N N . ALA B 1 245 ? -1.613 101.449 32.008 1.00 64.88 244 ALA B N 1
ATOM 4915 C CA . ALA B 1 245 ? -0.600 102.330 31.407 1.00 64.74 244 ALA B CA 1
ATOM 4916 C C . ALA B 1 245 ? -1.116 103.763 31.217 1.00 64.71 244 ALA B C 1
ATOM 4917 O O . ALA B 1 245 ? -0.337 104.708 31.122 1.00 64.56 244 ALA B O 1
ATOM 4919 N N . GLY B 1 246 ? -2.431 103.922 31.152 1.00 64.61 245 GLY B N 1
ATOM 4920 C CA . GLY B 1 246 ? -3.019 105.233 30.967 1.00 64.64 245 GLY B CA 1
ATOM 4921 C C . GLY B 1 246 ? -3.699 105.723 32.222 1.00 64.80 245 GLY B C 1
ATOM 4922 O O . GLY B 1 246 ? -4.731 106.383 32.151 1.00 64.86 245 GLY B O 1
ATOM 4923 N N . TYR B 1 247 ? -3.136 105.409 33.387 1.00 64.97 246 TYR B N 1
ATOM 4924 C CA . TYR B 1 247 ? -3.665 105.970 34.629 1.00 64.64 246 TYR B CA 1
ATOM 4925 C C . TYR B 1 247 ? -3.145 107.397 34.774 1.00 64.22 246 TYR B C 1
ATOM 4926 O O . TYR B 1 247 ? -2.012 107.676 34.386 1.00 63.89 246 TYR B O 1
ATOM 4935 N N . PRO B 1 248 ? -3.965 108.310 35.318 1.00 63.60 247 PRO B N 1
ATOM 4936 C CA . PRO B 1 248 ? -3.527 109.694 35.248 1.00 63.65 247 PRO B CA 1
ATOM 4937 C C . PRO B 1 248 ? -2.353 109.947 36.196 1.00 63.70 247 PRO B C 1
ATOM 4938 O O . PRO B 1 248 ? -2.264 109.315 37.243 1.00 63.85 247 PRO B O 1
ATOM 4942 N N . LEU B 1 249 ? -1.452 110.845 35.820 1.00 63.71 248 LEU B N 1
ATOM 4943 C CA . LEU B 1 249 ? -0.288 111.146 36.639 1.00 63.86 248 LEU B CA 1
ATOM 4944 C C . LEU B 1 249 ? -0.694 112.099 37.760 1.00 64.20 248 LEU B C 1
ATOM 4945 O O . LEU B 1 249 ? -1.794 112.637 37.755 1.00 64.26 248 LEU B O 1
ATOM 4950 N N . SER B 1 250 ? 0.205 112.299 38.717 1.00 64.88 249 SER B N 1
ATOM 4951 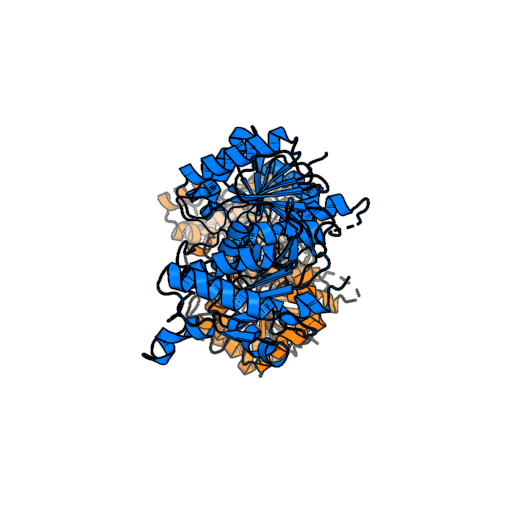C CA . SER B 1 250 ? -0.015 113.215 39.849 1.00 65.24 249 SER B CA 1
ATOM 4952 C C . SER B 1 250 ? 0.436 114.655 39.558 1.00 65.30 249 SER B C 1
ATOM 4953 O O . SER B 1 250 ? 1.435 114.888 38.884 1.00 64.97 249 SER B O 1
ATOM 4956 N N . GLY B 1 251 ? -0.298 115.611 40.115 1.00 65.40 250 GLY B N 1
ATOM 4957 C CA . GLY B 1 251 ? -0.094 117.032 39.840 1.00 65.57 250 GLY B CA 1
ATOM 4958 C C . GLY B 1 251 ? -1.475 117.633 39.778 1.00 65.70 250 GLY B C 1
ATOM 4959 O O . GLY B 1 251 ? -2.455 116.897 39.742 1.00 65.29 250 GLY B O 1
ATOM 4960 N N . ARG B 1 252 ? -1.589 118.955 39.778 1.00 66.17 251 ARG B N 1
ATOM 4961 C CA . ARG B 1 252 ? -2.926 119.534 39.848 1.00 66.35 251 ARG B CA 1
ATOM 4962 C C . ARG B 1 252 ? -3.550 119.614 38.469 1.00 65.44 251 ARG B C 1
ATOM 4963 O O . ARG B 1 252 ? -2.893 119.885 37.465 1.00 65.11 251 ARG B O 1
ATOM 4971 N N . ALA B 1 253 ? -4.847 119.360 38.470 1.00 64.89 252 ALA B N 1
ATOM 4972 C CA . ALA B 1 253 ? -5.674 119.423 37.295 1.00 64.30 252 ALA B CA 1
ATOM 4973 C C . ALA B 1 253 ? -5.950 120.862 36.863 1.00 64.12 252 ALA B C 1
ATOM 4974 O O . ALA B 1 253 ? -5.548 121.815 37.519 1.00 64.40 252 ALA B O 1
ATOM 4976 N N . VAL B 1 254 ? -6.623 120.992 35.728 1.00 63.46 253 VAL B N 1
ATOM 4977 C CA . VAL B 1 254 ? -7.231 122.236 35.295 1.00 63.05 253 VAL B CA 1
ATOM 4978 C C . VAL B 1 254 ? -8.334 121.798 34.337 1.00 62.95 253 VAL B C 1
ATOM 4979 O O . VAL B 1 254 ? -8.162 120.815 33.626 1.00 63.25 253 VAL B O 1
ATOM 4983 N N . VAL B 1 255 ? -9.476 122.474 34.350 1.00 62.68 254 VAL B N 1
ATOM 4984 C CA . VAL B 1 255 ? -10.522 122.202 33.387 1.00 62.52 254 VAL B CA 1
ATOM 4985 C C . VAL B 1 255 ? -10.522 123.302 32.345 1.00 62.66 254 VAL B C 1
ATOM 4986 O O . VAL B 1 255 ? -10.670 124.478 32.684 1.00 62.25 254 VAL B O 1
ATOM 4990 N N . LEU B 1 256 ? -10.329 122.919 31.081 1.00 62.84 255 LEU B N 1
ATOM 4991 C CA . LEU B 1 256 ? -10.406 123.864 29.976 1.00 63.06 255 LEU B CA 1
ATOM 4992 C C . LEU B 1 256 ? -11.626 123.508 29.144 1.00 63.35 255 LEU B C 1
ATOM 4993 O O . LEU B 1 256 ? -11.626 122.508 28.433 1.00 63.54 255 LEU B O 1
ATOM 4998 N N . SER B 1 257 ? -12.677 124.320 29.255 1.00 63.73 256 SER B N 1
ATOM 4999 C CA . SER B 1 257 ? -13.919 124.055 28.554 1.00 64.21 256 SER B CA 1
ATOM 5000 C C . SER B 1 257 ? -14.184 125.040 27.445 1.00 64.73 256 SER B C 1
ATOM 5001 O O . SER B 1 257 ? -14.222 126.235 27.687 1.00 64.76 256 SER B O 1
ATOM 5004 N N . GLY B 1 258 ? -14.403 124.516 26.238 1.00 65.58 257 GLY B N 1
ATOM 5005 C CA . GLY B 1 258 ? -14.687 125.323 25.049 1.00 65.85 257 GLY B CA 1
ATOM 5006 C C . GLY B 1 258 ? -16.017 124.978 24.417 1.00 66.25 257 GLY B C 1
ATOM 5007 O O . GLY B 1 258 ? -16.677 125.847 23.870 1.00 66.47 257 GLY B O 1
ATOM 5008 N N . SER B 1 259 ? -16.398 123.707 24.491 1.00 66.72 258 SER B N 1
ATOM 5009 C CA . SER B 1 259 ? -17.671 123.204 23.965 1.00 67.20 258 SER B CA 1
ATOM 5010 C C . SER B 1 259 ? -18.878 124.090 24.304 1.00 67.79 258 SER B C 1
ATOM 5011 O O . SER B 1 259 ? -18.812 124.872 25.231 1.00 67.95 258 SER B O 1
ATOM 5014 N N . CYS B 1 260 ? -19.954 123.972 23.516 1.00 68.74 259 CYS B N 1
ATOM 5015 C CA . CYS B 1 260 ? -21.276 124.587 23.793 1.00 69.33 259 CYS B CA 1
ATOM 5016 C C . CYS B 1 260 ? -22.428 123.587 23.678 1.00 69.90 259 CYS B C 1
ATOM 5017 O O . CYS B 1 260 ? -23.603 123.973 23.599 1.00 69.69 259 CYS B O 1
ATOM 5020 N N . SER B 1 261 ? -22.086 122.298 23.681 1.00 70.63 260 SER B N 1
ATOM 5021 C CA . SER B 1 261 ? -23.068 121.233 23.816 1.00 71.02 260 SER B CA 1
ATOM 5022 C C . SER B 1 261 ? -24.002 121.566 24.939 1.00 71.69 260 SER B C 1
ATOM 5023 O O . SER B 1 261 ? -23.629 122.222 25.901 1.00 71.76 260 SER B O 1
ATOM 5026 N N . GLN B 1 262 ? -25.226 121.104 24.842 1.00 72.66 261 GLN B N 1
ATOM 5027 C CA . GLN B 1 262 ? -26.108 121.280 25.973 1.00 73.74 261 GLN B CA 1
ATOM 5028 C C . GLN B 1 262 ? -25.607 120.489 27.183 1.00 73.41 261 GLN B C 1
ATOM 5029 O O . GLN B 1 262 ? -25.947 120.818 28.308 1.00 74.02 261 GLN B O 1
ATOM 5035 N N . MET B 1 263 ? -24.753 119.495 26.962 1.00 72.96 262 MET B N 1
ATOM 5036 C CA . MET B 1 263 ? -24.229 118.709 28.062 1.00 72.72 262 MET B CA 1
ATOM 5037 C C . MET B 1 263 ? -23.003 119.369 28.686 1.00 72.41 262 MET B C 1
ATOM 5038 O O . MET B 1 263 ? -22.771 119.245 29.888 1.00 72.09 262 MET B O 1
ATOM 5043 N N . THR B 1 264 ? -22.220 120.073 27.879 1.00 72.23 263 THR B N 1
ATOM 5044 C CA . THR B 1 264 ? -21.088 120.824 28.415 1.00 72.38 263 THR B CA 1
ATOM 5045 C C . THR B 1 264 ? -21.591 122.019 29.222 1.00 72.62 263 THR B C 1
ATOM 5046 O O . THR B 1 264 ? -21.056 122.315 30.299 1.00 72.68 263 THR B O 1
ATOM 5050 N N . ASN B 1 265 ? -22.621 122.691 28.702 1.00 72.63 264 ASN B N 1
ATOM 5051 C CA . ASN B 1 265 ? -23.269 123.779 29.428 1.00 72.48 264 ASN B CA 1
ATOM 5052 C C . ASN B 1 265 ? -23.696 123.320 30.806 1.00 72.42 264 ASN B C 1
ATOM 5053 O O . ASN B 1 265 ? -23.518 124.051 31.778 1.00 72.69 264 ASN B O 1
ATOM 5058 N N . GLN B 1 266 ? -24.205 122.098 30.904 1.00 72.28 265 GLN B N 1
ATOM 5059 C CA . GLN B 1 266 ? -24.575 121.547 32.206 1.00 72.61 265 GLN B CA 1
ATOM 5060 C C . GLN B 1 266 ? -23.378 121.274 33.117 1.00 72.59 265 GLN B C 1
ATOM 5061 O O . GLN B 1 266 ? -23.395 121.631 34.306 1.00 72.82 265 GLN B O 1
ATOM 5067 N N . GLN B 1 267 ? -22.346 120.644 32.556 1.00 72.13 266 GLN B N 1
ATOM 5068 C CA . GLN B 1 267 ? -21.185 120.231 33.335 1.00 71.55 266 GLN B CA 1
ATOM 5069 C C . GLN B 1 267 ? -20.459 121.420 33.903 1.00 71.08 266 GLN B C 1
ATOM 5070 O O . GLN B 1 267 ? -19.872 121.319 34.981 1.00 71.03 266 GLN B O 1
ATOM 5076 N N . VAL B 1 268 ? -20.506 122.536 33.174 1.00 70.61 267 VAL B N 1
ATOM 5077 C CA . VAL B 1 268 ? -19.940 123.807 33.632 1.00 70.38 267 VAL B CA 1
ATOM 5078 C C . VAL B 1 268 ? -20.819 124.437 34.730 1.00 70.46 267 VAL B C 1
ATOM 5079 O O . VAL B 1 268 ? -20.310 124.884 35.772 1.00 70.10 267 VAL B O 1
ATOM 5083 N N . ALA B 1 269 ? -22.134 124.469 34.496 1.00 70.32 268 ALA B N 1
ATOM 5084 C CA . ALA B 1 269 ? -23.079 124.977 35.491 1.00 70.19 268 ALA B CA 1
ATOM 5085 C C . ALA B 1 269 ? -22.834 124.262 36.827 1.00 70.54 268 ALA B C 1
ATOM 5086 O O . ALA B 1 269 ? -22.637 124.904 37.876 1.00 71.15 268 ALA B O 1
ATOM 5088 N N . PHE B 1 270 ? -22.811 122.930 36.767 1.00 70.26 269 PHE B N 1
ATOM 5089 C CA . PHE B 1 270 ? -22.508 122.098 37.920 1.00 69.45 269 PHE B CA 1
ATOM 5090 C C . PHE B 1 270 ? -21.143 122.433 38.535 1.00 68.75 269 PHE B C 1
ATOM 5091 O O . PHE B 1 270 ? -21.066 122.915 39.656 1.00 68.73 269 PHE B O 1
ATOM 5099 N N . TYR B 1 271 ? -20.071 122.220 37.789 1.00 67.71 270 TYR B N 1
ATOM 5100 C CA . TYR B 1 271 ? -18.725 122.345 38.347 1.00 67.97 270 TYR B CA 1
ATOM 5101 C C . TYR B 1 271 ? -18.409 123.747 38.868 1.00 68.16 270 TYR B C 1
ATOM 5102 O O . TYR B 1 271 ? -17.459 123.942 39.635 1.00 68.39 270 TYR B O 1
ATOM 5111 N N . ARG B 1 272 ? -19.175 124.735 38.430 1.00 68.58 271 ARG B N 1
ATOM 5112 C CA . ARG B 1 272 ? -18.895 126.106 38.818 1.00 68.61 271 ARG B CA 1
ATOM 5113 C C . ARG B 1 272 ? -19.166 126.275 40.313 1.00 68.66 271 ARG B C 1
ATOM 5114 O O . ARG B 1 272 ? -18.425 126.954 41.022 1.00 68.01 271 ARG B O 1
ATOM 5122 N N . GLN B 1 273 ? -20.232 125.618 40.765 1.00 68.75 272 GLN B N 1
ATOM 5123 C CA . GLN B 1 273 ? -20.653 125.650 42.152 1.00 68.83 272 GLN B CA 1
ATOM 5124 C C . GLN B 1 273 ? -19.640 125.059 43.120 1.00 68.83 272 GLN B C 1
ATOM 5125 O O . GLN B 1 273 ? -19.548 125.537 44.252 1.00 69.30 272 GLN B O 1
ATOM 5131 N N . HIS B 1 274 ? -18.890 124.040 42.682 1.00 68.49 273 HIS B N 1
ATOM 5132 C CA . HIS B 1 274 ? -17.906 123.345 43.537 1.00 67.80 273 HIS B CA 1
ATOM 5133 C C . HIS B 1 274 ? -16.442 123.685 43.244 1.00 67.28 273 HIS B C 1
ATOM 5134 O O . HIS B 1 274 ? -15.567 122.983 43.730 1.00 67.36 273 HIS B O 1
ATOM 5141 N N . ALA B 1 275 ? -16.145 124.711 42.450 1.00 66.65 274 ALA B N 1
ATOM 5142 C CA . ALA B 1 275 ? -14.735 125.051 42.191 1.00 66.40 274 ALA B CA 1
ATOM 5143 C C . ALA B 1 275 ? -14.531 126.432 41.579 1.00 65.96 274 ALA B C 1
ATOM 5144 O O . ALA B 1 275 ? -15.433 126.971 40.946 1.00 65.96 274 ALA B O 1
ATOM 5146 N N . PRO B 1 276 ? -13.340 127.011 41.776 1.00 65.72 275 PRO B N 1
ATOM 5147 C CA . PRO B 1 276 ? -13.069 128.346 41.284 1.00 66.17 275 PRO B CA 1
ATOM 5148 C C . PRO B 1 276 ? -12.961 128.389 39.766 1.00 66.56 275 PRO B C 1
ATOM 5149 O O . PRO B 1 276 ? -12.018 127.847 39.192 1.00 66.59 275 PRO B O 1
ATOM 5153 N N . THR B 1 277 ? -13.914 129.044 39.118 1.00 66.92 276 THR B N 1
ATOM 5154 C CA . THR B 1 277 ? -13.907 129.117 37.669 1.00 67.01 276 THR B CA 1
ATOM 5155 C C . THR B 1 277 ? -13.668 130.556 37.186 1.00 67.22 276 THR B C 1
ATOM 5156 O O . THR B 1 277 ? -13.836 131.510 37.935 1.00 67.22 276 THR B O 1
ATOM 5160 N N . ARG B 1 278 ? -13.260 130.686 35.927 1.00 67.43 277 ARG B N 1
ATOM 5161 C CA . ARG B 1 278 ? -13.240 131.963 35.235 1.00 67.24 277 ARG B CA 1
ATOM 5162 C C . ARG B 1 278 ? -13.840 131.854 33.867 1.00 67.08 277 ARG B C 1
ATOM 5163 O O . ARG B 1 278 ? -13.709 130.831 33.217 1.00 66.78 277 ARG B O 1
ATOM 5171 N N . ASP B 1 279 ? -14.509 132.922 33.450 1.00 67.45 278 ASP B N 1
ATOM 5172 C CA . ASP B 1 279 ? -15.226 132.960 32.182 1.00 67.88 278 ASP B CA 1
ATOM 5173 C C . ASP B 1 279 ? -14.403 133.714 31.176 1.00 68.12 278 ASP B C 1
ATOM 5174 O O . ASP B 1 279 ? -13.902 134.794 31.469 1.00 68.08 278 ASP B O 1
ATOM 5179 N N . VAL B 1 280 ? -14.270 133.150 29.984 1.00 68.63 279 VAL B N 1
ATOM 5180 C CA . VAL B 1 280 ? -13.388 133.737 28.994 1.00 69.05 279 VAL B CA 1
ATOM 5181 C C . VAL B 1 280 ? -14.056 134.956 28.356 1.00 69.27 279 VAL B C 1
ATOM 5182 O O . VAL B 1 280 ? -15.228 134.921 27.968 1.00 68.76 279 VAL B O 1
ATOM 5186 N N . ASP B 1 281 ? -13.286 136.034 28.291 1.00 69.71 280 ASP B N 1
ATOM 5187 C CA . ASP B 1 281 ? -13.732 137.303 27.758 1.00 70.26 280 ASP B CA 1
ATOM 5188 C C . ASP B 1 281 ? -13.292 137.386 26.297 1.00 70.87 280 ASP B C 1
ATOM 5189 O O . ASP B 1 281 ? -12.158 137.797 25.991 1.00 70.83 280 ASP B O 1
ATOM 5194 N N . VAL B 1 282 ? -14.179 136.965 25.399 1.00 71.55 281 VAL B N 1
ATOM 5195 C CA . VAL B 1 282 ? -13.862 136.918 23.980 1.00 72.19 281 VAL B CA 1
ATOM 5196 C C . VAL B 1 282 ? -13.138 138.182 23.550 1.00 72.81 281 VAL B C 1
ATOM 5197 O O . VAL B 1 282 ? -12.025 138.115 23.020 1.00 72.83 281 VAL B O 1
ATOM 5201 N N . ALA B 1 283 ? -13.765 139.327 23.820 1.00 73.55 282 ALA B N 1
ATOM 5202 C CA . ALA B 1 283 ? -13.236 140.636 23.430 1.00 74.21 282 ALA B CA 1
ATOM 5203 C C . ALA B 1 283 ? -11.782 140.873 23.798 1.00 75.00 282 ALA B C 1
ATOM 5204 O O . ALA B 1 283 ? -11.127 141.706 23.172 1.00 75.28 282 ALA B O 1
ATOM 5206 N N . ARG B 1 284 ? -11.284 140.147 24.778 1.00 76.13 283 ARG B N 1
ATOM 5207 C CA . ARG B 1 284 ? -9.920 140.347 25.188 1.00 76.95 283 ARG B CA 1
ATOM 5208 C C . ARG B 1 284 ? -8.990 139.455 24.410 1.00 78.05 283 ARG B C 1
ATOM 5209 O O . ARG B 1 284 ? -7.830 139.358 24.736 1.00 78.13 283 ARG B O 1
ATOM 5217 N N . CYS B 1 285 ? -9.498 138.791 23.383 1.00 79.46 284 CYS B N 1
ATOM 5218 C CA . CYS B 1 285 ? -8.687 137.843 22.636 1.00 80.21 284 CYS B CA 1
ATOM 5219 C C . CYS B 1 285 ? -8.490 138.215 21.179 1.00 81.09 284 CYS B C 1
ATOM 5220 O O . CYS B 1 285 ? -8.348 137.347 20.339 1.00 81.27 284 CYS B O 1
ATOM 5223 N N . LEU B 1 286 ? -8.474 139.495 20.866 1.00 81.62 285 LEU B N 1
ATOM 5224 C CA . LEU B 1 286 ? -8.416 139.887 19.474 1.00 81.77 285 LEU B CA 1
ATOM 5225 C C . LEU B 1 286 ? -7.092 140.501 19.135 1.00 82.66 285 LEU B C 1
ATOM 5226 O O . LEU B 1 286 ? -7.026 141.612 18.649 1.00 83.04 285 LEU B O 1
ATOM 5231 N N . SER B 1 287 ? -6.032 139.760 19.387 1.00 83.54 286 SER B N 1
ATOM 5232 C CA . SER B 1 287 ? -4.709 140.285 19.224 1.00 84.23 286 SER B CA 1
ATOM 5233 C C . SER B 1 287 ? -3.770 139.357 19.901 1.00 84.90 286 SER B C 1
ATOM 5234 O O . SER B 1 287 ? -3.958 139.036 21.061 1.00 85.39 286 SER B O 1
ATOM 5237 N N . SER B 1 288 ? -2.738 138.944 19.193 1.00 85.29 287 SER B N 1
ATOM 5238 C CA . SER B 1 288 ? -1.650 138.254 19.824 1.00 85.59 287 SER B CA 1
ATOM 5239 C C . SER B 1 288 ? -1.424 139.025 21.085 1.00 85.90 287 SER B C 1
ATOM 5240 O O . SER B 1 288 ? -1.197 138.472 22.153 1.00 86.13 287 SER B O 1
ATOM 5243 N N . GLU B 1 289 ? -1.463 140.343 20.909 1.00 20.00 288 GLU B N 1
ATOM 5244 C CA . GLU B 1 289 ? -1.161 141.232 22.024 1.00 20.00 288 GLU B CA 1
ATOM 5245 C C . GLU B 1 289 ? -1.839 140.760 23.306 1.00 20.00 288 GLU B C 1
ATOM 5246 O O . GLU B 1 289 ? -1.345 139.877 23.966 1.00 85.94 288 GLU B O 1
ATOM 5252 N N . THR B 1 290 ? -2.993 141.324 23.538 1.00 85.82 289 THR B N 1
ATOM 5253 C CA . THR B 1 290 ? -3.774 140.956 24.693 1.00 85.49 289 THR B CA 1
ATOM 5254 C C . THR B 1 290 ? -3.756 139.458 24.837 1.00 85.33 289 THR B C 1
ATOM 5255 O O . THR B 1 290 ? -3.241 138.914 25.796 1.00 85.17 289 THR B O 1
ATOM 5259 N N . ARG B 1 291 ? -4.332 138.786 23.865 1.00 84.84 290 ARG B N 1
ATOM 5260 C CA . ARG B 1 291 ? -4.399 137.358 23.950 1.00 84.66 290 ARG B CA 1
ATOM 5261 C C . ARG B 1 291 ? -3.221 136.863 24.760 1.00 84.21 290 ARG B C 1
ATOM 5262 O O . ARG B 1 291 ? -3.348 135.970 25.561 1.00 84.46 290 ARG B O 1
ATOM 5270 N N . GLU B 1 292 ? -2.067 137.463 24.573 1.00 83.73 291 GLU B N 1
ATOM 5271 C CA . GLU B 1 292 ? -0.895 137.046 25.321 1.00 83.59 291 GLU B CA 1
ATOM 5272 C C . GLU B 1 292 ? -0.974 137.408 26.798 1.00 83.08 291 GLU B C 1
ATOM 5273 O O . GLU B 1 292 ? -0.607 136.625 27.659 1.00 82.97 291 GLU B O 1
ATOM 5279 N N . ALA B 1 293 ? -1.435 138.614 27.083 1.00 82.42 292 ALA B N 1
ATOM 5280 C CA . ALA B 1 293 ? -1.521 139.092 28.450 1.00 81.73 292 ALA B CA 1
ATOM 5281 C C . ALA B 1 293 ? -2.503 138.258 29.228 1.00 81.26 292 ALA B C 1
ATOM 5282 O O . ALA B 1 293 ? -2.192 137.721 30.284 1.00 81.13 292 ALA B O 1
ATOM 5284 N N . TYR B 1 294 ? -3.705 138.177 28.677 1.00 80.58 293 TYR B N 1
ATOM 5285 C CA . TYR B 1 294 ? -4.825 137.416 29.240 1.00 80.14 293 TYR B CA 1
ATOM 5286 C C . TYR B 1 294 ? -4.400 136.014 29.632 1.00 79.70 293 TYR B C 1
ATOM 5287 O O . TYR B 1 294 ? -4.655 135.561 30.752 1.00 79.44 293 TYR 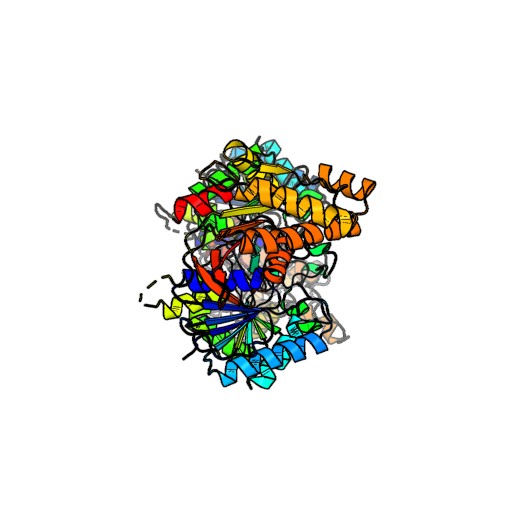B O 1
ATOM 5296 N N . ALA B 1 295 ? -3.776 135.325 28.678 1.00 79.31 294 ALA B N 1
ATOM 5297 C CA . ALA B 1 295 ? -3.254 133.988 28.905 1.00 79.04 294 ALA B CA 1
ATOM 5298 C C . ALA B 1 295 ? -2.403 133.978 30.175 1.00 78.68 294 ALA B C 1
ATOM 5299 O O . ALA B 1 295 ? -2.560 133.112 31.038 1.00 78.68 294 ALA B O 1
ATOM 5301 N N . GLU B 1 296 ? -1.526 134.968 30.300 1.00 78.39 295 GLU B N 1
ATOM 5302 C CA . GLU B 1 296 ? -0.668 135.066 31.471 1.00 77.79 295 GLU B CA 1
ATOM 5303 C C . GLU B 1 296 ? -1.448 135.347 32.749 1.00 77.06 295 GLU B C 1
ATOM 5304 O O . GLU B 1 296 ? -1.211 134.708 33.769 1.00 76.91 295 GLU B O 1
ATOM 5310 N N . ALA B 1 297 ? -2.375 136.296 32.695 1.00 76.24 296 ALA B N 1
ATOM 5311 C CA . ALA B 1 297 ? -3.300 136.513 33.810 1.00 75.84 296 ALA B CA 1
ATOM 5312 C C . ALA B 1 297 ? -3.917 135.189 34.244 1.00 75.22 296 ALA B C 1
ATOM 5313 O O . ALA B 1 297 ? -3.803 134.783 35.394 1.00 75.06 296 ALA B O 1
ATOM 5315 N N . LEU B 1 298 ? -4.556 134.517 33.294 1.00 74.61 297 LEU B N 1
ATOM 5316 C CA . LEU B 1 298 ? -5.260 133.279 33.576 1.00 74.25 297 LEU B CA 1
ATOM 5317 C C . LEU B 1 298 ? -4.296 132.221 34.098 1.00 73.85 297 LEU B C 1
ATOM 5318 O O . LEU B 1 298 ? -4.636 131.441 34.989 1.00 73.42 297 LEU B O 1
ATOM 5323 N N . ALA B 1 299 ? -3.090 132.211 33.549 1.00 73.77 298 ALA B N 1
ATOM 5324 C CA . ALA B 1 299 ? -2.040 131.356 34.053 1.00 73.99 298 ALA B CA 1
ATOM 5325 C C . ALA B 1 299 ? -1.876 131.560 35.571 1.00 74.07 298 ALA B C 1
ATOM 5326 O O . ALA B 1 299 ? -2.132 130.643 36.360 1.00 73.72 298 ALA B O 1
ATOM 5328 N N . GLN B 1 300 ? -1.504 132.774 35.978 1.00 74.40 299 GLN B N 1
ATOM 5329 C CA . GLN B 1 300 ? -1.270 133.058 37.401 1.00 74.64 299 GLN B CA 1
ATOM 5330 C C . GLN B 1 300 ? -2.503 132.691 38.207 1.00 74.59 299 GLN B C 1
ATOM 5331 O O . GLN B 1 300 ? -2.403 131.970 39.185 1.00 74.95 299 GLN B O 1
ATOM 5337 N N . TRP B 1 301 ? -3.668 133.180 37.796 1.00 74.36 300 TRP B N 1
ATOM 5338 C CA . TRP B 1 301 ? -4.888 132.900 38.535 1.00 74.35 300 TRP B CA 1
ATOM 5339 C C . TRP B 1 301 ? -5.011 131.412 38.820 1.00 74.61 300 TRP B C 1
ATOM 5340 O O . TRP B 1 301 ? -5.282 130.992 39.953 1.00 74.57 300 TRP B O 1
ATOM 5351 N N . VAL B 1 302 ? -4.817 130.624 37.769 1.00 74.87 301 VAL B N 1
ATOM 5352 C CA . VAL B 1 302 ? -4.938 129.184 37.862 1.00 74.86 301 VAL B CA 1
ATOM 5353 C C . VAL B 1 302 ? -3.850 128.672 38.801 1.00 74.84 301 VAL B C 1
ATOM 5354 O O . VAL B 1 302 ? -4.132 128.269 39.932 1.00 74.29 301 VAL B O 1
ATOM 5358 N N . LEU B 1 303 ? -2.602 128.750 38.363 1.00 75.08 302 LEU B N 1
ATOM 5359 C CA . LEU B 1 303 ? -1.525 128.063 39.085 1.00 75.48 302 LEU B CA 1
ATOM 5360 C C . LEU B 1 303 ? -1.245 128.603 40.516 1.00 75.95 302 LEU B C 1
ATOM 5361 O O . LEU B 1 303 ? -0.444 128.018 41.260 1.00 76.30 302 LEU B O 1
ATOM 5366 N N . SER B 1 304 ? -1.905 129.705 40.896 1.00 76.16 303 SER B N 1
ATOM 5367 C CA . SER B 1 304 ? -1.835 130.243 42.267 1.00 75.78 303 SER B CA 1
ATOM 5368 C C . SER B 1 304 ? -3.136 129.983 43.009 1.00 75.76 303 SER B C 1
ATOM 5369 O O . SER B 1 304 ? -3.401 130.611 44.024 1.00 75.47 303 SER B O 1
ATOM 5372 N N . GLN B 1 305 ? -3.957 129.072 42.499 1.00 75.92 304 GLN B N 1
ATOM 5373 C CA . GLN B 1 305 ? -5.231 128.806 43.133 1.00 75.96 304 GLN B CA 1
ATOM 5374 C C . GLN B 1 305 ? -5.096 128.093 44.449 1.00 75.98 304 GLN B C 1
ATOM 5375 O O . GLN B 1 305 ? -4.041 127.604 44.820 1.00 75.76 304 GLN B O 1
ATOM 5381 N N . ASP B 1 306 ? -6.221 128.043 45.134 1.00 76.20 305 ASP B N 1
ATOM 5382 C CA . ASP B 1 306 ? -6.279 127.656 46.513 1.00 76.47 305 ASP B CA 1
ATOM 5383 C C . ASP B 1 306 ? -6.764 126.212 46.615 1.00 76.27 305 ASP B C 1
ATOM 5384 O O . ASP B 1 306 ? -6.085 125.357 47.179 1.00 76.69 305 ASP B O 1
ATOM 5389 N N . SER B 1 307 ? -7.930 125.963 46.029 1.00 75.71 306 SER B N 1
ATOM 5390 C CA . SER B 1 307 ? -8.716 124.751 46.253 1.00 75.27 306 SER B CA 1
ATOM 5391 C C . SER B 1 307 ? -8.057 123.431 45.858 1.00 74.88 306 SER B C 1
ATOM 5392 O O . SER B 1 307 ? -6.997 123.406 45.235 1.00 74.70 306 SER B O 1
ATOM 5395 N N . GLU B 1 308 ? -8.731 122.334 46.215 1.00 74.76 307 GLU B N 1
ATOM 5396 C CA . GLU B 1 308 ? -8.317 120.982 45.809 1.00 74.21 307 GLU B CA 1
ATOM 5397 C C . GLU B 1 308 ? -8.813 120.663 44.406 1.00 73.46 307 GLU B C 1
ATOM 5398 O O . GLU B 1 308 ? -7.992 120.574 43.475 1.00 73.62 307 GLU B O 1
ATOM 5404 N N . LEU B 1 309 ? -10.135 120.506 44.251 1.00 72.16 308 LEU B N 1
ATOM 5405 C CA . LEU B 1 309 ? -10.723 120.279 42.924 1.00 71.16 308 LEU B CA 1
ATOM 5406 C C . LEU B 1 309 ? -10.231 121.412 42.009 1.00 70.44 308 LEU B C 1
ATOM 5407 O O . LEU B 1 309 ? -10.012 122.542 42.463 1.00 70.50 308 LEU B O 1
ATOM 5412 N N . ALA B 1 310 ? -10.041 121.100 40.729 1.00 69.42 309 ALA B N 1
ATOM 5413 C CA . ALA B 1 310 ? -9.216 121.924 39.851 1.00 68.24 309 ALA B CA 1
ATOM 5414 C C . ALA B 1 310 ? -9.963 123.159 39.361 1.00 67.21 309 ALA B C 1
ATOM 5415 O O . ALA B 1 310 ? -11.164 123.101 39.080 1.00 66.49 309 ALA B O 1
ATOM 5417 N N . PRO B 1 311 ? -9.246 124.286 39.255 1.00 65.96 310 PRO B N 1
ATOM 5418 C CA . PRO B 1 311 ? -9.879 125.486 38.704 1.00 65.31 310 PRO B CA 1
ATOM 5419 C C . PRO B 1 311 ? -10.281 125.324 37.220 1.00 64.37 310 PRO B C 1
ATOM 5420 O O . PRO B 1 311 ? -9.743 124.470 36.524 1.00 64.35 310 PRO B O 1
ATOM 5424 N N . MET B 1 312 ? -11.211 126.151 36.754 1.00 63.06 311 MET B N 1
ATOM 5425 C CA . MET B 1 312 ? -11.762 126.029 35.409 1.00 62.47 311 MET B CA 1
ATOM 5426 C C . MET B 1 312 ? -11.626 127.336 34.630 1.00 62.51 311 MET B C 1
ATOM 5427 O O . MET B 1 312 ? -11.995 128.393 35.128 1.00 62.39 311 MET B O 1
ATOM 5432 N N . ILE B 1 313 ? -11.068 127.265 33.419 1.00 62.56 312 ILE B N 1
ATOM 5433 C CA . ILE B 1 313 ? -11.262 128.323 32.423 1.00 62.51 312 ILE B CA 1
ATOM 5434 C C . ILE B 1 313 ? -12.347 127.821 31.473 1.00 62.47 312 ILE B C 1
ATOM 5435 O O . ILE B 1 313 ? -12.143 126.852 30.760 1.00 62.43 312 ILE B O 1
ATOM 5440 N N . SER B 1 314 ? -13.508 128.461 31.497 1.00 62.49 313 SER B N 1
ATOM 5441 C CA . SER B 1 314 ? -14.603 128.086 30.622 1.00 62.60 313 SER B CA 1
ATOM 5442 C C . SER B 1 314 ? -14.904 129.198 29.640 1.00 62.97 313 SER B C 1
ATOM 5443 O O . SER B 1 314 ? -15.046 130.357 30.027 1.00 62.73 313 SER B O 1
ATOM 5446 N N . ALA B 1 315 ? -14.986 128.819 28.362 1.00 63.65 314 ALA B N 1
ATOM 5447 C CA . ALA B 1 315 ? -15.509 129.674 27.301 1.00 63.72 314 ALA B CA 1
ATOM 5448 C C . ALA B 1 315 ? -16.905 129.243 26.926 1.00 63.81 314 ALA B C 1
ATOM 5449 O O . ALA B 1 315 ? -17.544 129.938 26.176 1.00 63.50 314 ALA B O 1
ATOM 5451 N N . THR B 1 316 ? -17.400 128.131 27.474 1.00 64.62 315 THR B N 1
ATOM 5452 C CA . THR B 1 316 ? -18.710 127.619 27.070 1.00 65.54 315 THR B CA 1
ATOM 5453 C C . THR B 1 316 ? -19.826 128.640 27.278 1.00 66.24 315 THR B C 1
ATOM 5454 O O . THR B 1 316 ? -19.742 129.502 28.129 1.00 66.39 315 THR B O 1
ATOM 5458 N N . ALA B 1 317 ? -20.880 128.481 26.492 1.00 67.38 316 ALA B N 1
ATOM 5459 C CA . ALA B 1 317 ? -21.941 129.454 26.334 1.00 68.35 316 ALA B CA 1
ATOM 5460 C C . ALA B 1 317 ? -23.134 128.690 25.825 1.00 69.26 316 ALA B C 1
ATOM 5461 O O . ALA B 1 317 ? -22.987 127.680 25.142 1.00 69.12 316 ALA B O 1
ATOM 5463 N N . SER B 1 318 ? -24.326 129.158 26.148 1.00 70.75 317 SER B N 1
ATOM 5464 C CA . SER B 1 318 ? -25.520 128.525 25.616 1.00 71.73 317 SER B CA 1
ATOM 5465 C C . SER B 1 318 ? -25.606 128.789 24.112 1.00 72.67 317 SER B C 1
ATOM 5466 O O . SER B 1 318 ? -24.929 129.673 23.562 1.00 72.49 317 SER B O 1
ATOM 5469 N N . THR B 1 319 ? -26.437 127.987 23.460 1.00 73.99 318 THR B N 1
ATOM 5470 C CA . THR B 1 319 ? -26.796 128.169 22.044 1.00 74.80 318 THR B CA 1
ATOM 5471 C C . THR B 1 319 ? -27.099 129.666 21.792 1.00 75.54 318 THR B C 1
ATOM 5472 O O . THR B 1 319 ? -26.484 130.334 20.930 1.00 75.45 318 THR B O 1
ATOM 5476 N N . GLN B 1 320 ? -28.039 130.156 22.605 1.00 76.13 319 GLN B N 1
ATOM 5477 C CA . GLN B 1 320 ? -28.416 131.572 22.724 1.00 76.54 319 GLN B CA 1
ATOM 5478 C C . GLN B 1 320 ? -27.255 132.555 22.873 1.00 76.59 319 GLN B C 1
ATOM 5479 O O . GLN B 1 320 ? -27.119 133.496 22.093 1.00 76.55 319 GLN B O 1
ATOM 5485 N N . ALA B 1 321 ? -26.440 132.341 23.901 1.00 76.58 320 ALA B N 1
ATOM 5486 C CA . ALA B 1 321 ? -25.354 133.250 24.227 1.00 76.88 320 ALA B CA 1
ATOM 5487 C C . ALA B 1 321 ? -24.301 133.239 23.121 1.00 77.09 320 ALA B C 1
ATOM 5488 O O . ALA B 1 321 ? -23.779 134.292 22.731 1.00 76.79 320 ALA B O 1
ATOM 5490 N N . LEU B 1 322 ? -24.001 132.033 22.632 1.00 77.62 321 LEU B N 1
ATOM 5491 C CA . LEU B 1 322 ? -23.065 131.817 21.517 1.00 77.91 321 LEU B CA 1
ATOM 5492 C C . LEU B 1 322 ? -23.523 132.596 20.277 1.00 78.26 321 LEU B C 1
ATOM 5493 O O . LEU B 1 322 ? -22.723 133.301 19.647 1.00 78.01 321 LEU B O 1
ATOM 5498 N N . ALA B 1 323 ? -24.814 132.469 19.962 1.00 78.39 322 ALA B N 1
ATOM 5499 C CA . ALA B 1 323 ? -25.479 133.342 19.001 1.00 78.84 322 ALA B CA 1
ATOM 5500 C C . ALA B 1 323 ? -24.918 134.781 19.046 1.00 79.54 322 ALA B C 1
ATOM 5501 O O . ALA B 1 323 ? -24.188 135.209 18.134 1.00 79.64 322 ALA B O 1
ATOM 5503 N N . ALA B 1 324 ? -25.226 135.496 20.136 1.00 80.12 323 ALA B N 1
ATOM 5504 C CA . ALA B 1 324 ? -24.829 136.904 20.334 1.00 79.95 323 ALA B CA 1
ATOM 5505 C C . ALA B 1 324 ? -23.356 137.180 20.133 1.00 79.95 323 ALA B C 1
ATOM 5506 O O . ALA B 1 324 ? -23.004 138.225 19.608 1.00 79.61 323 ALA B O 1
ATOM 5508 N N . ILE B 1 325 ? -22.500 136.259 20.570 1.00 80.50 324 ILE B N 1
ATOM 5509 C CA . ILE B 1 325 ? -21.044 136.434 20.435 1.00 81.09 324 ILE B CA 1
ATOM 5510 C C . ILE B 1 325 ? -20.619 136.518 18.976 1.00 81.59 324 ILE B C 1
ATOM 5511 O O . ILE B 1 325 ? -19.710 137.274 18.605 1.00 81.32 324 ILE B O 1
ATOM 5516 N N . GLN B 1 326 ? -21.295 135.732 18.145 1.00 82.31 325 GLN B N 1
ATOM 5517 C CA . GLN B 1 326 ? -20.973 135.679 16.715 1.00 82.41 325 GLN B CA 1
ATOM 5518 C C . GLN B 1 326 ? -21.474 136.984 16.092 1.00 82.45 325 GLN B C 1
ATOM 5519 O O . GLN B 1 326 ? -20.685 137.744 15.509 1.00 81.94 325 GLN B O 1
ATOM 5525 N N . GLN B 1 327 ? -22.770 137.260 16.291 1.00 82.44 326 GLN B N 1
ATOM 5526 C CA . GLN B 1 327 ? -23.390 138.532 15.888 1.00 82.66 326 GLN B CA 1
ATOM 5527 C C . GLN B 1 327 ? -22.606 139.771 16.320 1.00 82.71 326 GLN B C 1
ATOM 5528 O O . GLN B 1 327 ? -22.700 140.805 15.667 1.00 83.19 326 GLN B O 1
ATOM 5534 N N . GLN B 1 328 ? -21.847 139.674 17.409 1.00 82.33 327 GLN B N 1
ATOM 5535 C CA . GLN B 1 328 ? -21.081 140.796 17.901 1.00 82.00 327 GLN B CA 1
ATOM 5536 C C . GLN B 1 328 ? -19.649 140.767 17.393 1.00 82.04 327 GLN B C 1
ATOM 5537 O O . GLN B 1 328 ? -19.065 141.826 17.169 1.00 81.98 327 GLN B O 1
ATOM 5543 N N . TYR B 1 329 ? -19.072 139.574 17.225 1.00 82.17 328 TYR B N 1
ATOM 5544 C CA . TYR B 1 329 ? -17.616 139.450 16.941 1.00 82.30 328 TYR B CA 1
ATOM 5545 C C . TYR B 1 329 ? -17.249 138.816 15.606 1.00 82.36 328 TYR B C 1
ATOM 5546 O O . TYR B 1 329 ? -16.155 139.052 15.088 1.00 82.17 328 TYR B O 1
ATOM 5555 N N . GLY B 1 330 ? -18.148 137.988 15.083 1.00 82.53 329 GLY B N 1
ATOM 5556 C CA . GLY B 1 330 ? -17.869 137.163 13.925 1.00 82.55 329 GLY B CA 1
ATOM 5557 C C . GLY B 1 330 ? -17.595 135.745 14.385 1.00 82.72 329 GLY B C 1
ATOM 5558 O O . GLY B 1 330 ? -16.586 135.493 15.063 1.00 82.72 329 GLY B O 1
ATOM 5559 N N . ALA B 1 331 ? -18.508 134.837 14.020 1.00 82.76 330 ALA B N 1
ATOM 5560 C CA . ALA B 1 331 ? -18.424 133.399 14.319 1.00 82.74 330 ALA B CA 1
ATOM 5561 C C . ALA B 1 331 ? -17.011 132.846 14.206 1.00 82.99 330 ALA B C 1
ATOM 5562 O O . ALA B 1 331 ? -16.392 132.446 15.194 1.00 83.17 330 ALA B O 1
ATOM 5564 N N . THR B 1 332 ? -16.499 132.872 12.983 1.00 83.26 331 THR B N 1
ATOM 5565 C CA . THR B 1 332 ? -15.225 132.240 12.644 1.00 82.94 331 THR B CA 1
ATOM 5566 C C . THR B 1 332 ? -14.047 132.872 13.423 1.00 82.90 331 THR B C 1
ATOM 5567 O O . THR B 1 332 ? -13.117 132.156 13.800 1.00 83.16 331 THR B O 1
ATOM 5571 N N . GLU B 1 333 ? -14.118 134.181 13.711 1.00 82.90 332 GLU B N 1
ATOM 5572 C CA . GLU B 1 333 ? -13.029 134.929 14.428 1.00 83.03 332 GLU B CA 1
ATOM 5573 C C . GLU B 1 333 ? -13.077 134.736 15.949 1.00 82.80 332 GLU B C 1
ATOM 5574 O O . GLU B 1 333 ? -12.048 134.825 16.623 1.00 82.20 332 GLU B O 1
ATOM 5580 N N . ALA B 1 334 ? -14.294 134.534 16.471 1.00 82.70 333 ALA B N 1
ATOM 5581 C CA . ALA B 1 334 ? -14.504 134.121 17.855 1.00 82.47 333 ALA B CA 1
ATOM 5582 C C . ALA B 1 334 ? -13.826 132.773 18.055 1.00 82.44 333 ALA B C 1
ATOM 5583 O O . ALA B 1 334 ? -12.825 132.694 18.770 1.00 82.49 333 ALA B O 1
ATOM 5585 N N . SER B 1 335 ? -14.340 131.731 17.393 1.00 82.28 334 SER B N 1
ATOM 5586 C CA . SER B 1 335 ? -13.653 130.436 17.342 1.00 82.04 334 SER B CA 1
ATOM 5587 C C . SER B 1 335 ? -12.153 130.654 17.371 1.00 81.87 334 SER B C 1
ATOM 5588 O O . SER B 1 335 ? -11.521 130.342 18.370 1.00 82.16 334 SER B O 1
ATOM 5591 N N . HIS B 1 336 ? -11.583 131.232 16.313 1.00 81.56 335 HIS B N 1
ATOM 5592 C CA . HIS B 1 336 ? -10.136 131.450 16.281 1.00 81.09 335 HIS B CA 1
ATOM 5593 C C . HIS B 1 336 ? -9.652 132.082 17.594 1.00 80.45 335 HIS B C 1
ATOM 5594 O O . HIS B 1 336 ? -8.756 131.546 18.241 1.00 80.48 335 HIS B O 1
ATOM 5601 N N . ALA B 1 337 ? -10.260 133.193 18.001 1.00 79.76 336 ALA B N 1
ATOM 5602 C CA . ALA B 1 337 ? -9.747 133.968 19.150 1.00 79.18 336 ALA B CA 1
ATOM 5603 C C . ALA B 1 337 ? -9.653 133.134 20.436 1.00 78.49 336 ALA B C 1
ATOM 5604 O O . ALA B 1 337 ? -8.613 133.135 21.105 1.00 78.02 336 ALA B O 1
ATOM 5606 N N . VAL B 1 338 ? -10.736 132.420 20.757 1.00 77.55 337 VAL B N 1
ATOM 5607 C CA . VAL B 1 338 ? -10.768 131.519 21.913 1.00 76.95 337 VAL B CA 1
ATOM 5608 C C . VAL B 1 338 ? -9.723 130.385 21.820 1.00 76.51 337 VAL B C 1
ATOM 5609 O O . VAL B 1 338 ? -8.810 130.310 22.651 1.00 76.40 337 VAL B O 1
ATOM 5613 N N . GLU B 1 339 ? -9.833 129.517 20.814 1.00 75.89 338 GLU B N 1
ATOM 5614 C CA . GLU B 1 339 ? -8.878 128.411 20.686 1.00 75.55 338 GLU B CA 1
ATOM 5615 C C . GLU B 1 339 ? -7.420 128.958 20.653 1.00 74.69 338 GLU B C 1
ATOM 5616 O O . GLU B 1 339 ? -6.515 128.409 21.308 1.00 74.22 338 GLU B O 1
ATOM 5622 N N . ALA B 1 340 ? -7.228 130.076 19.948 1.00 73.85 339 ALA B N 1
ATOM 5623 C CA . ALA B 1 340 ? -5.971 130.823 19.969 1.00 73.25 339 ALA B CA 1
ATOM 5624 C C . ALA B 1 340 ? -5.504 131.043 21.394 1.00 72.69 339 ALA B C 1
ATOM 5625 O O . ALA B 1 340 ? -4.326 130.876 21.701 1.00 72.73 339 ALA B O 1
ATOM 5627 N N . LEU B 1 341 ? -6.442 131.425 22.262 1.00 72.20 340 LEU B N 1
ATOM 5628 C CA . LEU B 1 341 ? -6.157 131.665 23.684 1.00 71.63 340 LEU B CA 1
ATOM 5629 C C . LEU B 1 341 ? -5.827 130.377 24.425 1.00 71.24 340 LEU B C 1
ATOM 5630 O O . LEU B 1 341 ? -4.718 130.227 24.951 1.00 71.15 340 LEU B O 1
ATOM 5635 N N . PHE B 1 342 ? -6.787 129.454 24.463 1.00 70.54 341 PHE B N 1
ATOM 5636 C CA . PHE B 1 342 ? -6.557 128.136 25.051 1.00 70.33 341 PHE B CA 1
ATOM 5637 C C . PHE B 1 342 ? -5.196 127.556 24.645 1.00 70.09 341 PHE B C 1
ATOM 5638 O O . PHE B 1 342 ? -4.548 126.859 25.419 1.00 69.65 341 PHE B O 1
ATOM 5646 N N . SER B 1 343 ? -4.771 127.835 23.417 1.00 70.27 342 SER B N 1
ATOM 5647 C CA . SER B 1 343 ? -3.478 127.375 22.960 1.00 70.27 342 SER B CA 1
ATOM 5648 C C . SER B 1 343 ? -2.369 127.997 23.781 1.00 70.25 342 SER B C 1
ATOM 5649 O O . SER B 1 343 ? -1.572 127.289 24.387 1.00 70.51 342 SER B O 1
ATOM 5652 N N . LEU B 1 344 ? -2.315 129.323 23.805 1.00 70.32 343 LEU B N 1
ATOM 5653 C CA . LEU B 1 344 ? -1.300 130.018 24.598 1.00 70.40 343 LEU B CA 1
ATOM 5654 C C . LEU B 1 344 ? -1.379 129.587 26.052 1.00 70.41 343 LEU B C 1
ATOM 5655 O O . LEU B 1 344 ? -0.361 129.342 26.700 1.00 70.73 343 LEU B O 1
ATOM 5660 N N . LEU B 1 345 ? -2.605 129.474 26.541 1.00 70.39 344 LEU B N 1
ATOM 5661 C CA . LEU B 1 345 ? -2.870 129.125 27.923 1.00 70.50 344 LEU B CA 1
ATOM 5662 C C . LEU B 1 345 ? -2.310 127.757 28.317 1.00 70.78 344 LEU B C 1
ATOM 5663 O O . LEU B 1 345 ? -1.612 127.624 29.321 1.00 70.85 344 LEU B O 1
ATOM 5668 N N . ALA B 1 346 ? -2.618 126.743 27.520 1.00 71.14 345 ALA B N 1
ATOM 5669 C CA . ALA B 1 346 ? -2.253 125.367 27.850 1.00 71.27 345 ALA B CA 1
ATOM 5670 C C . ALA B 1 346 ? -0.757 125.227 28.000 1.00 71.46 345 ALA B C 1
ATOM 5671 O O . ALA B 1 346 ? -0.289 124.608 28.953 1.00 71.38 345 ALA B O 1
ATOM 5673 N N . ALA B 1 347 ? -0.024 125.805 27.045 1.00 71.72 346 ALA B N 1
ATOM 5674 C CA . ALA B 1 347 ? 1.446 125.846 27.067 1.00 71.84 346 ALA B CA 1
ATOM 5675 C C . ALA B 1 347 ? 2.000 126.243 28.439 1.00 71.97 346 ALA B C 1
ATOM 5676 O O . ALA B 1 347 ? 2.869 125.562 28.990 1.00 72.05 346 ALA B O 1
ATOM 5678 N N . ARG B 1 348 ? 1.475 127.332 28.991 1.00 72.24 347 ARG B N 1
ATOM 5679 C CA . ARG B 1 348 ? 1.964 127.866 30.263 1.00 72.61 347 ARG B CA 1
ATOM 5680 C C . ARG B 1 348 ? 1.562 127.017 31.458 1.00 72.21 347 ARG B C 1
ATOM 5681 O O . ARG B 1 348 ? 2.404 126.656 32.275 1.00 72.34 347 ARG B O 1
ATOM 5689 N N . LEU B 1 349 ? 0.283 126.685 31.568 1.00 71.76 348 LEU B N 1
ATOM 5690 C CA . LEU B 1 349 ? -0.169 125.837 32.676 1.00 71.63 348 LEU B CA 1
ATOM 5691 C C . LEU B 1 349 ? 0.742 124.606 32.791 1.00 71.29 348 LEU B C 1
ATOM 5692 O O . LEU B 1 349 ? 1.048 124.147 33.889 1.00 70.84 348 LEU B O 1
ATOM 5697 N N . ALA B 1 350 ? 1.166 124.086 31.639 1.00 71.13 349 ALA B N 1
ATOM 5698 C CA . ALA B 1 350 ? 2.087 122.964 31.578 1.00 71.00 349 ALA B CA 1
ATOM 5699 C C . ALA B 1 350 ? 3.409 123.346 32.221 1.00 70.93 349 ALA B C 1
ATOM 5700 O O . ALA B 1 350 ? 3.746 122.819 33.285 1.00 70.54 349 ALA B O 1
ATOM 5702 N N . GLU B 1 351 ? 4.140 124.276 31.598 1.00 70.93 350 GLU B N 1
ATOM 5703 C CA . GLU B 1 351 ? 5.467 124.693 32.115 1.00 71.07 350 GLU B CA 1
ATOM 5704 C C . GLU B 1 351 ? 5.426 125.250 33.551 1.00 70.73 350 GLU B C 1
ATOM 5705 O O . GLU B 1 351 ? 6.369 125.040 34.331 1.00 70.97 350 GLU B O 1
ATOM 5711 N N . GLY B 1 352 ? 4.335 125.935 33.897 1.00 69.99 351 GLY B N 1
ATOM 5712 C CA . GLY B 1 352 ? 4.067 126.320 35.280 1.00 69.42 351 GLY B CA 1
ATOM 5713 C C . GLY B 1 352 ? 3.678 125.143 36.170 1.00 68.99 351 GLY B C 1
ATOM 5714 O O . GLY B 1 352 ? 3.396 125.325 37.356 1.00 68.88 351 GLY B O 1
ATOM 5715 N N . GLY B 1 353 ? 3.610 123.941 35.592 1.00 68.27 352 GLY B N 1
ATOM 5716 C CA . GLY B 1 353 ? 3.501 122.706 36.361 1.00 67.55 352 GLY B CA 1
ATOM 5717 C C . GLY B 1 353 ? 2.119 122.106 36.558 1.00 66.79 352 GLY B C 1
ATOM 5718 O O . GLY B 1 353 ? 1.921 121.395 37.525 1.00 66.10 352 GLY B O 1
ATOM 5719 N N . ILE B 1 354 ? 1.164 122.366 35.662 1.00 66.36 353 ILE B N 1
ATOM 5720 C CA . ILE B 1 354 ? -0.103 121.628 35.690 1.00 66.11 353 ILE B CA 1
ATOM 5721 C C . ILE B 1 354 ? 0.108 120.294 34.977 1.00 65.63 353 ILE B C 1
ATOM 5722 O O . ILE B 1 354 ? 0.856 120.228 34.014 1.00 64.94 353 ILE B O 1
ATOM 5727 N N . THR B 1 355 ? -0.561 119.244 35.457 1.00 65.41 354 THR B N 1
ATOM 5728 C CA . THR B 1 355 ? -0.318 117.871 34.990 1.00 65.30 354 THR B CA 1
ATOM 5729 C C . THR B 1 355 ? -1.520 117.204 34.323 1.00 65.30 354 THR B C 1
ATOM 5730 O O . THR B 1 355 ? -1.389 116.578 33.271 1.00 65.61 354 THR B O 1
ATOM 5734 N N . ARG B 1 356 ? -2.676 117.310 34.959 1.00 65.02 355 ARG B N 1
ATOM 5735 C CA . ARG B 1 356 ? -3.873 116.689 34.462 1.00 64.70 355 ARG B CA 1
ATOM 5736 C C . ARG B 1 356 ? -4.686 117.764 33.739 1.00 64.64 355 ARG B C 1
ATOM 5737 O O . ARG B 1 356 ? -4.931 118.834 34.305 1.00 64.74 355 ARG B O 1
ATOM 5745 N N . PHE B 1 357 ? -5.086 117.484 32.490 1.00 64.20 356 PHE B N 1
ATOM 5746 C CA . PHE B 1 357 ? -5.822 118.436 31.655 1.00 63.48 356 PHE B CA 1
ATOM 5747 C C . PHE B 1 357 ? -7.143 117.870 31.184 1.00 63.18 356 PHE B C 1
ATOM 5748 O O . PHE B 1 357 ? -7.197 117.089 30.228 1.00 63.51 356 PHE B O 1
ATOM 5756 N N . ILE B 1 358 ? -8.207 118.315 31.834 1.00 62.58 357 ILE B N 1
ATOM 5757 C CA . ILE B 1 358 ? -9.561 117.889 31.545 1.00 61.86 357 ILE B CA 1
ATOM 5758 C C . ILE B 1 358 ? -10.141 118.902 30.566 1.00 61.87 357 ILE B C 1
ATOM 5759 O O . ILE B 1 358 ? -10.414 120.041 30.967 1.00 61.58 357 ILE B O 1
ATOM 5764 N N . VAL B 1 359 ? -10.304 118.507 29.289 1.00 61.77 358 VAL B N 1
ATOM 5765 C CA . VAL B 1 359 ? -10.795 119.434 28.244 1.00 61.59 358 VAL B CA 1
ATOM 5766 C C . VAL B 1 359 ? -12.167 119.075 27.668 1.00 61.56 358 VAL B C 1
ATOM 5767 O O . VAL B 1 359 ? -12.433 117.921 27.360 1.00 61.68 358 VAL B O 1
ATOM 5771 N N . ALA B 1 360 ? -13.022 120.075 27.496 1.00 61.57 359 ALA B N 1
ATOM 5772 C CA . ALA B 1 360 ? -14.349 119.861 26.928 1.00 61.92 359 ALA B CA 1
ATOM 5773 C C . ALA B 1 360 ? -14.428 120.552 25.572 1.00 62.25 359 ALA B C 1
ATOM 5774 O O . ALA B 1 360 ? -14.233 121.773 25.473 1.00 62.14 359 ALA B O 1
ATOM 5776 N N . GLY B 1 361 ? -14.701 119.762 24.527 1.00 62.70 360 GLY B N 1
ATOM 5777 C CA . GLY B 1 361 ? -14.782 120.274 23.152 1.00 62.96 360 GLY B CA 1
ATOM 5778 C C . GLY B 1 361 ? -13.737 119.650 22.250 1.00 63.36 360 GLY B C 1
ATOM 5779 O O . GLY B 1 361 ? -12.566 119.545 22.624 1.00 63.63 360 GLY B O 1
ATOM 5780 N N . GLY B 1 362 ? -14.155 119.236 21.056 1.00 63.78 361 GLY B N 1
ATOM 5781 C CA . GLY B 1 362 ? -13.247 118.634 20.087 1.00 64.02 361 GLY B CA 1
ATOM 5782 C C . GLY B 1 362 ? -12.142 119.591 19.669 1.00 64.48 361 GLY B C 1
ATOM 5783 O O . GLY B 1 362 ? -10.944 119.287 19.803 1.00 63.93 361 GLY B O 1
ATOM 5784 N N . GLU B 1 363 ? -12.535 120.771 19.198 1.00 65.06 362 GLU B N 1
ATOM 5785 C CA . GLU B 1 363 ? -11.551 121.724 18.665 1.00 65.94 362 GLU B CA 1
ATOM 5786 C C . GLU B 1 363 ? -10.628 122.230 19.790 1.00 65.73 362 GLU B C 1
ATOM 5787 O O . GLU B 1 363 ? -9.433 122.519 19.539 1.00 65.98 362 GLU B O 1
ATOM 5793 N N . THR B 1 364 ? -11.172 122.312 21.015 1.00 65.17 363 THR B N 1
ATOM 5794 C CA . THR B 1 364 ? -10.379 122.658 22.191 1.00 64.89 363 THR B CA 1
ATOM 5795 C C . THR B 1 364 ? -9.429 121.508 22.521 1.00 64.64 363 THR B C 1
ATOM 5796 O O . THR B 1 364 ? -8.225 121.728 22.690 1.00 64.18 363 THR B O 1
ATOM 5800 N N . SER B 1 365 ? -9.967 120.286 22.581 1.00 64.28 364 SER B N 1
ATOM 5801 C CA . SER B 1 365 ? -9.156 119.086 22.833 1.00 64.16 364 SER B CA 1
ATOM 5802 C C . SER B 1 365 ? -7.988 118.928 21.871 1.00 64.05 364 SER B C 1
ATOM 5803 O O . SER B 1 365 ? -6.919 118.448 22.250 1.00 64.69 364 SER B O 1
ATOM 5806 N N . GLY B 1 366 ? -8.185 119.332 20.623 1.00 63.78 365 GLY B N 1
ATOM 5807 C CA . GLY B 1 366 ? -7.117 119.294 19.638 1.00 63.34 365 GLY B CA 1
ATOM 5808 C C . GLY B 1 366 ? -6.088 120.375 19.884 1.00 63.11 365 GLY B C 1
ATOM 5809 O O . GLY B 1 366 ? -4.882 120.097 19.931 1.00 63.13 365 GLY B O 1
ATOM 5810 N N . VAL B 1 367 ? -6.562 121.607 20.049 1.00 62.77 366 VAL B N 1
ATOM 5811 C CA . VAL B 1 367 ? -5.668 122.750 20.281 1.00 62.83 366 VAL B CA 1
ATOM 5812 C C . VAL B 1 367 ? -4.694 122.553 21.449 1.00 62.68 366 VAL B C 1
ATOM 5813 O O . VAL B 1 367 ? -3.521 122.957 21.370 1.00 62.60 366 VAL B O 1
ATOM 5817 N N . VAL B 1 368 ? -5.193 121.943 22.522 1.00 62.52 367 VAL B N 1
ATOM 5818 C CA . VAL B 1 368 ? -4.416 121.723 23.746 1.00 62.59 367 VAL B CA 1
ATOM 5819 C C . VAL B 1 368 ? -3.339 120.679 23.502 1.00 62.65 367 VAL B C 1
ATOM 5820 O O . VAL B 1 368 ? -2.186 120.812 23.948 1.00 62.05 367 VAL B O 1
ATOM 5824 N N . THR B 1 369 ? -3.760 119.632 22.798 1.00 62.96 368 THR B N 1
ATOM 5825 C CA . THR B 1 369 ? -2.884 118.572 22.350 1.00 63.15 368 THR B CA 1
ATOM 5826 C C . THR B 1 369 ? -1.760 119.169 21.494 1.00 63.38 368 THR B C 1
ATOM 5827 O O . THR B 1 369 ? -0.570 118.931 21.750 1.00 63.06 368 THR B O 1
ATOM 5831 N N . GLN B 1 370 ? -2.143 119.972 20.503 1.00 63.92 369 GLN B N 1
ATOM 5832 C CA . GLN B 1 370 ? -1.168 120.597 19.614 1.00 64.56 369 GLN B CA 1
ATOM 5833 C C . GLN B 1 370 ? -0.241 121.495 20.418 1.00 64.52 369 GLN B C 1
ATOM 5834 O O . GLN B 1 370 ? 0.972 121.256 20.440 1.00 64.82 369 GLN B O 1
ATOM 5840 N N . SER B 1 371 ? -0.792 122.491 21.118 1.00 64.28 370 SER B N 1
ATOM 5841 C CA . SER B 1 371 ? 0.056 123.428 21.893 1.00 63.85 370 SER B CA 1
ATOM 5842 C C . SER B 1 371 ? 0.972 122.714 22.878 1.00 63.03 370 SER B C 1
ATOM 5843 O O . SER B 1 371 ? 2.096 123.126 23.029 1.00 62.52 370 SER B O 1
ATOM 5846 N N . LEU B 1 372 ? 0.487 121.671 23.556 1.00 62.46 371 LEU B N 1
ATOM 5847 C CA . LEU B 1 372 ? 1.328 120.899 24.487 1.00 62.23 371 LEU B CA 1
ATOM 5848 C C . LEU B 1 372 ? 2.341 120.011 23.766 1.00 61.86 371 LEU B C 1
ATOM 5849 O O . LEU B 1 372 ? 3.222 119.433 24.402 1.00 61.47 371 LEU B O 1
ATOM 5854 N N . GLY B 1 373 ? 2.192 119.863 22.450 1.00 61.57 372 GLY B N 1
ATOM 5855 C CA . GLY B 1 373 ? 3.170 119.129 21.630 1.00 60.84 372 GLY B CA 1
ATOM 5856 C C . GLY B 1 373 ? 3.033 117.618 21.688 1.00 60.37 372 GLY B C 1
ATOM 5857 O O . GLY B 1 373 ? 4.021 116.897 21.472 1.00 59.98 372 GLY B O 1
ATOM 5858 N N . ILE B 1 374 ? 1.811 117.147 21.972 1.00 59.56 373 ILE B N 1
ATOM 5859 C CA . ILE B 1 374 ? 1.562 115.727 22.174 1.00 58.98 373 ILE B CA 1
ATOM 5860 C C . ILE B 1 374 ? 1.349 115.136 20.805 1.00 58.14 373 ILE B C 1
ATOM 5861 O O . ILE B 1 374 ? 0.614 115.682 20.001 1.00 58.09 373 ILE B O 1
ATOM 5866 N N . THR B 1 375 ? 2.026 114.023 20.561 1.00 57.32 374 THR B N 1
ATOM 5867 C CA . THR B 1 375 ? 1.992 113.307 19.295 1.00 56.69 374 THR B CA 1
ATOM 5868 C C . THR B 1 375 ? 1.168 112.027 19.425 1.00 55.79 374 THR B C 1
ATOM 5869 O O . THR B 1 375 ? 0.595 111.555 18.462 1.00 55.59 374 THR B O 1
ATOM 5873 N N . GLY B 1 376 ? 1.139 111.451 20.615 1.00 54.98 375 GLY B N 1
ATOM 5874 C CA . GLY B 1 376 ? 0.342 110.260 20.872 1.00 54.49 375 GLY B CA 1
ATOM 5875 C C . GLY B 1 376 ? 0.184 110.032 22.364 1.00 53.76 375 GLY B C 1
ATOM 5876 O O . GLY B 1 376 ? 0.714 110.796 23.178 1.00 52.84 375 GLY B O 1
ATOM 5877 N N . PHE B 1 377 ? -0.553 108.987 22.720 1.00 53.16 376 PHE B N 1
ATOM 5878 C CA . PHE B 1 377 ? -0.734 108.665 24.110 1.00 53.12 376 PHE B CA 1
ATOM 5879 C C . PHE B 1 377 ? -1.189 107.266 24.386 1.00 52.87 376 PHE B C 1
ATOM 5880 O O . PHE B 1 377 ? -1.637 106.569 23.487 1.00 52.80 376 PHE B O 1
ATOM 5888 N N . HIS B 1 378 ? -1.051 106.872 25.653 1.00 52.85 377 HIS B N 1
ATOM 5889 C CA . HIS B 1 378 ? -1.605 105.628 26.174 1.00 52.98 377 HIS B CA 1
ATOM 5890 C C . HIS B 1 378 ? -3.047 105.824 26.576 1.00 53.32 377 HIS B C 1
ATOM 5891 O O . HIS B 1 378 ? -3.429 106.876 27.080 1.00 53.26 377 HIS B O 1
ATOM 5898 N N . ILE B 1 379 ? -3.859 104.808 26.370 1.00 53.84 378 ILE B N 1
ATOM 5899 C CA . ILE B 1 379 ? -5.270 104.977 26.601 1.00 55.43 378 ILE B CA 1
ATOM 5900 C C . ILE B 1 379 ? -5.548 104.385 27.947 1.00 56.13 378 ILE B C 1
ATOM 5901 O O . ILE B 1 379 ? -5.294 103.208 28.149 1.00 56.12 378 ILE B O 1
ATOM 5906 N N . GLY B 1 380 ? -6.063 105.210 28.862 1.00 57.69 379 GLY B N 1
ATOM 5907 C CA . GLY B 1 380 ? -6.459 104.771 30.207 1.00 58.96 379 GLY B CA 1
ATOM 5908 C C . GLY B 1 380 ? -7.922 104.396 30.338 1.00 60.14 379 GLY B C 1
ATOM 5909 O O . GLY B 1 380 ? -8.614 104.192 29.340 1.00 60.47 379 GLY B O 1
ATOM 5910 N N . PRO B 1 381 ? -8.419 104.304 31.578 1.00 61.82 380 PRO B N 1
ATOM 5911 C CA . PRO B 1 381 ? -9.809 103.889 31.721 1.00 62.86 380 PRO B CA 1
ATOM 5912 C C . PRO B 1 381 ? -10.745 105.077 31.544 1.00 63.79 380 PRO B C 1
ATOM 5913 O O . PRO B 1 381 ? -10.285 106.224 31.519 1.00 63.55 380 PRO B O 1
ATOM 5917 N N . CYS B 1 382 ? -12.039 104.800 31.423 1.00 65.26 381 CYS B N 1
ATOM 5918 C CA . CYS B 1 382 ? -13.035 105.862 31.248 1.00 66.73 381 CYS B CA 1
ATOM 5919 C C . CYS B 1 382 ? -13.341 106.607 32.495 1.00 67.77 381 CYS B C 1
ATOM 5920 O O . CYS B 1 382 ? -13.535 105.997 33.546 1.00 68.05 381 CYS B O 1
ATOM 5923 N N . ILE B 1 383 ? -13.434 107.925 32.364 1.00 68.85 382 ILE B N 1
ATOM 5924 C CA . ILE B 1 383 ? -14.151 108.709 33.353 1.00 69.48 382 ILE B CA 1
ATOM 5925 C C . ILE B 1 383 ? -15.609 108.321 33.122 1.00 70.24 382 ILE B C 1
ATOM 5926 O O . ILE B 1 383 ? -16.354 108.031 34.051 1.00 70.26 382 ILE B O 1
ATOM 5931 N N . SER B 1 384 ? -15.997 108.267 31.858 1.00 71.05 383 SER B N 1
ATOM 5932 C CA . SER B 1 384 ? -17.273 107.713 31.529 1.00 71.93 383 SER B CA 1
ATOM 5933 C C . SER B 1 384 ? -17.331 107.228 30.072 1.00 72.27 383 SER B C 1
ATOM 5934 O O . SER B 1 384 ? -16.592 107.738 29.190 1.00 71.90 383 SER B O 1
ATOM 5937 N N . PRO B 1 385 ? -18.214 106.231 29.818 1.00 72.63 384 PRO B N 1
ATOM 5938 C CA . PRO B 1 385 ? -18.567 105.866 28.447 1.00 71.96 384 PRO B CA 1
ATOM 5939 C C . PRO B 1 385 ? -18.347 107.039 27.502 1.00 71.75 384 PRO B C 1
ATOM 5940 O O . PRO B 1 385 ? -18.964 108.093 27.684 1.00 72.26 384 PRO B O 1
ATOM 5944 N N . GLY B 1 386 ? -17.425 106.854 26.553 1.00 71.00 385 GLY B N 1
ATOM 5945 C CA . GLY B 1 386 ? -17.085 107.851 25.529 1.00 69.97 385 GLY B CA 1
ATOM 5946 C C . GLY B 1 386 ? -15.668 108.368 25.708 1.00 69.24 385 GLY B C 1
ATOM 5947 O O . GLY B 1 386 ? -14.883 108.413 24.739 1.00 68.49 385 GLY B O 1
ATOM 5948 N N . VAL B 1 387 ? -15.343 108.700 26.971 1.00 68.30 386 VAL B N 1
ATOM 5949 C CA . VAL B 1 387 ? -14.189 109.557 27.314 1.00 67.16 386 VAL B CA 1
ATOM 5950 C C . VAL B 1 387 ? -13.297 108.961 28.402 1.00 65.88 386 VAL B C 1
ATOM 5951 O O . VAL B 1 387 ? -13.725 108.834 29.552 1.00 66.01 386 VAL B O 1
ATOM 5955 N N . PRO B 1 388 ? -12.054 108.585 28.038 1.00 64.23 387 PRO B N 1
ATOM 5956 C CA . PRO B 1 388 ? -11.060 108.049 28.963 1.00 63.16 387 PRO B CA 1
ATOM 5957 C C . PRO B 1 388 ? -9.925 109.003 29.330 1.00 61.97 387 PRO B C 1
ATOM 5958 O O . PRO B 1 388 ? -9.649 109.971 28.597 1.00 62.06 387 PRO B O 1
ATOM 5962 N N . TRP B 1 389 ? -9.260 108.687 30.442 1.00 60.24 388 TR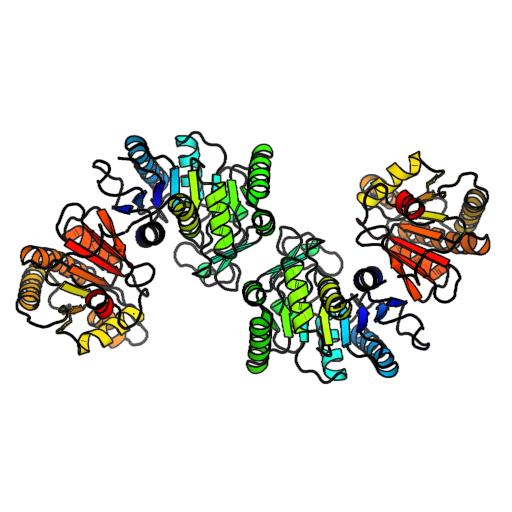P B N 1
ATOM 5963 C CA . TRP B 1 389 ? -7.958 109.259 30.763 1.00 59.34 388 TRP B CA 1
ATOM 5964 C C . TRP B 1 389 ? -6.866 108.749 29.807 1.00 58.30 388 TRP B C 1
ATOM 5965 O O . TRP B 1 389 ? -6.857 107.584 29.431 1.00 58.12 388 TRP B O 1
ATOM 5976 N N . VAL B 1 390 ? -5.926 109.623 29.465 1.00 57.15 389 VAL B N 1
ATOM 5977 C CA . VAL B 1 390 ? -4.924 109.341 28.453 1.00 56.68 389 VAL B CA 1
ATOM 5978 C C . VAL B 1 390 ? -3.549 109.898 28.915 1.00 56.26 389 VAL B C 1
ATOM 5979 O O . VAL B 1 390 ? -3.496 110.983 29.458 1.00 56.58 389 VAL B O 1
ATOM 5983 N N . ASN B 1 391 ? -2.446 109.167 28.749 1.00 55.92 390 ASN B N 1
ATOM 5984 C CA . ASN B 1 391 ? -1.106 109.684 29.158 1.00 55.56 390 ASN B CA 1
ATOM 5985 C C . ASN B 1 391 ? -0.218 109.946 27.961 1.00 55.03 390 ASN B C 1
ATOM 5986 O O . ASN B 1 391 ? 0.034 109.020 27.204 1.00 55.18 390 ASN B O 1
ATOM 5991 N N . ALA B 1 392 ? 0.294 111.166 27.800 1.00 54.51 391 ALA B N 1
ATOM 5992 C CA . ALA B 1 392 ? 1.150 111.489 26.653 1.00 54.70 391 ALA B CA 1
ATOM 5993 C C . ALA B 1 392 ? 2.361 110.553 26.587 1.00 54.98 391 ALA B C 1
ATOM 5994 O O . ALA B 1 392 ? 2.806 110.021 27.597 1.00 55.36 391 ALA B O 1
ATOM 5996 N N . LEU B 1 393 ? 2.895 110.343 25.394 1.00 55.35 392 LEU B N 1
ATOM 5997 C CA . LEU B 1 393 ? 3.895 109.304 25.195 1.00 55.47 392 LEU B CA 1
ATOM 5998 C C . LEU B 1 393 ? 5.271 109.758 25.641 1.00 55.95 392 LEU B C 1
ATOM 5999 O O . LEU B 1 393 ? 6.089 108.972 26.106 1.00 55.49 392 LEU B O 1
ATOM 6004 N N . HIS B 1 394 ? 5.514 111.045 25.482 1.00 56.83 393 HIS B N 1
ATOM 6005 C CA . HIS B 1 394 ? 6.815 111.622 25.729 1.00 57.33 393 HIS B CA 1
ATOM 6006 C C . HIS B 1 394 ? 6.710 112.690 26.800 1.00 58.07 393 HIS B C 1
ATOM 6007 O O . HIS B 1 394 ? 7.362 112.586 27.853 1.00 59.16 393 HIS B O 1
ATOM 6014 N N . ALA B 1 395 ? 5.867 113.692 26.561 1.00 58.21 394 ALA B N 1
ATOM 6015 C CA . ALA B 1 395 ? 5.537 114.666 27.598 1.00 58.34 394 ALA B CA 1
ATOM 6016 C C . ALA B 1 395 ? 4.940 113.948 28.823 1.00 58.57 394 ALA B C 1
ATOM 6017 O O . ALA B 1 395 ? 4.145 113.026 28.676 1.00 58.54 394 ALA B O 1
ATOM 6019 N N . PRO B 1 396 ? 5.352 114.339 30.043 1.00 59.17 395 PRO B N 1
ATOM 6020 C CA . PRO B 1 396 ? 4.760 113.705 31.219 1.00 59.57 395 PRO B CA 1
ATOM 6021 C C . PRO B 1 396 ? 3.436 114.400 31.555 1.00 60.22 395 PRO B C 1
ATOM 6022 O O . PRO B 1 396 ? 3.372 115.252 32.434 1.00 60.82 395 PRO B O 1
ATOM 6026 N N . VAL B 1 397 ? 2.383 114.043 30.834 1.00 60.50 396 VAL B N 1
ATOM 6027 C CA . VAL B 1 397 ? 1.115 114.752 30.941 1.00 60.19 396 VAL B CA 1
ATOM 6028 C C . VAL B 1 397 ? -0.040 113.737 30.865 1.00 60.19 396 VAL B C 1
ATOM 6029 O O . VAL B 1 397 ? 0.111 112.622 30.341 1.00 59.88 396 VAL B O 1
ATOM 6033 N N . SER B 1 398 ? -1.172 114.121 31.441 1.00 60.03 397 SER B N 1
ATOM 6034 C CA . SER B 1 398 ? -2.387 113.341 31.371 1.00 59.96 397 SER B CA 1
ATOM 6035 C C . SER B 1 398 ? -3.474 114.227 30.781 1.00 60.08 397 SER B C 1
ATOM 6036 O O . SER B 1 398 ? -3.479 115.432 30.999 1.00 60.13 397 SER B O 1
ATOM 6039 N N . LEU B 1 399 ? -4.380 113.624 30.024 1.00 60.27 398 LEU B N 1
ATOM 6040 C CA . LEU B 1 399 ? -5.460 114.333 29.366 1.00 60.45 398 LEU B CA 1
ATOM 6041 C C . LEU B 1 399 ? -6.722 113.502 29.513 1.00 60.79 398 LEU B C 1
ATOM 6042 O O . LEU B 1 399 ? -6.679 112.282 29.380 1.00 60.21 398 LEU B O 1
ATOM 6047 N N . ALA B 1 400 ? -7.831 114.162 29.828 1.00 61.81 399 ALA B N 1
ATOM 6048 C CA . ALA B 1 400 ? -9.160 113.572 29.710 1.00 62.98 399 ALA B CA 1
ATOM 6049 C C . ALA B 1 400 ? -9.843 114.409 28.663 1.00 63.78 399 ALA B C 1
ATOM 6050 O O . ALA B 1 400 ? -10.073 115.596 28.868 1.00 63.62 399 ALA B O 1
ATOM 6052 N N . LEU B 1 401 ? -10.120 113.811 27.516 1.00 65.26 400 LEU B N 1
ATOM 6053 C CA . LEU B 1 401 ? -10.544 114.592 26.359 1.00 66.71 400 LEU B CA 1
ATOM 6054 C C . LEU B 1 401 ? -12.003 114.349 26.034 1.00 68.08 400 LEU B C 1
ATOM 6055 O O . LEU B 1 401 ? -12.364 113.277 25.581 1.00 68.39 400 LEU B O 1
ATOM 6060 N N . LYS B 1 402 ? -12.830 115.360 26.270 1.00 70.12 401 LYS B N 1
ATOM 6061 C CA . LYS B 1 402 ? -14.287 115.218 26.245 1.00 71.31 401 LYS B CA 1
ATOM 6062 C C . LYS B 1 402 ? -14.833 115.898 25.000 1.00 72.69 401 LYS B C 1
ATOM 6063 O O . LYS B 1 402 ? -14.442 117.033 24.673 1.00 73.03 401 LYS B O 1
ATOM 6069 N N . SER B 1 403 ? -15.735 115.213 24.307 1.00 74.10 402 SER B N 1
ATOM 6070 C CA . SER B 1 403 ? -16.288 115.725 23.054 1.00 75.35 402 SER B CA 1
ATOM 6071 C C . SER B 1 403 ? -17.822 115.819 23.094 1.00 76.31 402 SER B C 1
ATOM 6072 O O . SER B 1 403 ? -18.493 114.961 23.686 1.00 76.20 402 SER B O 1
ATOM 6075 N N . GLY B 1 404 ? -18.358 116.868 22.461 1.00 77.49 403 GLY B N 1
ATOM 6076 C CA . GLY B 1 404 ? -19.808 117.087 22.352 1.00 78.45 403 GLY B CA 1
ATOM 6077 C C . GLY B 1 404 ? -20.626 116.757 23.596 1.00 79.38 403 GLY B C 1
ATOM 6078 O O . GLY B 1 404 ? -20.425 117.354 24.660 1.00 79.53 403 GLY B O 1
ATOM 6079 N N . ASN B 1 405 ? -21.521 115.778 23.466 1.00 80.46 404 ASN B N 1
ATOM 6080 C CA . ASN B 1 405 ? -22.516 115.492 24.494 1.00 81.28 404 ASN B CA 1
ATOM 6081 C C . ASN B 1 405 ? -22.193 114.294 25.396 1.00 81.90 404 ASN B C 1
ATOM 6082 O O . ASN B 1 405 ? -23.101 113.727 26.028 1.00 81.91 404 ASN B O 1
ATOM 6087 N N . PHE B 1 406 ? -20.914 113.928 25.505 1.00 82.41 405 PHE B N 1
ATOM 6088 C CA . PHE B 1 406 ? -20.544 112.788 26.366 1.00 82.82 405 PHE B CA 1
ATOM 6089 C C . PHE B 1 406 ? -20.500 113.148 27.843 1.00 82.65 405 PHE B C 1
ATOM 6090 O O . PHE B 1 406 ? -20.381 114.316 28.201 1.00 82.36 405 PHE B O 1
ATOM 6098 N N . GLY B 1 407 ? -20.619 112.125 28.687 1.00 82.79 406 GLY B N 1
ATOM 6099 C CA . GLY B 1 407 ? -20.629 112.286 30.143 1.00 83.03 406 GLY B CA 1
ATOM 6100 C C . GLY B 1 407 ? -21.986 112.685 30.713 1.00 83.34 406 GLY B C 1
ATOM 6101 O O . GLY B 1 407 ? -22.913 113.057 29.973 1.00 83.65 406 GLY B O 1
ATOM 6102 N N . ASP B 1 408 ? -22.097 112.561 32.037 1.00 83.41 407 ASP B N 1
ATOM 6103 C CA . ASP B 1 408 ? -23.179 113.159 32.832 1.00 83.24 407 ASP B CA 1
ATOM 6104 C C . ASP B 1 408 ? -22.657 114.479 33.458 1.00 83.03 407 ASP B C 1
ATOM 6105 O O . ASP B 1 408 ? -21.461 114.810 33.334 1.00 83.34 407 ASP B O 1
ATOM 6110 N N . GLU B 1 409 ? -23.528 115.210 34.154 1.00 82.32 408 GLU B N 1
ATOM 6111 C CA . GLU B 1 409 ? -23.205 116.575 34.584 1.00 81.87 408 GLU B CA 1
ATOM 6112 C C . GLU B 1 409 ? -21.990 116.645 35.495 1.00 81.31 408 GLU B C 1
ATOM 6113 O O . GLU B 1 409 ? -21.208 117.594 35.421 1.00 81.43 408 GLU B O 1
ATOM 6119 N N . SER B 1 410 ? -21.817 115.630 36.334 1.00 80.56 409 SER B N 1
ATOM 6120 C CA . SER B 1 410 ? -20.719 115.613 37.305 1.00 79.95 409 SER B CA 1
ATOM 6121 C C . SER B 1 410 ? -19.367 115.218 36.690 1.00 79.10 409 SER B C 1
ATOM 6122 O O . SER B 1 410 ? -18.398 114.942 37.424 1.00 78.54 409 SER B O 1
ATOM 6125 N N . PHE B 1 411 ? -19.299 115.211 35.357 1.00 78.15 410 PHE B N 1
ATOM 6126 C CA . PHE B 1 411 ? -18.130 114.711 34.654 1.00 77.69 410 PHE B CA 1
ATOM 6127 C C . PHE B 1 411 ? -16.860 115.305 35.227 1.00 77.09 410 PHE B C 1
ATOM 6128 O O . PHE B 1 411 ? -15.989 114.562 35.669 1.00 77.09 410 PHE B O 1
ATOM 6136 N N . PHE B 1 412 ? -16.768 116.634 35.257 1.00 76.50 411 PHE B N 1
ATOM 6137 C CA . PHE B 1 412 ? -15.540 117.309 35.724 1.00 76.14 411 PHE B CA 1
ATOM 6138 C C . PHE B 1 412 ? -15.113 116.910 37.142 1.00 75.94 411 PHE B C 1
ATOM 6139 O O . PHE B 1 412 ? -13.928 116.908 37.456 1.00 75.76 411 PHE B O 1
ATOM 6147 N N . ILE B 1 413 ? -16.055 116.577 38.013 1.00 76.53 412 ILE B N 1
ATOM 6148 C CA . ILE B 1 413 ? -15.665 116.154 39.357 1.00 77.06 412 ILE B CA 1
ATOM 6149 C C . ILE B 1 413 ? -15.224 114.710 39.290 1.00 77.37 412 ILE B C 1
ATOM 6150 O O . ILE B 1 413 ? -14.136 114.379 39.759 1.00 77.33 412 ILE B O 1
ATOM 6155 N N . ARG B 1 414 ? -16.058 113.857 38.695 1.00 77.79 413 ARG B N 1
ATOM 6156 C CA . ARG B 1 414 ? -15.768 112.428 38.660 1.00 78.49 413 ARG B CA 1
ATOM 6157 C C . ARG B 1 414 ? -14.418 112.137 38.016 1.00 78.36 413 ARG B C 1
ATOM 6158 O O . ARG B 1 414 ? -13.689 111.264 38.484 1.00 78.78 413 ARG B O 1
ATOM 6166 N N . ALA B 1 415 ? -14.064 112.911 36.991 1.00 78.13 414 ALA B N 1
ATOM 6167 C CA . ALA B 1 415 ? -12.741 112.856 36.378 1.00 77.84 414 ALA B CA 1
ATOM 6168 C C . ALA B 1 415 ? -11.624 112.981 37.395 1.00 77.83 414 ALA B C 1
ATOM 6169 O O . ALA B 1 415 ? -10.552 112.404 37.221 1.00 77.75 414 ALA B O 1
ATOM 6171 N N . GLN B 1 416 ? -11.855 113.760 38.441 1.00 77.99 415 GLN B N 1
ATOM 6172 C CA . GLN B 1 416 ? -10.868 113.906 39.504 1.00 78.09 415 GLN B CA 1
ATOM 6173 C C . GLN B 1 416 ? -11.106 112.890 40.585 1.00 79.12 415 GLN B C 1
ATOM 6174 O O . GLN B 1 416 ? -10.186 112.188 41.002 1.00 78.76 415 GLN B O 1
ATOM 6180 N N . ARG B 1 417 ? -12.360 112.800 41.014 1.00 80.41 416 ARG B N 1
ATOM 6181 C CA . ARG B 1 417 ? -12.692 112.075 42.233 1.00 81.66 416 ARG B CA 1
ATOM 6182 C C . ARG B 1 417 ? -12.559 110.577 42.113 1.00 81.62 416 ARG B C 1
ATOM 6183 O O . ARG B 1 417 ? -12.009 109.955 43.013 1.00 81.70 416 ARG B O 1
ATOM 6191 N N . GLU B 1 418 ? -13.022 109.977 41.025 1.00 81.63 417 GLU B N 1
ATOM 6192 C CA . GLU B 1 418 ? -12.843 108.537 40.889 1.00 81.94 417 GLU B CA 1
ATOM 6193 C C . GLU B 1 418 ? -11.479 108.126 40.311 1.00 81.81 417 GLU B C 1
ATOM 6194 O O . GLU B 1 418 ? -11.392 107.070 39.683 1.00 81.80 417 GLU B O 1
ATOM 6200 N N . PHE B 1 419 ? -10.414 108.910 40.536 1.00 81.52 418 PHE B N 1
ATOM 6201 C CA . PHE B 1 419 ? -9.130 108.570 39.931 1.00 81.45 418 PHE B CA 1
ATOM 6202 C C . PHE B 1 419 ? -7.850 108.780 40.723 1.00 81.70 418 PHE B C 1
ATOM 6203 O O . PHE B 1 419 ? -6.939 107.974 40.579 1.00 82.31 418 PHE B O 1
ATOM 6211 N N . GLN B 1 420 ? -7.733 109.800 41.565 1.00 81.80 419 GLN B N 1
ATOM 6212 C CA . GLN B 1 420 ? -6.476 109.933 42.319 1.00 81.76 419 GLN B CA 1
ATOM 6213 C C . GLN B 1 420 ? -6.377 108.892 43.425 1.00 81.94 419 GLN B C 1
ATOM 6214 O O . GLN B 1 420 ? -7.256 108.040 43.547 1.00 82.19 419 GLN B O 1
#

Radius of gyration: 34.31 Å; Cα contacts (8 Å, |Δi|>4): 1967; chains: 2; bounding box: 89×84×77 Å

Foldseek 3Di:
DAAEEEEEEQADLQLLQLCQLLVVLFWWEKEFEFQDDDADDPDTRYYRYGDNQLADAQVVNQVRLVSNVVRCVVNPYQAYEYAYALLLFAALRDDPASNVVSVCVVVVHQAEEEEADDQVQQWWAAQQFTTRHPGTSLPDPLCPPPRGHDNGGRRQVRNVSNHPFGEEEDGPVQVVVAQVSSLVVRVVCVVVGGRYYYYTDNDLSSLLRLLVNVLRPRYYYYGSSVSSNVSNVVCVVHHDLVQQQADDFAEAEEEFFQAPQSVLQCVQCVVQAAEDEDDPVQQPDDVSLLVVLVVVLVVQLPDDHDAGYYYYHNVVQAPVCVPVVVDGGDGGDPSVLVSLLNNLLSNVVSTHAEYEYEAPSNVVSSCVSVPARMWTFHHDLFNSWTWTAGSPRNHIYTYHHHNPDHSNSSVSVDVVRDD/DLEEEEEEQADLQLLQLCQLLVVLPFWEKEFEFLDDDADDPRGSYYRYHHNQQQDAQVVNQVRLVSNVVRCVVNPYQAYEYAYALLLFAALADDPASNVVSVCVVVVHQAEEEEADDQVQQWWAAQQFTTRHPGTSLPDPLCVDPRGRDNGGRRQVVNVSHHDWGEEEDGPVQVVVAQVSSLVVRVVCVVVGGRYYYYGDNDLSSLLRLLVNCLRPRYYYYHSRVSNNVSNVVSLAQQAFDDFAEEEEEEDQFPQSVLLCVVVVVVAAEDEDDLVQQQDVVSLLVVLVVVLCPQLVDDDRQHYYYYPYDYPVRLVVCCVVPNNVSSVCRSLVSLLSNLLRNVVSTGAEYEYEADSNLVSSCVSVPARMWIFAHDLDNSWTWTAGPPRGHIYTYHHHNDDHNNSSVSVPPVGD

Secondary structure (DSSP, 8-state):
----EEEEESSHHHHHHHHHHHHHTT--EEEEESS--S-PPSS-SEEEEE-S-SSS-HHHHHHHHHHHHHHHHHTT-SEEEEE--TT---BTTBSHHHHHHHHHHHTT-S-EEEE--BGGGTEEEETTEEEETTEEGGGSGGGG-SSS-----BHHHHHHTTSSS-EEEE-HHHHHH-HHHHHHHHHHHHHTT-SEEEE-BSSHHHHHHHHHHHTT-SEEEESHHHHHHHHHHHHTT----GGGSPPSS-EEEEE---SHHHHHHHHHHTTTS-EEE--GGGSSSHHHHHHHHHHHHHHHHH---SSPPEEE-TTGGGHHHHHSTT----PPPHHHHHHHHHHHHHHHHTT--EEEEESHHHHHHHHHHTT--EEEEEEEEETTEEEEEESSSS-EEEEE-TT-S-TTHHHHHHHT---/-B-EEEEESSHHHHHHHHHHHHTTT--EEEEESS--S-PPTT-SEEEEE---SSS-HHHHHHHHHHHHHHHHHT-BS-EEEE--TT---BTTBSHHHHHHHHHHHHT-S-EEEE--BGGGTEEEETTEEEETTEEGGGSGGGG-SSS-----BHHHHHHHHSSS-EEEE-HHHHHH-HHHHHHHHHHHHHTT-SEEEEPBSSHHHHHHHHHHTTT-SEEEESSHHHHHHHHHHH--TTPPPSS-EEEEE----HHHHHHHHHHHHTS-EEE--GGGGSSHHHHHHHHHHHHHHHHT---SSPPEEE----HHHHHHHHHHH-HHHHHHHHHHHHHHHHHHHHHTT--EEEEESHHHHHHHHHHHT--EEEEEEEEETTEEEEEESSSS-EEEEE-TT-S-TTHHHHHHHTT-

Nearest PDB structures (foldseek):
  3dqq-assembly2_B  TM=1.002E+00  e=2.076E-88  Salmonella enterica subsp. enterica serovar Typhimurium
  3dqq-assembly1_A-2  TM=9.596E-01  e=1.819E-78  Salmonella enterica subsp. enterica serovar Typhimurium
  1yzy-assembly2_B  TM=9.265E-01  e=4.797E-57  Haemophilus influenzae
  5dmh-assembly1_A  TM=8.189E-01  e=8.934E-47  Cupriavidus necator H16
  4xfm-assembly1_A  TM=5.530E-01  e=1.717E-23  Pectobacterium atrosepticum SCRI1043

InterPro domains:
  IPR010737 Four-carbon acid sugar kinase, N-terminal domain [PF07005] (4-229)
  IPR031475 Four-carbon acid sugar kinase, nucleotide binding domain [PF17042] (253-411)
  IPR037051 Four-carbon acid sugar kinase, N-terminal domain superfamily [G3DSA:3.40.50.10840] (1-235)
  IPR042213 Four-carbon acid sugar kinase, nucleotide binding domain superfamily [G3DSA:3.40.980.20] (243-420)
  IPR050007 3-oxo-tetronate kinase [NF043035] (3-415)